Protein AF-A0A971QVI3-F1 (afdb_monomer)

Structure (mmCIF, N/CA/C/O backbone):
data_AF-A0A971QVI3-F1
#
_entry.id   AF-A0A971QVI3-F1
#
loop_
_atom_site.group_PDB
_atom_site.id
_atom_site.type_symbol
_atom_site.label_atom_id
_atom_site.label_alt_id
_atom_site.label_comp_id
_atom_site.label_asym_id
_atom_site.label_entity_id
_atom_site.label_seq_id
_atom_site.pdbx_PDB_ins_code
_atom_site.Cartn_x
_atom_site.Cartn_y
_atom_site.Cartn_z
_atom_site.occupancy
_atom_site.B_iso_or_equiv
_atom_site.auth_seq_id
_atom_site.auth_comp_id
_atom_site.auth_asym_id
_atom_site.auth_atom_id
_atom_site.pdbx_PDB_model_num
ATOM 1 N N . MET A 1 1 ? -66.553 -55.155 73.677 1.00 36.69 1 MET A N 1
ATOM 2 C CA . MET A 1 1 ? -67.082 -54.921 72.310 1.00 36.69 1 MET A CA 1
ATOM 3 C C . MET A 1 1 ? -68.009 -53.715 72.390 1.00 36.69 1 MET A C 1
ATOM 5 O O . MET A 1 1 ? -68.942 -53.765 73.167 1.00 36.69 1 MET A O 1
ATOM 9 N N . ARG A 1 2 ? -67.576 -52.542 71.916 1.00 40.94 2 ARG A N 1
ATOM 10 C CA . ARG A 1 2 ? -67.712 -51.997 70.541 1.00 40.94 2 ARG A CA 1
ATOM 11 C C . ARG A 1 2 ? -68.980 -51.136 70.411 1.00 40.94 2 ARG A C 1
ATOM 13 O O . ARG A 1 2 ? -70.040 -51.662 70.107 1.00 40.94 2 ARG A O 1
ATOM 20 N N . ASN A 1 3 ? -68.818 -49.819 70.546 1.00 40.91 3 ASN A N 1
ATOM 21 C CA . ASN A 1 3 ? -69.728 -48.848 69.939 1.00 40.91 3 ASN A CA 1
ATOM 22 C C . ASN A 1 3 ? -69.183 -48.504 68.551 1.00 40.91 3 ASN A C 1
ATOM 24 O O . ASN A 1 3 ? -68.090 -47.957 68.428 1.00 40.91 3 ASN A O 1
ATOM 28 N N . LYS A 1 4 ? -69.925 -48.890 67.511 1.00 46.50 4 LYS A N 1
ATOM 29 C CA . LYS A 1 4 ? -69.696 -48.469 66.128 1.00 46.50 4 LYS A CA 1
ATOM 30 C C . LYS A 1 4 ? -70.362 -47.104 65.940 1.00 46.50 4 LYS A C 1
ATOM 32 O O . LYS A 1 4 ? -71.581 -47.018 66.046 1.00 46.50 4 LYS A O 1
ATOM 37 N N . THR A 1 5 ? -69.593 -46.065 65.642 1.00 51.94 5 THR A N 1
ATOM 38 C CA . THR A 1 5 ? -70.116 -44.815 65.076 1.00 51.94 5 THR A CA 1
ATOM 39 C C . THR A 1 5 ? -70.133 -44.949 63.553 1.00 51.94 5 THR A C 1
ATOM 41 O O . THR A 1 5 ? -69.125 -45.294 62.938 1.00 51.94 5 THR A O 1
ATOM 44 N N . GLY A 1 6 ? -71.307 -44.769 62.948 1.00 53.34 6 GLY A N 1
ATOM 45 C CA . GLY A 1 6 ? -71.474 -44.740 61.494 1.00 53.34 6 GLY A CA 1
ATOM 46 C C . GLY A 1 6 ? -70.897 -43.465 60.871 1.00 53.34 6 GLY A C 1
ATOM 47 O O . GLY A 1 6 ? -70.749 -42.448 61.548 1.00 53.34 6 GLY A O 1
ATOM 48 N N . PHE A 1 7 ? -70.578 -43.543 59.576 1.00 56.16 7 PHE A N 1
ATOM 49 C CA . PHE A 1 7 ? -70.120 -42.429 58.739 1.00 56.16 7 PHE A CA 1
ATOM 50 C C . PHE A 1 7 ? -71.136 -41.280 58.722 1.00 56.16 7 PHE A C 1
ATOM 52 O O . PHE A 1 7 ? -72.338 -41.513 58.595 1.00 56.16 7 PHE A O 1
ATOM 59 N N . THR A 1 8 ? -70.661 -40.034 58.789 1.00 63.78 8 THR A N 1
ATOM 60 C CA . THR A 1 8 ? -71.537 -38.869 58.612 1.00 63.78 8 THR A CA 1
ATOM 61 C C . THR A 1 8 ? -71.765 -38.612 57.119 1.00 63.78 8 THR A C 1
ATOM 63 O O . THR A 1 8 ? -70.823 -38.609 56.328 1.00 63.78 8 THR A O 1
ATOM 66 N N . LEU A 1 9 ? -73.023 -38.388 56.717 1.00 57.62 9 LEU A N 1
ATOM 67 C CA . LEU A 1 9 ? -73.417 -38.081 55.329 1.00 57.62 9 LEU A CA 1
ATOM 68 C C . LEU A 1 9 ? -72.603 -36.905 54.746 1.00 57.62 9 LEU A C 1
ATOM 70 O O . LEU A 1 9 ? -72.247 -36.907 53.570 1.00 57.62 9 LEU A O 1
ATOM 74 N N . ILE A 1 10 ? -72.255 -35.940 55.602 1.00 61.56 10 ILE A N 1
ATOM 75 C CA . ILE A 1 10 ? -71.427 -34.774 55.279 1.00 61.56 10 ILE A CA 1
ATOM 76 C C . ILE A 1 10 ? -70.024 -35.167 54.802 1.00 61.56 10 ILE A C 1
ATOM 78 O O . ILE A 1 10 ? -69.516 -34.566 53.862 1.00 61.56 10 ILE A O 1
ATOM 82 N N . GLU A 1 11 ? -69.406 -36.191 55.387 1.00 56.59 11 GLU A N 1
ATOM 83 C CA . GLU A 1 11 ? -68.045 -36.614 55.037 1.00 56.59 11 GLU A CA 1
ATOM 84 C C . GLU A 1 11 ? -68.012 -37.305 53.665 1.00 56.59 11 GLU A C 1
ATOM 86 O O . GLU A 1 11 ? -67.094 -37.086 52.872 1.00 56.59 11 GLU A O 1
ATOM 91 N N . ILE A 1 12 ? -69.067 -38.060 53.337 1.00 64.31 12 ILE A N 1
ATOM 92 C CA . ILE A 1 12 ? -69.269 -38.661 52.012 1.00 64.31 12 ILE A CA 1
ATOM 93 C C . ILE A 1 12 ? -69.550 -37.573 50.967 1.00 64.31 12 ILE A C 1
ATOM 95 O O . ILE A 1 12 ? -68.954 -37.594 49.891 1.00 64.31 12 ILE A O 1
ATOM 99 N N . MET A 1 13 ? -70.401 -36.593 51.288 1.00 63.59 13 MET A N 1
ATOM 100 C CA . MET A 1 13 ? -70.704 -35.468 50.397 1.00 63.59 13 MET A CA 1
ATOM 101 C C . MET A 1 13 ? -69.471 -34.606 50.115 1.00 63.59 13 MET A C 1
ATOM 103 O O . MET A 1 13 ? -69.173 -34.334 48.955 1.00 63.59 13 MET A O 1
ATOM 107 N N . VAL A 1 14 ? -68.713 -34.227 51.148 1.00 61.47 14 VAL A N 1
ATOM 108 C CA . VAL A 1 14 ? -67.482 -33.437 50.991 1.00 61.47 14 VAL A CA 1
ATOM 109 C C . VAL A 1 14 ? -66.446 -34.214 50.184 1.00 61.47 14 VAL A C 1
ATOM 111 O O . VAL A 1 14 ? -65.839 -33.640 49.287 1.00 61.47 14 VAL A O 1
ATOM 114 N N . SER A 1 15 ? -66.289 -35.518 50.429 1.00 66.56 15 SER A N 1
ATOM 115 C CA . SER A 1 15 ? -65.357 -36.357 49.664 1.00 66.56 15 SER A CA 1
ATOM 116 C C . SER A 1 15 ? -65.747 -36.461 48.187 1.00 66.56 15 SER A C 1
ATOM 118 O O . SER A 1 15 ? -64.886 -36.329 47.322 1.00 66.56 15 SER A O 1
ATOM 120 N N . LEU A 1 16 ? -67.036 -36.632 47.874 1.00 67.69 16 LEU A N 1
ATOM 121 C CA . LEU A 1 16 ? -67.532 -36.665 46.492 1.00 67.69 16 LEU A CA 1
ATOM 122 C C . LEU A 1 16 ? -67.347 -35.325 45.776 1.00 67.69 16 LEU A C 1
ATOM 124 O O . LEU A 1 16 ? -66.929 -35.305 44.620 1.00 67.69 16 LEU A O 1
ATOM 128 N N . VAL A 1 17 ? -67.601 -34.210 46.463 1.00 69.81 17 VAL A N 1
ATOM 129 C CA . VAL A 1 17 ? -67.379 -32.865 45.913 1.00 69.81 17 VAL A CA 1
ATOM 130 C C . VAL A 1 17 ? -65.891 -32.624 45.659 1.00 69.81 17 VAL A C 1
ATOM 132 O O . VAL A 1 17 ? -65.528 -32.139 44.590 1.00 69.81 17 VAL A O 1
ATOM 135 N N . LEU A 1 18 ? -65.013 -33.019 46.585 1.00 61.62 18 LEU A N 1
ATOM 136 C CA . LEU A 1 18 ? -63.565 -32.873 46.421 1.00 61.62 18 LEU A CA 1
ATOM 137 C C . LEU A 1 18 ? -63.041 -33.720 45.254 1.00 61.62 18 LEU A C 1
ATOM 139 O O . LEU A 1 18 ? -62.243 -33.236 44.456 1.00 61.62 18 LEU A O 1
ATOM 143 N N . VAL A 1 19 ? -63.528 -34.957 45.115 1.00 68.25 19 VAL A N 1
ATOM 144 C CA . VAL A 1 19 ? -63.203 -35.832 43.979 1.00 68.25 19 VAL A CA 1
ATOM 145 C C . VAL A 1 19 ? -63.721 -35.241 42.668 1.00 68.25 19 VAL A C 1
ATOM 147 O O . VAL A 1 19 ? -62.985 -35.249 41.687 1.00 68.25 19 VAL A O 1
ATOM 150 N N . GLY A 1 20 ? -64.928 -34.669 42.643 1.00 68.44 20 GLY A N 1
ATOM 151 C CA . GLY A 1 20 ? -65.481 -33.993 41.464 1.00 68.44 20 GLY A CA 1
ATOM 152 C C . GLY A 1 20 ? -64.671 -32.764 41.041 1.00 68.44 20 GLY A C 1
ATOM 153 O O . GLY A 1 20 ? -64.349 -32.609 39.864 1.00 68.44 20 GLY A O 1
ATOM 154 N N . ILE A 1 21 ? -64.263 -31.926 42.000 1.00 69.25 21 ILE A N 1
ATOM 155 C CA . ILE A 1 21 ? -63.413 -30.753 41.746 1.00 69.25 21 ILE A CA 1
ATOM 156 C C . ILE A 1 21 ? -62.037 -31.197 41.235 1.00 69.25 21 ILE A C 1
ATOM 158 O O . ILE A 1 21 ? -61.588 -30.700 40.203 1.00 69.25 21 ILE A O 1
ATOM 162 N N . ILE A 1 22 ? -61.396 -32.174 41.884 1.00 67.44 22 ILE A N 1
ATOM 163 C CA . ILE A 1 22 ? -60.091 -32.700 41.454 1.00 67.44 22 ILE A CA 1
ATOM 164 C C . ILE A 1 22 ? -60.188 -33.344 40.069 1.00 67.44 22 ILE A C 1
ATOM 166 O O . ILE A 1 22 ? -59.326 -33.091 39.236 1.00 67.44 22 ILE A O 1
ATOM 170 N N . ALA A 1 23 ? -61.232 -34.128 39.791 1.00 66.50 23 ALA A N 1
ATOM 171 C CA . ALA A 1 23 ? -61.447 -34.738 38.482 1.00 66.50 23 ALA A CA 1
ATOM 172 C C . ALA A 1 23 ? -61.663 -33.679 37.390 1.00 66.50 23 ALA A C 1
ATOM 174 O O . ALA A 1 23 ? -61.135 -33.827 36.290 1.00 66.50 23 ALA A O 1
ATOM 175 N N . SER A 1 24 ? -62.369 -32.584 37.697 1.00 66.38 24 SER A N 1
ATOM 176 C CA . SER A 1 24 ? -62.553 -31.472 36.758 1.00 66.38 24 SER A CA 1
ATOM 177 C C . SER A 1 24 ? -61.244 -30.727 36.475 1.00 66.38 24 SER A C 1
ATOM 179 O O . SER A 1 24 ? -60.925 -30.493 35.312 1.00 66.38 24 SER A O 1
ATOM 181 N N . ILE A 1 25 ? -60.445 -30.435 37.510 1.00 64.81 25 ILE A N 1
ATOM 182 C CA . ILE A 1 25 ? -59.143 -29.766 37.380 1.00 64.81 25 ILE A CA 1
ATOM 183 C C . ILE A 1 25 ? -58.146 -30.677 36.657 1.00 64.81 25 ILE A C 1
ATOM 185 O O . ILE A 1 25 ? -57.422 -30.224 35.776 1.00 64.81 25 ILE A O 1
ATOM 189 N N . ALA A 1 26 ? -58.127 -31.972 36.973 1.00 61.59 26 ALA A N 1
ATOM 190 C CA . ALA A 1 26 ? -57.290 -32.948 36.285 1.00 61.59 26 ALA A CA 1
ATOM 191 C C . ALA A 1 26 ? -57.697 -33.094 34.810 1.00 61.59 26 ALA A C 1
ATOM 193 O O . ALA A 1 26 ? -56.833 -33.072 33.937 1.00 61.59 26 ALA A O 1
ATOM 194 N N . GLY A 1 27 ? -59.000 -33.164 34.513 1.00 66.25 27 GLY A N 1
ATOM 195 C CA . GLY A 1 27 ? -59.517 -33.253 33.146 1.00 66.25 27 GLY A CA 1
ATOM 196 C C . GLY A 1 27 ? -59.169 -32.030 32.293 1.00 66.25 27 GLY A C 1
ATOM 197 O O . GLY A 1 27 ? -58.694 -32.181 31.166 1.00 66.25 27 GLY A O 1
ATOM 198 N N . THR A 1 28 ? -59.327 -30.816 32.830 1.00 65.12 28 THR A N 1
ATOM 199 C CA . THR A 1 28 ? -58.954 -29.578 32.123 1.00 65.12 28 THR A CA 1
ATOM 200 C C . THR A 1 28 ? -57.441 -29.423 31.979 1.00 65.12 28 THR A C 1
ATOM 202 O O . THR A 1 28 ? -56.980 -29.023 30.912 1.00 65.12 28 THR A O 1
ATOM 205 N N . SER A 1 29 ? -56.658 -29.814 32.990 1.00 55.06 29 SER A N 1
ATOM 206 C CA . SER A 1 29 ? -55.187 -29.791 32.937 1.00 55.06 29 SER A CA 1
ATOM 207 C C . SER A 1 29 ? -54.635 -30.740 31.875 1.00 55.06 29 SER A C 1
ATOM 209 O O . SER A 1 29 ? -53.703 -30.386 31.156 1.00 55.06 29 SER A O 1
ATOM 211 N N . VAL A 1 30 ? -55.232 -31.927 31.728 1.00 67.06 30 VAL A N 1
ATOM 212 C CA . VAL A 1 30 ? -54.868 -32.885 30.675 1.00 67.06 30 VAL A CA 1
ATOM 213 C C . VAL A 1 30 ? -55.227 -32.332 29.299 1.00 67.06 30 VAL A C 1
ATOM 215 O O . VAL A 1 30 ? -54.391 -32.374 28.404 1.00 67.06 30 VAL A O 1
ATOM 218 N N . LEU A 1 31 ? -56.417 -31.749 29.121 1.00 63.38 31 LEU A N 1
ATOM 219 C CA . LEU A 1 31 ? -56.811 -31.141 27.844 1.00 63.38 31 LEU A CA 1
ATOM 220 C C . LEU A 1 31 ? -55.919 -29.951 27.459 1.00 63.38 31 LEU A C 1
ATOM 222 O O . LEU A 1 31 ? -55.517 -29.848 26.301 1.00 63.38 31 LEU A O 1
ATOM 226 N N . MET A 1 32 ? -55.571 -29.077 28.409 1.00 59.44 32 MET A N 1
ATOM 227 C CA . MET A 1 32 ? -54.625 -27.976 28.183 1.00 59.44 32 MET A CA 1
ATOM 228 C C . MET A 1 32 ? -53.210 -28.491 27.904 1.00 59.44 32 MET A C 1
ATOM 230 O O . MET A 1 32 ? -52.558 -27.992 26.991 1.00 59.44 32 MET A O 1
ATOM 234 N N . GLY A 1 33 ? -52.751 -29.521 28.620 1.00 59.19 33 GLY A N 1
ATOM 235 C CA . GLY A 1 33 ? -51.460 -30.166 28.378 1.00 59.19 33 GLY A CA 1
ATOM 236 C C . GLY A 1 33 ? -51.386 -30.855 27.013 1.00 59.19 33 GLY A C 1
ATOM 237 O O . GLY A 1 33 ? -50.385 -30.722 26.317 1.00 59.19 33 GLY A O 1
ATOM 238 N N . MET A 1 34 ? -52.459 -31.529 26.588 1.00 66.06 34 MET A N 1
ATOM 239 C CA . MET A 1 34 ? -52.567 -32.164 25.271 1.00 66.06 34 MET A CA 1
ATOM 240 C C . MET A 1 34 ? -52.619 -31.131 24.148 1.00 66.06 34 MET A C 1
ATOM 242 O O . MET A 1 34 ? -51.892 -31.278 23.171 1.00 66.06 34 MET A O 1
ATOM 246 N N . LYS A 1 35 ? -53.426 -30.070 24.290 1.00 61.38 35 LYS A N 1
ATOM 247 C CA . LYS A 1 35 ? -53.443 -28.960 23.327 1.00 61.38 35 LYS A CA 1
ATOM 248 C C . LYS A 1 35 ? -52.074 -28.294 23.247 1.00 61.38 35 LYS A C 1
ATOM 250 O O . LYS A 1 35 ? -51.533 -28.181 22.160 1.00 61.38 35 LYS A O 1
ATOM 255 N N . GLY A 1 36 ? -51.468 -27.960 24.386 1.00 57.78 36 GLY A N 1
ATOM 256 C CA . GLY A 1 36 ? -50.126 -27.384 24.443 1.00 57.78 36 GLY A CA 1
ATOM 257 C C . GLY A 1 36 ? -49.053 -28.288 23.828 1.00 57.78 36 GLY A C 1
ATOM 258 O O . GLY A 1 36 ? -48.163 -27.796 23.140 1.00 57.78 36 GLY A O 1
ATOM 259 N N . TYR A 1 37 ? -49.153 -29.608 24.011 1.00 65.00 37 TYR A N 1
ATOM 260 C CA . TYR A 1 37 ? -48.252 -30.573 23.381 1.00 65.00 37 TYR A CA 1
ATOM 261 C C . TYR A 1 37 ? -48.443 -30.645 21.866 1.00 65.00 37 TYR A C 1
ATOM 263 O O . TYR A 1 37 ? -47.456 -30.612 21.140 1.00 65.00 37 TYR A O 1
ATOM 271 N N . VAL A 1 38 ? -49.684 -30.734 21.378 1.00 68.75 38 VAL A N 1
ATOM 272 C CA . VAL A 1 38 ? -49.971 -30.777 19.935 1.00 68.75 38 VAL A CA 1
ATOM 273 C C . VAL A 1 38 ? -49.505 -29.483 19.271 1.00 68.75 38 VAL A C 1
ATOM 275 O O . VAL A 1 38 ? -48.740 -29.549 18.316 1.00 68.75 38 VAL A O 1
ATOM 278 N N . THR A 1 39 ? -49.831 -28.327 19.852 1.00 63.16 39 THR A N 1
ATOM 279 C CA . THR A 1 39 ? -49.355 -27.008 19.415 1.00 63.16 39 THR A CA 1
ATOM 280 C C . THR A 1 39 ? -47.828 -26.928 19.415 1.00 63.16 39 THR A C 1
ATOM 282 O O . THR A 1 39 ? -47.233 -26.521 18.422 1.00 63.16 39 THR A O 1
ATOM 285 N N . SER A 1 40 ? -47.159 -27.365 20.488 1.00 60.75 40 SER A N 1
ATOM 286 C CA . SER A 1 40 ? -45.693 -27.362 20.557 1.00 60.75 40 SER A CA 1
ATOM 287 C C . SER A 1 40 ? -45.073 -28.327 19.545 1.00 60.75 40 SER A C 1
ATOM 289 O O . SER A 1 40 ? -44.064 -28.010 18.922 1.00 60.75 40 SER A O 1
ATOM 291 N N . ARG A 1 41 ? -45.672 -29.499 19.322 1.00 67.31 41 ARG A N 1
ATOM 292 C CA . ARG A 1 41 ? -45.214 -30.468 18.322 1.00 67.31 41 ARG A CA 1
ATOM 293 C C . ARG A 1 41 ? -45.360 -29.913 16.908 1.00 67.31 41 ARG A C 1
ATOM 295 O O . ARG A 1 41 ? -44.418 -30.014 16.129 1.00 67.31 41 ARG A O 1
ATOM 302 N N . GLU A 1 42 ? -46.501 -29.316 16.583 1.00 69.25 42 GLU A N 1
ATOM 303 C CA . GLU A 1 42 ? -46.753 -28.686 15.284 1.00 69.25 42 GLU A CA 1
ATOM 304 C C . GLU A 1 42 ? -45.825 -27.489 15.054 1.00 69.25 42 GLU A C 1
ATOM 306 O O . GLU A 1 42 ? -45.201 -27.404 13.997 1.00 69.25 42 GLU A O 1
ATOM 311 N N . ASN A 1 43 ? -45.625 -26.636 16.063 1.00 67.25 43 ASN A N 1
ATOM 312 C CA . ASN A 1 43 ? -44.673 -25.523 16.009 1.00 67.25 43 ASN A CA 1
ATOM 313 C C . ASN A 1 43 ? -43.233 -26.011 15.823 1.00 67.25 43 ASN A C 1
ATOM 315 O O . ASN A 1 43 ? -42.490 -25.422 15.039 1.00 67.25 43 ASN A O 1
ATOM 319 N N . ASN A 1 44 ? -42.841 -27.104 16.482 1.00 64.31 44 ASN A N 1
ATOM 320 C CA . ASN A 1 44 ? -41.527 -27.716 16.295 1.00 64.31 44 ASN A CA 1
ATOM 321 C C . ASN A 1 44 ? -41.350 -28.246 14.869 1.00 64.31 44 ASN A C 1
ATOM 323 O O . ASN A 1 44 ? -40.317 -27.993 14.259 1.00 64.31 44 ASN A O 1
ATOM 327 N N . VAL A 1 45 ? -42.353 -28.929 14.308 1.00 74.88 45 VAL A N 1
ATOM 328 C CA . VAL A 1 45 ? -42.299 -29.429 12.923 1.00 74.88 45 VAL A CA 1
ATOM 329 C C . VAL A 1 45 ? -42.247 -28.273 11.921 1.00 74.88 45 VAL A C 1
ATOM 331 O O . VAL A 1 45 ? -41.421 -28.298 11.011 1.00 74.88 45 VAL A O 1
ATOM 334 N N . LEU A 1 46 ? -43.074 -27.237 12.095 1.00 75.62 46 LEU A N 1
ATOM 335 C CA . LEU A 1 46 ? -43.071 -26.043 11.241 1.00 75.62 46 LEU A CA 1
ATOM 336 C C . LEU A 1 46 ? -41.739 -25.290 11.326 1.00 75.62 46 LEU A C 1
ATOM 338 O O . LEU A 1 46 ? -41.174 -24.930 10.295 1.00 75.62 46 LEU A O 1
ATOM 342 N N . THR A 1 47 ? -41.205 -25.112 12.536 1.00 70.81 47 THR A N 1
ATOM 343 C CA . THR A 1 47 ? -39.907 -24.463 12.770 1.00 70.81 47 THR A CA 1
ATOM 344 C C . THR A 1 47 ? -38.772 -25.272 12.155 1.00 70.81 47 THR A C 1
ATOM 346 O O . THR A 1 47 ? -37.928 -24.701 11.474 1.00 70.81 47 THR A O 1
ATOM 349 N N . GLN A 1 48 ? -38.766 -26.599 12.316 1.00 73.12 48 GLN A N 1
ATOM 350 C CA . GLN A 1 48 ? -37.766 -27.475 11.698 1.00 73.12 48 GLN A CA 1
ATOM 351 C C . GLN A 1 48 ? -37.825 -27.412 10.170 1.00 73.12 48 GLN A C 1
ATOM 353 O O . GLN A 1 48 ? -36.784 -27.264 9.531 1.00 73.12 48 GLN A O 1
ATOM 358 N N . LYS A 1 49 ? -39.026 -27.462 9.577 1.00 82.19 49 LYS A N 1
ATOM 359 C CA . LYS A 1 49 ? -39.219 -27.317 8.126 1.00 82.19 49 LYS A CA 1
ATOM 360 C C . LYS A 1 49 ? -38.711 -25.963 7.624 1.00 82.19 49 LYS A C 1
ATOM 362 O O . LYS A 1 49 ? -37.934 -25.919 6.671 1.00 82.19 49 LYS A O 1
ATOM 367 N N . ALA A 1 50 ? -39.095 -24.871 8.287 1.00 79.75 50 ALA A N 1
ATOM 368 C CA . ALA A 1 50 ? -38.679 -23.522 7.914 1.00 79.75 50 ALA A CA 1
ATOM 369 C C . ALA A 1 50 ? -37.165 -23.316 8.070 1.00 79.75 50 ALA A C 1
ATOM 371 O O . ALA A 1 50 ? -36.524 -22.779 7.172 1.00 79.75 50 ALA A O 1
ATOM 372 N N . GLN A 1 51 ? -36.572 -23.781 9.173 1.00 76.62 51 GLN A N 1
ATOM 373 C CA . GLN A 1 51 ? -35.132 -23.681 9.417 1.00 76.62 51 GLN A CA 1
ATOM 374 C C . GLN A 1 51 ? -34.324 -24.520 8.431 1.00 76.62 51 GLN A C 1
ATOM 376 O O . GLN A 1 51 ? -33.309 -24.047 7.930 1.00 76.62 51 GLN A O 1
ATOM 381 N N . LEU A 1 52 ? -34.765 -25.739 8.106 1.00 81.06 52 LEU A N 1
ATOM 382 C CA . LEU A 1 52 ? -34.104 -26.566 7.098 1.00 81.06 52 LEU A CA 1
ATOM 383 C C . LEU A 1 52 ? -34.129 -25.882 5.723 1.00 81.06 52 LEU A C 1
ATOM 385 O O . LEU A 1 52 ? -33.095 -25.805 5.058 1.00 81.06 52 LEU A O 1
ATOM 389 N N . ALA A 1 53 ? -35.281 -25.329 5.333 1.00 84.44 53 ALA A N 1
ATOM 390 C CA . ALA A 1 53 ? -35.437 -24.596 4.082 1.00 84.44 53 ALA A CA 1
ATOM 391 C C . ALA A 1 53 ? -34.574 -23.327 4.040 1.00 84.44 53 ALA A C 1
ATOM 393 O O . ALA A 1 53 ? -33.845 -23.115 3.072 1.00 84.44 53 ALA A O 1
ATOM 394 N N . LEU A 1 54 ? -34.593 -22.510 5.099 1.00 82.25 54 LEU A N 1
ATOM 395 C CA . LEU A 1 54 ? -33.784 -21.293 5.195 1.00 82.25 54 LEU A CA 1
ATOM 396 C C . LEU A 1 54 ? -32.288 -21.590 5.245 1.00 82.25 54 LEU A C 1
ATOM 398 O O . LEU A 1 54 ? -31.528 -20.881 4.599 1.00 82.25 54 LEU A O 1
ATOM 402 N N . ASN A 1 55 ? -31.855 -22.640 5.945 1.00 76.69 55 ASN A N 1
ATOM 403 C CA . ASN A 1 55 ? -30.455 -23.068 5.939 1.00 76.69 55 ASN A CA 1
ATOM 404 C C . ASN A 1 55 ? -30.027 -23.520 4.542 1.00 76.69 55 ASN A C 1
ATOM 406 O O . ASN A 1 55 ? -28.927 -23.188 4.096 1.00 76.69 55 ASN A O 1
ATOM 410 N N . ARG A 1 56 ? -30.904 -24.230 3.817 1.00 84.62 56 ARG A N 1
ATOM 411 C CA . ARG A 1 56 ? -30.624 -24.602 2.430 1.00 84.62 56 ARG A CA 1
ATOM 412 C C . ARG A 1 56 ? -30.542 -23.375 1.523 1.00 84.62 56 ARG A C 1
ATOM 414 O O . ARG A 1 56 ? -29.583 -23.275 0.770 1.00 84.62 56 ARG A O 1
ATOM 421 N N . ILE A 1 57 ? -31.480 -22.432 1.622 1.00 87.19 57 ILE A N 1
ATOM 422 C CA . ILE A 1 57 ? -31.466 -21.184 0.838 1.00 87.19 57 ILE A CA 1
ATOM 423 C C . ILE A 1 57 ? -30.237 -20.339 1.174 1.00 87.19 57 ILE A C 1
ATOM 425 O O . ILE A 1 57 ? -29.550 -19.875 0.271 1.00 87.19 57 ILE A O 1
ATOM 429 N N . HIS A 1 58 ? -29.917 -20.185 2.459 1.00 81.25 58 HIS A N 1
ATOM 430 C CA . HIS A 1 58 ? -28.720 -19.486 2.913 1.00 81.25 58 HIS A CA 1
ATOM 431 C C . HIS A 1 58 ? -27.467 -20.094 2.280 1.00 81.25 58 HIS A C 1
ATOM 433 O O . HIS A 1 58 ? -26.621 -19.366 1.765 1.00 81.25 58 HIS A O 1
ATOM 439 N N . ARG A 1 59 ? -27.377 -21.430 2.244 1.00 76.19 59 ARG A N 1
ATOM 440 C CA . ARG A 1 59 ? -26.262 -22.126 1.601 1.00 76.19 59 ARG A CA 1
ATOM 441 C C . ARG A 1 59 ? -26.206 -21.911 0.090 1.00 76.19 59 ARG A C 1
ATOM 443 O O . ARG A 1 59 ? -25.121 -21.753 -0.451 1.00 76.19 59 ARG A O 1
ATOM 450 N N . GLU A 1 60 ? -27.341 -21.922 -0.591 1.00 83.25 60 GLU A N 1
ATOM 451 C CA . GLU A 1 60 ? -27.388 -21.682 -2.035 1.00 83.25 60 GLU A CA 1
ATOM 452 C C . GLU A 1 60 ? -26.997 -20.238 -2.389 1.00 83.25 60 GLU A C 1
ATOM 454 O O . GLU A 1 60 ? -26.296 -20.002 -3.370 1.00 83.25 60 GLU A O 1
ATOM 459 N N . PHE A 1 61 ? -27.431 -19.268 -1.582 1.00 86.25 61 PHE A N 1
ATOM 460 C CA . PHE A 1 61 ? -27.246 -17.847 -1.870 1.00 86.25 61 PHE A CA 1
ATOM 461 C C . PHE A 1 61 ? -25.874 -17.332 -1.415 1.00 86.25 61 PHE A C 1
ATOM 463 O O . PHE A 1 61 ? -25.322 -16.437 -2.045 1.00 86.25 61 PHE A O 1
ATOM 470 N N . ILE A 1 62 ? -25.257 -17.901 -0.374 1.00 75.50 62 ILE A N 1
ATOM 471 C CA . ILE A 1 62 ? -23.923 -17.447 0.062 1.00 75.50 62 ILE A CA 1
ATOM 472 C C . ILE A 1 62 ? -22.858 -17.704 -1.016 1.00 75.50 62 ILE A C 1
ATOM 474 O O . ILE A 1 62 ? -21.926 -16.917 -1.176 1.00 75.50 62 ILE A O 1
ATOM 478 N N . GLU A 1 63 ? -23.034 -18.776 -1.792 1.00 73.62 63 GLU A N 1
ATOM 479 C CA . GLU A 1 63 ? -22.155 -19.166 -2.898 1.00 73.62 63 GLU A CA 1
ATOM 480 C C . GLU A 1 63 ? -22.566 -18.552 -4.241 1.00 73.62 63 GLU A C 1
ATOM 482 O O . GLU A 1 63 ? -21.899 -18.803 -5.252 1.00 73.62 63 GLU A O 1
ATOM 487 N N . LEU A 1 64 ? -23.647 -17.761 -4.279 1.00 80.44 64 LEU A N 1
ATOM 488 C CA . LEU A 1 64 ? -24.116 -17.156 -5.517 1.00 80.44 64 LEU A CA 1
ATOM 489 C C . LEU A 1 64 ? -23.038 -16.228 -6.073 1.00 80.44 64 LEU A C 1
ATOM 491 O O . LEU A 1 64 ? -22.423 -15.431 -5.361 1.00 80.44 64 LEU A O 1
ATOM 495 N N . SER A 1 65 ? -22.807 -16.362 -7.370 1.00 70.62 65 SER A N 1
ATOM 496 C CA . SER A 1 65 ? -21.809 -15.582 -8.094 1.00 70.62 65 SER A CA 1
ATOM 497 C C . SER A 1 65 ? -22.460 -14.561 -9.027 1.00 70.62 65 SER A C 1
ATOM 499 O O . SER A 1 65 ? -21.885 -13.506 -9.290 1.00 70.62 65 SER A O 1
ATOM 501 N N . GLU A 1 66 ? -23.654 -14.856 -9.537 1.00 78.25 66 GLU A N 1
ATOM 502 C CA . GLU A 1 66 ? -24.401 -14.012 -10.470 1.00 78.25 66 GLU A CA 1
ATOM 503 C C . GLU A 1 66 ? -25.901 -14.201 -10.274 1.00 78.25 66 GLU A C 1
ATOM 505 O O . GLU A 1 66 ? -26.336 -15.261 -9.822 1.00 78.25 66 GLU A O 1
ATOM 510 N N . VAL A 1 67 ? -26.682 -13.182 -10.623 1.00 86.12 67 VAL A N 1
ATOM 511 C CA . VAL A 1 67 ? -28.144 -13.224 -10.640 1.00 86.12 67 VAL A CA 1
ATOM 512 C C . VAL A 1 67 ? -28.600 -12.903 -12.058 1.00 86.12 67 VAL A C 1
ATOM 514 O O . VAL A 1 67 ? -28.313 -11.823 -12.563 1.00 86.12 67 VAL A O 1
ATOM 517 N N . GLN A 1 68 ? -29.288 -13.853 -12.689 1.00 85.50 68 GLN A N 1
ATOM 518 C CA . GLN A 1 68 ? -29.797 -13.735 -14.057 1.00 85.50 68 GLN A CA 1
ATOM 519 C C . GLN A 1 68 ? -31.141 -12.997 -14.095 1.00 85.50 68 GLN A C 1
ATOM 521 O O . GLN A 1 68 ? -31.348 -12.124 -14.931 1.00 85.50 68 GLN A O 1
ATOM 526 N N . ASP A 1 69 ? -32.051 -13.354 -13.189 1.00 86.00 69 ASP A N 1
ATOM 527 C CA . ASP A 1 69 ? -33.356 -12.711 -13.016 1.00 86.00 69 ASP A CA 1
ATOM 528 C C . ASP A 1 69 ? -33.696 -12.721 -11.522 1.00 86.00 69 ASP A C 1
ATOM 530 O O . ASP A 1 69 ? -33.612 -13.764 -10.869 1.00 86.00 69 ASP A O 1
ATOM 534 N N . GLY A 1 70 ? -34.028 -11.557 -10.969 1.00 85.50 70 GLY A N 1
ATOM 535 C CA . GLY A 1 70 ? -34.255 -11.354 -9.541 1.00 85.50 70 GLY A CA 1
ATOM 536 C C . GLY A 1 70 ? -35.577 -10.640 -9.309 1.00 85.50 70 GLY A C 1
ATOM 537 O O . GLY A 1 70 ? -35.706 -9.451 -9.592 1.00 85.50 70 GLY A O 1
ATOM 538 N N . LYS A 1 71 ? -36.562 -11.364 -8.775 1.00 86.56 71 LYS A N 1
ATOM 539 C CA . LYS A 1 71 ? -37.892 -10.855 -8.410 1.00 86.56 71 LYS A CA 1
ATOM 540 C C . LYS A 1 71 ? -38.157 -11.095 -6.922 1.00 86.56 71 LYS A C 1
ATOM 542 O O . LYS A 1 71 ? -37.412 -11.804 -6.249 1.00 86.56 71 LYS A O 1
ATOM 547 N N . GLU A 1 72 ? -39.253 -10.544 -6.404 1.00 85.38 72 GLU A N 1
ATOM 548 C CA . GLU A 1 72 ? -39.621 -10.701 -4.988 1.00 85.38 72 GLU A CA 1
ATOM 549 C C . GLU A 1 72 ? -39.903 -12.168 -4.606 1.00 85.38 72 GLU A C 1
ATOM 551 O O . GLU A 1 72 ? -39.567 -12.609 -3.514 1.00 85.38 72 GLU A O 1
ATOM 556 N N . ARG A 1 73 ? -40.501 -12.955 -5.509 1.00 89.88 73 ARG A N 1
ATOM 557 C CA . ARG A 1 73 ? -40.937 -14.345 -5.244 1.00 89.88 73 ARG A CA 1
ATOM 558 C C . ARG A 1 73 ? -40.107 -15.399 -5.980 1.00 89.88 73 ARG A C 1
ATOM 560 O O . ARG A 1 73 ? -40.452 -16.584 -5.964 1.00 89.88 73 ARG A O 1
ATOM 567 N N . CYS A 1 74 ? -39.068 -14.970 -6.690 1.00 91.62 74 CYS A N 1
ATOM 568 C CA . CYS A 1 74 ? -38.254 -15.846 -7.515 1.00 91.62 74 CYS A CA 1
ATOM 569 C C . CYS A 1 74 ? -36.857 -15.272 -7.748 1.00 91.62 74 CYS A C 1
ATOM 571 O O . CYS A 1 74 ? -36.705 -14.070 -7.945 1.00 91.62 74 CYS A O 1
ATOM 573 N N . LEU A 1 75 ? -35.859 -16.149 -7.769 1.00 92.31 75 LEU A N 1
ATOM 574 C CA . LEU A 1 75 ? -34.476 -15.816 -8.069 1.00 92.31 75 LEU A CA 1
ATOM 575 C C . LEU A 1 75 ? -33.873 -16.881 -8.985 1.00 92.31 75 LEU A C 1
ATOM 577 O O . LEU A 1 75 ? -33.874 -18.057 -8.624 1.00 92.31 75 LEU A O 1
ATOM 581 N N . ILE A 1 76 ? -33.311 -16.471 -10.121 1.00 91.00 76 ILE A N 1
ATOM 582 C CA . ILE A 1 76 ? -32.436 -17.291 -10.965 1.00 91.00 76 ILE A CA 1
ATOM 583 C C . ILE A 1 76 ? -31.006 -16.808 -10.757 1.00 91.00 76 ILE A C 1
ATOM 585 O O . ILE A 1 76 ? -30.694 -15.644 -11.008 1.00 91.00 76 ILE A O 1
ATOM 589 N N . TYR A 1 77 ? -30.132 -17.695 -10.296 1.00 88.81 77 TYR A N 1
ATOM 590 C CA . TYR A 1 77 ? -28.766 -17.365 -9.905 1.00 88.81 77 TYR A CA 1
ATOM 591 C C . TYR A 1 77 ? -27.765 -18.396 -10.428 1.00 88.81 77 TYR A C 1
ATOM 593 O O . TYR A 1 77 ? -28.087 -19.563 -10.656 1.00 88.81 77 TYR A O 1
ATOM 601 N N . GLN A 1 78 ? -26.522 -17.959 -10.606 1.00 82.50 78 GLN A N 1
ATOM 602 C CA . GLN A 1 78 ? -25.404 -18.822 -10.959 1.00 82.50 78 GLN A CA 1
ATOM 603 C C . GLN A 1 78 ? -24.629 -19.190 -9.696 1.00 82.50 78 GLN A C 1
ATOM 605 O O . GLN A 1 78 ? -24.018 -18.328 -9.053 1.00 82.50 78 GLN A O 1
ATOM 610 N N . GLY A 1 79 ? -24.621 -20.477 -9.365 1.00 71.06 79 GLY A N 1
ATOM 611 C CA . GLY A 1 79 ? -23.833 -21.034 -8.272 1.00 71.06 79 GLY A CA 1
ATOM 612 C C . GLY A 1 79 ? -22.635 -21.860 -8.762 1.00 71.06 79 GLY A C 1
ATOM 613 O O . GLY A 1 79 ? -22.414 -22.014 -9.968 1.00 71.06 79 GLY A O 1
ATOM 614 N N . PRO A 1 80 ? -21.877 -22.457 -7.831 1.00 56.44 80 PRO A N 1
ATOM 615 C CA . PRO A 1 80 ? -20.756 -23.354 -8.137 1.00 56.44 80 PRO A CA 1
ATOM 616 C C . PRO A 1 80 ? -21.149 -24.649 -8.871 1.00 56.44 80 PRO A C 1
ATOM 618 O O . PRO A 1 80 ? -20.286 -25.364 -9.387 1.00 56.44 80 PRO A O 1
ATOM 621 N N . TYR A 1 81 ? -22.443 -24.959 -8.921 1.00 66.06 81 TYR A N 1
ATOM 622 C CA . TYR A 1 81 ? -23.001 -26.166 -9.533 1.00 66.06 81 TYR A CA 1
ATOM 623 C C . TYR A 1 81 ? -23.815 -25.871 -10.804 1.00 66.06 81 TYR A C 1
ATOM 625 O O . TYR A 1 81 ? -24.622 -26.702 -11.202 1.00 66.06 81 TYR A O 1
ATOM 633 N N . GLY A 1 82 ? -23.641 -24.693 -11.412 1.00 70.12 82 GLY A N 1
ATOM 634 C CA . GLY A 1 82 ? -24.401 -24.270 -12.590 1.00 70.12 82 GLY A CA 1
ATOM 635 C C . GLY A 1 82 ? -25.525 -23.284 -12.265 1.00 70.12 82 GLY A C 1
ATOM 636 O O . GLY A 1 82 ? -25.568 -22.698 -11.175 1.00 70.12 82 GLY A O 1
ATOM 637 N N . ARG A 1 83 ? -26.414 -23.068 -13.240 1.00 83.31 83 ARG A N 1
ATOM 638 C CA . ARG A 1 83 ? -27.555 -22.159 -13.101 1.00 83.31 83 ARG A CA 1
ATOM 639 C C . ARG A 1 83 ? -28.658 -22.835 -12.299 1.00 83.31 83 ARG A C 1
ATOM 641 O O . ARG A 1 83 ? -29.098 -23.934 -12.631 1.00 83.31 83 ARG A O 1
ATOM 648 N N . ARG A 1 84 ? -29.121 -22.160 -11.255 1.00 89.06 84 ARG A N 1
ATOM 649 C CA . ARG A 1 84 ? -30.163 -22.634 -10.346 1.00 89.06 84 ARG A CA 1
ATOM 650 C C . ARG A 1 84 ? -31.252 -21.595 -10.200 1.00 89.06 84 ARG A C 1
ATOM 652 O O . ARG A 1 84 ? -31.055 -20.420 -10.503 1.00 89.06 84 ARG A O 1
ATOM 659 N N . ALA A 1 85 ? -32.407 -22.034 -9.724 1.00 90.88 85 ALA A N 1
ATOM 660 C CA . ALA A 1 85 ? -33.497 -21.124 -9.431 1.00 90.88 85 ALA A CA 1
ATOM 661 C C . ALA A 1 85 ? -34.235 -21.501 -8.151 1.00 90.88 85 ALA A C 1
ATOM 663 O O . ALA A 1 85 ? -34.332 -22.671 -7.792 1.00 90.88 85 ALA A O 1
ATOM 664 N N . LEU A 1 86 ? -34.789 -20.496 -7.486 1.00 93.00 86 LEU A N 1
ATOM 665 C CA . LEU A 1 86 ? -35.727 -20.636 -6.383 1.00 93.00 86 LEU A CA 1
ATOM 666 C C . LEU A 1 86 ? -37.011 -19.906 -6.775 1.00 93.00 86 LEU A C 1
ATOM 668 O O . LEU A 1 86 ? -36.945 -18.739 -7.151 1.00 93.00 86 LEU A O 1
ATOM 672 N N . LYS A 1 87 ? -38.172 -20.557 -6.677 1.00 93.19 87 LYS A N 1
ATOM 673 C CA . LYS A 1 87 ? -39.471 -19.927 -6.965 1.00 93.19 87 LYS A CA 1
ATOM 674 C C . LYS A 1 87 ? -40.544 -20.417 -6.003 1.00 93.19 87 LYS A C 1
ATOM 676 O O . LYS A 1 87 ? -40.618 -21.610 -5.702 1.00 93.19 87 LYS A O 1
ATOM 681 N N . TRP A 1 88 ? -41.393 -19.500 -5.547 1.00 93.19 88 TRP A N 1
ATOM 682 C CA . TRP A 1 88 ? -42.618 -19.844 -4.830 1.00 93.19 88 TRP A CA 1
ATOM 683 C C . TRP A 1 88 ? -43.787 -20.030 -5.801 1.00 93.19 88 TRP A C 1
ATOM 685 O O . TRP A 1 88 ? -44.026 -19.199 -6.678 1.00 93.19 88 TRP A O 1
ATOM 695 N N . PHE A 1 89 ? -44.508 -21.136 -5.634 1.00 89.62 89 PHE A N 1
ATOM 696 C CA . PHE A 1 89 ? -45.705 -21.474 -6.393 1.00 89.62 89 PHE A CA 1
ATOM 697 C C . PHE A 1 89 ? -46.931 -21.206 -5.524 1.00 89.62 89 PHE A C 1
ATOM 699 O O . PHE A 1 89 ? -47.195 -21.946 -4.579 1.00 89.62 89 PHE A O 1
ATOM 706 N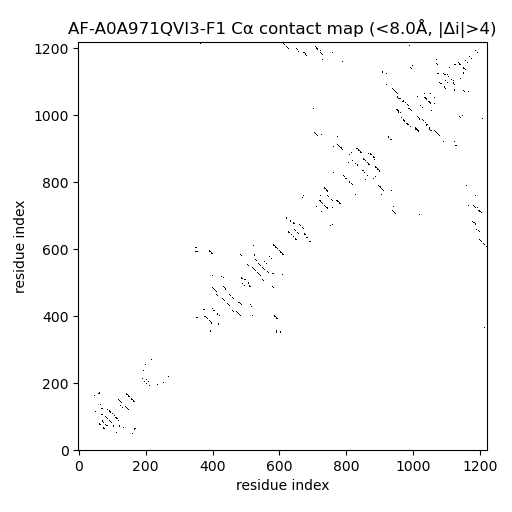 N . GLU A 1 90 ? -47.671 -20.147 -5.852 1.00 85.88 90 GLU A N 1
ATOM 707 C CA . GLU A 1 90 ? -48.812 -19.664 -5.063 1.00 85.88 90 GLU A CA 1
ATOM 708 C C . GLU A 1 90 ? -49.951 -20.693 -4.978 1.00 85.88 90 GLU A C 1
ATOM 710 O O . GLU A 1 90 ? -50.449 -20.964 -3.887 1.00 85.88 90 GLU A O 1
ATOM 715 N N . ASN A 1 91 ? -50.289 -21.349 -6.095 1.00 85.38 91 ASN A N 1
ATOM 716 C CA . ASN A 1 91 ? -51.349 -22.367 -6.146 1.00 85.38 91 ASN A CA 1
ATOM 717 C C . ASN A 1 91 ? -51.024 -23.600 -5.290 1.00 85.38 91 ASN A C 1
ATOM 719 O O . ASN A 1 91 ? -51.881 -24.103 -4.568 1.00 85.38 91 ASN A O 1
ATOM 723 N N . ASP A 1 92 ? -49.770 -24.051 -5.343 1.00 84.06 92 ASP A N 1
ATOM 724 C CA . ASP A 1 92 ? -49.319 -25.258 -4.644 1.00 84.06 92 ASP A CA 1
ATOM 725 C C . ASP A 1 92 ? -48.831 -24.958 -3.221 1.00 84.06 92 ASP A C 1
ATOM 727 O O . ASP A 1 92 ? -48.563 -25.874 -2.447 1.00 84.06 92 ASP A O 1
ATOM 731 N N . LYS A 1 93 ? -48.684 -23.674 -2.867 1.00 89.75 93 LYS A N 1
ATOM 732 C CA . LYS A 1 93 ? -48.147 -23.199 -1.584 1.00 89.75 93 LYS A CA 1
ATOM 733 C C . LYS A 1 93 ? -46.803 -23.845 -1.227 1.00 89.75 93 LYS A C 1
ATOM 735 O O . LYS A 1 93 ? -46.531 -24.168 -0.068 1.00 89.75 93 LYS A O 1
ATOM 740 N N . THR A 1 94 ? -45.956 -24.033 -2.239 1.00 91.88 94 THR A N 1
ATOM 741 C CA . THR A 1 94 ? -44.632 -24.659 -2.107 1.00 91.88 94 THR A CA 1
ATOM 742 C C . THR A 1 94 ? -43.531 -23.735 -2.608 1.00 91.88 94 THR A C 1
ATOM 744 O O . THR A 1 94 ? -43.707 -23.007 -3.586 1.00 91.88 94 THR A O 1
ATOM 747 N N . ILE A 1 95 ? -42.372 -23.771 -1.951 1.00 92.94 95 ILE A N 1
ATOM 748 C CA . ILE A 1 95 ? -41.130 -23.218 -2.500 1.00 92.94 95 ILE A CA 1
ATOM 749 C C . ILE A 1 95 ? -40.394 -24.364 -3.183 1.00 92.94 95 ILE A C 1
ATOM 751 O O . ILE A 1 95 ? -40.190 -25.417 -2.574 1.00 92.94 95 ILE A O 1
ATOM 755 N N . ARG A 1 96 ? -39.988 -24.160 -4.437 1.00 92.25 96 ARG A N 1
ATOM 756 C CA . ARG A 1 96 ? -39.252 -25.155 -5.222 1.00 92.25 96 ARG A CA 1
ATOM 757 C C . ARG A 1 96 ? -37.853 -24.663 -5.572 1.00 92.25 96 ARG A C 1
ATOM 759 O O . ARG A 1 96 ? -37.673 -23.483 -5.885 1.00 92.25 96 ARG A O 1
ATOM 766 N N . LEU A 1 97 ? -36.889 -25.578 -5.517 1.00 90.50 97 LEU A N 1
ATOM 767 C CA . LEU A 1 97 ? -35.502 -25.382 -5.928 1.00 90.50 97 LEU A CA 1
ATOM 768 C C . LEU A 1 97 ? -35.268 -26.099 -7.262 1.00 90.50 97 LEU A C 1
ATOM 770 O O . LEU A 1 97 ? -35.660 -27.247 -7.446 1.00 90.50 97 LEU A O 1
ATOM 774 N N . PHE A 1 98 ? -34.605 -25.420 -8.188 1.00 90.00 98 PHE A N 1
ATOM 775 C CA . PHE A 1 98 ? -34.258 -25.928 -9.508 1.00 90.00 98 PHE A CA 1
ATOM 776 C C . PHE A 1 98 ? -32.747 -26.105 -9.544 1.00 90.00 98 PHE A C 1
ATOM 778 O O . PHE A 1 98 ? -32.002 -25.132 -9.431 1.00 90.00 98 PHE A O 1
ATOM 785 N N . THR A 1 99 ? -32.296 -27.350 -9.661 1.00 80.81 99 THR A N 1
ATOM 786 C CA . THR A 1 99 ? -30.872 -27.704 -9.620 1.00 80.81 99 THR A CA 1
ATOM 787 C C . THR A 1 99 ? -30.153 -27.457 -10.945 1.00 80.81 99 THR A C 1
ATOM 789 O O . THR A 1 99 ? -28.952 -27.206 -10.897 1.00 80.81 99 THR A O 1
ATOM 792 N N . ASN A 1 100 ? -30.890 -27.445 -12.065 1.00 77.69 100 ASN A N 1
ATOM 793 C CA . ASN A 1 100 ? -30.452 -27.062 -13.412 1.00 77.69 100 ASN A CA 1
ATOM 794 C C . ASN A 1 100 ? -31.564 -26.245 -14.090 1.00 77.69 100 ASN A C 1
ATOM 796 O O . ASN A 1 100 ? -32.517 -26.805 -14.628 1.00 77.69 100 ASN A O 1
ATOM 800 N N . ALA A 1 101 ? -31.499 -24.919 -13.996 1.00 77.56 101 ALA A N 1
ATOM 801 C CA . ALA A 1 101 ? -32.501 -24.043 -14.597 1.00 77.56 101 ALA A CA 1
ATOM 802 C C . ALA A 1 101 ? -32.060 -23.606 -16.003 1.00 77.56 101 ALA A C 1
ATOM 804 O O . ALA A 1 101 ? -31.219 -22.722 -16.125 1.00 77.56 101 ALA A O 1
ATOM 805 N N . ASP A 1 102 ? -32.650 -24.172 -17.059 1.00 73.44 102 ASP A N 1
ATOM 806 C CA . ASP A 1 102 ? -32.395 -23.719 -18.442 1.00 73.44 102 ASP A CA 1
ATOM 807 C C . ASP A 1 102 ? -33.045 -22.355 -18.727 1.00 73.44 102 ASP A C 1
ATOM 809 O O . ASP A 1 102 ? -32.570 -21.566 -19.546 1.00 73.44 102 ASP A O 1
ATOM 813 N N . ALA A 1 103 ? -34.127 -22.050 -18.005 1.00 75.50 103 ALA A N 1
ATOM 814 C CA . ALA A 1 103 ? -34.849 -20.793 -18.117 1.00 75.50 103 ALA A CA 1
ATOM 815 C C . ALA A 1 103 ? -33.985 -19.595 -17.688 1.00 75.50 103 ALA A C 1
ATOM 817 O O . ALA A 1 103 ? -33.291 -19.624 -16.672 1.00 75.50 103 ALA A O 1
ATOM 818 N N . ILE A 1 104 ? -34.089 -18.509 -18.453 1.00 76.38 104 ILE A N 1
ATOM 819 C CA . ILE A 1 104 ? -33.421 -17.227 -18.180 1.00 76.38 104 ILE A CA 1
ATOM 820 C C . ILE A 1 104 ? -34.327 -16.213 -17.471 1.00 76.38 104 ILE A C 1
ATOM 822 O O . ILE A 1 104 ? -33.839 -15.173 -17.046 1.00 76.38 104 ILE A O 1
ATOM 826 N N . SER A 1 105 ? -35.626 -16.508 -17.331 1.00 84.81 105 SER A N 1
ATOM 827 C CA . SER A 1 105 ? -36.579 -15.668 -16.602 1.00 84.81 105 SER A CA 1
ATOM 828 C C . SER A 1 105 ? -37.452 -16.479 -15.651 1.00 84.81 105 SER A C 1
ATOM 830 O O . SER A 1 105 ? -37.892 -17.589 -15.961 1.00 84.81 105 SER A O 1
ATOM 832 N N . CYS A 1 106 ? -37.737 -15.881 -14.497 1.00 86.88 106 CYS A N 1
ATOM 833 C CA . CYS A 1 106 ? -38.574 -16.419 -13.435 1.00 86.88 106 CYS A CA 1
ATOM 834 C C . CYS A 1 106 ? -39.981 -16.829 -13.893 1.00 86.88 106 CYS A C 1
ATOM 836 O O . CYS A 1 106 ? -40.586 -17.741 -13.315 1.00 86.88 106 CYS A O 1
ATOM 838 N N . ASP A 1 107 ? -40.508 -16.192 -14.939 1.00 86.38 107 ASP A N 1
ATOM 839 C CA . ASP A 1 107 ? -41.856 -16.465 -15.445 1.00 86.38 107 ASP A CA 1
ATOM 840 C C . ASP A 1 107 ? -41.927 -17.806 -16.191 1.00 86.38 107 ASP A C 1
ATOM 842 O O . ASP A 1 107 ? -42.945 -18.491 -16.124 1.00 86.38 107 ASP A O 1
ATOM 846 N N . ALA A 1 108 ? -40.819 -18.243 -16.799 1.00 84.19 108 ALA A N 1
ATOM 847 C CA . ALA A 1 108 ? -40.733 -19.484 -17.572 1.00 84.19 108 ALA A CA 1
ATOM 848 C C . ALA A 1 108 ? -40.522 -20.753 -16.715 1.00 84.19 108 ALA A C 1
ATOM 850 O O . ALA A 1 108 ? -40.533 -21.865 -17.238 1.00 84.19 108 ALA A O 1
ATOM 851 N N . LEU A 1 109 ? -40.335 -20.617 -15.397 1.00 85.38 109 LEU A N 1
ATOM 852 C CA . LEU A 1 109 ? -40.124 -21.749 -14.486 1.00 85.38 109 LEU A CA 1
ATOM 853 C C . LEU A 1 109 ? -41.443 -22.458 -14.137 1.00 85.38 109 LEU A C 1
ATOM 855 O O . LEU A 1 109 ? -42.312 -21.854 -13.495 1.00 85.38 109 LEU A O 1
ATOM 859 N N . SER A 1 110 ? -41.551 -23.747 -14.487 1.00 78.94 110 SER A N 1
ATOM 860 C CA . SER A 1 110 ? -42.761 -24.571 -14.302 1.00 78.94 110 SER A CA 1
ATOM 861 C C . SER A 1 110 ? -42.578 -25.838 -13.444 1.00 78.94 110 SER A C 1
ATOM 863 O O . SER A 1 110 ? -43.512 -26.207 -12.735 1.00 78.94 110 SER A O 1
ATOM 865 N N . SER A 1 111 ? -41.400 -26.483 -13.434 1.00 75.06 111 SER A N 1
ATOM 866 C CA . SER A 1 111 ? -41.164 -27.756 -12.716 1.00 75.06 111 SER A CA 1
ATOM 867 C C . SER A 1 111 ? -39.815 -27.797 -11.984 1.00 75.06 111 SER A C 1
ATOM 869 O O . SER A 1 111 ? -38.780 -27.663 -12.626 1.00 75.06 111 SER A O 1
ATOM 871 N N . GLY A 1 112 ? -39.823 -28.024 -10.663 1.00 82.38 112 GLY A N 1
ATOM 872 C CA . GLY A 1 112 ? -38.628 -28.122 -9.808 1.00 82.38 112 GLY A CA 1
ATOM 873 C C . GLY A 1 112 ? -38.903 -28.906 -8.517 1.00 82.38 112 GLY A C 1
ATOM 874 O O . GLY A 1 112 ? -40.055 -29.243 -8.235 1.00 82.38 112 GLY A O 1
ATOM 875 N N . ASP A 1 113 ? -37.870 -29.172 -7.720 1.00 88.19 113 ASP A N 1
ATOM 876 C CA . ASP A 1 113 ? -37.973 -30.002 -6.514 1.00 88.19 113 ASP A CA 1
ATOM 877 C C . ASP A 1 113 ? -38.568 -29.213 -5.344 1.00 88.19 113 ASP A C 1
ATOM 879 O O . ASP A 1 113 ? -38.152 -28.087 -5.062 1.00 88.19 113 ASP A O 1
ATOM 883 N N . THR A 1 114 ? -39.539 -29.786 -4.629 1.00 90.50 114 THR A N 1
ATOM 884 C CA . THR A 1 114 ? -40.132 -29.144 -3.445 1.00 90.50 114 THR A CA 1
ATOM 885 C C . THR A 1 114 ? -39.099 -29.023 -2.324 1.00 90.50 114 THR A C 1
ATOM 887 O O . THR A 1 114 ? -38.668 -30.023 -1.758 1.00 90.50 114 THR A O 1
ATOM 890 N N . LEU A 1 115 ? -38.736 -27.787 -1.972 1.00 89.00 115 LEU A N 1
ATOM 891 C CA . LEU A 1 115 ? -37.854 -27.492 -0.844 1.00 89.00 115 LEU A CA 1
ATOM 892 C C . LEU A 1 115 ? -38.633 -27.449 0.474 1.00 89.00 115 LEU A C 1
ATOM 894 O O . LEU A 1 115 ? -38.181 -27.984 1.483 1.00 89.00 115 LEU A O 1
ATOM 898 N N . VAL A 1 116 ? -39.792 -26.787 0.468 1.00 91.00 116 VAL A N 1
ATOM 899 C CA . VAL A 1 116 ? -40.685 -26.700 1.629 1.00 91.00 116 VAL A CA 1
ATOM 900 C C . VAL A 1 116 ? -42.132 -26.486 1.191 1.00 91.00 116 VAL A C 1
ATOM 902 O O . VAL A 1 116 ? -42.410 -25.775 0.220 1.00 91.00 116 VAL A O 1
ATOM 905 N N . ASP A 1 117 ? -43.043 -27.136 1.910 1.00 89.75 117 ASP A N 1
ATOM 906 C CA . ASP A 1 117 ? -44.490 -27.082 1.735 1.00 89.75 117 ASP A CA 1
ATOM 907 C C . ASP A 1 117 ? -45.158 -26.209 2.809 1.00 89.75 117 ASP A C 1
ATOM 909 O O . ASP A 1 117 ? -44.546 -25.818 3.804 1.00 89.75 117 ASP A O 1
ATOM 913 N N . GLY A 1 118 ? -46.433 -25.879 2.604 1.00 88.56 118 GLY A N 1
ATOM 914 C CA . GLY A 1 118 ? -47.199 -25.125 3.595 1.00 88.56 118 GLY A CA 1
ATOM 915 C C . GLY A 1 118 ? -46.796 -23.650 3.701 1.00 88.56 118 GLY A C 1
ATOM 916 O O . GLY A 1 118 ? -46.929 -23.059 4.769 1.00 88.56 118 GLY A O 1
ATOM 917 N N . VAL A 1 119 ? -46.299 -23.048 2.619 1.00 90.75 119 VAL A N 1
ATOM 918 C CA . VAL A 1 119 ? -45.813 -21.661 2.595 1.00 90.75 119 VAL A CA 1
ATOM 919 C C . VAL A 1 119 ? -46.926 -20.708 2.165 1.00 90.75 119 VAL A C 1
ATOM 921 O O . VAL A 1 119 ? -47.484 -20.842 1.078 1.00 90.75 119 VAL A O 1
ATOM 924 N N . GLN A 1 120 ? -47.217 -19.719 3.008 1.00 88.88 120 GLN A N 1
ATOM 925 C CA . GLN A 1 120 ? -48.184 -18.652 2.747 1.00 88.88 120 GLN A CA 1
ATOM 926 C C . GLN A 1 120 ? -47.613 -17.565 1.831 1.00 88.88 120 GLN A C 1
ATOM 928 O O . GLN A 1 120 ? -48.334 -17.055 0.982 1.00 88.88 120 GLN A O 1
ATOM 933 N N . SER A 1 121 ? -46.337 -17.204 2.002 1.00 88.25 121 SER A N 1
ATOM 934 C CA . SER A 1 121 ? -45.650 -16.228 1.149 1.00 88.25 121 SER A CA 1
ATOM 935 C C . SER A 1 121 ? -44.128 -16.377 1.210 1.00 88.25 121 SER A C 1
ATOM 937 O O . SER A 1 121 ? -43.577 -16.710 2.264 1.00 88.25 121 SER A O 1
ATOM 939 N N . LEU A 1 122 ? -43.457 -16.045 0.105 1.00 90.56 122 LEU A N 1
ATOM 940 C CA . LEU A 1 122 ? -42.006 -15.856 -0.002 1.00 90.56 122 LEU A CA 1
ATOM 941 C C . LEU A 1 122 ? -41.724 -14.406 -0.417 1.00 90.56 122 LEU A C 1
ATOM 943 O O . LEU A 1 122 ? -42.347 -13.927 -1.363 1.00 90.56 122 LEU A O 1
ATOM 947 N N . SER A 1 123 ? -40.779 -13.740 0.246 1.00 89.81 123 SER A N 1
ATOM 948 C CA . SER A 1 123 ? -40.251 -12.437 -0.179 1.00 89.81 123 SER A CA 1
ATOM 949 C C . SER A 1 123 ? -38.723 -12.453 -0.151 1.00 89.81 123 SER A C 1
ATOM 951 O O . SER A 1 123 ? -38.118 -12.876 0.835 1.00 89.81 123 SER A O 1
ATOM 953 N N . ILE A 1 124 ? -38.103 -12.033 -1.252 1.00 89.81 124 ILE A N 1
ATOM 954 C CA . ILE A 1 124 ? -36.659 -11.890 -1.435 1.00 89.81 124 ILE A CA 1
ATOM 955 C C . ILE A 1 124 ? -36.379 -10.416 -1.711 1.00 89.81 124 ILE A C 1
ATOM 957 O O . ILE A 1 124 ? -36.839 -9.861 -2.709 1.00 89.81 124 ILE A O 1
ATOM 961 N N . GLN A 1 125 ? -35.616 -9.787 -0.824 1.00 86.94 125 GLN A N 1
ATOM 962 C CA . GLN A 1 125 ? -35.215 -8.386 -0.927 1.00 86.94 125 GLN A CA 1
ATOM 963 C C . GLN A 1 125 ? -33.724 -8.292 -1.237 1.00 86.94 125 GLN A C 1
ATOM 965 O O . GLN A 1 125 ? -32.926 -8.982 -0.602 1.00 86.94 125 GLN A O 1
ATOM 970 N N . TYR A 1 126 ? -33.354 -7.425 -2.179 1.00 86.25 126 TYR A N 1
ATOM 971 C CA . TYR A 1 126 ? -31.982 -7.255 -2.660 1.00 86.25 126 TYR A CA 1
ATOM 972 C C . TYR A 1 126 ? -31.435 -5.896 -2.228 1.00 86.25 126 TYR A C 1
ATOM 974 O O . TYR A 1 126 ? -32.059 -4.865 -2.478 1.00 86.25 126 TYR A O 1
ATOM 982 N N . PHE A 1 127 ? -30.256 -5.880 -1.615 1.00 79.31 127 PHE A N 1
ATOM 983 C CA . PHE A 1 127 ? -29.632 -4.666 -1.091 1.00 79.31 127 PHE A CA 1
ATOM 984 C C . PHE A 1 127 ? -28.385 -4.315 -1.896 1.00 79.31 127 PHE A C 1
ATOM 986 O O . PHE A 1 127 ? -27.564 -5.191 -2.174 1.00 79.31 127 PHE A O 1
ATOM 993 N N . SER A 1 128 ? -28.245 -3.039 -2.263 1.00 74.94 128 SER A N 1
ATOM 994 C CA . SER A 1 128 ? -27.037 -2.528 -2.912 1.00 74.94 128 SER A CA 1
ATOM 995 C C . SER A 1 128 ? -26.184 -1.711 -1.940 1.00 74.94 128 SER A C 1
ATOM 997 O O . SER A 1 128 ? -26.664 -1.251 -0.905 1.00 74.94 128 SER A O 1
ATOM 999 N N . ASN A 1 129 ? -24.910 -1.517 -2.273 1.00 59.56 129 ASN A N 1
ATOM 1000 C CA . ASN A 1 129 ? -24.041 -0.539 -1.610 1.00 59.56 129 ASN A CA 1
ATOM 1001 C C . ASN A 1 129 ? -24.360 0.925 -1.996 1.00 59.56 129 ASN A C 1
ATOM 1003 O O . ASN A 1 129 ? -23.776 1.843 -1.423 1.00 59.56 129 ASN A O 1
ATOM 1007 N N . ALA A 1 130 ? -25.276 1.145 -2.945 1.00 57.53 130 ALA A N 1
ATOM 1008 C CA . ALA A 1 130 ? -25.800 2.450 -3.329 1.00 57.53 130 ALA A CA 1
ATOM 1009 C C . ALA A 1 130 ? -27.129 2.746 -2.605 1.00 57.53 130 ALA A C 1
ATOM 1011 O O . ALA A 1 130 ? -27.740 1.877 -1.984 1.00 57.53 130 ALA A O 1
ATOM 1012 N N . SER A 1 131 ? -27.610 3.989 -2.680 1.00 53.81 131 SER A N 1
ATOM 1013 C CA . SER A 1 131 ? -28.914 4.365 -2.127 1.00 53.81 131 SER A CA 1
ATOM 1014 C C . SER A 1 131 ? -30.055 3.705 -2.923 1.00 53.81 131 SER A C 1
ATOM 1016 O O . SER A 1 131 ? -30.501 4.252 -3.931 1.00 53.81 131 SER A O 1
ATOM 1018 N N . GLY A 1 132 ? -30.519 2.527 -2.491 1.00 65.56 132 GLY A N 1
ATOM 1019 C CA . GLY A 1 132 ? -31.666 1.823 -3.082 1.00 65.56 132 GLY A CA 1
ATOM 1020 C C . GLY A 1 132 ? -31.522 0.292 -3.151 1.00 65.56 132 GLY A C 1
ATOM 1021 O O . GLY A 1 132 ? -30.437 -0.246 -2.895 1.00 65.56 132 GLY A O 1
ATOM 1022 N N . PRO A 1 133 ? -32.612 -0.431 -3.484 1.00 76.75 133 PRO A N 1
ATOM 1023 C CA . PRO A 1 133 ? -32.569 -1.874 -3.689 1.00 76.75 133 PRO A CA 1
ATOM 1024 C C . PRO A 1 133 ? -31.735 -2.218 -4.926 1.00 76.75 133 PRO A C 1
ATOM 1026 O O . PRO A 1 133 ? -31.766 -1.502 -5.927 1.00 76.75 133 PRO A O 1
ATOM 1029 N N . TRP A 1 134 ? -30.998 -3.323 -4.856 1.00 84.31 134 TRP A N 1
ATOM 1030 C CA . TRP A 1 134 ? -30.214 -3.803 -5.992 1.00 84.31 134 TRP A CA 1
ATOM 1031 C C . TRP A 1 134 ? -31.133 -4.357 -7.090 1.00 84.31 134 TRP A C 1
ATOM 1033 O O . TRP A 1 134 ? -32.116 -5.038 -6.794 1.00 84.31 134 TRP A O 1
ATOM 1043 N N . THR A 1 135 ? -30.801 -4.098 -8.355 1.00 82.19 135 THR A N 1
ATOM 1044 C CA . THR A 1 135 ? -31.522 -4.630 -9.525 1.00 82.19 135 THR A CA 1
ATOM 1045 C C . THR A 1 135 ? -30.570 -5.348 -10.476 1.00 82.19 135 THR A C 1
ATOM 1047 O O . THR A 1 135 ? -29.384 -5.034 -10.524 1.00 82.19 135 THR A O 1
ATOM 1050 N N . THR A 1 136 ? -31.090 -6.266 -11.296 1.00 79.50 136 THR A N 1
ATOM 1051 C CA . THR A 1 136 ? -30.293 -7.016 -12.288 1.00 79.50 136 THR A CA 1
ATOM 1052 C C . THR A 1 136 ? -29.660 -6.147 -13.378 1.00 79.50 136 THR A C 1
ATOM 1054 O O . THR A 1 136 ? -28.784 -6.622 -14.093 1.00 79.50 136 THR A O 1
ATOM 1057 N N . ALA A 1 137 ? -30.059 -4.876 -13.497 1.00 72.88 137 ALA A N 1
ATOM 1058 C CA . ALA A 1 137 ? -29.422 -3.900 -14.381 1.00 72.88 137 ALA A CA 1
ATOM 1059 C C . ALA A 1 137 ? -28.103 -3.330 -13.816 1.00 72.88 137 ALA A C 1
ATOM 1061 O O . ALA A 1 137 ? -27.351 -2.684 -14.543 1.00 72.88 137 ALA A O 1
ATOM 1062 N N . GLN A 1 138 ? -27.827 -3.528 -12.524 1.00 68.50 138 GLN A N 1
ATOM 1063 C CA . GLN A 1 138 ? -26.623 -3.046 -11.846 1.00 68.50 138 GLN A CA 1
ATOM 1064 C C . GLN A 1 138 ? -25.552 -4.143 -11.776 1.00 68.50 138 GLN A C 1
ATOM 1066 O O . GLN A 1 138 ? -25.860 -5.334 -11.782 1.00 68.50 138 GLN A O 1
ATOM 1071 N N . ASP A 1 139 ? -24.278 -3.752 -11.659 1.00 68.94 139 ASP A N 1
ATOM 1072 C CA . ASP A 1 139 ? -23.178 -4.709 -11.485 1.00 68.94 139 ASP A CA 1
ATOM 1073 C C . ASP A 1 139 ? -23.429 -5.583 -10.244 1.00 68.94 139 ASP A C 1
ATOM 1075 O O . ASP A 1 139 ? -23.742 -5.083 -9.159 1.00 68.94 139 ASP A O 1
ATOM 1079 N N . ILE A 1 140 ? -23.273 -6.898 -10.383 1.00 73.88 140 ILE A N 1
ATOM 1080 C CA . ILE A 1 140 ? -23.448 -7.866 -9.297 1.00 73.88 140 ILE A CA 1
ATOM 1081 C C . ILE A 1 140 ? -22.519 -7.600 -8.100 1.00 73.88 140 ILE A C 1
ATOM 1083 O O . ILE A 1 140 ? -22.856 -7.949 -6.969 1.00 73.88 140 ILE A O 1
ATOM 1087 N N . ARG A 1 141 ? -21.384 -6.925 -8.313 1.00 67.31 141 ARG A N 1
ATOM 1088 C CA . ARG A 1 141 ? -20.462 -6.496 -7.249 1.00 67.31 141 ARG A CA 1
ATOM 1089 C C . ARG A 1 141 ? -21.078 -5.464 -6.304 1.00 67.31 141 ARG A C 1
ATOM 1091 O O . ARG A 1 141 ? -20.606 -5.325 -5.181 1.00 67.31 141 ARG A O 1
ATOM 1098 N N . SER A 1 142 ? -22.123 -4.754 -6.736 1.00 71.69 142 SER A N 1
ATOM 1099 C CA . SER A 1 142 ? -22.857 -3.799 -5.895 1.00 71.69 142 SER A CA 1
ATOM 1100 C C . SER A 1 142 ? -23.890 -4.465 -4.978 1.00 71.69 142 SER A C 1
ATOM 1102 O O . SER A 1 142 ? -24.326 -3.832 -4.020 1.00 71.69 142 SER A O 1
ATOM 1104 N N . LEU A 1 143 ? -24.250 -5.736 -5.213 1.00 76.50 143 LEU A N 1
ATOM 1105 C CA . LEU A 1 143 ? -25.134 -6.518 -4.341 1.00 76.50 143 LEU A CA 1
ATOM 1106 C C . LEU A 1 143 ? -24.410 -6.832 -3.019 1.00 76.50 143 LEU A C 1
ATOM 1108 O O . LEU A 1 143 ? -23.393 -7.530 -3.002 1.00 76.50 143 LEU A O 1
ATOM 1112 N N . CYS A 1 144 ? -24.917 -6.321 -1.897 1.00 71.06 144 CYS A N 1
ATOM 1113 C CA . CYS A 1 144 ? -24.291 -6.498 -0.581 1.00 71.06 144 CYS A CA 1
ATOM 1114 C C . CYS A 1 144 ? -24.979 -7.575 0.272 1.00 71.06 144 CYS A C 1
ATOM 1116 O O . CYS A 1 144 ? -24.309 -8.315 0.999 1.00 71.06 144 CYS A O 1
ATOM 1118 N N . ALA A 1 145 ? -26.302 -7.706 0.157 1.00 77.62 145 ALA A N 1
ATOM 1119 C CA . ALA A 1 145 ? -27.082 -8.690 0.896 1.00 77.62 145 ALA A CA 1
ATOM 1120 C C . ALA A 1 145 ? -28.394 -9.046 0.184 1.00 77.62 145 ALA A C 1
ATOM 1122 O O . ALA A 1 145 ? -28.939 -8.262 -0.594 1.00 77.62 145 ALA A O 1
ATOM 1123 N N . LEU A 1 146 ? -28.919 -10.227 0.508 1.00 84.00 146 LEU A N 1
ATOM 1124 C CA . LEU A 1 146 ? -30.270 -10.666 0.189 1.00 84.00 146 LEU A CA 1
ATOM 1125 C C . LEU A 1 146 ? -30.972 -11.064 1.483 1.00 84.00 146 LEU A C 1
ATOM 1127 O O . LEU A 1 146 ? -30.433 -11.858 2.253 1.00 84.00 146 LEU A O 1
ATOM 1131 N N . THR A 1 147 ? -32.181 -10.570 1.710 1.00 83.69 147 THR A N 1
ATOM 1132 C CA . THR A 1 147 ? -33.020 -11.019 2.828 1.00 83.69 147 THR A CA 1
ATOM 1133 C C . THR A 1 147 ? -34.146 -11.879 2.288 1.00 83.69 147 THR A C 1
ATOM 1135 O O . THR A 1 147 ? -34.910 -11.435 1.436 1.00 83.69 147 THR A O 1
ATOM 1138 N N . VAL A 1 148 ? -34.241 -13.111 2.784 1.00 86.56 148 VAL A N 1
ATOM 1139 C CA . VAL A 1 148 ? -35.272 -14.081 2.412 1.00 86.56 148 VAL A CA 1
ATOM 1140 C C . VAL A 1 148 ? -36.222 -14.267 3.578 1.00 86.56 148 VAL A C 1
ATOM 1142 O O . VAL A 1 148 ? -35.806 -14.669 4.663 1.00 86.56 148 VAL A O 1
ATOM 1145 N N . GLN A 1 149 ? -37.500 -14.014 3.330 1.00 89.31 149 GLN A N 1
ATOM 1146 C CA . GLN A 1 149 ? -38.589 -14.139 4.285 1.00 89.31 149 GLN A CA 1
ATOM 1147 C C . GLN A 1 149 ? -39.574 -15.212 3.821 1.00 89.31 149 GLN A C 1
ATOM 1149 O O . GLN A 1 149 ? -40.107 -15.140 2.715 1.00 89.31 149 GLN A O 1
ATOM 1154 N N . ILE A 1 150 ? -39.829 -16.200 4.678 1.00 89.12 150 ILE A N 1
ATOM 1155 C CA . ILE A 1 150 ? -40.792 -17.281 4.458 1.00 89.12 150 ILE A CA 1
ATOM 1156 C C . ILE A 1 150 ? -41.857 -17.191 5.543 1.00 89.12 150 ILE A C 1
ATOM 1158 O O . ILE A 1 150 ? -41.545 -17.252 6.731 1.00 89.12 150 ILE A O 1
ATOM 1162 N N . ARG A 1 151 ? -43.123 -17.086 5.144 1.00 88.44 151 ARG A N 1
ATOM 1163 C CA . ARG A 1 151 ? -44.262 -17.167 6.063 1.00 88.44 151 ARG A CA 1
ATOM 1164 C C . ARG A 1 151 ? -44.875 -18.559 5.967 1.00 88.44 151 ARG A C 1
ATOM 1166 O O . ARG A 1 151 ? -45.383 -18.932 4.912 1.00 88.44 151 ARG A O 1
ATOM 1173 N N . MET A 1 152 ? -44.797 -19.336 7.041 1.00 87.81 152 MET A N 1
ATOM 1174 C CA . MET A 1 152 ? -45.376 -20.678 7.124 1.00 87.81 152 MET A CA 1
ATOM 1175 C C . MET A 1 152 ? -46.846 -20.587 7.524 1.00 87.81 152 MET A C 1
ATOM 1177 O O . MET A 1 152 ? -47.190 -19.868 8.462 1.00 87.81 152 MET A O 1
ATOM 1181 N N . MET A 1 153 ? -47.708 -21.333 6.838 1.00 84.94 153 MET A N 1
ATOM 1182 C CA . MET A 1 153 ? -49.122 -21.419 7.182 1.00 84.94 153 MET A CA 1
ATOM 1183 C C . MET A 1 153 ? -49.318 -22.113 8.524 1.00 84.94 153 MET A C 1
ATOM 1185 O O . MET A 1 153 ? -48.710 -23.150 8.799 1.00 84.94 153 MET A O 1
ATOM 1189 N N . ARG A 1 154 ? -50.247 -21.576 9.313 1.00 80.12 154 ARG A N 1
ATOM 1190 C CA . ARG A 1 154 ? -50.691 -22.172 10.565 1.00 80.12 154 ARG A CA 1
ATOM 1191 C C . ARG A 1 154 ? -52.226 -22.192 10.601 1.00 80.12 154 ARG A C 1
ATOM 1193 O O . ARG A 1 154 ? -52.819 -21.140 10.382 1.00 80.12 154 ARG A O 1
ATOM 1200 N N . PRO A 1 155 ? -52.892 -23.338 10.835 1.00 69.50 155 PRO A N 1
ATOM 1201 C CA . PRO A 1 155 ? -54.358 -23.422 10.759 1.00 69.50 155 PRO A CA 1
ATOM 1202 C C . PRO A 1 155 ? -55.109 -22.543 11.774 1.00 69.50 155 PRO A C 1
ATOM 1204 O O . PRO A 1 155 ? -56.248 -22.161 11.530 1.00 69.50 155 PRO A O 1
ATOM 1207 N N . ASP A 1 156 ? -54.480 -22.233 12.907 1.00 69.06 156 ASP A N 1
ATOM 1208 C CA . ASP A 1 156 ? -55.008 -21.441 14.025 1.00 69.06 156 ASP A CA 1
ATOM 1209 C C . ASP A 1 156 ? -54.642 -19.947 13.954 1.00 69.06 156 ASP A C 1
ATOM 1211 O O . ASP A 1 156 ? -55.128 -19.163 14.767 1.00 69.06 156 ASP A O 1
ATOM 1215 N N . MET A 1 157 ? -53.808 -19.532 12.992 1.00 69.12 157 MET A N 1
ATOM 1216 C CA . MET A 1 157 ? -53.297 -18.163 12.893 1.00 69.12 157 MET A CA 1
ATOM 1217 C C . MET A 1 157 ? -53.406 -17.648 11.453 1.00 69.12 157 MET A C 1
ATOM 1219 O O . MET A 1 157 ? -52.694 -18.116 10.567 1.00 69.12 157 MET A O 1
ATOM 1223 N N . ALA A 1 158 ? -54.274 -16.657 11.222 1.00 67.31 158 ALA A N 1
ATOM 1224 C CA . ALA A 1 158 ? -54.528 -16.103 9.884 1.00 67.31 158 ALA A CA 1
ATOM 1225 C C . ALA A 1 158 ? -53.252 -15.568 9.199 1.00 67.31 158 ALA A C 1
ATOM 1227 O O . ALA A 1 158 ? -53.076 -15.722 7.988 1.00 67.31 158 ALA A O 1
ATOM 1228 N N . ASP A 1 159 ? -52.335 -15.011 9.993 1.00 63.28 159 ASP A N 1
ATOM 1229 C CA . ASP A 1 159 ? -51.078 -14.436 9.518 1.00 63.28 159 ASP A CA 1
ATOM 1230 C C . ASP A 1 159 ? -49.914 -15.443 9.471 1.00 63.28 159 ASP A C 1
ATOM 1232 O O . ASP A 1 159 ? -48.826 -15.081 9.037 1.00 63.28 159 ASP A O 1
ATOM 1236 N N . GLY A 1 160 ? -50.080 -16.697 9.902 1.00 77.19 160 GLY A N 1
ATOM 1237 C CA . GLY A 1 160 ? -48.982 -17.672 9.916 1.00 77.19 160 GLY A CA 1
ATOM 1238 C C . GLY A 1 160 ? -47.757 -17.244 10.751 1.00 77.19 160 GLY A C 1
ATOM 1239 O O . GLY A 1 160 ? -47.815 -16.319 11.560 1.00 77.19 160 GLY A O 1
ATOM 1240 N N . ILE A 1 161 ? -46.625 -17.933 10.569 1.00 77.00 161 ILE A N 1
ATOM 1241 C CA . ILE A 1 161 ? -45.364 -17.654 11.286 1.00 77.00 161 ILE A CA 1
ATOM 1242 C C . ILE A 1 161 ? -44.293 -17.195 10.294 1.00 77.00 161 ILE A C 1
ATOM 1244 O O . ILE A 1 161 ? -43.996 -17.903 9.331 1.00 77.00 161 ILE A O 1
ATOM 1248 N N . LEU A 1 162 ? -43.695 -16.025 10.535 1.00 78.19 162 LEU A N 1
ATOM 1249 C CA . LEU A 1 162 ? -42.626 -15.465 9.707 1.00 78.19 162 LEU A CA 1
ATOM 1250 C C . LEU A 1 162 ? -41.250 -15.966 10.158 1.00 78.19 162 LEU A C 1
ATOM 1252 O O . LEU A 1 162 ? -40.864 -15.801 11.313 1.00 78.19 162 LEU A O 1
ATOM 1256 N N . PHE A 1 163 ? -40.479 -16.488 9.212 1.00 78.50 163 PHE A N 1
ATOM 1257 C CA . PHE A 1 163 ? -39.070 -16.813 9.370 1.00 78.50 163 PHE A CA 1
ATOM 1258 C C . PHE A 1 163 ? -38.255 -16.010 8.358 1.00 78.50 163 PHE A C 1
ATOM 1260 O O . PHE A 1 163 ? -38.677 -15.836 7.217 1.00 78.50 163 PHE A O 1
ATOM 1267 N N . SER A 1 164 ? -37.085 -15.520 8.761 1.00 79.19 164 SER A N 1
ATOM 1268 C CA . SER A 1 164 ? -36.230 -14.697 7.904 1.00 79.19 164 SER A CA 1
ATOM 1269 C C . SER A 1 164 ? -34.775 -15.120 8.028 1.00 79.19 164 SER A C 1
ATOM 1271 O O . SER A 1 164 ? -34.325 -15.493 9.110 1.00 79.19 164 SER A O 1
ATOM 1273 N N . THR A 1 165 ? -34.026 -15.013 6.935 1.00 75.94 165 THR A N 1
ATOM 1274 C CA . THR A 1 165 ? -32.563 -15.102 6.931 1.00 75.94 165 THR A CA 1
ATOM 1275 C C . THR A 1 165 ? -31.985 -14.031 6.017 1.00 75.94 165 THR A C 1
ATOM 1277 O O . THR A 1 165 ? -32.588 -13.694 4.999 1.00 75.94 165 THR A O 1
ATOM 1280 N N . THR A 1 166 ? -30.821 -13.496 6.372 1.00 74.75 166 THR A N 1
ATOM 1281 C CA . THR A 1 166 ? -30.075 -12.563 5.525 1.00 74.75 166 THR A CA 1
ATOM 1282 C C . THR A 1 166 ? -28.787 -13.237 5.084 1.00 74.75 166 THR A C 1
ATOM 1284 O O . THR A 1 166 ? -28.080 -13.854 5.881 1.00 74.75 166 THR A O 1
ATOM 1287 N N . VAL A 1 167 ? -28.501 -13.148 3.791 1.00 74.56 167 VAL A N 1
ATOM 1288 C CA . VAL A 1 167 ? -27.367 -13.793 3.139 1.00 74.56 167 VAL A CA 1
ATOM 1289 C C . VAL A 1 167 ? -26.534 -12.723 2.459 1.00 74.56 167 VAL A C 1
ATOM 1291 O O . VAL A 1 167 ? -27.055 -11.958 1.655 1.00 74.56 167 VAL A O 1
ATOM 1294 N N . SER A 1 168 ? -25.241 -12.673 2.763 1.00 74.06 168 SER A N 1
ATOM 1295 C CA . SER A 1 168 ? -24.291 -11.845 2.021 1.00 74.06 168 SER A CA 1
ATOM 1296 C C . SER A 1 168 ? -23.528 -12.744 1.041 1.00 74.06 168 SER A C 1
ATOM 1298 O O . SER A 1 168 ? -22.833 -13.661 1.496 1.00 74.06 168 SER A O 1
ATOM 1300 N N . PRO A 1 169 ? -23.696 -12.561 -0.282 1.00 74.38 169 PRO A N 1
ATOM 1301 C CA . PRO A 1 169 ? -22.968 -13.319 -1.293 1.00 74.38 169 PRO A CA 1
ATOM 1302 C C . PRO A 1 169 ? -21.462 -13.143 -1.148 1.00 74.38 169 PRO A C 1
ATOM 1304 O O . PRO A 1 169 ? -20.980 -12.027 -0.980 1.00 74.38 169 PRO A O 1
ATOM 1307 N N . ARG A 1 170 ? -20.707 -14.236 -1.257 1.00 66.88 170 ARG A N 1
ATOM 1308 C CA . ARG A 1 170 ? -19.236 -14.190 -1.187 1.00 66.88 170 ARG A CA 1
ATOM 1309 C C . ARG A 1 170 ? -18.563 -14.238 -2.550 1.00 66.88 170 ARG A C 1
ATOM 1311 O O . ARG A 1 170 ? -17.460 -13.731 -2.715 1.00 66.88 170 ARG A O 1
ATOM 1318 N N . ASN A 1 171 ? -19.231 -14.842 -3.529 1.00 64.88 171 ASN A N 1
ATOM 1319 C CA . ASN A 1 171 ? -18.660 -15.118 -4.845 1.00 64.88 171 ASN A CA 1
ATOM 1320 C C . ASN A 1 171 ? -19.059 -14.085 -5.912 1.00 64.88 171 ASN A C 1
ATOM 1322 O O . ASN A 1 171 ? -18.766 -14.282 -7.091 1.00 64.88 171 ASN A O 1
ATOM 1326 N N . ASN A 1 172 ? -19.721 -12.989 -5.530 1.00 66.75 172 ASN A N 1
ATOM 1327 C CA . ASN A 1 172 ? -20.118 -11.924 -6.454 1.00 66.75 172 ASN A CA 1
ATOM 1328 C C . ASN A 1 172 ? -19.029 -10.862 -6.692 1.00 66.75 172 ASN A C 1
ATOM 1330 O O . ASN A 1 172 ? -19.264 -9.896 -7.414 1.00 66.75 172 ASN A O 1
ATOM 1334 N N . GLY A 1 173 ? -17.840 -11.028 -6.103 1.00 54.47 173 GLY A N 1
ATOM 1335 C CA . GLY A 1 173 ? -16.718 -10.105 -6.280 1.00 54.47 173 GLY A CA 1
ATOM 1336 C C . GLY A 1 173 ? -16.864 -8.781 -5.526 1.00 54.47 173 GLY A C 1
ATOM 1337 O O . GLY A 1 173 ? -16.106 -7.851 -5.796 1.00 54.47 173 GLY A O 1
ATOM 1338 N N . ASN A 1 174 ? -17.808 -8.682 -4.585 1.00 60.81 174 ASN A N 1
ATOM 1339 C CA . ASN A 1 174 ? -17.887 -7.557 -3.663 1.00 60.81 174 ASN A CA 1
ATOM 1340 C C . ASN A 1 174 ? -16.739 -7.654 -2.635 1.00 60.81 174 ASN A C 1
ATOM 1342 O O . ASN A 1 174 ? -16.835 -8.352 -1.628 1.00 60.81 174 ASN A O 1
ATOM 1346 N N . ALA A 1 175 ? -15.616 -6.984 -2.917 1.00 40.38 175 ALA A N 1
ATOM 1347 C CA . ALA A 1 175 ? -14.390 -7.027 -2.109 1.00 40.38 175 ALA A CA 1
ATOM 1348 C C . ALA A 1 175 ? -14.436 -6.168 -0.825 1.00 40.38 175 ALA A C 1
ATOM 1350 O O . ALA A 1 175 ? -13.427 -6.016 -0.129 1.00 40.38 175 ALA A O 1
ATOM 1351 N N . GLY A 1 176 ? -15.592 -5.589 -0.505 1.00 41.78 176 GLY A N 1
ATOM 1352 C CA . GLY A 1 176 ? -15.793 -4.740 0.658 1.00 41.78 176 GLY A CA 1
ATOM 1353 C C . GLY A 1 176 ? -17.179 -4.968 1.222 1.00 41.78 176 GLY A C 1
ATOM 1354 O O . GLY A 1 176 ? -18.074 -4.176 0.954 1.00 41.78 176 GLY A O 1
ATOM 1355 N N . GLY A 1 177 ? -17.346 -6.036 2.009 1.00 37.50 177 GLY A N 1
ATOM 1356 C CA . GLY A 1 177 ? -18.553 -6.250 2.803 1.00 37.50 177 GLY A CA 1
ATOM 1357 C C . GLY A 1 177 ? -18.836 -5.021 3.667 1.00 37.50 177 GLY A C 1
ATOM 1358 O O . GLY A 1 177 ? -18.296 -4.885 4.762 1.00 37.50 177 GLY A O 1
ATOM 1359 N N . ALA A 1 178 ? -19.638 -4.098 3.145 1.00 37.31 178 ALA A N 1
ATOM 1360 C CA . ALA A 1 178 ? -20.099 -2.926 3.855 1.00 37.31 178 ALA A CA 1
ATOM 1361 C C . ALA A 1 178 ? -21.330 -3.309 4.679 1.00 37.31 178 ALA A C 1
ATOM 1363 O O . ALA A 1 178 ? -22.241 -3.961 4.174 1.00 37.31 178 ALA A O 1
ATOM 1364 N N . ALA A 1 179 ? -21.263 -2.905 5.949 1.00 34.25 179 ALA A N 1
ATOM 1365 C CA . ALA A 1 179 ? -22.246 -2.943 7.028 1.00 34.25 179 ALA A CA 1
ATOM 1366 C C . ALA A 1 179 ? -23.330 -4.036 6.962 1.00 34.25 179 ALA A C 1
ATOM 1368 O O . ALA A 1 179 ? -24.332 -3.929 6.257 1.00 34.25 179 ALA A O 1
ATOM 1369 N N . ILE A 1 180 ? -23.208 -5.012 7.870 1.00 40.31 180 ILE A N 1
ATOM 1370 C CA . ILE A 1 180 ? -24.394 -5.632 8.478 1.00 40.31 180 ILE A CA 1
ATOM 1371 C C . ILE A 1 180 ? -25.286 -4.471 8.958 1.00 40.31 180 ILE A C 1
ATOM 1373 O O . ILE A 1 180 ? -24.732 -3.541 9.550 1.00 40.31 180 ILE A O 1
ATOM 1377 N N . PRO A 1 181 ? -26.607 -4.479 8.698 1.00 36.53 181 PRO A N 1
ATOM 1378 C CA . PRO A 1 181 ? -27.500 -3.392 9.087 1.00 36.53 181 PRO A CA 1
ATOM 1379 C C . PRO A 1 181 ? -27.210 -2.917 10.516 1.00 36.53 181 PRO A C 1
ATOM 1381 O O . PRO A 1 181 ? -27.301 -3.684 11.476 1.00 36.53 181 PRO A O 1
ATOM 1384 N N . THR A 1 182 ? -26.792 -1.657 10.632 1.00 38.47 182 THR A N 1
ATOM 1385 C CA . THR A 1 182 ? -26.524 -0.979 11.901 1.00 38.47 182 THR A CA 1
ATOM 1386 C C . THR A 1 182 ? -27.839 -0.467 12.502 1.00 38.47 182 THR A C 1
ATOM 1388 O O . THR A 1 182 ? -28.855 -0.406 11.804 1.00 38.47 182 THR A O 1
ATOM 1391 N N . PRO A 1 183 ? -27.860 -0.082 13.793 1.00 38.03 183 PRO A N 1
ATOM 1392 C CA . PRO A 1 183 ? -29.056 0.434 14.467 1.00 38.03 183 PRO A CA 1
ATOM 1393 C C . PRO A 1 183 ? -29.779 1.590 13.751 1.00 38.03 183 PRO A C 1
ATOM 1395 O O . PRO A 1 183 ? -30.969 1.777 14.004 1.00 38.03 183 PRO A O 1
ATOM 1398 N N . ASP A 1 184 ? -29.089 2.306 12.856 1.00 37.22 184 ASP A N 1
ATOM 1399 C CA . ASP A 1 184 ? -29.613 3.445 12.093 1.00 37.22 184 ASP A CA 1
ATOM 1400 C C . ASP A 1 184 ? -30.335 3.050 10.788 1.00 37.22 184 ASP A C 1
ATOM 1402 O O . ASP A 1 184 ? -31.120 3.836 10.270 1.00 37.22 184 ASP A O 1
ATOM 1406 N N . ASN A 1 185 ? -30.149 1.820 10.285 1.00 41.31 185 ASN A N 1
ATOM 1407 C CA . ASN A 1 185 ? -30.884 1.258 9.140 1.00 41.31 185 ASN A CA 1
ATOM 1408 C C . ASN A 1 185 ? -31.544 -0.070 9.537 1.00 41.31 185 ASN A C 1
ATOM 1410 O O . ASN A 1 185 ? -31.190 -1.155 9.064 1.00 41.31 185 ASN A O 1
ATOM 1414 N N . LYS A 1 186 ? -32.517 0.013 10.449 1.00 35.88 186 LYS A N 1
ATOM 1415 C CA . LYS A 1 186 ? -33.315 -1.145 10.860 1.00 35.88 186 LYS A CA 1
ATOM 1416 C C . LYS A 1 186 ? -34.236 -1.612 9.718 1.00 35.88 186 LYS A C 1
ATOM 1418 O O . LYS A 1 186 ? -34.942 -0.783 9.143 1.00 35.88 186 LYS A O 1
ATOM 1423 N N . PRO A 1 187 ? -34.332 -2.929 9.437 1.00 33.09 187 PRO A N 1
ATOM 1424 C CA . PRO A 1 187 ? -35.520 -3.471 8.780 1.00 33.09 187 PRO A CA 1
ATOM 1425 C C . PRO A 1 187 ? -36.772 -3.117 9.605 1.00 33.09 187 PRO A C 1
ATOM 1427 O O . PRO A 1 187 ? -36.640 -2.880 10.812 1.00 33.09 187 PRO A O 1
ATOM 1430 N N . PRO A 1 188 ? -37.972 -3.074 8.990 1.00 29.62 188 PRO A N 1
ATOM 1431 C CA . PRO A 1 188 ? -39.193 -2.672 9.674 1.00 29.62 188 PRO A CA 1
ATOM 1432 C C . PRO A 1 188 ? -39.329 -3.404 11.008 1.00 29.62 188 PRO A C 1
ATOM 1434 O O . PRO A 1 188 ? -39.224 -4.627 11.110 1.00 29.62 188 PRO A O 1
ATOM 1437 N N . GLU A 1 189 ? -39.479 -2.579 12.034 1.00 30.94 189 GLU A N 1
ATOM 1438 C CA . GLU A 1 189 ? -39.501 -2.914 13.441 1.00 30.94 189 GLU A CA 1
ATOM 1439 C C . GLU A 1 189 ? -40.589 -3.955 13.739 1.00 30.94 189 GLU A C 1
ATOM 1441 O O . GLU A 1 189 ? -41.766 -3.630 13.865 1.00 30.94 189 GLU A O 1
ATOM 1446 N N . TYR A 1 190 ? -40.200 -5.221 13.906 1.00 32.09 190 TYR A N 1
ATOM 1447 C CA . TYR A 1 190 ? -41.028 -6.191 14.619 1.00 32.09 190 TYR A CA 1
ATOM 1448 C C . TYR A 1 190 ? -40.728 -6.083 16.112 1.00 32.09 190 TYR A C 1
ATOM 1450 O O . TYR A 1 190 ? -39.947 -6.837 16.695 1.00 32.09 190 TYR A O 1
ATOM 1458 N N . ALA A 1 191 ? -41.371 -5.114 16.751 1.00 41.62 191 ALA A N 1
ATOM 1459 C CA . ALA A 1 191 ? -41.537 -5.123 18.190 1.00 41.62 191 ALA A CA 1
ATOM 1460 C C . ALA A 1 191 ? -42.358 -6.364 18.599 1.00 41.62 191 ALA A C 1
ATOM 1462 O O . ALA A 1 191 ? -43.577 -6.376 18.455 1.00 41.62 191 ALA A O 1
ATOM 1463 N N . SER A 1 192 ? -41.728 -7.411 19.154 1.00 35.78 192 SER A N 1
ATOM 1464 C CA . SER A 1 192 ? -42.479 -8.439 19.896 1.00 35.78 192 SER A CA 1
ATOM 1465 C C . SER A 1 192 ? -41.675 -9.160 20.995 1.00 35.78 192 SER A C 1
ATOM 1467 O O . SER A 1 192 ? -41.087 -10.212 20.788 1.00 35.78 192 SER A O 1
ATOM 1469 N N . LYS A 1 193 ? -41.725 -8.622 22.220 1.00 47.34 193 LYS A N 1
ATOM 1470 C CA . LYS A 1 193 ? -42.166 -9.341 23.438 1.00 47.34 193 LYS A CA 1
ATOM 1471 C C . LYS A 1 193 ? -41.649 -10.785 23.726 1.00 47.34 193 LYS A C 1
ATOM 1473 O O . LYS A 1 193 ? -42.470 -11.664 23.987 1.00 47.34 193 LYS A O 1
ATOM 1478 N N . TYR A 1 194 ? -40.339 -11.042 23.838 1.00 57.31 194 TYR A N 1
ATOM 1479 C CA . TYR A 1 194 ? -39.807 -12.356 24.290 1.00 57.31 194 TYR A CA 1
ATOM 1480 C C . TYR A 1 194 ? -39.520 -12.439 25.807 1.00 57.31 194 TYR A C 1
ATOM 1482 O O . TYR A 1 194 ? -39.147 -11.439 26.419 1.00 57.31 194 TYR A O 1
ATOM 1490 N N . CYS A 1 195 ? -39.672 -13.626 26.415 1.00 65.75 195 CYS A N 1
ATOM 1491 C CA . CYS A 1 195 ? -39.316 -13.928 27.814 1.00 65.75 195 CYS A CA 1
ATOM 1492 C C . CYS A 1 195 ? -38.003 -14.736 27.890 1.00 65.75 195 CYS A C 1
ATOM 1494 O O . CYS A 1 195 ? -38.034 -15.962 27.917 1.00 65.75 195 CYS A O 1
ATOM 1496 N N . PHE A 1 196 ? -36.855 -14.054 27.967 1.00 69.81 196 PHE A N 1
ATOM 1497 C CA . PHE A 1 196 ? -35.502 -14.629 27.842 1.00 69.81 196 PHE A CA 1
ATOM 1498 C C . PHE A 1 196 ? -35.230 -15.885 28.684 1.00 69.81 196 PHE A C 1
ATOM 1500 O O . PHE A 1 196 ? -34.880 -16.927 28.142 1.00 69.81 196 PHE A O 1
ATOM 1507 N N . VAL A 1 197 ? -35.408 -15.810 30.008 1.00 77.62 197 VAL A N 1
ATOM 1508 C CA . VAL A 1 197 ? -35.058 -16.914 30.928 1.00 77.62 197 VAL A CA 1
ATOM 1509 C C . VAL A 1 197 ? -35.980 -18.121 30.736 1.00 77.62 197 VAL A C 1
ATOM 1511 O O . VAL A 1 197 ? -35.536 -19.262 30.812 1.00 77.62 197 VAL A O 1
ATOM 1514 N N . ALA A 1 198 ? -37.262 -17.874 30.453 1.00 73.88 198 ALA A N 1
ATOM 1515 C CA . ALA A 1 198 ? -38.238 -18.937 30.238 1.00 73.88 198 ALA A CA 1
ATOM 1516 C C . ALA A 1 198 ? -37.995 -19.632 28.888 1.00 73.88 198 ALA A C 1
ATOM 1518 O O . ALA A 1 198 ? -38.021 -20.858 28.826 1.00 73.88 198 ALA A O 1
ATOM 1519 N N . THR A 1 199 ? -37.669 -18.862 27.844 1.00 71.56 199 THR A N 1
ATOM 1520 C CA . THR A 1 199 ? -37.256 -19.384 26.536 1.00 71.56 199 THR A CA 1
ATOM 1521 C C . THR A 1 199 ? -35.970 -20.203 26.639 1.00 71.56 199 THR A C 1
ATOM 1523 O O . THR A 1 199 ? -35.930 -21.314 26.127 1.00 71.56 199 THR A O 1
ATOM 1526 N N . ALA A 1 200 ? -34.950 -19.721 27.357 1.00 70.44 200 ALA A N 1
ATOM 1527 C CA . ALA A 1 200 ? -33.701 -20.462 27.555 1.00 70.44 200 ALA A CA 1
ATOM 1528 C C . ALA A 1 200 ? -33.912 -21.760 28.354 1.00 70.44 200 ALA A C 1
ATOM 1530 O O . ALA A 1 200 ? -33.344 -22.796 28.021 1.00 70.44 200 ALA A O 1
ATOM 1531 N N . ALA A 1 201 ? -34.771 -21.735 29.379 1.00 73.69 201 ALA A N 1
ATOM 1532 C CA . ALA A 1 201 ? -35.068 -22.920 30.174 1.00 73.69 201 ALA A CA 1
ATOM 1533 C C . ALA A 1 201 ? -35.885 -23.959 29.393 1.00 73.69 201 ALA A C 1
ATOM 1535 O O . ALA A 1 201 ? -35.604 -25.149 29.511 1.00 73.69 201 ALA A O 1
ATOM 1536 N N . TRP A 1 202 ? -36.898 -23.551 28.622 1.00 67.62 202 TRP A N 1
ATOM 1537 C CA . TRP A 1 202 ? -37.808 -24.458 27.902 1.00 67.62 202 TRP A CA 1
ATOM 1538 C C . TRP A 1 202 ? -37.380 -24.778 26.463 1.00 67.62 202 TRP A C 1
ATOM 1540 O O . TRP A 1 202 ? -37.898 -25.729 25.888 1.00 67.62 202 TRP A O 1
ATOM 1550 N N . GLY A 1 203 ? -36.405 -24.054 25.913 1.00 56.75 203 GLY A N 1
ATOM 1551 C CA . GLY A 1 203 ? -35.840 -24.274 24.577 1.00 56.75 203 GLY A CA 1
ATOM 1552 C C . GLY A 1 203 ? -36.676 -23.715 23.419 1.00 56.75 203 GLY A C 1
ATOM 1553 O O . GLY A 1 203 ? -36.225 -23.760 22.280 1.00 56.75 203 GLY A O 1
ATOM 1554 N N . ASP A 1 204 ? -37.869 -23.178 23.693 1.00 56.50 204 ASP A N 1
ATOM 1555 C CA . ASP A 1 204 ? -38.778 -22.597 22.699 1.00 56.50 204 ASP A CA 1
ATOM 1556 C C . ASP A 1 204 ? -39.522 -21.384 23.289 1.00 56.50 204 ASP A C 1
ATOM 1558 O O . ASP A 1 204 ? -40.047 -21.430 24.405 1.00 56.50 204 ASP A O 1
ATOM 1562 N N . GLY A 1 205 ? -39.566 -20.281 22.536 1.00 58.31 205 GLY A N 1
ATOM 1563 C CA . GLY A 1 205 ? -40.251 -19.039 22.911 1.00 58.31 205 GLY A CA 1
ATOM 1564 C C . GLY A 1 205 ? -41.777 -19.083 22.773 1.00 58.31 205 GLY A C 1
ATOM 1565 O O . GLY A 1 205 ? -42.447 -18.179 23.280 1.00 58.31 205 GLY A O 1
ATOM 1566 N N . HIS A 1 206 ? -42.302 -20.125 22.123 1.00 57.19 206 HIS A N 1
ATOM 1567 C CA . HIS A 1 206 ? -43.730 -20.434 21.971 1.00 57.19 206 HIS A CA 1
ATOM 1568 C C . HIS A 1 206 ? -44.130 -21.681 22.771 1.00 57.19 206 HIS A C 1
ATOM 1570 O O . HIS A 1 206 ? -45.168 -22.296 22.535 1.00 57.19 206 HIS A O 1
ATOM 1576 N N . HIS A 1 207 ? -43.299 -22.089 23.734 1.00 62.47 207 HIS A N 1
ATOM 1577 C CA . HIS A 1 207 ? -43.671 -23.157 24.647 1.00 62.47 207 HIS A CA 1
ATOM 1578 C C . HIS A 1 207 ? -44.911 -22.730 25.467 1.00 62.47 207 HIS A C 1
ATOM 1580 O O . HIS A 1 207 ? -44.927 -21.597 25.955 1.00 62.47 207 HIS A O 1
ATOM 1586 N N . PRO A 1 208 ? -45.904 -23.607 25.727 1.00 63.00 208 PRO A N 1
ATOM 1587 C CA . PRO A 1 208 ? -47.149 -23.232 26.415 1.00 63.00 208 PRO A CA 1
ATOM 1588 C C . PRO A 1 208 ? -46.932 -22.548 27.772 1.00 63.00 208 PRO A C 1
ATOM 1590 O O . PRO A 1 208 ? -47.647 -21.623 28.140 1.00 63.00 208 PRO A O 1
ATOM 1593 N N . MET A 1 209 ? -45.896 -22.961 28.514 1.00 67.38 209 MET A N 1
ATOM 1594 C CA . MET A 1 209 ? -45.521 -22.307 29.779 1.00 67.38 209 MET A CA 1
ATOM 1595 C C . MET A 1 209 ? -44.946 -20.899 29.578 1.00 67.38 209 MET A C 1
ATOM 1597 O O . MET A 1 209 ? -45.114 -20.042 30.439 1.00 67.38 209 MET A O 1
ATOM 1601 N N . VAL A 1 210 ? -44.257 -20.648 28.464 1.00 74.38 210 VAL A N 1
ATOM 1602 C CA . VAL A 1 210 ? -43.717 -19.327 28.117 1.00 74.38 210 VAL A CA 1
ATOM 1603 C C . VAL A 1 210 ? -44.847 -18.410 27.653 1.00 74.38 210 VAL A C 1
ATOM 1605 O O . VAL A 1 210 ? -44.888 -17.256 28.069 1.00 74.38 210 VAL A O 1
ATOM 1608 N N . GLU A 1 211 ? -45.790 -18.921 26.859 1.00 70.94 211 GLU A N 1
ATOM 1609 C CA . GLU A 1 211 ? -46.991 -18.189 26.436 1.00 70.94 211 GLU A CA 1
ATOM 1610 C C . GLU A 1 211 ? -47.869 -17.807 27.631 1.00 70.94 211 GLU A C 1
ATOM 1612 O O . GLU A 1 211 ? -48.167 -16.629 27.804 1.00 70.94 211 GLU A O 1
ATOM 1617 N N . LEU A 1 212 ? -48.144 -18.747 28.539 1.00 73.81 212 LEU A N 1
ATOM 1618 C CA . LEU A 1 212 ? -48.881 -18.489 29.779 1.00 73.81 212 LEU A CA 1
ATOM 1619 C C . LEU A 1 212 ? -48.248 -17.365 30.622 1.00 73.81 212 LEU A C 1
ATOM 1621 O O . LEU A 1 212 ? -48.936 -16.495 31.154 1.00 73.81 212 LEU A O 1
ATOM 1625 N N . LEU A 1 213 ? -46.918 -17.361 30.753 1.00 80.75 213 LEU A N 1
ATOM 1626 C CA . LEU A 1 213 ? -46.199 -16.313 31.484 1.00 80.75 213 LEU A CA 1
ATOM 1627 C C . LEU A 1 213 ? -46.196 -14.972 30.735 1.00 80.75 213 LEU A C 1
ATOM 1629 O O . LEU A 1 213 ? -46.184 -13.919 31.375 1.00 80.75 213 LEU A O 1
ATOM 1633 N N . ARG A 1 214 ? -46.214 -14.992 29.396 1.00 79.00 214 ARG A N 1
ATOM 1634 C CA . ARG A 1 214 ? -46.344 -13.790 28.556 1.00 79.00 214 ARG A CA 1
ATOM 1635 C C . ARG A 1 214 ? -47.737 -13.182 28.669 1.00 79.00 214 ARG A C 1
ATOM 1637 O O . ARG A 1 214 ? -47.829 -11.969 28.814 1.00 79.00 214 ARG A O 1
ATOM 1644 N N . GLU A 1 215 ? -48.783 -13.999 28.656 1.00 78.19 215 GLU A N 1
ATOM 1645 C CA . GLU A 1 215 ? -50.160 -13.561 28.902 1.00 78.19 215 GLU A CA 1
ATOM 1646 C C . GLU A 1 215 ? -50.292 -12.979 30.309 1.00 78.19 215 GLU A C 1
ATOM 1648 O O . GLU A 1 215 ? -50.791 -11.875 30.476 1.00 78.19 215 GLU A O 1
ATOM 1653 N N . PHE A 1 216 ? -49.731 -13.631 31.331 1.00 82.56 216 PHE A N 1
ATOM 1654 C CA . PHE A 1 216 ? -49.737 -13.093 32.695 1.00 82.56 216 PHE A CA 1
ATOM 1655 C C . PHE A 1 216 ? -48.989 -11.757 32.802 1.00 82.56 216 PHE A C 1
ATOM 1657 O O . PHE A 1 216 ? -49.433 -10.833 33.488 1.00 82.56 216 PHE A O 1
ATOM 1664 N N . ARG A 1 217 ? -47.864 -11.618 32.092 1.00 82.75 217 ARG A N 1
ATOM 1665 C CA . ARG A 1 217 ? -47.150 -10.344 31.980 1.00 82.75 217 ARG A CA 1
ATOM 1666 C C . ARG A 1 217 ? -48.041 -9.272 31.353 1.00 82.75 217 ARG A C 1
ATOM 1668 O O . ARG A 1 217 ? -48.139 -8.182 31.909 1.00 82.75 217 ARG A O 1
ATOM 1675 N N . ASP A 1 218 ? -48.651 -9.578 30.215 1.00 78.31 218 ASP A N 1
ATOM 1676 C CA . ASP A 1 218 ? -49.378 -8.608 29.398 1.00 78.31 218 ASP A CA 1
ATOM 1677 C C . ASP A 1 218 ? -50.723 -8.215 30.022 1.00 78.31 218 ASP A C 1
ATOM 1679 O O . ASP A 1 218 ? -51.044 -7.029 30.092 1.00 78.31 218 ASP A O 1
ATOM 1683 N N . ASP A 1 219 ? -51.467 -9.183 30.553 1.00 79.88 219 ASP A N 1
ATOM 1684 C CA . ASP A 1 219 ? -52.830 -8.987 31.038 1.00 79.88 219 ASP A CA 1
ATOM 1685 C C . ASP A 1 219 ? -52.955 -8.750 32.539 1.00 79.88 219 ASP A C 1
ATOM 1687 O O . ASP A 1 219 ? -54.005 -8.268 32.971 1.00 79.88 219 ASP A O 1
ATOM 1691 N N . VAL A 1 220 ? -51.917 -9.043 33.330 1.00 82.62 220 VAL A N 1
ATOM 1692 C CA . VAL A 1 220 ? -51.937 -8.851 34.790 1.00 82.62 220 VAL A CA 1
ATOM 1693 C C . VAL A 1 220 ? -50.823 -7.910 35.250 1.00 82.62 220 VAL A C 1
ATOM 1695 O O . VAL A 1 220 ? -51.113 -6.881 35.859 1.00 82.62 220 VAL A O 1
ATOM 1698 N N . LEU A 1 221 ? -49.552 -8.206 34.950 1.00 80.00 221 LEU A N 1
ATOM 1699 C CA . LEU A 1 221 ? -48.426 -7.425 35.489 1.00 80.00 221 LEU A CA 1
ATOM 1700 C C . LEU A 1 221 ? -48.316 -6.022 34.880 1.00 80.00 221 LEU A C 1
ATOM 1702 O O . LEU A 1 221 ? -48.057 -5.066 35.606 1.00 80.00 221 LEU A O 1
ATOM 1706 N N . LEU A 1 222 ? -48.524 -5.868 33.571 1.00 77.94 222 LEU A N 1
ATOM 1707 C CA . LEU A 1 222 ? -48.423 -4.563 32.905 1.00 77.94 222 LEU A CA 1
ATOM 1708 C C . LEU A 1 222 ? -49.599 -3.622 33.210 1.00 77.94 222 LEU A C 1
ATOM 1710 O O . LEU A 1 222 ? -49.516 -2.440 32.888 1.00 77.94 222 LEU A O 1
ATOM 1714 N N . LYS A 1 223 ? -50.656 -4.105 33.877 1.00 81.62 223 LYS A N 1
ATOM 1715 C CA . LYS A 1 223 ? -51.799 -3.285 34.316 1.00 81.62 223 LYS A CA 1
ATOM 1716 C C . LYS A 1 223 ? -51.597 -2.630 35.689 1.00 81.62 223 LYS A C 1
ATOM 1718 O O . LYS A 1 223 ? -52.420 -1.812 36.086 1.00 81.62 223 LYS A O 1
ATOM 1723 N N . ALA A 1 224 ? -50.524 -2.963 36.411 1.00 78.69 224 ALA A N 1
ATOM 1724 C CA . ALA A 1 224 ? -50.234 -2.430 37.742 1.00 78.69 224 ALA A CA 1
ATOM 1725 C C . ALA A 1 224 ? -48.813 -1.844 37.818 1.00 78.69 224 ALA A C 1
ATOM 1727 O O . ALA A 1 224 ? -47.851 -2.470 37.372 1.00 78.69 224 ALA A O 1
ATOM 1728 N N . GLU A 1 225 ? -48.644 -0.672 38.441 1.00 74.31 225 GLU A N 1
ATOM 1729 C CA . GLU A 1 225 ? -47.336 0.004 38.559 1.00 74.31 225 GLU A CA 1
ATOM 1730 C C . GLU A 1 225 ? -46.206 -0.861 39.165 1.00 74.31 225 GLU A C 1
ATOM 1732 O O . GLU A 1 225 ? -45.087 -0.840 38.629 1.00 74.31 225 GLU A O 1
ATOM 1737 N N . PRO A 1 226 ? -46.447 -1.683 40.212 1.00 76.88 226 PRO A N 1
ATOM 1738 C CA . PRO A 1 226 ? -45.423 -2.595 40.724 1.00 76.88 226 PRO A CA 1
ATOM 1739 C C . PRO A 1 226 ? -45.016 -3.657 39.693 1.00 76.88 226 PRO A C 1
ATOM 1741 O O . PRO A 1 226 ? -43.844 -4.024 39.598 1.00 76.88 226 PRO A O 1
ATOM 1744 N N . GLY A 1 227 ? -45.971 -4.128 38.886 1.00 75.88 227 GLY A N 1
ATOM 1745 C CA . GLY A 1 227 ? -45.731 -5.122 37.845 1.00 75.88 227 GLY A CA 1
ATOM 1746 C C . GLY A 1 227 ? -44.926 -4.557 36.674 1.00 75.88 227 GLY A C 1
ATOM 1747 O O . GLY A 1 227 ? -43.993 -5.212 36.215 1.00 75.88 227 GLY A O 1
ATOM 1748 N N . ILE A 1 228 ? -45.169 -3.307 36.266 1.00 73.38 228 ILE A N 1
ATOM 1749 C CA . ILE A 1 228 ? -44.356 -2.610 35.249 1.00 73.38 228 ILE A CA 1
ATOM 1750 C C . ILE A 1 228 ? -42.889 -2.504 35.697 1.00 73.38 228 ILE A C 1
ATOM 1752 O O . ILE A 1 228 ? -41.974 -2.762 34.910 1.00 73.38 228 ILE A O 1
ATOM 1756 N N . SER A 1 229 ? -42.648 -2.166 36.966 1.00 74.50 229 SER A N 1
ATOM 1757 C CA . SER A 1 229 ? -41.292 -2.067 37.525 1.00 74.50 229 SER A CA 1
ATOM 1758 C C . SER A 1 229 ? -40.577 -3.422 37.569 1.00 74.50 229 SER A C 1
ATOM 1760 O O . SER A 1 229 ? -39.403 -3.514 37.200 1.00 74.50 229 SER A O 1
ATOM 1762 N N . LEU A 1 230 ? -41.292 -4.490 37.938 1.00 78.44 230 LEU A N 1
ATOM 1763 C CA . LEU A 1 230 ? -40.776 -5.861 37.912 1.00 78.44 230 LEU A CA 1
ATOM 1764 C C . LEU A 1 230 ? -40.409 -6.305 36.488 1.00 78.44 230 LEU A C 1
ATOM 1766 O O . LEU A 1 230 ? -39.348 -6.891 36.272 1.00 78.44 230 LEU A O 1
ATOM 1770 N N . VAL A 1 231 ? -41.253 -5.980 35.506 1.00 78.31 231 VAL A N 1
ATOM 1771 C CA . VAL A 1 231 ? -40.993 -6.279 34.093 1.00 78.31 231 VAL A CA 1
ATOM 1772 C C . VAL A 1 231 ? -39.748 -5.534 33.604 1.00 78.31 231 VAL A C 1
ATOM 1774 O O . VAL A 1 231 ? -38.886 -6.153 32.984 1.00 78.31 231 VAL A O 1
ATOM 1777 N N . ARG A 1 232 ? -39.562 -4.249 33.942 1.00 74.00 232 ARG A N 1
ATOM 1778 C CA . ARG A 1 232 ? -38.329 -3.512 33.587 1.00 74.00 232 ARG A CA 1
ATOM 1779 C C . ARG A 1 232 ? -37.071 -4.158 34.169 1.00 74.00 232 ARG A C 1
ATOM 1781 O O . ARG A 1 232 ? -36.072 -4.280 33.463 1.00 74.00 232 ARG A O 1
ATOM 1788 N N . LEU A 1 233 ? -37.115 -4.595 35.429 1.00 74.75 233 LEU A N 1
ATOM 1789 C CA . LEU A 1 233 ? -35.995 -5.300 36.058 1.00 74.75 233 LEU A CA 1
ATOM 1790 C C . LEU A 1 233 ? -35.690 -6.619 35.334 1.00 74.75 233 LEU A C 1
ATOM 1792 O O . LEU A 1 233 ? -34.529 -6.917 35.051 1.00 74.75 233 LEU A O 1
ATOM 1796 N N . TYR A 1 234 ? -36.730 -7.373 34.975 1.00 78.00 234 TYR A N 1
ATOM 1797 C CA . TYR A 1 234 ? -36.594 -8.606 34.205 1.00 78.00 234 TYR A CA 1
ATOM 1798 C C . TYR A 1 234 ? -35.966 -8.369 32.828 1.00 78.00 234 TYR A C 1
ATOM 1800 O O . TYR A 1 234 ? -35.070 -9.109 32.444 1.00 78.00 234 TYR A O 1
ATOM 1808 N N . TYR A 1 235 ? -36.358 -7.326 32.095 1.00 70.81 235 TYR A N 1
ATOM 1809 C CA . TYR A 1 235 ? -35.744 -7.014 30.797 1.00 70.81 235 TYR A CA 1
ATOM 1810 C C . TYR A 1 235 ? -34.305 -6.487 30.920 1.00 70.81 235 TYR A C 1
ATOM 1812 O O . TYR A 1 235 ? -33.523 -6.649 29.987 1.00 70.81 235 TYR A O 1
ATOM 1820 N N . ARG A 1 236 ? -33.922 -5.920 32.073 1.00 64.62 236 ARG A N 1
ATOM 1821 C CA . ARG A 1 236 ? -32.547 -5.470 32.346 1.00 64.62 236 ARG A CA 1
ATOM 1822 C C . ARG A 1 236 ? -31.593 -6.616 32.701 1.00 64.62 236 ARG A C 1
ATOM 1824 O O . ARG A 1 236 ? -30.428 -6.562 32.328 1.00 64.62 236 ARG A O 1
ATOM 1831 N N . VAL A 1 237 ? -32.066 -7.625 33.437 1.00 74.56 237 VAL A N 1
ATOM 1832 C CA . VAL A 1 237 ? -31.224 -8.709 33.998 1.00 74.56 237 VAL A CA 1
ATOM 1833 C C . VAL A 1 237 ? -31.463 -10.065 33.313 1.00 74.56 237 VAL A C 1
ATOM 1835 O O . VAL A 1 237 ? -30.607 -10.941 33.312 1.00 74.56 237 VAL A O 1
ATOM 1838 N N . GLY A 1 238 ? -32.621 -10.258 32.688 1.00 74.81 238 GLY A N 1
ATOM 1839 C CA . GLY A 1 238 ? -33.034 -11.511 32.056 1.00 74.81 238 GLY A CA 1
ATOM 1840 C C . GLY A 1 238 ? -32.079 -12.055 30.985 1.00 74.81 238 GLY A C 1
ATOM 1841 O O . GLY A 1 238 ? -31.851 -13.264 30.997 1.00 74.81 238 GLY A O 1
ATOM 1842 N N . PRO A 1 239 ? -31.486 -11.230 30.098 1.00 74.69 239 PRO A N 1
ATOM 1843 C CA . PRO A 1 239 ? -30.554 -11.719 29.079 1.00 74.69 239 PRO A CA 1
ATOM 1844 C C . PRO A 1 239 ? -29.290 -12.371 29.659 1.00 74.69 239 PRO A C 1
ATOM 1846 O O . PRO A 1 239 ? -28.873 -13.427 29.190 1.00 74.69 239 PRO A O 1
ATOM 1849 N N . THR A 1 240 ? -28.706 -11.795 30.715 1.00 71.62 240 THR A N 1
ATOM 1850 C CA . THR A 1 240 ? -27.491 -12.345 31.342 1.00 71.62 240 THR A CA 1
ATOM 1851 C C . THR A 1 240 ? -27.781 -13.638 32.103 1.00 71.62 240 THR A C 1
ATOM 1853 O O . THR A 1 240 ? -26.985 -14.574 32.057 1.00 71.62 240 THR A O 1
ATOM 1856 N N . LEU A 1 241 ? -28.949 -13.733 32.747 1.00 75.25 241 LEU A N 1
ATOM 1857 C CA . LEU A 1 241 ? -29.408 -14.966 33.394 1.00 75.25 241 LEU A CA 1
ATOM 1858 C C . LEU A 1 241 ? -29.724 -16.076 32.382 1.00 75.25 241 LEU A C 1
ATOM 1860 O O . LEU A 1 241 ? -29.424 -17.235 32.653 1.00 75.25 241 LEU A O 1
ATOM 1864 N N . ALA A 1 242 ? -30.297 -15.732 31.225 1.00 72.88 242 ALA A N 1
ATOM 1865 C CA . ALA A 1 242 ? -30.584 -16.680 30.150 1.00 72.88 242 ALA A CA 1
ATOM 1866 C C . ALA A 1 242 ? -29.292 -17.290 29.581 1.00 72.88 242 ALA A C 1
ATOM 1868 O O . ALA A 1 242 ? -29.163 -18.511 29.558 1.00 72.88 242 ALA A O 1
ATOM 1869 N N . ALA A 1 243 ? -28.296 -16.460 29.255 1.00 65.50 243 ALA A N 1
ATOM 1870 C CA . ALA A 1 243 ? -26.995 -16.927 28.766 1.00 65.50 243 ALA A CA 1
ATOM 1871 C C . ALA A 1 243 ? -26.250 -17.815 29.786 1.00 65.50 243 ALA A C 1
ATOM 1873 O O . ALA A 1 243 ? -25.512 -18.724 29.412 1.00 65.50 243 ALA A O 1
ATOM 1874 N N . ALA A 1 244 ? -26.448 -17.593 31.092 1.00 73.56 244 ALA A N 1
ATOM 1875 C CA . ALA A 1 244 ? -25.798 -18.383 32.139 1.00 73.56 244 ALA A CA 1
ATOM 1876 C C . ALA A 1 244 ? -26.318 -19.832 32.240 1.00 73.56 244 ALA A C 1
ATOM 1878 O O . ALA A 1 244 ? -25.571 -20.716 32.690 1.00 73.56 244 ALA A O 1
ATOM 1879 N N . ILE A 1 245 ? -27.578 -20.065 31.849 1.00 77.50 245 ILE A N 1
ATOM 1880 C CA . ILE A 1 245 ? -28.257 -21.371 31.907 1.00 77.50 245 ILE A CA 1
ATOM 1881 C C . ILE A 1 245 ? -28.354 -22.068 30.546 1.00 77.50 245 ILE A C 1
ATOM 1883 O O . ILE A 1 245 ? -28.530 -23.287 30.504 1.00 77.50 245 ILE A O 1
ATOM 1887 N N . GLU A 1 246 ? -28.235 -21.313 29.454 1.00 59.84 246 GLU A N 1
ATOM 1888 C CA . GLU A 1 246 ? -28.266 -21.816 28.083 1.00 59.84 246 GLU A CA 1
ATOM 1889 C C . GLU A 1 246 ? -27.202 -22.914 27.895 1.00 59.84 246 GLU A C 1
ATOM 1891 O O . GLU A 1 246 ? -26.070 -22.803 28.367 1.00 59.84 246 GLU A O 1
ATOM 1896 N N . ASN A 1 247 ? -27.592 -24.033 27.277 1.00 64.56 247 ASN A N 1
ATOM 1897 C CA . ASN A 1 247 ? -26.777 -25.248 27.095 1.00 64.56 247 ASN A CA 1
ATOM 1898 C C . ASN A 1 247 ? -26.393 -26.034 28.370 1.00 64.56 247 ASN A C 1
ATOM 1900 O O . ASN A 1 247 ? -25.615 -26.984 28.283 1.00 64.56 247 ASN A O 1
ATOM 1904 N N . LYS A 1 248 ? -26.956 -25.718 29.549 1.00 76.50 248 LYS A N 1
ATOM 1905 C CA . LYS A 1 248 ? -26.733 -26.480 30.798 1.00 76.50 248 LYS A CA 1
ATOM 1906 C C . LYS A 1 248 ? -28.005 -27.226 31.233 1.00 76.50 248 LYS A C 1
ATOM 1908 O O . LYS A 1 248 ? -28.878 -26.618 31.860 1.00 76.50 248 LYS A O 1
ATOM 1913 N N . PRO A 1 249 ? -28.114 -28.551 30.995 1.00 68.81 249 PRO A N 1
ATOM 1914 C CA . PRO A 1 249 ? -29.345 -29.314 31.236 1.00 68.81 249 PRO A CA 1
ATOM 1915 C C . PRO A 1 249 ? -29.828 -29.265 32.691 1.00 68.81 249 PRO A C 1
ATOM 1917 O O . PRO A 1 249 ? -31.015 -29.078 32.946 1.00 68.81 249 PRO A O 1
ATOM 1920 N N . LEU A 1 250 ? -28.902 -29.376 33.651 1.00 69.19 250 LEU A N 1
ATOM 1921 C CA . LEU A 1 250 ? -29.218 -29.349 35.084 1.00 69.19 250 LEU A CA 1
ATOM 1922 C C . LEU A 1 250 ? -29.677 -27.962 35.558 1.00 69.19 250 LEU A C 1
ATOM 1924 O O . LEU A 1 250 ? -30.586 -27.866 36.381 1.00 69.19 250 LEU A O 1
ATOM 1928 N N . ALA A 1 251 ? -29.097 -26.891 35.011 1.00 73.88 251 ALA A N 1
ATOM 1929 C CA . ALA A 1 251 ? -29.504 -25.525 35.333 1.00 73.88 251 ALA A CA 1
ATOM 1930 C C . ALA A 1 251 ? -30.885 -25.207 34.738 1.00 73.88 251 ALA A C 1
ATOM 1932 O O . ALA A 1 251 ? -31.748 -24.676 35.434 1.00 73.88 251 ALA A O 1
ATOM 1933 N N . CYS A 1 252 ? -31.133 -25.613 33.488 1.00 74.75 252 CYS A N 1
ATOM 1934 C CA . CYS A 1 252 ? -32.446 -25.492 32.857 1.00 74.75 252 CYS A CA 1
ATOM 1935 C C . CYS A 1 252 ? -33.517 -26.278 33.625 1.00 74.75 252 CYS A C 1
ATOM 1937 O O . CYS A 1 252 ? -34.605 -25.758 33.860 1.00 74.75 252 CYS A O 1
ATOM 1939 N N . LEU A 1 253 ? -33.209 -27.500 34.076 1.00 75.12 253 LEU A N 1
ATOM 1940 C CA . LEU A 1 253 ? -34.115 -28.304 34.899 1.00 75.12 253 LEU A CA 1
ATOM 1941 C C . LEU A 1 253 ? -34.447 -27.606 36.228 1.00 75.12 253 LEU A C 1
ATOM 1943 O O . LEU A 1 253 ? -35.619 -27.517 36.590 1.00 75.12 253 LEU A O 1
ATOM 1947 N N . ALA A 1 254 ? -33.444 -27.067 36.925 1.00 76.25 254 ALA A N 1
ATOM 1948 C CA . ALA A 1 254 ? -33.652 -26.328 38.169 1.00 76.25 254 ALA A CA 1
ATOM 1949 C C . ALA A 1 254 ? -34.565 -25.106 37.964 1.00 76.25 254 ALA A C 1
ATOM 1951 O O . ALA A 1 254 ? -35.496 -24.891 38.742 1.00 76.25 254 ALA A O 1
ATOM 1952 N N . VAL A 1 255 ? -34.358 -24.353 36.878 1.00 81.69 255 VAL A N 1
ATOM 1953 C CA . VAL A 1 255 ? -35.205 -23.205 36.520 1.00 81.69 255 VAL A CA 1
ATOM 1954 C C . VAL A 1 255 ? -36.629 -23.649 36.183 1.00 81.69 255 VAL A C 1
ATOM 1956 O O . VAL A 1 255 ? -37.576 -23.047 36.684 1.00 81.69 255 VAL A O 1
ATOM 1959 N N . ARG A 1 256 ? -36.817 -24.733 35.416 1.00 81.12 256 ARG A N 1
ATOM 1960 C CA . ARG A 1 256 ? -38.155 -25.288 35.131 1.00 81.12 256 ARG A CA 1
ATOM 1961 C C . ARG A 1 256 ? -38.894 -25.627 36.424 1.00 81.12 256 ARG A C 1
ATOM 1963 O O . ARG A 1 256 ? -40.025 -25.186 36.595 1.00 81.12 256 ARG A O 1
ATOM 1970 N N . VAL A 1 257 ? -38.247 -26.337 37.352 1.00 77.12 257 VAL A N 1
ATOM 1971 C CA . VAL A 1 257 ? -38.844 -26.715 38.646 1.00 77.12 257 VAL A CA 1
ATOM 1972 C C . VAL A 1 257 ? -39.202 -25.483 39.478 1.00 77.12 257 VAL A C 1
ATOM 1974 O O . VAL A 1 257 ? -40.289 -25.421 40.049 1.00 77.12 257 VAL A O 1
ATOM 1977 N N . MET A 1 258 ? -38.332 -24.473 39.499 1.00 77.69 258 MET A N 1
ATOM 1978 C CA . MET A 1 258 ? -38.573 -23.221 40.217 1.00 77.69 258 MET A CA 1
ATOM 1979 C C . MET A 1 258 ? -39.729 -22.401 39.615 1.00 77.69 258 MET A C 1
ATOM 1981 O O . MET A 1 258 ? -40.441 -21.717 40.348 1.00 77.69 258 MET A O 1
ATOM 1985 N N . MET A 1 259 ? -39.947 -22.477 38.298 1.00 80.88 259 MET A N 1
ATOM 1986 C CA . MET A 1 259 ? -40.992 -21.716 37.602 1.00 80.88 259 MET A CA 1
ATOM 1987 C C . MET A 1 259 ? -42.380 -22.371 37.630 1.00 80.88 259 MET A C 1
ATOM 1989 O O . MET A 1 259 ? -43.366 -21.666 37.432 1.00 80.88 259 MET A O 1
ATOM 1993 N N . ILE A 1 260 ? -42.498 -23.674 37.909 1.00 77.25 260 ILE A N 1
ATOM 1994 C CA . ILE A 1 260 ? -43.793 -24.379 38.011 1.00 77.25 260 ILE A CA 1
ATOM 1995 C C . ILE A 1 260 ? -44.780 -23.705 38.987 1.00 77.25 260 ILE A C 1
ATOM 1997 O O . ILE A 1 260 ? -45.912 -23.440 38.576 1.00 77.25 260 ILE A O 1
ATOM 2001 N N . PRO A 1 261 ? -44.416 -23.380 40.246 1.00 75.12 261 PRO A N 1
ATOM 2002 C CA . PRO A 1 261 ? -45.349 -22.713 41.157 1.00 75.12 261 PRO A CA 1
ATOM 2003 C C . PRO A 1 261 ? -45.753 -21.317 40.663 1.00 75.12 261 PRO A C 1
ATOM 2005 O O . PRO A 1 261 ? -46.907 -20.923 40.819 1.00 75.12 261 PRO A O 1
ATOM 2008 N N . LEU A 1 262 ? -44.840 -20.593 40.008 1.00 76.12 262 LEU A N 1
ATOM 2009 C CA . LEU A 1 262 ? -45.124 -19.281 39.423 1.00 76.12 262 LEU A CA 1
ATOM 2010 C C . LEU A 1 262 ? -46.101 -19.385 38.240 1.00 76.12 262 LEU A C 1
ATOM 2012 O O . LEU A 1 262 ? -47.031 -18.589 38.141 1.00 76.12 262 LEU A O 1
ATOM 2016 N N . ALA A 1 263 ? -45.930 -20.395 37.383 1.00 74.88 263 ALA A N 1
ATOM 2017 C CA . ALA A 1 263 ? -46.845 -20.694 36.285 1.00 74.88 263 ALA A CA 1
ATOM 2018 C C . ALA A 1 263 ? -48.239 -21.101 36.797 1.00 74.88 263 ALA A C 1
ATOM 2020 O O . ALA A 1 263 ? -49.246 -20.680 36.236 1.00 74.88 263 ALA A O 1
ATOM 2021 N N . GLY A 1 264 ? -48.316 -21.849 37.904 1.00 71.75 264 GLY A N 1
ATOM 2022 C CA . GLY A 1 264 ? -49.587 -22.181 38.556 1.00 71.75 264 GLY A CA 1
ATOM 2023 C C . GLY A 1 264 ? -50.344 -20.945 39.058 1.00 71.75 264 GLY A C 1
ATOM 2024 O O . GLY A 1 264 ? -51.550 -20.831 38.847 1.00 71.75 264 GLY A O 1
ATOM 2025 N N . VAL A 1 265 ? -49.637 -19.983 39.663 1.00 74.00 265 VAL A N 1
ATOM 2026 C CA . VAL A 1 265 ? -50.221 -18.693 40.074 1.00 74.00 265 VAL A CA 1
ATOM 2027 C C . VAL A 1 265 ? -50.665 -17.874 38.861 1.00 74.00 265 VAL A C 1
ATOM 2029 O O . VAL A 1 265 ? -51.766 -17.327 38.874 1.00 74.00 265 VAL A O 1
ATOM 2032 N N . ALA A 1 266 ? -49.851 -17.827 37.803 1.00 76.81 266 ALA A N 1
ATOM 2033 C CA . ALA A 1 266 ? -50.191 -17.152 36.552 1.00 76.81 266 ALA A CA 1
ATOM 2034 C C . ALA A 1 266 ? -51.476 -17.721 35.922 1.00 76.81 266 ALA A C 1
ATOM 2036 O O . ALA A 1 266 ? -52.368 -16.964 35.545 1.00 76.81 266 ALA A O 1
ATOM 2037 N N . LEU A 1 267 ? -51.614 -19.050 35.890 1.00 75.44 267 LEU A N 1
ATOM 2038 C CA . LEU A 1 267 ? -52.798 -19.733 35.368 1.00 75.44 267 LEU A CA 1
ATOM 2039 C C . LEU A 1 267 ? -54.060 -19.412 36.176 1.00 75.44 267 LEU A C 1
ATOM 2041 O O . LEU A 1 267 ? -55.089 -19.070 35.593 1.00 75.44 267 LEU A O 1
ATOM 2045 N N . LEU A 1 268 ? -53.970 -19.470 37.510 1.00 70.56 268 LEU A N 1
ATOM 2046 C CA . LEU A 1 268 ? -55.075 -19.109 38.400 1.00 70.56 268 LEU A CA 1
ATOM 2047 C C . LEU A 1 268 ? -55.471 -17.637 38.242 1.00 70.56 268 LEU A C 1
ATOM 2049 O O . LEU A 1 268 ? -56.659 -17.330 38.211 1.00 70.56 268 LEU A O 1
ATOM 2053 N N . ALA A 1 269 ? -54.498 -16.736 38.101 1.00 74.62 269 ALA A N 1
ATOM 2054 C CA . ALA A 1 269 ? -54.749 -15.307 37.935 1.00 74.62 269 ALA A CA 1
ATOM 2055 C C . ALA A 1 269 ? -55.430 -14.977 36.598 1.00 74.62 269 ALA A C 1
ATOM 2057 O O . ALA A 1 269 ? -56.310 -14.120 36.570 1.00 74.62 269 ALA A O 1
ATOM 2058 N N . LEU A 1 270 ? -55.055 -15.666 35.517 1.00 75.12 270 LEU A N 1
ATOM 2059 C CA . LEU A 1 270 ? -55.608 -15.445 34.178 1.00 75.12 270 LEU A CA 1
ATOM 2060 C C . LEU A 1 270 ? -57.003 -16.057 33.997 1.00 75.12 270 LEU A C 1
ATOM 2062 O O . LEU A 1 270 ? -57.885 -15.415 33.437 1.00 75.12 270 LEU A O 1
ATOM 2066 N N . HIS A 1 271 ? -57.218 -17.287 34.471 1.00 75.81 271 HIS A N 1
ATOM 2067 C CA . HIS A 1 271 ? -58.420 -18.057 34.125 1.00 75.81 271 HIS A CA 1
ATOM 2068 C C . HIS A 1 271 ? -59.459 -18.128 35.249 1.00 75.81 271 HIS A C 1
ATOM 2070 O O . HIS A 1 271 ? -60.634 -18.384 34.988 1.00 75.81 271 HIS A O 1
ATOM 2076 N N . SER A 1 272 ? -59.066 -17.969 36.517 1.00 74.25 272 SER A N 1
ATOM 2077 C CA . SER A 1 272 ? -59.975 -18.134 37.664 1.00 74.25 272 SER A CA 1
ATOM 2078 C C . SER A 1 272 ? -59.518 -17.329 38.894 1.00 74.25 272 SER A C 1
ATOM 2080 O O . SER A 1 272 ? -59.223 -17.913 39.943 1.00 74.25 272 SER A O 1
ATOM 2082 N N . PRO A 1 273 ? -59.491 -15.981 38.815 1.00 70.81 273 PRO A N 1
ATOM 2083 C CA . PRO A 1 273 ? -58.915 -15.123 39.857 1.00 70.81 273 PRO A CA 1
ATOM 2084 C C . PRO A 1 273 ? -59.606 -15.258 41.225 1.00 70.81 273 PRO A C 1
ATOM 2086 O O . PRO A 1 273 ? -58.981 -15.030 42.259 1.00 70.81 273 PRO A O 1
ATOM 2089 N N . LEU A 1 274 ? -60.871 -15.698 41.257 1.00 71.19 274 LEU A N 1
ATOM 2090 C CA . LEU A 1 274 ? -61.648 -15.936 42.482 1.00 71.19 274 LEU A CA 1
ATOM 2091 C C . LEU A 1 274 ? -61.156 -17.140 43.311 1.00 71.19 274 LEU A C 1
ATOM 2093 O O . LEU A 1 274 ? -61.451 -17.219 44.503 1.00 71.19 274 LEU A O 1
ATOM 2097 N N . LEU A 1 275 ? -60.381 -18.061 42.725 1.00 67.69 275 LEU A N 1
ATOM 2098 C CA . LEU A 1 275 ? -59.821 -19.214 43.444 1.00 67.69 275 LEU A CA 1
ATOM 2099 C C . LEU A 1 275 ? -58.587 -18.855 44.281 1.00 67.69 275 LEU A C 1
ATOM 2101 O O . LEU A 1 275 ? -58.290 -19.546 45.255 1.00 67.69 275 LEU A O 1
ATOM 2105 N N . ILE A 1 276 ? -57.893 -17.763 43.951 1.00 69.44 276 ILE A N 1
ATOM 2106 C CA . ILE A 1 276 ? -56.716 -17.283 44.689 1.00 69.44 276 ILE A CA 1
ATOM 2107 C C . ILE A 1 276 ? -57.068 -16.898 46.139 1.00 69.44 276 ILE A C 1
ATOM 2109 O O . ILE A 1 276 ? -56.445 -17.444 47.054 1.00 69.44 276 ILE A O 1
ATOM 2113 N N . PRO A 1 277 ? -58.066 -16.028 46.412 1.00 64.94 277 PRO A N 1
ATOM 2114 C CA . PRO A 1 277 ? -58.440 -15.708 47.788 1.00 64.94 277 PRO A CA 1
ATOM 2115 C C . PRO A 1 277 ? -58.994 -16.930 48.530 1.00 64.94 277 PRO A C 1
ATOM 2117 O O . PRO A 1 277 ? -58.734 -17.084 49.718 1.00 64.94 277 PRO A O 1
ATOM 2120 N N . LEU A 1 278 ? -59.686 -17.842 47.842 1.00 69.25 278 LEU A N 1
ATOM 2121 C CA . LEU A 1 278 ? -60.243 -19.052 48.449 1.00 69.25 278 LEU A CA 1
ATOM 2122 C C . LEU A 1 278 ? -59.142 -20.033 48.892 1.00 69.25 278 LEU A C 1
ATOM 2124 O O . LEU A 1 278 ? -59.216 -20.581 49.991 1.00 69.25 278 LEU A O 1
ATOM 2128 N N . ALA A 1 279 ? -58.081 -20.183 48.093 1.00 68.12 279 ALA A N 1
ATOM 2129 C CA . ALA A 1 279 ? -56.896 -20.966 48.439 1.00 68.12 279 ALA A CA 1
ATOM 2130 C C . ALA A 1 279 ? -56.103 -20.348 49.602 1.00 68.12 279 ALA A C 1
ATOM 2132 O O . ALA A 1 279 ? -55.660 -21.075 50.490 1.00 68.12 279 ALA A O 1
ATOM 2133 N N . LEU A 1 280 ? -55.970 -19.017 49.638 1.00 75.12 280 LEU A N 1
ATOM 2134 C CA . LEU A 1 280 ? -55.315 -18.303 50.740 1.00 75.12 280 LEU A CA 1
ATOM 2135 C C . LEU A 1 280 ? -56.120 -18.389 52.043 1.00 75.12 280 LEU A C 1
ATOM 2137 O O . LEU A 1 280 ? -55.539 -18.570 53.111 1.00 75.12 280 LEU A O 1
ATOM 2141 N N . ILE A 1 281 ? -57.453 -18.321 51.970 1.00 74.00 281 ILE A N 1
ATOM 2142 C CA . ILE A 1 281 ? -58.335 -18.512 53.129 1.00 74.00 281 ILE A CA 1
ATOM 2143 C C . ILE A 1 281 ? -58.225 -19.951 53.637 1.00 74.00 281 ILE A C 1
ATOM 2145 O O . ILE A 1 281 ? -58.076 -20.149 54.840 1.00 74.00 281 ILE A O 1
ATOM 2149 N N . LEU A 1 282 ? -58.213 -20.950 52.747 1.00 69.75 282 LEU A N 1
ATOM 2150 C CA . LEU A 1 282 ? -58.007 -22.351 53.125 1.00 69.75 282 LEU A CA 1
ATOM 2151 C C . LEU A 1 282 ? -56.623 -22.588 53.741 1.00 69.75 282 LEU A C 1
ATOM 2153 O O . LEU A 1 282 ? -56.532 -23.244 54.776 1.00 69.75 282 LEU A O 1
ATOM 2157 N N . SER A 1 283 ? -55.550 -22.039 53.162 1.00 69.69 283 SER A N 1
ATOM 2158 C CA . SER A 1 283 ? -54.195 -22.203 53.705 1.00 69.69 283 SER A CA 1
ATOM 2159 C C . SER A 1 283 ? -54.044 -21.510 55.056 1.00 69.69 283 SER A C 1
ATOM 2161 O O . SER A 1 283 ? -53.383 -22.034 55.949 1.00 69.69 283 SER A O 1
ATOM 2163 N N . TRP A 1 284 ? -54.683 -20.354 55.230 1.00 75.75 284 TRP A N 1
ATOM 2164 C CA . TRP A 1 284 ? -54.728 -19.631 56.495 1.00 75.75 284 TRP A CA 1
ATOM 2165 C C . TRP A 1 284 ? -55.531 -20.386 57.561 1.00 75.75 284 TRP A C 1
ATOM 2167 O O . TRP A 1 284 ? -55.103 -20.468 58.712 1.00 75.75 284 TRP A O 1
ATOM 2177 N N . TRP A 1 285 ? -56.650 -21.009 57.178 1.00 62.97 285 TRP A N 1
ATOM 2178 C CA . TRP A 1 285 ? -57.464 -21.841 58.065 1.00 62.97 285 TRP A CA 1
ATOM 2179 C C . TRP A 1 285 ? -56.716 -23.116 58.488 1.00 62.97 285 TRP A C 1
ATOM 2181 O O . TRP A 1 285 ? -56.678 -23.449 59.672 1.00 62.97 285 TRP A O 1
ATOM 2191 N N . ILE A 1 286 ? -56.012 -23.762 57.549 1.00 67.06 286 ILE A N 1
ATOM 2192 C CA . ILE A 1 286 ? -55.147 -24.922 57.814 1.00 67.06 286 ILE A CA 1
ATOM 2193 C C . ILE A 1 286 ? -53.986 -24.531 58.740 1.00 67.06 286 ILE A C 1
ATOM 2195 O O . ILE A 1 286 ? -53.759 -25.209 59.742 1.00 67.06 286 ILE A O 1
ATOM 2199 N N . ALA A 1 287 ? -53.311 -23.405 58.486 1.00 65.38 287 ALA A N 1
ATOM 2200 C CA . ALA A 1 287 ? -52.215 -22.910 59.323 1.00 65.38 287 ALA A CA 1
ATOM 2201 C C . ALA A 1 287 ? -52.656 -22.564 60.758 1.00 65.38 287 ALA A C 1
ATOM 2203 O O . ALA A 1 287 ? -51.868 -22.708 61.692 1.00 65.38 287 ALA A O 1
ATOM 2204 N N . ARG A 1 288 ? -53.918 -22.158 60.958 1.00 56.72 288 ARG A N 1
ATOM 2205 C CA . ARG A 1 288 ? -54.504 -21.909 62.288 1.00 56.72 288 ARG A CA 1
ATOM 2206 C C . ARG A 1 288 ? -55.025 -23.159 62.997 1.00 56.72 288 ARG A C 1
ATOM 2208 O O . ARG A 1 288 ? -55.163 -23.137 64.216 1.00 56.72 288 ARG A O 1
ATOM 2215 N N . SER A 1 289 ? -55.296 -24.235 62.262 1.00 57.00 289 SER A N 1
ATOM 2216 C CA . SER A 1 289 ? -55.806 -25.499 62.812 1.00 57.00 289 SER A CA 1
ATOM 2217 C C . SER A 1 289 ? -54.721 -26.441 63.360 1.00 57.00 289 SER A C 1
ATOM 2219 O O . SER A 1 289 ? -55.049 -27.493 63.906 1.00 57.00 289 SER A O 1
ATOM 2221 N N . ILE A 1 290 ? -53.438 -26.061 63.281 1.00 57.50 290 ILE A N 1
ATOM 2222 C CA . ILE A 1 290 ? -52.325 -26.785 63.913 1.00 57.50 290 ILE A CA 1
ATOM 2223 C C . ILE A 1 290 ? -52.138 -26.237 65.342 1.00 57.50 290 ILE A C 1
ATOM 2225 O O . ILE A 1 290 ? -51.688 -25.099 65.496 1.00 57.50 290 ILE A O 1
ATOM 2229 N N . PRO A 1 291 ? -52.452 -26.995 66.414 1.00 48.62 291 PRO A N 1
ATOM 2230 C CA . PRO A 1 291 ? -52.235 -26.523 67.773 1.00 48.62 291 PRO A CA 1
ATOM 2231 C C . PRO A 1 291 ? -50.734 -26.405 68.037 1.00 48.62 291 PRO A C 1
ATOM 2233 O O . PRO A 1 291 ? -49.977 -27.359 67.856 1.00 48.62 291 PRO A O 1
ATOM 2236 N N . ALA A 1 292 ? -50.305 -25.239 68.514 1.00 56.69 292 ALA A N 1
ATOM 2237 C CA . ALA A 1 292 ? -48.955 -25.015 69.005 1.00 56.69 292 ALA A CA 1
ATOM 2238 C C . ALA A 1 292 ? -48.697 -25.876 70.259 1.00 56.69 292 ALA A C 1
ATOM 2240 O O . ALA A 1 292 ? -48.927 -25.436 71.384 1.00 56.69 292 ALA A O 1
ATOM 2241 N N . GLN A 1 293 ? -48.207 -27.108 70.089 1.00 45.69 293 GLN A N 1
ATOM 2242 C CA . GLN A 1 293 ? -47.670 -27.905 71.191 1.00 45.69 293 GLN A CA 1
ATOM 2243 C C . GLN A 1 293 ? -46.222 -28.351 70.951 1.00 45.69 293 GLN A C 1
ATOM 2245 O O . GLN A 1 293 ? -45.928 -29.286 70.221 1.00 45.69 293 GLN A O 1
ATOM 2250 N N . ARG A 1 294 ? -45.366 -27.668 71.724 1.00 41.94 294 ARG A N 1
ATOM 2251 C CA . ARG A 1 294 ? -44.170 -28.138 72.440 1.00 41.94 294 ARG A CA 1
ATOM 2252 C C . ARG A 1 294 ? -42.897 -28.457 71.645 1.00 41.94 294 ARG A C 1
ATOM 2254 O O . ARG A 1 294 ? -42.710 -29.515 71.060 1.00 41.94 294 ARG A O 1
ATOM 2261 N N . LYS A 1 295 ? -41.940 -27.538 71.845 1.00 47.47 295 LYS A N 1
ATOM 2262 C CA . LYS A 1 295 ? -40.489 -27.766 71.922 1.00 47.47 295 LYS A CA 1
ATOM 2263 C C . LYS A 1 295 ? -40.173 -29.143 72.523 1.00 47.47 295 LYS A C 1
ATOM 2265 O O . LYS A 1 295 ? -40.527 -29.408 73.669 1.00 47.47 295 LYS A O 1
ATOM 2270 N N . GLY A 1 296 ? -39.434 -29.967 71.790 1.00 40.91 296 GLY A N 1
ATOM 2271 C CA . GLY A 1 296 ? -38.933 -31.237 72.303 1.00 40.91 296 GLY A CA 1
ATOM 2272 C C . GLY A 1 296 ? -38.076 -31.962 71.277 1.00 40.91 296 GLY A C 1
ATOM 2273 O O . GLY A 1 296 ? -38.599 -32.594 70.374 1.00 40.91 296 GLY A O 1
ATOM 2274 N N . ARG A 1 297 ? -36.759 -31.799 71.429 1.00 36.06 297 ARG A N 1
ATOM 2275 C CA . ARG A 1 297 ? -35.635 -32.529 70.822 1.00 36.06 297 ARG A CA 1
ATOM 2276 C C . ARG A 1 297 ? -35.967 -33.722 69.909 1.00 36.06 297 ARG A C 1
ATOM 2278 O O . ARG A 1 297 ? -36.518 -34.730 70.336 1.00 36.06 297 ARG A O 1
ATOM 2285 N N . PHE A 1 298 ? -35.405 -33.637 68.704 1.00 41.19 298 PHE A N 1
ATOM 2286 C CA . PHE A 1 298 ? -34.954 -34.758 67.882 1.00 41.19 298 PHE A CA 1
ATOM 2287 C C . PHE A 1 298 ? -34.442 -35.937 68.729 1.00 41.19 298 PHE A C 1
ATOM 2289 O O . PHE A 1 298 ? -33.441 -35.794 69.436 1.00 41.19 298 PHE A O 1
ATOM 2296 N N . ARG A 1 299 ? -35.052 -37.118 68.571 1.00 35.59 299 ARG A N 1
ATOM 2297 C CA . ARG A 1 299 ? -34.317 -38.369 68.332 1.00 35.59 299 ARG A CA 1
ATOM 2298 C C . ARG A 1 299 ? -35.226 -39.492 67.833 1.00 35.59 299 ARG A C 1
ATOM 2300 O O . ARG A 1 299 ? -36.377 -39.640 68.219 1.00 35.59 299 ARG A O 1
ATOM 2307 N N . SER A 1 300 ? -34.622 -40.256 66.938 1.00 48.88 300 SER A N 1
ATOM 2308 C CA . SER A 1 300 ? -35.085 -41.431 66.213 1.00 48.88 300 SER A CA 1
ATOM 2309 C C . SER A 1 300 ? -35.729 -42.523 67.073 1.00 48.88 300 SER A C 1
ATOM 2311 O O . SER A 1 300 ? -35.108 -42.989 68.025 1.00 48.88 300 SER A O 1
ATOM 2313 N N . ARG A 1 301 ? -36.856 -43.074 66.623 1.00 35.53 301 ARG A N 1
ATOM 2314 C CA . ARG A 1 301 ? -36.933 -44.396 65.969 1.00 35.53 301 ARG A CA 1
ATOM 2315 C C . ARG A 1 301 ? -38.398 -44.770 65.761 1.00 35.53 301 ARG A C 1
ATOM 2317 O O . ARG A 1 301 ? -39.209 -44.746 66.677 1.00 35.53 301 ARG A O 1
ATOM 2324 N N . LEU A 1 302 ? -38.680 -45.147 64.520 1.00 43.00 302 LEU A N 1
ATOM 2325 C CA . LEU A 1 302 ? -39.839 -45.912 64.086 1.00 43.00 302 LEU A CA 1
ATOM 2326 C C . LEU A 1 302 ? -40.101 -47.095 65.037 1.00 43.00 302 LEU A C 1
ATOM 2328 O O . LEU A 1 302 ? -39.229 -47.946 65.190 1.00 43.00 302 LEU A O 1
ATOM 2332 N N . SER A 1 303 ? -41.313 -47.210 65.581 1.00 40.19 303 SER A N 1
ATOM 2333 C CA . SER A 1 303 ? -42.099 -48.446 65.453 1.00 40.19 303 SER A CA 1
ATOM 2334 C C . SER A 1 303 ? -43.553 -48.260 65.907 1.00 40.19 303 SER A C 1
ATOM 2336 O O . SER A 1 303 ? -43.833 -47.813 67.011 1.00 40.19 303 SER A O 1
ATOM 2338 N N . ARG A 1 304 ? -44.446 -48.637 64.984 1.00 44.75 304 ARG A N 1
ATOM 2339 C CA . ARG A 1 304 ? -45.785 -49.224 65.152 1.00 44.75 304 ARG A CA 1
ATOM 2340 C C . ARG A 1 304 ? -46.723 -48.635 66.211 1.00 44.75 304 ARG A C 1
ATOM 2342 O O . ARG A 1 304 ? -46.725 -49.067 67.354 1.00 44.75 304 ARG A O 1
ATOM 2349 N N . LEU A 1 305 ? -47.710 -47.891 65.712 1.00 38.31 305 LEU A N 1
ATOM 2350 C CA . LEU A 1 305 ? -49.112 -48.122 66.060 1.00 38.31 305 LEU A CA 1
ATOM 2351 C C . LEU A 1 305 ? -49.935 -48.192 64.767 1.00 38.31 305 LEU A C 1
ATOM 2353 O O . LEU A 1 305 ? -50.123 -47.211 64.056 1.00 38.31 305 LEU A O 1
ATOM 2357 N N . THR A 1 306 ? -50.355 -49.411 64.449 1.00 46.72 306 THR A N 1
ATOM 2358 C CA . THR A 1 306 ? -51.414 -49.755 63.501 1.00 46.72 306 THR A CA 1
ATOM 2359 C C . THR A 1 306 ? -52.770 -49.549 64.164 1.00 46.72 306 THR A C 1
ATOM 2361 O O . THR A 1 306 ? -52.979 -50.056 65.264 1.00 46.72 306 THR A O 1
ATOM 2364 N N . GLY A 1 307 ? -53.705 -48.904 63.467 1.00 45.34 307 GLY A N 1
ATOM 2365 C CA . GLY A 1 307 ? -55.119 -48.938 63.832 1.00 45.34 307 GLY A CA 1
ATOM 2366 C C . GLY A 1 307 ? -55.930 -47.778 63.267 1.00 45.34 307 GLY A C 1
ATOM 2367 O O . GLY A 1 307 ? -55.992 -46.731 63.889 1.00 45.34 307 GLY A O 1
ATOM 2368 N N . GLU A 1 308 ? -56.593 -48.044 62.137 1.00 50.31 308 GLU A N 1
ATOM 2369 C CA . GLU A 1 308 ? -57.704 -47.292 61.522 1.00 50.31 308 GLU A CA 1
ATOM 2370 C C . GLU A 1 308 ? -57.374 -46.091 60.612 1.00 50.31 308 GLU A C 1
ATOM 2372 O O . GLU A 1 308 ? -56.990 -45.022 61.072 1.00 50.31 308 GLU A O 1
ATOM 2377 N N . ARG A 1 309 ? -57.606 -46.293 59.295 1.00 46.69 309 ARG A N 1
ATOM 2378 C CA . ARG A 1 309 ? -58.157 -45.360 58.271 1.00 46.69 309 ARG A CA 1
ATOM 2379 C C . ARG A 1 309 ? -57.822 -45.870 56.857 1.00 46.69 309 ARG A C 1
ATOM 2381 O O . ARG A 1 309 ? -56.947 -45.354 56.171 1.00 46.69 309 ARG A O 1
ATOM 2388 N N . GLY A 1 310 ? -58.524 -46.923 56.430 1.00 50.69 310 GLY A N 1
ATOM 2389 C CA . GLY A 1 310 ? -58.276 -47.601 55.148 1.00 50.69 310 GLY A CA 1
ATOM 2390 C C . GLY A 1 310 ? -58.790 -46.873 53.898 1.00 50.69 310 GLY A C 1
ATOM 2391 O O . GLY A 1 310 ? -58.280 -47.135 52.821 1.00 50.69 310 GLY A O 1
ATOM 2392 N N . ALA A 1 311 ? -59.746 -45.941 54.001 1.00 58.59 311 ALA A N 1
ATOM 2393 C CA . ALA A 1 311 ? -60.353 -45.316 52.814 1.00 58.59 311 ALA A CA 1
ATOM 2394 C C . ALA A 1 311 ? -59.641 -44.031 52.352 1.00 58.59 311 ALA A C 1
ATOM 2396 O O . ALA A 1 311 ? -59.348 -43.896 51.169 1.00 58.59 311 ALA A O 1
ATOM 2397 N N . ILE A 1 312 ? -59.290 -43.123 53.274 1.00 60.03 312 ILE A N 1
ATOM 2398 C CA . ILE A 1 312 ? -58.597 -41.864 52.931 1.00 60.03 312 ILE A CA 1
ATOM 2399 C C . ILE A 1 312 ? -57.214 -42.156 52.343 1.00 60.03 312 ILE A C 1
ATOM 2401 O O . ILE A 1 312 ? -56.802 -41.526 51.372 1.00 60.03 312 ILE A O 1
ATOM 2405 N N . LEU A 1 313 ? -56.512 -43.151 52.894 1.00 57.94 313 LEU A N 1
ATOM 2406 C CA . LEU A 1 313 ? -55.213 -43.563 52.377 1.00 57.94 313 LEU A CA 1
ATOM 2407 C C . LEU A 1 313 ? -55.340 -44.140 50.961 1.00 57.94 313 LEU A C 1
ATOM 2409 O O . LEU A 1 313 ? -54.519 -43.823 50.114 1.00 57.94 313 LEU A O 1
ATOM 2413 N N . LEU A 1 314 ? -56.386 -44.923 50.675 1.00 55.94 314 LEU A N 1
ATOM 2414 C CA . LEU A 1 314 ? -56.611 -45.485 49.341 1.00 55.94 314 LEU A CA 1
ATOM 2415 C C . LEU A 1 314 ? -56.963 -44.412 48.310 1.00 55.94 314 LEU A C 1
ATOM 2417 O O . LEU A 1 314 ? -56.407 -44.443 47.218 1.00 55.94 314 LEU A O 1
ATOM 2421 N N . THR A 1 315 ? -57.811 -43.433 48.641 1.00 60.66 315 THR A N 1
ATOM 2422 C CA . THR A 1 315 ? -58.100 -42.314 47.726 1.00 60.66 315 THR A CA 1
ATOM 2423 C C . THR A 1 315 ? -56.868 -41.446 47.493 1.00 60.66 315 THR A C 1
ATOM 2425 O O . THR A 1 315 ? -56.618 -41.023 46.372 1.00 60.66 315 THR A O 1
ATOM 2428 N N . LEU A 1 316 ? -56.057 -41.217 48.527 1.00 61.47 316 LEU A N 1
ATOM 2429 C CA . LEU A 1 316 ? -54.863 -40.378 48.441 1.00 61.47 316 LEU A CA 1
ATOM 2430 C C . LEU A 1 316 ? -53.727 -41.095 47.695 1.00 61.47 316 LEU A C 1
ATOM 2432 O O . LEU A 1 316 ? -53.065 -40.475 46.871 1.00 61.47 316 LEU A O 1
ATOM 2436 N N . ILE A 1 317 ? -53.570 -42.408 47.891 1.00 66.06 317 ILE A N 1
ATOM 2437 C CA . ILE A 1 317 ? -52.664 -43.253 47.101 1.00 66.06 317 ILE A CA 1
ATOM 2438 C C . ILE A 1 317 ? -53.146 -43.336 45.653 1.00 66.06 317 ILE A C 1
ATOM 2440 O O . ILE A 1 317 ? -52.333 -43.158 44.758 1.00 66.06 317 ILE A O 1
ATOM 2444 N N . ALA A 1 318 ? -54.438 -43.547 45.391 1.00 58.12 318 ALA A N 1
ATOM 2445 C CA . ALA A 1 318 ? -54.965 -43.585 44.026 1.00 58.12 318 ALA A CA 1
ATOM 2446 C C . ALA A 1 318 ? -54.732 -42.252 43.298 1.00 58.12 318 ALA A C 1
ATOM 2448 O O . ALA A 1 318 ? -54.252 -42.249 42.169 1.00 58.12 318 ALA A O 1
ATOM 2449 N N . VAL A 1 319 ? -54.971 -41.118 43.966 1.00 64.44 319 VAL A N 1
ATOM 2450 C CA . VAL A 1 319 ? -54.663 -39.782 43.434 1.00 64.44 319 VAL A CA 1
ATOM 2451 C C . VAL A 1 319 ? -53.155 -39.615 43.224 1.00 64.44 319 VAL A C 1
ATOM 2453 O O . VAL A 1 319 ? -52.744 -39.206 42.145 1.00 64.44 319 VAL A O 1
ATOM 2456 N N . MET A 1 320 ? -52.309 -39.991 44.186 1.00 65.50 320 MET A N 1
ATOM 2457 C CA . MET A 1 320 ? -50.848 -39.927 44.035 1.00 65.50 320 MET A CA 1
ATOM 2458 C C . MET A 1 320 ? -50.327 -40.811 42.900 1.00 65.50 320 MET A C 1
ATOM 2460 O O . MET A 1 320 ? -49.398 -40.406 42.210 1.00 65.50 320 MET A O 1
ATOM 2464 N N . VAL A 1 321 ? -50.910 -41.991 42.687 1.00 67.38 321 VAL A N 1
ATOM 2465 C CA . VAL A 1 321 ? -50.548 -42.918 41.605 1.00 67.38 321 VAL A CA 1
ATOM 2466 C C . VAL A 1 321 ? -50.998 -42.374 40.250 1.00 67.38 321 VAL A C 1
ATOM 2468 O O . VAL A 1 321 ? -50.239 -42.431 39.289 1.00 67.38 321 VAL A O 1
ATOM 2471 N N . VAL A 1 322 ? -52.190 -41.780 40.167 1.00 64.94 322 VAL A N 1
ATOM 2472 C CA . VAL A 1 322 ? -52.669 -41.127 38.939 1.00 64.94 322 VAL A CA 1
ATOM 2473 C C . VAL A 1 322 ? -51.805 -39.908 38.604 1.00 64.94 322 VAL A C 1
ATOM 2475 O O . VAL A 1 322 ? -51.349 -39.780 37.470 1.00 64.94 322 VAL A O 1
ATOM 2478 N N . PHE A 1 323 ? -51.494 -39.053 39.583 1.00 60.59 323 PHE A N 1
ATOM 2479 C CA . PHE A 1 323 ? -50.616 -37.898 39.382 1.00 60.59 323 PHE A CA 1
ATOM 2480 C C . PHE A 1 323 ? -49.165 -38.298 39.090 1.00 60.59 323 PHE A C 1
ATOM 2482 O O . PHE A 1 323 ? -48.532 -37.652 38.258 1.00 60.59 323 PHE A O 1
ATOM 2489 N N . SER A 1 324 ? -48.625 -39.356 39.702 1.00 64.12 324 SER A N 1
ATOM 2490 C CA . SER A 1 324 ? -47.261 -39.824 39.415 1.00 64.12 324 SER A CA 1
ATOM 2491 C C . SER A 1 324 ? -47.150 -40.468 38.032 1.00 64.12 324 SER A C 1
ATOM 2493 O O . SER A 1 324 ? -46.187 -40.192 37.316 1.00 64.12 324 SER A O 1
ATOM 2495 N N . ALA A 1 325 ? -48.160 -41.230 37.604 1.00 57.56 325 ALA A N 1
ATOM 2496 C CA . ALA A 1 325 ? -48.242 -41.765 36.248 1.00 57.56 325 ALA A CA 1
ATOM 2497 C C . ALA A 1 325 ? -48.377 -40.644 35.201 1.00 57.56 325 ALA A C 1
ATOM 2499 O O . ALA A 1 325 ? -47.655 -40.645 34.206 1.00 57.56 325 ALA A O 1
ATOM 2500 N N . LEU A 1 326 ? -49.220 -39.635 35.456 1.00 57.84 326 LEU A N 1
ATOM 2501 C CA . LEU A 1 326 ? -49.341 -38.441 34.608 1.00 57.84 326 LEU A CA 1
ATOM 2502 C C . LEU A 1 326 ? -48.027 -37.646 34.543 1.00 57.84 326 LEU A C 1
ATOM 2504 O O . LEU A 1 326 ? -47.633 -37.204 33.466 1.00 57.84 326 LEU A O 1
ATOM 2508 N N . SER A 1 327 ? -47.308 -37.524 35.664 1.00 53.19 327 SER A N 1
ATOM 2509 C CA . SER A 1 327 ? -46.001 -36.852 35.724 1.00 53.19 327 SER A CA 1
ATOM 2510 C C . SER A 1 327 ? -44.949 -37.577 34.883 1.00 53.19 327 SER A C 1
ATOM 2512 O O . SER A 1 327 ? -44.205 -36.938 34.141 1.00 53.19 327 SER A O 1
ATOM 2514 N N . ALA A 1 328 ? -44.899 -38.910 34.966 1.00 53.41 328 ALA A N 1
ATOM 2515 C CA . ALA A 1 328 ? -43.968 -39.727 34.193 1.00 53.41 328 ALA A CA 1
ATOM 2516 C C . ALA A 1 328 ? -44.232 -39.619 32.682 1.00 53.41 328 ALA A C 1
ATOM 2518 O O . ALA A 1 328 ? -43.295 -39.406 31.913 1.00 53.41 328 ALA A O 1
ATOM 2519 N N . VAL A 1 329 ? -45.504 -39.671 32.265 1.00 50.53 329 VAL A N 1
ATOM 2520 C CA . VAL A 1 329 ? -45.900 -39.514 30.855 1.00 50.53 329 VAL A CA 1
ATOM 2521 C C . VAL A 1 329 ? -45.550 -38.115 30.337 1.00 50.53 329 VAL A C 1
ATOM 2523 O O . VAL A 1 329 ? -44.927 -38.000 29.280 1.00 50.53 329 VAL A O 1
ATOM 2526 N N . MET A 1 330 ? -45.832 -37.054 31.106 1.00 53.78 330 MET A N 1
ATOM 2527 C CA . MET A 1 330 ? -45.469 -35.683 30.722 1.00 53.78 330 MET A CA 1
ATOM 2528 C C . MET A 1 330 ? -43.949 -35.508 30.578 1.00 53.78 330 MET A C 1
ATOM 2530 O O . MET A 1 330 ? -43.500 -34.984 29.562 1.00 53.78 330 MET A O 1
ATOM 2534 N N . ILE A 1 331 ? -43.138 -36.006 31.520 1.00 53.31 331 ILE A N 1
ATOM 2535 C CA . ILE A 1 331 ? -41.666 -35.909 31.451 1.00 53.31 331 ILE A CA 1
ATOM 2536 C C . ILE A 1 331 ? -41.111 -36.628 30.211 1.00 53.31 331 ILE A C 1
ATOM 2538 O O . ILE A 1 331 ? -40.244 -36.082 29.527 1.00 53.31 331 ILE A O 1
ATOM 2542 N N . THR A 1 332 ? -41.630 -37.815 29.876 1.00 44.09 332 THR A N 1
ATOM 2543 C CA . THR A 1 332 ? -41.187 -38.557 28.680 1.00 44.09 332 THR A CA 1
ATOM 2544 C C . THR A 1 332 ? -41.598 -37.893 27.361 1.00 44.09 332 THR A C 1
ATOM 2546 O O . THR A 1 332 ? -40.864 -37.987 26.379 1.00 44.09 332 THR A O 1
ATOM 2549 N N . MET A 1 333 ? -42.711 -37.150 27.330 1.00 49.38 333 MET A N 1
ATOM 2550 C CA . MET A 1 333 ? -43.164 -36.430 26.132 1.00 49.38 333 MET A CA 1
ATOM 2551 C C . MET A 1 333 ? -42.368 -35.142 25.850 1.00 49.38 333 MET A C 1
ATOM 2553 O O . MET A 1 333 ? -42.233 -34.776 24.684 1.00 49.38 333 MET A O 1
ATOM 2557 N N . PHE A 1 334 ? -41.774 -34.497 26.864 1.00 52.81 334 PHE A N 1
ATOM 2558 C CA . PHE A 1 334 ? -40.922 -33.302 26.691 1.00 52.81 334 PHE A CA 1
ATOM 2559 C C . PHE A 1 334 ? -39.446 -33.609 26.367 1.00 52.81 334 PHE A C 1
ATOM 2561 O O . PHE A 1 334 ? -38.682 -32.692 26.073 1.00 52.81 334 PHE A O 1
ATOM 2568 N N . GLY A 1 335 ? -39.019 -34.877 26.433 1.00 45.84 335 GLY A N 1
ATOM 2569 C CA . GLY A 1 335 ? -37.617 -35.273 26.238 1.00 45.84 335 GLY A CA 1
ATOM 2570 C C . GLY A 1 335 ? -37.181 -35.499 24.784 1.00 45.84 335 GLY A C 1
ATOM 2571 O O . GLY A 1 335 ? -35.985 -35.527 24.513 1.00 45.84 335 GLY A O 1
ATOM 2572 N N . SER A 1 336 ? -38.115 -35.663 23.841 1.00 46.34 336 SER A N 1
ATOM 2573 C CA . SER A 1 336 ? -37.811 -36.111 22.467 1.00 46.34 336 SER A CA 1
ATOM 2574 C C . SER A 1 336 ? -37.502 -34.989 21.458 1.00 46.34 336 SER A C 1
ATOM 2576 O O . SER A 1 336 ? -37.089 -35.274 20.337 1.00 46.34 336 SER A O 1
ATOM 2578 N N . THR A 1 337 ? -37.632 -33.714 21.836 1.00 44.31 337 THR A N 1
ATOM 2579 C CA . THR A 1 337 ? -37.478 -32.552 20.935 1.00 44.31 337 THR A CA 1
ATOM 2580 C C . THR A 1 337 ? -36.048 -32.003 20.802 1.00 44.31 337 THR A C 1
ATOM 2582 O O . THR A 1 337 ? -35.794 -31.205 19.904 1.00 44.31 337 THR A O 1
ATOM 2585 N N . SER A 1 338 ? -35.084 -32.442 21.621 1.00 46.41 338 SER A N 1
ATOM 2586 C CA . SER A 1 338 ? -33.714 -31.886 21.657 1.00 46.41 338 SER A CA 1
ATOM 2587 C C . SER A 1 338 ? -32.711 -32.517 20.676 1.00 46.41 338 SER A C 1
ATOM 2589 O O . SER A 1 338 ? -31.662 -31.933 20.415 1.00 46.41 338 SER A O 1
ATOM 2591 N N . LEU A 1 339 ? -33.006 -33.688 20.101 1.00 40.53 339 LEU A N 1
ATOM 2592 C CA . LEU A 1 339 ? -32.045 -34.444 19.278 1.00 40.53 339 LEU A CA 1
ATOM 2593 C C . LEU A 1 339 ? -31.971 -33.989 17.806 1.00 40.53 339 LEU A C 1
ATOM 2595 O O . LEU A 1 339 ? -30.927 -34.138 17.177 1.00 40.53 339 LEU A O 1
ATOM 2599 N N . GLY A 1 340 ? -33.029 -33.376 17.260 1.00 39.38 340 GLY A N 1
ATOM 2600 C CA . GLY A 1 340 ? -33.067 -32.927 15.857 1.00 39.38 340 GLY A CA 1
ATOM 2601 C C . GLY A 1 340 ? -32.239 -31.666 15.558 1.00 39.38 340 GLY A C 1
ATOM 2602 O O . GLY A 1 340 ? -31.758 -31.497 14.441 1.00 39.38 340 GLY A O 1
ATOM 2603 N N . GLN A 1 341 ? -32.020 -30.796 16.552 1.00 46.09 341 GLN A N 1
ATOM 2604 C CA . GLN A 1 341 ? -31.256 -29.547 16.384 1.00 46.09 341 GLN A CA 1
ATOM 2605 C C . GLN A 1 341 ? -29.730 -29.763 16.387 1.00 46.09 341 GLN A C 1
ATOM 2607 O O . GLN A 1 341 ? -28.992 -28.996 15.767 1.00 46.09 341 GLN A O 1
ATOM 2612 N N . ALA A 1 342 ? -29.246 -30.840 17.016 1.00 43.84 342 ALA A N 1
ATOM 2613 C CA . ALA A 1 342 ? -27.817 -31.144 17.110 1.00 43.84 342 ALA A CA 1
ATOM 2614 C C . ALA A 1 342 ? -27.191 -31.508 15.748 1.00 43.84 342 ALA A C 1
ATOM 2616 O O . ALA A 1 342 ? -26.053 -31.131 15.467 1.00 43.84 342 ALA A O 1
ATOM 2617 N N . MET A 1 343 ? -27.940 -32.184 14.867 1.00 41.62 343 MET A N 1
ATOM 2618 C CA . MET A 1 343 ? -27.425 -32.595 13.554 1.00 41.62 343 MET A CA 1
ATOM 2619 C C . MET A 1 343 ? -27.240 -31.413 12.586 1.00 41.62 343 MET A C 1
ATOM 2621 O O . MET A 1 343 ? -26.260 -31.386 11.846 1.00 41.62 343 MET A O 1
ATOM 2625 N N . GLY A 1 344 ? -28.110 -30.395 12.633 1.00 44.59 344 GLY A N 1
ATOM 2626 C CA . GLY A 1 344 ? -27.972 -29.184 11.809 1.00 44.59 344 GLY A CA 1
ATOM 2627 C C . GLY A 1 344 ? -26.789 -28.292 12.215 1.00 44.59 344 GLY A C 1
ATOM 2628 O O . GLY A 1 344 ? -26.099 -27.747 11.354 1.00 44.59 344 GLY A O 1
ATOM 2629 N N . SER A 1 345 ? -26.502 -28.191 13.519 1.00 55.22 345 SER A N 1
ATOM 2630 C CA . SER A 1 345 ? -25.363 -27.418 14.045 1.00 55.22 345 SER A CA 1
ATOM 2631 C C . SER A 1 345 ? -24.008 -28.023 13.648 1.00 55.22 345 SER A C 1
ATOM 2633 O O . SER A 1 345 ? -23.083 -27.300 13.270 1.00 55.22 345 SER A O 1
ATOM 2635 N N . ASN A 1 346 ? -23.899 -29.355 13.646 1.00 63.91 346 ASN A N 1
ATOM 2636 C CA . ASN A 1 346 ? -22.647 -30.047 13.327 1.00 63.91 346 ASN A CA 1
ATOM 2637 C C . ASN A 1 346 ? -22.206 -29.861 11.864 1.00 63.91 346 ASN A C 1
ATOM 2639 O O . ASN A 1 346 ? -21.007 -29.785 11.602 1.00 63.91 346 ASN A O 1
ATOM 2643 N N . VAL A 1 347 ? -23.146 -29.698 10.922 1.00 61.16 347 VAL A N 1
ATOM 2644 C CA . VAL A 1 347 ? -22.834 -29.389 9.511 1.00 61.16 347 VAL A CA 1
ATOM 2645 C C . VAL A 1 347 ? -22.207 -27.999 9.368 1.00 61.16 347 VAL A C 1
ATOM 2647 O O . VAL A 1 347 ? -21.224 -27.838 8.643 1.00 61.16 347 VAL A O 1
ATOM 2650 N N . MET A 1 348 ? -22.723 -27.000 10.092 1.00 62.62 348 MET A N 1
ATOM 2651 C CA . MET A 1 348 ? -22.149 -25.649 10.096 1.00 62.62 348 MET A CA 1
ATOM 2652 C C . MET A 1 348 ? -20.767 -25.621 10.754 1.00 62.62 348 MET A C 1
ATOM 2654 O O . MET A 1 348 ? -19.859 -24.967 10.246 1.00 62.62 348 MET A O 1
ATOM 2658 N N . ARG A 1 349 ? -20.568 -26.380 11.839 1.00 70.38 349 ARG A N 1
ATOM 2659 C CA . ARG A 1 349 ? -19.244 -26.531 12.463 1.00 70.38 349 ARG A CA 1
ATOM 2660 C C . ARG A 1 349 ? -18.237 -27.177 11.511 1.00 70.38 349 ARG A C 1
ATOM 2662 O O . ARG A 1 349 ? -17.140 -26.648 11.378 1.00 70.38 349 ARG A O 1
ATOM 2669 N N . ALA A 1 350 ? -18.613 -28.246 10.801 1.00 73.69 350 ALA A N 1
ATOM 2670 C CA . ALA A 1 350 ? -17.759 -28.869 9.785 1.00 73.69 350 ALA A CA 1
ATOM 2671 C C . ALA A 1 350 ? -17.400 -27.892 8.648 1.00 73.69 350 ALA A C 1
ATOM 2673 O O . ALA A 1 350 ? -16.265 -27.883 8.177 1.00 73.69 350 ALA A O 1
ATOM 2674 N N . TYR A 1 351 ? -18.327 -27.016 8.245 1.00 71.94 351 TYR A N 1
ATOM 2675 C CA . TYR A 1 351 ? -18.052 -25.961 7.268 1.00 71.94 351 TYR A CA 1
ATOM 2676 C C . TYR A 1 351 ? -17.020 -24.934 7.770 1.00 71.94 351 TYR A C 1
ATOM 2678 O O . TYR A 1 351 ? -16.046 -24.664 7.069 1.00 71.94 351 TYR A O 1
ATOM 2686 N N . TYR A 1 352 ? -17.171 -24.398 8.986 1.00 75.94 352 TYR A N 1
ATOM 2687 C CA . TYR A 1 352 ? -16.180 -23.464 9.544 1.00 75.94 352 TYR A CA 1
ATOM 2688 C C . TYR A 1 352 ? -14.808 -24.115 9.740 1.00 75.94 352 TYR A C 1
ATOM 2690 O O . TYR A 1 352 ? -13.780 -23.476 9.533 1.00 75.94 352 TYR A O 1
ATOM 2698 N N . LEU A 1 353 ? -14.780 -25.404 10.078 1.00 81.06 353 LEU A N 1
ATOM 2699 C CA . LEU A 1 353 ? -13.542 -26.168 10.177 1.00 81.06 353 LEU A CA 1
ATOM 2700 C C . LEU A 1 353 ? -12.833 -26.300 8.822 1.00 81.06 353 LEU A C 1
ATOM 2702 O O . LEU A 1 353 ? -11.612 -26.170 8.748 1.00 81.06 353 LEU A O 1
ATOM 2706 N N . ALA A 1 354 ? -13.594 -26.492 7.741 1.00 79.44 354 ALA A N 1
ATOM 2707 C CA . ALA A 1 354 ? -13.060 -26.469 6.384 1.00 79.44 354 ALA A CA 1
ATOM 2708 C C . ALA A 1 354 ? -12.478 -25.086 6.021 1.00 79.44 354 ALA A C 1
ATOM 2710 O O . ALA A 1 354 ? -11.395 -25.013 5.441 1.00 79.44 354 ALA A O 1
ATOM 2711 N N . GLU A 1 355 ? -13.124 -23.981 6.409 1.00 74.75 355 GLU A N 1
ATOM 2712 C CA . GLU A 1 355 ? -12.571 -22.634 6.184 1.00 74.75 355 GLU A CA 1
ATOM 2713 C C . GLU A 1 355 ? -11.246 -22.409 6.924 1.00 74.75 355 GLU A C 1
ATOM 2715 O O . GLU A 1 355 ? -10.318 -21.808 6.372 1.00 74.75 355 GLU A O 1
ATOM 2720 N N . SER A 1 356 ? -11.133 -22.912 8.155 1.00 78.19 356 SER A N 1
ATOM 2721 C CA . SER A 1 356 ? -9.893 -22.849 8.934 1.00 78.19 356 SER A CA 1
ATOM 2722 C C . SER A 1 356 ? -8.728 -23.536 8.216 1.00 78.19 356 SER A C 1
ATOM 2724 O O . SER A 1 356 ? -7.620 -23.000 8.223 1.00 78.19 356 SER A O 1
ATOM 2726 N N . GLY A 1 357 ? -8.977 -24.652 7.520 1.00 81.44 357 GLY A N 1
ATOM 2727 C CA . GLY A 1 357 ? -7.947 -25.343 6.738 1.00 81.44 357 GLY A CA 1
ATOM 2728 C C . GLY A 1 357 ? -7.377 -24.509 5.586 1.00 81.44 357 GLY A C 1
ATOM 2729 O O . GLY A 1 357 ? -6.162 -24.476 5.395 1.00 81.44 357 GLY A O 1
ATOM 2730 N N . PHE A 1 358 ? -8.213 -23.747 4.870 1.00 79.94 358 PHE A N 1
ATOM 2731 C CA . PHE A 1 358 ? -7.719 -22.805 3.856 1.00 79.94 358 PHE A CA 1
ATOM 2732 C C . PHE A 1 358 ? -6.901 -21.672 4.478 1.00 79.94 358 PHE A C 1
ATOM 2734 O O . PHE A 1 358 ? -5.824 -21.352 3.980 1.00 79.94 358 PHE A O 1
ATOM 2741 N N . ARG A 1 359 ? -7.378 -21.079 5.581 1.00 73.44 359 ARG A N 1
ATOM 2742 C CA . ARG A 1 359 ? -6.654 -19.994 6.269 1.00 73.44 359 ARG A CA 1
ATOM 2743 C C . ARG A 1 359 ? -5.273 -20.451 6.739 1.00 73.44 359 ARG A C 1
ATOM 2745 O O . ARG A 1 359 ? -4.307 -19.705 6.598 1.00 73.44 359 ARG A O 1
ATOM 2752 N N . TYR A 1 360 ? -5.183 -21.679 7.244 1.00 80.62 360 TYR A N 1
ATOM 2753 C CA . TYR A 1 360 ? -3.924 -22.309 7.622 1.00 80.62 360 TYR A CA 1
ATOM 2754 C C . TYR A 1 360 ? -2.984 -22.484 6.418 1.00 80.62 360 TYR A C 1
ATOM 2756 O O . TYR A 1 360 ? -1.843 -22.020 6.463 1.00 80.62 360 TYR A O 1
ATOM 2764 N N . ALA A 1 361 ? -3.468 -23.074 5.317 1.00 79.62 361 ALA A N 1
ATOM 2765 C CA . ALA A 1 361 ? -2.674 -23.266 4.099 1.00 79.62 361 ALA A CA 1
ATOM 2766 C C . ALA A 1 361 ? -2.191 -21.935 3.496 1.00 79.62 361 ALA A C 1
ATOM 2768 O O . ALA A 1 361 ? -1.037 -21.806 3.092 1.00 79.62 361 ALA A O 1
ATOM 2769 N N . ALA A 1 362 ? -3.056 -20.920 3.467 1.00 67.56 362 ALA A N 1
ATOM 2770 C CA . ALA A 1 362 ? -2.717 -19.609 2.931 1.00 67.56 362 ALA A CA 1
ATOM 2771 C C . ALA A 1 362 ? -1.664 -18.892 3.788 1.00 67.56 362 ALA A C 1
ATOM 2773 O O . ALA A 1 362 ? -0.680 -18.381 3.257 1.00 67.56 362 ALA A O 1
ATOM 2774 N N . SER A 1 363 ? -1.837 -18.884 5.114 1.00 61.19 363 SER A N 1
ATOM 2775 C CA . SER A 1 363 ? -0.891 -18.241 6.033 1.00 61.19 363 SER A CA 1
ATOM 2776 C C . SER A 1 363 ? 0.492 -18.891 5.981 1.00 61.19 363 SER A C 1
ATOM 2778 O O . SER A 1 363 ? 1.498 -18.189 5.891 1.00 61.19 363 SER A O 1
ATOM 2780 N N . THR A 1 364 ? 0.552 -20.222 5.985 1.00 70.75 364 THR A N 1
ATOM 2781 C CA . THR A 1 364 ? 1.821 -20.961 5.912 1.00 70.75 364 THR A CA 1
ATOM 2782 C C . THR A 1 364 ? 2.533 -20.759 4.573 1.00 70.75 364 THR A C 1
ATOM 2784 O O . THR A 1 364 ? 3.746 -20.564 4.558 1.00 70.75 364 THR A O 1
ATOM 2787 N N . TYR A 1 365 ? 1.794 -20.713 3.461 1.00 71.38 365 TYR A N 1
ATOM 2788 C CA . TYR A 1 365 ? 2.351 -20.429 2.136 1.00 71.38 365 TYR A CA 1
ATOM 2789 C C . TYR A 1 365 ? 2.895 -18.995 2.007 1.00 71.38 365 TYR A C 1
ATOM 2791 O O . TYR A 1 365 ? 3.977 -18.799 1.454 1.00 71.38 365 TYR A O 1
ATOM 2799 N N . ILE A 1 366 ? 2.177 -17.989 2.529 1.00 61.31 366 ILE A N 1
ATOM 2800 C CA . ILE A 1 366 ? 2.609 -16.576 2.498 1.00 61.31 366 ILE A CA 1
ATOM 2801 C C . ILE A 1 366 ? 3.893 -16.370 3.311 1.00 61.31 366 ILE A C 1
ATOM 2803 O O . ILE A 1 366 ? 4.772 -15.625 2.886 1.00 61.31 366 ILE A O 1
ATOM 2807 N N . ASN A 1 367 ? 4.010 -17.041 4.459 1.00 56.69 367 ASN A N 1
ATOM 2808 C CA . ASN A 1 367 ? 5.141 -16.887 5.377 1.00 56.69 367 ASN A CA 1
ATOM 2809 C C . ASN A 1 367 ? 6.398 -17.678 4.964 1.00 56.69 367 ASN A C 1
ATOM 2811 O O . ASN A 1 367 ? 7.428 -17.575 5.629 1.00 56.69 367 ASN A O 1
ATOM 2815 N N . ALA A 1 368 ? 6.343 -18.472 3.893 1.00 58.12 368 ALA A N 1
ATOM 2816 C CA . ALA A 1 368 ? 7.493 -19.229 3.411 1.00 58.12 368 ALA A CA 1
ATOM 2817 C C . ALA A 1 368 ? 8.516 -18.324 2.689 1.00 58.12 368 ALA A C 1
ATOM 2819 O O . ALA A 1 368 ? 8.162 -17.533 1.805 1.00 58.12 368 ALA A O 1
ATOM 2820 N N . ALA A 1 369 ? 9.792 -18.485 3.061 1.00 46.81 369 ALA A N 1
ATOM 2821 C CA . ALA A 1 369 ? 10.902 -17.609 2.676 1.00 46.81 369 ALA A CA 1
ATOM 2822 C C . ALA A 1 369 ? 11.210 -17.614 1.168 1.00 46.81 369 ALA A C 1
ATOM 2824 O O . ALA A 1 369 ? 11.447 -16.560 0.580 1.00 46.81 369 ALA A O 1
ATOM 2825 N N . ASP A 1 370 ? 11.161 -18.783 0.530 1.00 57.09 370 ASP A N 1
ATOM 2826 C CA . ASP A 1 370 ? 11.486 -18.964 -0.884 1.00 57.09 370 ASP A CA 1
ATOM 2827 C C . ASP A 1 370 ? 10.510 -19.922 -1.591 1.00 57.09 370 ASP A C 1
ATOM 2829 O O . ASP A 1 370 ? 9.683 -20.597 -0.971 1.00 57.09 370 ASP A O 1
ATOM 2833 N N . GLU A 1 371 ? 10.585 -19.950 -2.922 1.00 65.56 371 GLU A N 1
ATOM 2834 C CA . GLU A 1 371 ? 9.676 -20.728 -3.770 1.00 65.56 371 GLU A CA 1
ATOM 2835 C C . GLU A 1 371 ? 9.822 -22.244 -3.572 1.00 65.56 371 GLU A C 1
ATOM 2837 O O . GLU A 1 371 ? 8.831 -22.973 -3.604 1.00 65.56 371 GLU A O 1
ATOM 2842 N N . THR A 1 372 ? 11.036 -22.724 -3.307 1.00 68.31 372 THR A N 1
ATOM 2843 C 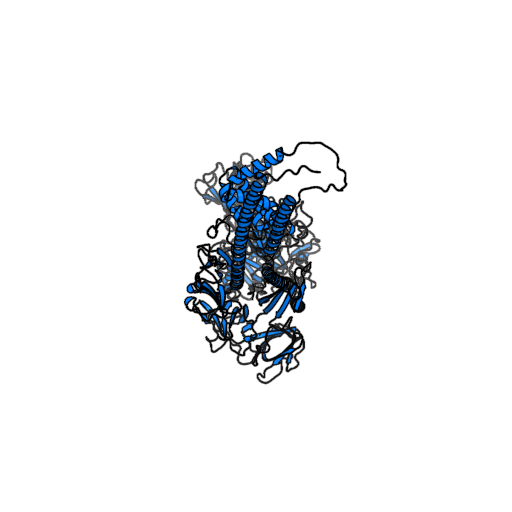CA . THR A 1 372 ? 11.305 -24.145 -3.052 1.00 68.31 372 THR A CA 1
ATOM 2844 C C . THR A 1 372 ? 10.646 -24.587 -1.745 1.00 68.31 372 THR A C 1
ATOM 2846 O O . THR A 1 372 ? 10.007 -25.636 -1.678 1.00 68.31 372 THR A O 1
ATOM 2849 N N . THR A 1 373 ? 10.727 -23.751 -0.711 1.00 70.44 373 THR A N 1
ATOM 2850 C CA . THR A 1 373 ? 10.079 -23.959 0.586 1.00 70.44 373 THR A CA 1
ATOM 2851 C C . THR A 1 373 ? 8.556 -23.959 0.449 1.00 70.44 373 THR A C 1
ATOM 2853 O O . THR A 1 373 ? 7.893 -24.816 1.034 1.00 70.44 373 THR A O 1
ATOM 2856 N N . ARG A 1 374 ? 7.987 -23.065 -0.372 1.00 75.88 374 ARG A N 1
ATOM 2857 C CA . ARG A 1 374 ? 6.543 -23.049 -0.684 1.00 75.88 374 ARG A CA 1
ATOM 2858 C C . ARG A 1 374 ? 6.076 -24.342 -1.340 1.00 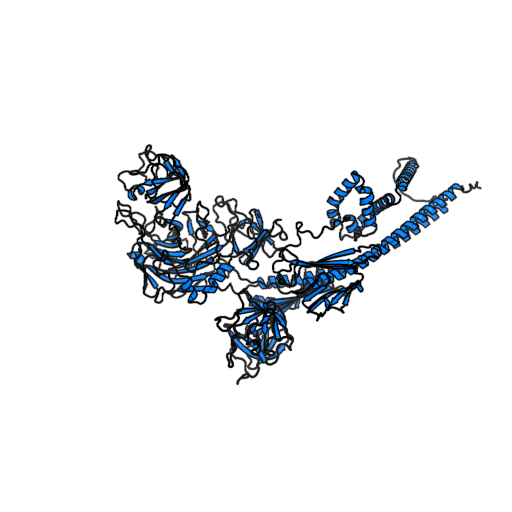75.88 374 ARG A C 1
ATOM 2860 O O . ARG A 1 374 ? 5.038 -24.883 -0.967 1.00 75.88 374 ARG A O 1
ATOM 2867 N N . GLU A 1 375 ? 6.828 -24.842 -2.313 1.00 77.19 375 GLU A N 1
ATOM 2868 C CA . GLU A 1 375 ? 6.506 -26.080 -3.026 1.00 77.19 375 GLU A CA 1
ATOM 2869 C C . GLU A 1 375 ? 6.622 -27.317 -2.131 1.00 77.19 375 GLU A C 1
ATOM 2871 O O . GLU A 1 375 ? 5.717 -28.154 -2.126 1.00 77.19 375 GLU A O 1
ATOM 2876 N N . ASN A 1 376 ? 7.664 -27.393 -1.302 1.00 82.81 376 ASN A N 1
ATOM 2877 C CA . ASN A 1 376 ? 7.806 -28.454 -0.305 1.00 82.81 376 ASN A CA 1
ATOM 2878 C C . ASN A 1 376 ? 6.665 -28.429 0.720 1.00 82.81 376 ASN A C 1
ATOM 2880 O O . ASN A 1 376 ? 6.150 -29.482 1.090 1.00 82.81 376 ASN A O 1
ATOM 2884 N N . LEU A 1 377 ? 6.231 -27.238 1.139 1.00 84.12 377 LEU A N 1
ATOM 2885 C CA . LEU A 1 377 ? 5.094 -27.062 2.036 1.00 84.12 377 LEU A CA 1
ATOM 2886 C C . LEU A 1 377 ? 3.783 -27.525 1.385 1.00 84.12 377 LEU A C 1
ATOM 2888 O O . LEU A 1 377 ? 3.017 -28.254 2.009 1.00 84.12 377 LEU A O 1
ATOM 2892 N N . MET A 1 378 ? 3.534 -27.171 0.121 1.00 85.88 378 MET A N 1
ATOM 2893 C CA . MET A 1 378 ? 2.359 -27.652 -0.620 1.00 85.88 378 MET A CA 1
ATOM 2894 C C . MET A 1 378 ? 2.333 -29.176 -0.744 1.00 85.88 378 MET A C 1
ATOM 2896 O O . MET A 1 378 ? 1.286 -29.786 -0.523 1.00 85.88 378 MET A O 1
ATOM 2900 N N . LEU A 1 379 ? 3.481 -29.794 -1.033 1.00 87.00 379 LEU A N 1
ATOM 2901 C CA . LEU A 1 379 ? 3.603 -31.248 -1.069 1.00 87.00 379 LEU A CA 1
ATOM 2902 C C . LEU A 1 379 ? 3.357 -31.863 0.315 1.00 87.00 379 LEU A C 1
ATOM 2904 O O . LEU A 1 379 ? 2.635 -32.850 0.419 1.00 87.00 379 LEU A O 1
ATOM 2908 N N . ALA A 1 380 ? 3.917 -31.267 1.370 1.00 88.06 380 ALA A N 1
ATOM 2909 C CA . ALA A 1 380 ? 3.749 -31.736 2.739 1.00 88.06 380 ALA A CA 1
ATOM 2910 C C . ALA A 1 380 ? 2.300 -31.626 3.222 1.00 88.06 380 ALA A C 1
ATOM 2912 O O . ALA A 1 380 ? 1.859 -32.507 3.941 1.00 88.06 380 ALA A O 1
ATOM 2913 N N . MET A 1 381 ? 1.555 -30.588 2.824 1.00 89.44 381 MET A N 1
ATOM 2914 C CA . MET A 1 381 ? 0.144 -30.400 3.190 1.00 89.44 381 MET A CA 1
ATOM 2915 C C . MET A 1 381 ? -0.816 -31.301 2.406 1.00 89.44 381 MET A C 1
ATOM 2917 O O . MET A 1 381 ? -1.958 -31.492 2.829 1.00 89.44 381 MET A O 1
ATOM 2921 N N . HIS A 1 382 ? -0.401 -31.822 1.248 1.00 90.75 382 HIS A N 1
ATOM 2922 C CA . HIS A 1 382 ? -1.272 -32.637 0.412 1.00 90.75 382 HIS A CA 1
ATOM 2923 C C . HIS A 1 382 ? -1.650 -33.945 1.123 1.00 90.75 382 HIS A C 1
ATOM 2925 O O . HIS A 1 382 ? -0.790 -34.731 1.515 1.00 90.75 382 HIS A O 1
ATOM 2931 N N . ASN A 1 383 ? -2.958 -34.180 1.252 1.00 89.62 383 ASN A N 1
ATOM 2932 C CA . ASN A 1 383 ? -3.554 -35.341 1.913 1.00 89.62 383 ASN A CA 1
ATOM 2933 C C . ASN A 1 383 ? -3.206 -35.458 3.410 1.00 89.62 383 ASN A C 1
ATOM 2935 O O . ASN A 1 383 ? -3.170 -36.560 3.955 1.00 89.62 383 ASN A O 1
ATOM 2939 N N . GLN A 1 384 ? -2.975 -34.327 4.084 1.00 90.88 384 GLN A N 1
ATOM 2940 C CA . GLN A 1 384 ? -2.763 -34.288 5.534 1.00 90.88 384 GLN A CA 1
ATOM 2941 C C . GLN A 1 384 ? -4.029 -33.909 6.298 1.00 90.88 384 GLN A C 1
ATOM 2943 O O . GLN A 1 384 ? -4.795 -33.041 5.868 1.00 90.88 384 GLN A O 1
ATOM 2948 N N . GLU A 1 385 ? -4.213 -34.537 7.463 1.00 91.44 385 GLU A N 1
ATOM 2949 C CA . GLU A 1 385 ? -5.255 -34.202 8.435 1.00 91.44 385 GLU A CA 1
ATOM 2950 C C . GLU A 1 385 ? -4.658 -33.445 9.626 1.00 91.44 385 GLU A C 1
ATOM 2952 O O . GLU A 1 385 ? -3.701 -33.891 10.256 1.00 91.44 385 GLU A O 1
ATOM 2957 N N . TYR A 1 386 ? -5.269 -32.317 9.970 1.00 89.12 386 TYR A N 1
ATOM 2958 C CA . TYR A 1 386 ? -4.905 -31.485 11.108 1.00 89.12 386 TYR A CA 1
ATOM 2959 C C . TYR A 1 386 ? -6.027 -31.541 12.137 1.00 89.12 386 TYR A C 1
ATOM 2961 O O . TYR A 1 386 ? -7.174 -31.207 11.836 1.00 89.12 386 TYR A O 1
ATOM 2969 N N . THR A 1 387 ? -5.700 -31.969 13.354 1.00 88.38 387 THR A N 1
ATOM 2970 C CA . THR A 1 387 ? -6.664 -32.083 14.457 1.00 88.38 387 THR A CA 1
ATOM 2971 C C . THR A 1 387 ? -6.513 -30.883 15.381 1.00 88.38 387 THR A C 1
ATOM 2973 O O . THR A 1 387 ? -5.393 -30.522 15.746 1.00 88.38 387 THR A O 1
ATOM 2976 N N . LEU A 1 388 ? -7.627 -30.242 15.736 1.00 83.06 388 LEU A N 1
ATOM 2977 C CA . LEU A 1 388 ? -7.623 -29.148 16.703 1.00 83.06 388 LEU A CA 1
ATOM 2978 C C . LEU A 1 388 ? -7.347 -29.687 18.117 1.00 83.06 388 LEU A C 1
ATOM 2980 O O . LEU A 1 388 ? -7.557 -30.869 18.399 1.00 83.06 388 LEU A O 1
ATOM 2984 N N . ALA A 1 389 ? -6.885 -28.809 19.011 1.00 76.69 389 ALA A N 1
ATOM 2985 C CA . ALA A 1 389 ? -6.710 -29.144 20.423 1.00 76.69 389 ALA A CA 1
ATOM 2986 C C . ALA A 1 389 ? -8.006 -29.727 21.019 1.00 76.69 389 ALA A C 1
ATOM 2988 O O . ALA A 1 389 ? -9.106 -29.432 20.552 1.00 76.69 389 ALA A O 1
ATOM 2989 N N . ASP A 1 390 ? -7.857 -30.613 22.005 1.00 75.19 390 ASP A N 1
ATOM 2990 C CA . ASP A 1 390 ? -8.966 -31.273 22.711 1.00 75.19 390 ASP A CA 1
ATOM 2991 C C . ASP A 1 390 ? -9.927 -32.085 21.818 1.00 75.19 390 ASP A C 1
ATOM 2993 O O . ASP A 1 390 ? -11.024 -32.455 22.238 1.00 75.19 390 ASP A O 1
ATOM 2997 N N . ASN A 1 391 ? -9.496 -32.431 20.597 1.00 70.12 391 ASN A N 1
ATOM 2998 C CA . ASN A 1 391 ? -10.256 -33.227 19.631 1.00 70.12 391 ASN A CA 1
ATOM 2999 C C . ASN A 1 391 ? -11.606 -32.584 19.240 1.00 70.12 391 ASN A C 1
ATOM 3001 O O . ASN A 1 391 ? -12.580 -33.278 18.940 1.00 70.12 391 ASN A O 1
ATOM 3005 N N . GLU A 1 392 ? -11.668 -31.247 19.214 1.00 73.94 392 GLU A N 1
ATOM 3006 C CA . GLU A 1 392 ? -12.876 -30.475 18.868 1.00 73.94 392 GLU A CA 1
ATOM 3007 C C . GLU A 1 392 ? -13.260 -30.530 17.373 1.00 73.94 392 GLU A C 1
ATOM 3009 O O . GLU A 1 392 ? -14.272 -29.956 16.953 1.00 73.94 392 GLU A O 1
ATOM 3014 N N . GLY A 1 393 ? -12.470 -31.245 16.571 1.00 81.06 393 GLY A N 1
ATOM 3015 C CA . GLY A 1 393 ? -12.673 -31.509 15.151 1.00 81.06 393 GLY A CA 1
ATOM 3016 C C . GLY A 1 393 ? -11.341 -31.586 14.400 1.00 81.06 393 GLY A C 1
ATOM 3017 O O . GLY A 1 393 ? -10.283 -31.263 14.944 1.00 81.06 393 GLY A O 1
ATOM 3018 N N . LYS A 1 394 ? -11.385 -31.996 13.131 1.00 89.94 394 LYS A N 1
ATOM 3019 C CA . LYS A 1 394 ? -10.211 -32.039 12.251 1.00 89.94 394 LYS A CA 1
ATOM 3020 C C . LYS A 1 394 ? -10.512 -31.476 10.866 1.00 89.94 394 LYS A C 1
ATOM 3022 O O . LYS A 1 394 ? -11.649 -31.537 10.408 1.00 89.94 394 LYS A O 1
ATOM 3027 N N . PHE A 1 395 ? -9.511 -30.947 10.176 1.00 92.19 395 PHE A N 1
ATOM 3028 C CA . PHE A 1 395 ? -9.632 -30.584 8.765 1.00 92.19 395 PHE A CA 1
ATOM 3029 C C . PHE A 1 395 ? -8.553 -31.268 7.930 1.00 92.19 395 PHE A C 1
ATOM 3031 O O . PHE A 1 395 ? -7.417 -31.429 8.369 1.00 92.19 395 PHE A O 1
ATOM 3038 N N . ARG A 1 396 ? -8.914 -31.675 6.715 1.00 92.44 396 ARG A N 1
ATOM 3039 C CA . ARG A 1 396 ? -8.023 -32.307 5.742 1.00 92.44 396 ARG A CA 1
ATOM 3040 C C . ARG A 1 396 ? -7.780 -31.378 4.567 1.00 92.44 396 ARG A C 1
ATOM 3042 O O . ARG A 1 396 ? -8.744 -30.837 4.026 1.00 92.44 396 ARG A O 1
ATOM 3049 N N . ILE A 1 397 ? -6.526 -31.245 4.149 1.00 91.94 397 ILE A N 1
ATOM 3050 C CA . ILE A 1 397 ? -6.126 -30.394 3.025 1.00 91.94 397 ILE A CA 1
ATOM 3051 C C . ILE A 1 397 ? -5.681 -31.266 1.846 1.00 91.94 397 ILE A C 1
ATOM 3053 O O . ILE A 1 397 ? -4.907 -32.208 2.001 1.00 91.94 397 ILE A O 1
ATOM 3057 N N . LEU A 1 398 ? -6.161 -30.943 0.647 1.00 90.44 398 LEU A N 1
ATOM 3058 C CA . LEU A 1 398 ? -5.690 -31.501 -0.619 1.00 90.44 398 LEU A CA 1
ATOM 3059 C C . LEU A 1 398 ? -5.273 -30.350 -1.535 1.00 90.44 398 LEU A C 1
ATOM 3061 O O . LEU A 1 398 ? -6.054 -29.442 -1.811 1.00 90.44 398 LEU A O 1
ATOM 3065 N N . VAL A 1 399 ? -4.027 -30.388 -1.995 1.00 89.88 399 VAL A N 1
ATOM 3066 C CA . VAL A 1 399 ? -3.445 -29.369 -2.881 1.00 89.88 399 VAL A CA 1
ATOM 3067 C C . VAL A 1 399 ? -3.317 -29.932 -4.293 1.00 89.88 399 VAL A C 1
ATOM 3069 O O . VAL A 1 399 ? -2.725 -31.000 -4.447 1.00 89.88 399 VAL A O 1
ATOM 3072 N N . TYR A 1 400 ? -3.814 -29.220 -5.307 1.00 89.12 400 TYR A N 1
ATOM 3073 C CA . TYR A 1 400 ? -3.711 -29.610 -6.715 1.00 89.12 400 TYR A CA 1
ATOM 3074 C C . TYR A 1 400 ? -3.136 -28.475 -7.596 1.00 89.12 400 TYR A C 1
ATOM 3076 O O . TYR A 1 400 ? -3.883 -27.608 -8.062 1.00 89.12 400 TYR A O 1
ATOM 3084 N N . PRO A 1 401 ? -1.810 -28.433 -7.813 1.00 89.50 401 PRO A N 1
ATOM 3085 C CA . PRO A 1 401 ? -1.144 -27.437 -8.660 1.00 89.50 401 PRO A CA 1
ATOM 3086 C C . PRO A 1 401 ? -1.277 -27.705 -10.164 1.00 89.50 401 PRO A C 1
ATOM 3088 O O . PRO A 1 401 ? -1.066 -28.824 -10.620 1.00 89.50 401 PRO A O 1
ATOM 3091 N N . TYR A 1 402 ? -1.530 -26.662 -10.960 1.00 88.12 402 TYR A N 1
ATOM 3092 C CA . TYR A 1 402 ? -1.619 -26.728 -12.433 1.00 88.12 402 TYR A CA 1
ATOM 3093 C C . TYR A 1 402 ? -0.257 -26.538 -13.129 1.00 88.12 402 TYR A C 1
ATOM 3095 O O . TYR A 1 402 ? -0.167 -26.010 -14.237 1.00 88.12 402 TYR A O 1
ATOM 3103 N N . TYR A 1 403 ? 0.826 -26.923 -12.459 1.00 87.56 403 TYR A N 1
ATOM 3104 C CA . TYR A 1 403 ? 2.190 -26.861 -12.976 1.00 87.56 403 TYR A CA 1
ATOM 3105 C C . TYR A 1 403 ? 3.034 -27.987 -12.376 1.00 87.56 403 TYR A C 1
ATOM 3107 O O . TYR A 1 403 ? 2.735 -28.487 -11.290 1.00 87.56 403 TYR A O 1
ATOM 3115 N N . ALA A 1 404 ? 4.095 -28.378 -13.079 1.00 88.31 404 ALA A N 1
ATOM 3116 C CA . ALA A 1 404 ? 4.994 -29.459 -12.673 1.00 88.31 404 ALA A CA 1
ATOM 3117 C C . ALA A 1 404 ? 6.463 -29.053 -12.847 1.00 88.31 404 ALA A C 1
ATOM 3119 O O . ALA A 1 404 ? 6.771 -28.174 -13.654 1.00 88.31 404 ALA A O 1
ATOM 3120 N N . ARG A 1 405 ? 7.378 -29.698 -12.115 1.00 87.81 405 ARG A N 1
ATOM 3121 C CA . ARG A 1 405 ? 8.828 -29.499 -12.257 1.00 87.81 405 ARG A CA 1
ATOM 3122 C C . ARG A 1 405 ? 9.537 -30.754 -12.707 1.00 87.81 405 ARG A C 1
ATOM 3124 O O . ARG A 1 405 ? 9.296 -31.824 -12.165 1.00 87.81 405 ARG A O 1
ATOM 3131 N N . LEU A 1 406 ? 10.457 -30.604 -13.646 1.00 87.75 406 LEU A N 1
ATOM 3132 C CA . LEU A 1 406 ? 11.256 -31.703 -14.161 1.00 87.75 406 LEU A CA 1
ATOM 3133 C C . LEU A 1 406 ? 12.138 -32.317 -13.059 1.00 87.75 406 LEU A C 1
ATOM 3135 O O . LEU A 1 406 ? 12.840 -31.588 -12.356 1.00 87.75 406 LEU A O 1
ATOM 3139 N N . THR A 1 407 ? 12.110 -33.642 -12.914 1.00 83.81 407 THR A N 1
ATOM 3140 C CA . THR A 1 407 ? 12.924 -34.381 -11.928 1.00 83.81 407 THR A CA 1
ATOM 3141 C C . THR A 1 407 ? 14.109 -35.106 -12.546 1.00 83.81 407 THR A C 1
ATOM 3143 O O . THR A 1 407 ? 15.090 -35.360 -11.854 1.00 83.81 407 THR A O 1
ATOM 3146 N N . GLU A 1 408 ? 14.030 -35.425 -13.834 1.00 82.62 408 GLU A N 1
ATOM 3147 C CA . GLU A 1 408 ? 15.044 -36.174 -14.578 1.00 82.62 408 GLU A CA 1
ATOM 3148 C C . GLU A 1 408 ? 15.455 -35.391 -15.825 1.00 82.62 408 GLU A C 1
ATOM 3150 O O . GLU A 1 408 ? 14.693 -34.565 -16.320 1.00 82.62 408 GLU A O 1
ATOM 3155 N N . LEU A 1 409 ? 16.656 -35.639 -16.344 1.00 79.50 409 LEU A N 1
ATOM 3156 C CA . LEU A 1 409 ? 17.065 -35.072 -17.629 1.00 79.50 409 LEU A CA 1
ATOM 3157 C C . LEU A 1 409 ? 16.206 -35.649 -18.766 1.00 79.50 409 LEU A C 1
ATOM 3159 O O . LEU A 1 409 ? 15.641 -36.735 -18.648 1.00 79.50 409 LEU A O 1
ATOM 3163 N N . SER A 1 410 ? 16.116 -34.917 -19.877 1.00 74.31 410 SER A N 1
ATOM 3164 C CA . SER A 1 410 ? 15.404 -35.378 -21.072 1.00 74.31 410 SER A CA 1
ATOM 3165 C C . SER A 1 410 ? 15.986 -36.697 -21.593 1.00 74.31 410 SER A C 1
ATOM 3167 O O . SER A 1 410 ? 17.154 -36.751 -21.976 1.00 74.31 410 SER A O 1
ATOM 3169 N N . ASN A 1 411 ? 15.157 -37.743 -21.670 1.00 66.56 411 ASN A N 1
ATOM 3170 C CA . ASN A 1 411 ? 15.530 -39.048 -22.236 1.00 66.56 411 ASN A CA 1
ATOM 3171 C C . ASN A 1 411 ? 15.289 -39.121 -23.755 1.00 66.56 411 ASN A C 1
ATOM 3173 O O . ASN A 1 411 ? 15.172 -40.204 -24.325 1.00 66.56 411 ASN A O 1
ATOM 3177 N N . GLY A 1 412 ? 15.181 -37.972 -24.425 1.00 67.50 412 GLY A N 1
ATOM 3178 C CA . GLY A 1 412 ? 14.870 -37.903 -25.847 1.00 67.50 412 GLY A CA 1
ATOM 3179 C C . GLY A 1 412 ? 13.366 -37.922 -26.093 1.00 67.50 412 GLY A C 1
ATOM 3180 O O . GLY A 1 412 ? 12.822 -36.893 -26.454 1.00 67.50 412 GLY A O 1
ATOM 3181 N N . ASP A 1 413 ? 12.662 -39.025 -25.856 1.00 72.62 413 ASP A N 1
ATOM 3182 C CA . ASP A 1 413 ? 11.236 -39.138 -26.230 1.00 72.62 413 ASP A CA 1
ATOM 3183 C C . ASP A 1 413 ? 10.252 -38.691 -25.126 1.00 72.62 413 ASP A C 1
ATOM 3185 O O . ASP A 1 413 ? 9.069 -38.432 -25.380 1.00 72.62 413 ASP A O 1
ATOM 3189 N N . GLU A 1 414 ? 10.734 -38.535 -23.890 1.00 79.31 414 GLU A N 1
ATOM 3190 C CA . GLU A 1 414 ? 9.899 -38.302 -22.708 1.00 79.31 414 GLU A CA 1
ATOM 3191 C C . GLU A 1 414 ? 10.522 -37.303 -21.719 1.00 79.31 414 GLU A C 1
ATOM 3193 O O . GLU A 1 414 ? 11.742 -37.265 -21.534 1.00 79.31 414 GLU A O 1
ATOM 3198 N N . LEU A 1 415 ? 9.661 -36.538 -21.037 1.00 85.31 415 LEU A N 1
ATOM 3199 C CA . LEU A 1 415 ? 10.016 -35.716 -19.877 1.00 85.31 415 LEU A CA 1
ATOM 3200 C C . LEU A 1 415 ? 9.286 -36.196 -18.620 1.00 85.31 415 LEU A C 1
ATOM 3202 O O . LEU A 1 415 ? 8.053 -36.233 -18.591 1.00 85.31 415 LEU A O 1
ATOM 3206 N N . THR A 1 416 ? 10.051 -36.492 -17.569 1.00 86.31 416 THR A N 1
ATOM 3207 C CA . THR A 1 416 ? 9.537 -36.862 -16.243 1.00 86.31 416 THR A CA 1
ATOM 3208 C C . THR A 1 416 ? 9.496 -35.634 -15.332 1.00 86.31 416 THR A C 1
ATOM 3210 O O . THR A 1 416 ? 10.536 -35.054 -15.008 1.00 86.31 416 THR A O 1
ATOM 3213 N N . ALA A 1 417 ? 8.304 -35.232 -14.890 1.00 87.31 417 ALA A N 1
ATOM 3214 C CA . ALA A 1 417 ? 8.103 -34.087 -14.005 1.00 87.31 417 ALA A CA 1
ATOM 3215 C C . ALA A 1 417 ? 7.247 -34.440 -12.786 1.00 87.31 417 ALA A C 1
ATOM 3217 O O . ALA A 1 417 ? 6.318 -35.227 -12.877 1.00 87.31 417 ALA A O 1
ATOM 3218 N N . LYS A 1 418 ? 7.520 -33.824 -11.640 1.00 86.88 418 LYS A N 1
ATOM 3219 C CA . LYS A 1 418 ? 6.784 -34.007 -10.390 1.00 86.88 418 LYS A CA 1
ATOM 3220 C C . LYS A 1 418 ? 5.897 -32.805 -10.089 1.00 86.88 418 LYS A C 1
ATOM 3222 O O . LYS A 1 418 ? 6.286 -31.657 -10.309 1.00 86.88 418 LYS A O 1
ATOM 3227 N N . VAL A 1 419 ? 4.711 -33.076 -9.558 1.00 87.25 419 VAL A N 1
ATOM 3228 C CA . VAL A 1 419 ? 3.763 -32.068 -9.076 1.00 87.25 419 VAL A CA 1
ATOM 3229 C C . VAL A 1 419 ? 3.907 -31.920 -7.560 1.00 87.25 419 VAL A C 1
ATOM 3231 O O . VAL A 1 419 ? 3.981 -32.906 -6.826 1.00 87.25 419 VAL A O 1
ATOM 3234 N N . SER A 1 420 ? 3.930 -30.679 -7.072 1.00 83.75 420 SER A N 1
ATOM 3235 C CA . SER A 1 420 ? 4.029 -30.343 -5.641 1.00 83.75 420 SER A CA 1
ATOM 3236 C C . SER A 1 420 ? 2.669 -30.464 -4.935 1.00 83.75 420 SER A C 1
ATOM 3238 O O . SER A 1 420 ? 2.138 -29.499 -4.390 1.00 83.75 420 SER A O 1
ATOM 3240 N N . GLY A 1 421 ? 2.065 -31.647 -5.029 1.00 84.94 421 GLY A N 1
ATOM 3241 C CA . GLY A 1 421 ? 0.695 -31.958 -4.627 1.00 84.94 421 GLY A CA 1
ATOM 3242 C C . GLY A 1 421 ? 0.118 -33.048 -5.529 1.00 84.94 421 GLY A C 1
ATOM 3243 O O . GLY A 1 421 ? 0.868 -33.768 -6.180 1.00 84.94 421 GLY A O 1
ATOM 3244 N N . GLY A 1 422 ? -1.206 -33.152 -5.599 1.00 83.44 422 GLY A N 1
ATOM 3245 C CA . GLY A 1 422 ? -1.885 -34.055 -6.528 1.00 83.44 422 GLY A CA 1
ATOM 3246 C C . GLY A 1 422 ? -2.035 -33.429 -7.914 1.00 83.44 422 GLY A C 1
ATOM 3247 O O . GLY A 1 422 ? -2.077 -32.207 -8.052 1.00 83.44 422 GLY A O 1
ATOM 3248 N N . PHE A 1 423 ? -2.170 -34.255 -8.949 1.00 78.50 423 PHE A N 1
ATOM 3249 C CA . PHE A 1 423 ? -2.441 -33.766 -10.300 1.00 78.50 423 PHE A CA 1
ATOM 3250 C C . PHE A 1 423 ? -3.907 -33.284 -10.422 1.00 78.50 423 PHE A C 1
ATOM 3252 O O . PHE A 1 423 ? -4.816 -34.065 -10.135 1.00 78.50 423 PHE A O 1
ATOM 3259 N N . PRO A 1 424 ? -4.179 -32.008 -10.786 1.00 72.31 424 PRO A N 1
ATOM 3260 C CA . PRO A 1 424 ? -5.540 -31.448 -10.784 1.00 72.31 424 PRO A CA 1
ATOM 3261 C C . PRO A 1 424 ? -6.421 -31.909 -11.942 1.00 72.31 424 PRO A C 1
ATOM 3263 O O . PRO A 1 424 ? -7.644 -31.754 -11.861 1.00 72.31 424 PRO A O 1
ATOM 3266 N N . VAL A 1 425 ? -5.794 -32.379 -13.020 1.00 66.19 425 VAL A N 1
ATOM 3267 C CA . VAL A 1 425 ? -6.403 -32.524 -14.339 1.00 66.19 425 VAL A CA 1
ATOM 3268 C C . VAL A 1 425 ? -6.748 -34.001 -14.579 1.00 66.19 425 VAL A C 1
ATOM 3270 O O . VAL A 1 425 ? -5.873 -34.851 -14.426 1.00 66.19 425 VAL A O 1
ATOM 3273 N N . PRO A 1 426 ? -7.999 -34.346 -14.931 1.00 63.53 426 PRO A N 1
ATOM 3274 C CA . PRO A 1 426 ? -8.340 -35.692 -15.387 1.00 63.53 426 PRO A CA 1
ATOM 3275 C C . PRO A 1 426 ? -7.488 -36.095 -16.603 1.00 63.53 426 PRO A C 1
ATOM 3277 O O . PRO A 1 426 ? -7.195 -35.253 -17.449 1.00 63.53 426 PRO A O 1
ATOM 3280 N N . GLU A 1 427 ? -7.138 -37.378 -16.736 1.00 54.44 427 GLU A N 1
ATOM 3281 C CA . GLU A 1 427 ? -6.250 -37.899 -17.800 1.00 54.44 427 GLU A CA 1
ATOM 3282 C C . GLU A 1 427 ? -6.664 -37.490 -19.234 1.00 54.44 427 GLU A C 1
ATOM 3284 O O . GLU A 1 427 ? -5.821 -37.428 -20.123 1.00 54.44 427 GLU A O 1
ATOM 3289 N N . GLY A 1 428 ? -7.941 -37.154 -19.463 1.00 54.03 428 GLY A N 1
ATOM 3290 C CA . GLY A 1 428 ? -8.485 -36.763 -20.770 1.00 54.03 428 GLY A CA 1
ATOM 3291 C C . GLY A 1 428 ? -8.415 -35.274 -21.144 1.00 54.03 428 GLY A C 1
ATOM 3292 O O . GLY A 1 428 ? -8.816 -34.934 -22.254 1.00 54.03 428 GLY A O 1
ATOM 3293 N N . ASP A 1 429 ? -7.943 -34.384 -20.267 1.00 68.69 429 ASP A N 1
ATOM 3294 C CA . ASP A 1 429 ? -7.936 -32.927 -20.521 1.00 68.69 429 ASP A CA 1
ATOM 3295 C C . ASP A 1 429 ? -6.604 -32.420 -21.127 1.00 68.69 429 ASP A C 1
ATOM 3297 O O . ASP A 1 429 ? -6.563 -31.340 -21.723 1.00 68.69 429 ASP A O 1
ATOM 3301 N N . PHE A 1 430 ? -5.530 -33.222 -21.060 1.00 72.88 430 PHE A N 1
ATOM 3302 C CA . PHE A 1 430 ? -4.333 -33.078 -21.901 1.00 72.88 430 PHE A CA 1
ATOM 3303 C C . PHE A 1 430 ? -4.436 -34.017 -23.109 1.00 72.88 430 PHE A C 1
ATOM 3305 O O . PHE A 1 430 ? -3.874 -35.110 -23.131 1.00 72.88 430 PHE A O 1
ATOM 3312 N N . VAL A 1 431 ? -5.187 -33.588 -24.118 1.00 73.06 431 VAL A N 1
ATOM 3313 C CA . VAL A 1 431 ? -5.386 -34.351 -25.358 1.00 73.06 431 VAL A CA 1
ATOM 3314 C C . VAL A 1 431 ? -4.163 -34.284 -26.276 1.00 73.06 431 VAL A C 1
ATOM 3316 O O . VAL A 1 431 ? -3.338 -33.372 -26.152 1.00 73.06 431 VAL A O 1
ATOM 3319 N N . SER A 1 432 ? -4.073 -35.214 -27.232 1.00 75.69 432 SER A N 1
ATOM 3320 C CA . SER A 1 432 ? -3.102 -35.137 -28.327 1.00 75.69 432 SER A CA 1
ATOM 3321 C C . SER A 1 432 ? -3.160 -33.758 -28.985 1.00 75.69 432 SER A C 1
ATOM 3323 O O . SER A 1 432 ? -4.254 -33.259 -29.242 1.00 75.69 432 SER A O 1
ATOM 3325 N N . ASP A 1 433 ? -1.998 -33.165 -29.255 1.00 78.06 433 ASP A N 1
ATOM 3326 C CA . ASP A 1 433 ? -1.825 -31.815 -29.815 1.00 78.06 433 ASP A CA 1
ATOM 3327 C C . ASP A 1 433 ? -1.967 -30.646 -28.827 1.00 78.06 433 ASP A C 1
ATOM 3329 O O . ASP A 1 433 ? -1.874 -29.477 -29.222 1.00 78.06 433 ASP A O 1
ATOM 3333 N N . SER A 1 434 ? -2.099 -30.940 -27.530 1.00 87.06 434 SER A N 1
ATOM 3334 C CA . SER A 1 434 ? -2.027 -29.913 -26.487 1.00 87.06 434 SER A CA 1
ATOM 3335 C C . SER A 1 434 ? -0.651 -29.252 -26.458 1.00 87.06 434 SER A C 1
ATOM 3337 O O . SER A 1 434 ? 0.372 -29.890 -26.713 1.00 87.06 434 SER A O 1
ATOM 3339 N N . TRP A 1 435 ? -0.612 -27.969 -26.104 1.00 88.44 435 TRP A N 1
ATOM 3340 C CA . TRP A 1 435 ? 0.634 -27.227 -25.966 1.00 88.44 435 TRP A CA 1
ATOM 3341 C C . TRP A 1 435 ? 1.018 -27.054 -24.500 1.00 88.44 435 TRP A C 1
ATOM 3343 O O . TRP A 1 435 ? 0.190 -26.757 -23.637 1.00 88.44 435 TRP A O 1
ATOM 3353 N N . VAL A 1 436 ? 2.311 -27.193 -24.224 1.00 88.94 436 VAL A N 1
ATOM 3354 C CA . VAL A 1 436 ? 2.907 -26.904 -22.921 1.00 88.94 436 VAL A CA 1
ATOM 3355 C C . VAL A 1 436 ? 4.081 -25.953 -23.081 1.00 88.94 436 VAL A C 1
ATOM 3357 O O . VAL A 1 436 ? 4.840 -26.002 -24.054 1.00 88.94 436 VAL A O 1
ATOM 3360 N N . LYS A 1 437 ? 4.238 -25.081 -22.095 1.00 89.00 437 LYS A N 1
ATOM 3361 C CA . LYS A 1 437 ? 5.402 -24.225 -21.925 1.00 89.00 437 LYS A CA 1
ATOM 3362 C C . LYS A 1 437 ? 6.387 -24.934 -21.012 1.00 89.00 437 LYS A C 1
ATOM 3364 O O . LYS A 1 437 ? 6.011 -25.359 -19.925 1.00 89.00 437 LYS A O 1
ATOM 3369 N N . VAL A 1 438 ? 7.640 -25.019 -21.445 1.00 88.19 438 VAL A N 1
ATOM 3370 C CA . VAL A 1 438 ? 8.765 -25.490 -20.635 1.00 88.19 438 VAL A CA 1
ATOM 3371 C C . VAL A 1 438 ? 9.710 -24.315 -20.421 1.00 88.19 438 VAL A C 1
ATOM 3373 O O . VAL A 1 438 ? 10.262 -23.769 -21.380 1.00 88.19 438 VAL A O 1
ATOM 3376 N N . GLN A 1 439 ? 9.866 -23.916 -19.163 1.00 85.12 439 GLN A N 1
ATOM 3377 C CA . GLN A 1 439 ? 10.751 -22.844 -18.727 1.00 85.12 439 GLN A CA 1
ATOM 3378 C C . GLN A 1 439 ? 11.915 -23.428 -17.929 1.00 85.12 439 GLN A C 1
ATOM 3380 O O . GLN A 1 439 ? 11.713 -24.039 -16.881 1.00 85.12 439 GLN A O 1
ATOM 3385 N N . ARG A 1 440 ? 13.135 -23.219 -18.413 1.00 81.44 440 ARG A N 1
ATOM 3386 C CA . ARG A 1 440 ? 14.361 -23.658 -17.742 1.00 81.44 440 ARG A CA 1
ATOM 3387 C C . ARG A 1 440 ? 14.707 -22.765 -16.541 1.00 81.44 440 ARG A C 1
ATOM 3389 O O . ARG A 1 440 ? 14.239 -21.623 -16.482 1.00 81.44 440 ARG A O 1
ATOM 3396 N N . PRO A 1 441 ? 15.536 -23.247 -15.594 1.00 73.19 441 PRO A N 1
ATOM 3397 C CA . PRO A 1 441 ? 16.016 -22.439 -14.469 1.00 73.19 441 PRO A CA 1
ATOM 3398 C C . PRO A 1 441 ? 16.769 -21.160 -14.879 1.00 73.19 441 PRO A C 1
ATOM 3400 O O . PRO A 1 441 ? 16.698 -20.165 -14.164 1.00 73.19 441 PRO A O 1
ATOM 3403 N N . ASP A 1 442 ? 17.428 -21.159 -16.042 1.00 68.44 442 ASP A N 1
ATOM 3404 C CA . ASP A 1 442 ? 18.116 -19.999 -16.639 1.00 68.44 442 ASP A CA 1
ATOM 3405 C C . ASP A 1 442 ? 17.161 -18.938 -17.237 1.00 68.44 442 ASP A C 1
ATOM 3407 O O . ASP A 1 442 ? 17.596 -17.872 -17.670 1.00 68.44 442 ASP A O 1
ATOM 3411 N N . GLY A 1 443 ? 15.851 -19.213 -17.250 1.00 67.75 443 GLY A N 1
ATOM 3412 C CA . GLY A 1 443 ? 14.810 -18.325 -17.766 1.00 67.75 443 GLY A CA 1
ATOM 3413 C C . GLY A 1 443 ? 14.441 -18.544 -19.236 1.00 67.75 443 GLY A C 1
ATOM 3414 O O . GLY A 1 443 ? 13.508 -17.896 -19.716 1.00 67.75 443 GLY A O 1
ATOM 3415 N N . VAL A 1 444 ? 15.098 -19.460 -19.955 1.00 75.44 444 VAL A N 1
ATOM 3416 C CA . VAL A 1 444 ? 14.767 -19.757 -21.357 1.00 75.44 444 VAL A CA 1
ATOM 3417 C C . VAL A 1 444 ? 13.418 -20.472 -21.443 1.00 75.44 444 VAL A C 1
ATOM 3419 O O . VAL A 1 444 ? 13.176 -21.481 -20.777 1.00 75.44 444 VAL A O 1
ATOM 3422 N N . VAL A 1 445 ? 12.529 -19.954 -22.296 1.00 81.81 445 VAL A N 1
ATOM 3423 C CA . VAL A 1 445 ? 11.174 -20.480 -22.498 1.00 81.81 445 VAL A CA 1
ATOM 3424 C C . VAL A 1 445 ? 11.045 -21.123 -23.870 1.00 81.81 445 VAL A C 1
ATOM 3426 O O . VAL A 1 445 ? 11.391 -20.529 -24.890 1.00 81.81 445 VAL A O 1
ATOM 3429 N N . THR A 1 446 ? 10.483 -22.327 -23.895 1.00 85.38 446 THR A N 1
ATOM 3430 C CA . THR A 1 446 ? 10.164 -23.070 -25.118 1.00 85.38 446 THR A CA 1
ATOM 3431 C C . THR A 1 446 ? 8.730 -23.582 -25.067 1.00 85.38 446 THR A C 1
ATOM 3433 O O . THR A 1 446 ? 8.200 -23.863 -23.992 1.00 85.38 446 THR A O 1
ATOM 3436 N N . TYR A 1 447 ? 8.100 -23.703 -26.233 1.00 86.69 447 TYR A N 1
ATOM 3437 C CA . TYR A 1 447 ? 6.732 -24.196 -26.374 1.00 86.69 447 TYR A CA 1
ATOM 3438 C C . TYR A 1 447 ? 6.748 -25.488 -27.169 1.00 86.69 447 TYR A C 1
ATOM 3440 O O . TYR A 1 447 ? 7.304 -25.534 -28.268 1.00 86.69 447 TYR A O 1
ATOM 3448 N N . ASN A 1 448 ? 6.138 -26.524 -26.606 1.00 85.25 448 ASN A N 1
ATOM 3449 C CA . ASN A 1 448 ? 6.165 -27.866 -27.159 1.00 85.25 448 ASN A CA 1
ATOM 3450 C C . ASN A 1 448 ? 4.757 -28.439 -27.227 1.00 85.25 448 ASN A C 1
ATOM 3452 O O . ASN A 1 448 ? 3.947 -28.248 -26.322 1.00 85.25 448 ASN A O 1
ATOM 3456 N N . GLN A 1 449 ? 4.496 -29.171 -28.300 1.00 85.69 449 GLN A N 1
ATOM 3457 C CA . GLN A 1 449 ? 3.249 -29.884 -28.506 1.00 85.69 449 GLN A CA 1
ATOM 3458 C C . GLN A 1 449 ? 3.404 -31.324 -28.015 1.00 85.69 449 GLN A C 1
ATOM 3460 O O . GLN A 1 449 ? 4.357 -32.018 -28.391 1.00 85.69 449 GLN A O 1
ATOM 3465 N N . ILE A 1 450 ? 2.467 -31.781 -27.192 1.00 85.12 450 ILE A N 1
ATOM 3466 C CA . ILE A 1 450 ? 2.504 -33.099 -26.558 1.00 85.12 450 ILE A CA 1
ATOM 3467 C C . ILE A 1 450 ? 1.541 -34.079 -27.232 1.00 85.12 450 ILE A C 1
ATOM 3469 O O . ILE A 1 450 ? 0.509 -33.692 -27.777 1.00 85.12 450 ILE A O 1
ATOM 3473 N N . SER A 1 451 ? 1.898 -35.361 -27.204 1.00 79.25 451 SER A N 1
ATOM 3474 C CA . SER A 1 451 ? 1.060 -36.458 -27.702 1.00 79.25 451 SER A CA 1
ATOM 3475 C C . SER A 1 451 ? 0.186 -37.053 -26.599 1.00 79.25 451 SER A C 1
ATOM 3477 O O . SER A 1 451 ? -0.980 -37.344 -26.843 1.00 79.25 451 SER A O 1
ATOM 3479 N N . GLN A 1 452 ? 0.735 -37.202 -25.391 1.00 75.94 452 GLN A N 1
ATOM 3480 C CA . GLN A 1 452 ? 0.038 -37.732 -24.218 1.00 75.94 452 GLN A CA 1
ATOM 3481 C C . GLN A 1 452 ? 0.723 -37.302 -22.912 1.00 75.94 452 GLN A C 1
ATOM 3483 O O . GLN A 1 452 ? 1.928 -37.016 -22.894 1.00 75.94 452 GLN A O 1
ATOM 3488 N N . VAL A 1 453 ? -0.043 -37.312 -21.817 1.00 78.56 453 VAL A N 1
ATOM 3489 C CA . VAL A 1 453 ? 0.455 -37.206 -20.438 1.00 78.56 453 VAL A CA 1
ATOM 3490 C C . VAL A 1 453 ? 0.037 -38.461 -19.684 1.00 78.56 453 VAL A C 1
ATOM 3492 O O . VAL A 1 453 ? -1.152 -38.747 -19.593 1.00 78.56 453 VAL A O 1
ATOM 3495 N N . SER A 1 454 ? 1.001 -39.196 -19.130 1.00 76.81 454 SER A N 1
ATOM 3496 C CA . SER A 1 454 ? 0.725 -40.363 -18.284 1.00 76.81 454 SER A CA 1
ATOM 3497 C C . SER A 1 454 ? 1.078 -40.041 -16.832 1.00 76.81 454 SER A C 1
ATOM 3499 O O . SER A 1 454 ? 2.242 -39.719 -16.563 1.00 76.81 454 SER A O 1
ATOM 3501 N N . PRO A 1 455 ? 0.136 -40.142 -15.879 1.00 73.06 455 PRO A N 1
ATOM 3502 C CA . PRO A 1 455 ? 0.475 -40.093 -14.465 1.00 73.06 455 PRO A CA 1
ATOM 3503 C C . PRO A 1 455 ? 1.260 -41.349 -14.055 1.00 73.06 455 PRO A C 1
ATOM 3505 O O . PRO A 1 455 ? 1.036 -42.444 -14.569 1.00 73.06 455 PRO A O 1
ATOM 3508 N N . GLN A 1 456 ? 2.205 -41.175 -13.137 1.00 72.75 456 GLN A N 1
ATOM 3509 C CA . GLN A 1 456 ? 2.947 -42.227 -12.450 1.00 72.75 456 GLN A CA 1
ATOM 3510 C C . GLN A 1 456 ? 2.818 -42.029 -10.937 1.00 72.75 456 GLN A C 1
ATOM 3512 O O . GLN A 1 456 ? 2.796 -40.900 -10.435 1.00 72.75 456 GLN A O 1
ATOM 3517 N N . GLU A 1 457 ? 2.730 -43.132 -10.196 1.00 68.25 457 GLU A N 1
ATOM 3518 C CA . GLU A 1 457 ? 2.503 -43.067 -8.755 1.00 68.25 457 GLU A CA 1
ATOM 3519 C C . GLU A 1 457 ? 3.802 -42.875 -7.949 1.00 68.25 457 GLU A C 1
ATOM 3521 O O . GLU A 1 457 ? 4.772 -43.597 -8.195 1.00 68.25 457 GLU A O 1
ATOM 3526 N N . PRO A 1 458 ? 3.827 -41.986 -6.929 1.00 65.00 458 PRO A N 1
ATOM 3527 C CA . PRO A 1 458 ? 2.887 -40.899 -6.626 1.00 65.00 458 PRO A CA 1
ATOM 3528 C C . PRO A 1 458 ? 3.380 -39.519 -7.123 1.00 65.00 458 PRO A C 1
ATOM 3530 O O . PRO A 1 458 ? 4.515 -39.117 -6.863 1.00 65.00 458 PRO A O 1
ATOM 3533 N N . ASN A 1 459 ? 2.476 -38.747 -7.743 1.00 76.38 459 ASN A N 1
ATOM 3534 C CA . ASN A 1 459 ? 2.632 -37.333 -8.151 1.00 76.38 459 ASN A CA 1
ATOM 3535 C C . ASN A 1 459 ? 3.684 -37.042 -9.238 1.00 76.38 459 ASN A C 1
ATOM 3537 O O . ASN A 1 459 ? 4.127 -35.898 -9.378 1.00 76.38 459 ASN A O 1
ATOM 3541 N N . THR A 1 460 ? 4.059 -38.048 -10.024 1.00 82.31 460 THR A N 1
ATOM 3542 C CA . THR A 1 460 ? 4.961 -37.904 -11.171 1.00 82.31 460 THR A CA 1
ATOM 3543 C C . THR A 1 460 ? 4.149 -37.950 -12.466 1.00 82.31 460 THR A C 1
ATOM 3545 O O . THR A 1 460 ? 3.167 -38.673 -12.573 1.00 82.31 460 THR A O 1
ATOM 3548 N N . LEU A 1 461 ? 4.530 -37.158 -13.458 1.00 83.69 461 LEU A N 1
ATOM 3549 C CA . LEU A 1 461 ? 3.908 -37.052 -14.770 1.00 83.69 461 LEU A CA 1
ATOM 3550 C C . LEU A 1 461 ? 4.959 -37.307 -15.836 1.00 83.69 461 LEU A C 1
ATOM 3552 O O . LEU A 1 461 ? 6.060 -36.756 -15.782 1.00 83.69 461 LEU A O 1
ATOM 3556 N N . ARG A 1 462 ? 4.588 -38.097 -16.836 1.00 84.44 462 ARG A N 1
ATOM 3557 C CA . ARG A 1 462 ? 5.388 -38.331 -18.030 1.00 84.44 462 ARG A CA 1
ATOM 3558 C C . ARG A 1 462 ? 4.753 -37.616 -19.214 1.00 84.44 462 ARG A C 1
ATOM 3560 O O . ARG A 1 462 ? 3.635 -37.947 -19.603 1.00 84.44 462 ARG A O 1
ATOM 3567 N N . PHE A 1 463 ? 5.473 -36.656 -19.784 1.00 85.44 463 PHE A N 1
ATOM 3568 C CA . PHE A 1 463 ? 5.068 -35.924 -20.982 1.00 85.44 463 PHE A CA 1
ATOM 3569 C C . PHE A 1 463 ? 5.750 -36.526 -22.210 1.00 85.44 463 PHE A C 1
ATOM 3571 O O . PHE A 1 463 ? 6.978 -36.540 -22.298 1.00 85.44 463 PHE A O 1
ATOM 3578 N N . CYS A 1 464 ? 4.955 -36.987 -23.174 1.00 82.81 464 CYS A N 1
ATOM 3579 C CA . CYS A 1 464 ? 5.453 -37.467 -24.463 1.00 82.81 464 CYS A CA 1
ATOM 3580 C C . CYS A 1 464 ? 5.287 -36.368 -25.516 1.00 82.81 464 CYS A C 1
ATOM 3582 O O . CYS A 1 464 ? 4.242 -35.712 -25.576 1.00 82.81 464 CYS A O 1
ATOM 3584 N N . ARG A 1 465 ? 6.298 -36.154 -26.362 1.00 77.50 465 ARG A N 1
ATOM 3585 C CA . ARG A 1 465 ? 6.226 -35.151 -27.434 1.00 77.50 465 ARG A CA 1
ATOM 3586 C C . ARG A 1 465 ? 5.384 -35.673 -28.605 1.00 77.50 465 ARG A C 1
ATOM 3588 O O . ARG A 1 465 ? 5.282 -36.878 -28.826 1.00 77.50 465 ARG A O 1
ATOM 3595 N N . SER A 1 466 ? 4.759 -34.770 -29.356 1.00 73.50 466 SER A N 1
ATOM 3596 C CA . SER A 1 466 ? 4.169 -35.075 -30.670 1.00 73.50 466 SER A CA 1
ATOM 3597 C C . SER A 1 466 ? 5.180 -34.795 -31.795 1.00 73.50 466 SER A C 1
ATOM 3599 O O . SER A 1 466 ? 6.019 -33.899 -31.674 1.00 73.50 466 SER A O 1
ATOM 3601 N N . ASN A 1 467 ? 5.127 -35.561 -32.891 1.00 58.69 467 ASN A N 1
ATOM 3602 C CA . ASN A 1 467 ? 6.042 -35.404 -34.028 1.00 58.69 467 ASN A CA 1
ATOM 3603 C C . ASN A 1 467 ? 5.836 -34.048 -34.725 1.00 58.69 467 ASN A C 1
ATOM 3605 O O . ASN A 1 467 ? 4.957 -33.913 -35.573 1.00 58.69 467 ASN A O 1
ATOM 3609 N N . ALA A 1 468 ? 6.681 -33.061 -34.426 1.00 49.00 468 ALA A N 1
ATOM 3610 C CA . ALA A 1 468 ? 6.700 -31.777 -35.121 1.00 49.00 468 ALA A CA 1
ATOM 3611 C C . ALA A 1 468 ? 8.031 -31.589 -35.871 1.00 49.00 468 ALA A C 1
ATOM 3613 O O . ALA A 1 468 ? 9.078 -31.394 -35.260 1.00 49.00 468 ALA A O 1
ATOM 3614 N N . ALA A 1 469 ? 7.968 -31.634 -37.206 1.00 46.09 469 ALA A N 1
ATOM 3615 C CA . ALA A 1 469 ? 8.997 -31.159 -38.140 1.00 46.09 469 ALA A CA 1
ATOM 3616 C C . ALA A 1 469 ? 10.443 -31.676 -37.926 1.00 46.09 469 ALA A C 1
ATOM 3618 O O . ALA A 1 469 ? 11.388 -30.893 -37.877 1.00 46.09 469 ALA A O 1
ATOM 3619 N N . GLY A 1 470 ? 10.633 -33.001 -37.883 1.00 50.91 470 GLY A N 1
ATOM 3620 C CA . GLY A 1 470 ? 11.934 -33.620 -38.193 1.00 50.91 470 GLY A CA 1
ATOM 3621 C C . GLY A 1 470 ? 12.806 -34.086 -37.021 1.00 50.91 470 GLY A C 1
ATOM 3622 O O . GLY A 1 470 ? 13.862 -34.655 -37.274 1.00 50.91 470 GLY A O 1
ATOM 3623 N N . SER A 1 471 ? 12.375 -33.935 -35.765 1.00 52.16 471 SER A N 1
ATOM 3624 C CA . SER A 1 471 ? 12.948 -34.690 -34.639 1.00 52.16 471 SER A CA 1
ATOM 3625 C C . SER A 1 471 ? 11.867 -35.001 -33.593 1.00 52.16 471 SER A C 1
ATOM 3627 O O . SER A 1 471 ? 11.222 -34.063 -33.118 1.00 52.16 471 SER A O 1
ATOM 3629 N N . PRO A 1 472 ? 11.649 -36.280 -33.227 1.00 57.09 472 PRO A N 1
ATOM 3630 C CA . PRO A 1 472 ? 10.693 -36.671 -32.184 1.00 57.09 472 PRO A CA 1
ATOM 3631 C C . PRO A 1 472 ? 11.172 -36.299 -30.769 1.00 57.09 472 PRO A C 1
ATOM 3633 O O . PRO A 1 472 ? 10.400 -36.383 -29.818 1.00 57.09 472 PRO A O 1
ATOM 3636 N N . LEU A 1 473 ? 12.423 -35.841 -30.633 1.00 68.88 473 LEU A N 1
ATOM 3637 C CA . LEU A 1 473 ? 13.107 -35.732 -29.350 1.00 68.88 473 LEU A CA 1
ATOM 3638 C C . LEU A 1 473 ? 12.895 -34.368 -28.679 1.00 68.88 473 LEU A C 1
ATOM 3640 O O . LEU A 1 473 ? 12.996 -33.327 -29.327 1.00 68.88 473 LEU A O 1
ATOM 3644 N N . TRP A 1 474 ? 12.633 -34.346 -27.377 1.00 77.00 474 TRP A N 1
ATOM 3645 C CA . TRP A 1 474 ? 12.718 -33.172 -26.511 1.00 77.00 474 TRP A CA 1
ATOM 3646 C C . TRP A 1 474 ? 14.139 -32.586 -26.497 1.00 77.00 474 TRP A C 1
ATOM 3648 O O . TRP A 1 474 ? 15.125 -33.300 -26.671 1.00 77.00 474 TRP A O 1
ATOM 3658 N N . ASP A 1 475 ? 14.250 -31.278 -26.261 1.00 75.38 475 ASP A N 1
ATOM 3659 C CA . ASP A 1 475 ? 15.538 -30.580 -26.194 1.00 75.38 475 ASP A CA 1
ATOM 3660 C C . ASP A 1 475 ? 16.438 -31.167 -25.087 1.00 75.38 475 ASP A C 1
ATOM 3662 O O . ASP A 1 475 ? 16.028 -31.297 -23.930 1.00 75.38 475 ASP A O 1
ATOM 3666 N N . THR A 1 476 ? 17.678 -31.517 -25.436 1.00 73.69 476 THR A N 1
ATOM 3667 C CA . THR A 1 476 ? 18.674 -32.058 -24.497 1.00 73.69 476 THR A CA 1
ATOM 3668 C C . THR A 1 476 ? 19.147 -31.029 -23.469 1.00 73.69 476 THR A C 1
ATOM 3670 O O . THR A 1 476 ? 19.758 -31.404 -22.476 1.00 73.69 476 THR A O 1
ATOM 3673 N N . GLY A 1 477 ? 18.874 -29.739 -23.685 1.00 74.50 477 GLY A N 1
ATOM 3674 C CA . GLY A 1 477 ? 19.169 -28.655 -22.750 1.00 74.50 477 GLY A CA 1
ATOM 3675 C C . GLY A 1 477 ? 18.137 -28.468 -21.632 1.00 74.50 477 GLY A C 1
ATOM 3676 O O . GLY A 1 477 ? 18.233 -27.491 -20.895 1.00 74.50 477 GLY A O 1
ATOM 3677 N N . TYR A 1 478 ? 17.115 -29.325 -21.508 1.00 83.75 478 TYR A N 1
ATOM 3678 C CA . TYR A 1 478 ? 16.207 -29.285 -20.356 1.00 83.75 478 TYR A CA 1
ATOM 3679 C C . TYR A 1 478 ? 16.856 -29.897 -19.112 1.00 83.75 478 TYR A C 1
ATOM 3681 O O . TYR A 1 478 ? 17.112 -31.098 -19.049 1.00 83.75 478 TYR A O 1
ATOM 3689 N N . GLU A 1 479 ? 17.079 -29.052 -18.107 1.00 80.81 479 GLU A N 1
ATOM 3690 C CA . GLU A 1 479 ? 17.691 -29.423 -16.831 1.00 80.81 479 GLU A CA 1
ATOM 3691 C C . GLU A 1 479 ? 16.639 -29.715 -15.751 1.00 80.81 479 GLU A C 1
ATOM 3693 O O . GLU A 1 479 ? 15.476 -29.289 -15.843 1.00 80.81 479 GLU A O 1
ATOM 3698 N N . THR A 1 480 ? 17.052 -30.417 -14.693 1.00 80.38 480 THR A N 1
ATOM 3699 C CA . THR A 1 480 ? 16.210 -30.658 -13.515 1.00 80.38 480 THR A CA 1
ATOM 3700 C C . THR A 1 480 ? 15.758 -29.332 -12.892 1.00 80.38 480 THR A C 1
ATOM 3702 O O . THR A 1 480 ? 16.482 -28.340 -12.867 1.00 80.38 480 THR A O 1
ATOM 3705 N N . GLY A 1 481 ? 14.507 -29.276 -12.433 1.00 77.00 481 GLY A N 1
ATOM 3706 C CA . GLY A 1 481 ? 13.885 -28.050 -11.922 1.00 77.00 481 GLY A CA 1
ATOM 3707 C C . GLY A 1 481 ? 13.193 -27.172 -12.974 1.00 77.00 481 GLY A C 1
ATOM 3708 O O . GLY A 1 481 ? 12.499 -26.227 -12.579 1.00 77.00 481 GLY A O 1
ATOM 3709 N N . SER A 1 482 ? 13.299 -27.496 -14.272 1.00 83.38 482 SER A N 1
ATOM 3710 C CA . SER A 1 482 ? 12.533 -26.835 -15.344 1.00 83.38 482 SER A CA 1
ATOM 3711 C C . SER A 1 482 ? 11.022 -26.903 -15.077 1.00 83.38 482 SER A C 1
ATOM 3713 O O . SER A 1 482 ? 10.494 -27.958 -14.727 1.00 83.38 482 SER A O 1
ATOM 3715 N N . LEU A 1 483 ? 10.323 -25.780 -15.235 1.00 85.94 483 LEU A N 1
ATOM 3716 C CA . LEU A 1 483 ? 8.896 -25.621 -14.955 1.00 85.94 483 LEU A CA 1
ATOM 3717 C C . LEU A 1 483 ? 8.057 -25.904 -16.205 1.00 85.94 483 LEU A C 1
ATOM 3719 O O . LEU A 1 483 ? 8.301 -25.321 -17.260 1.00 85.94 483 LEU A O 1
ATOM 3723 N N . ILE A 1 484 ? 7.031 -26.740 -16.058 1.00 88.38 484 ILE A N 1
ATOM 3724 C CA . ILE A 1 484 ? 6.056 -27.060 -17.102 1.00 88.38 484 ILE A CA 1
ATOM 3725 C C . ILE A 1 484 ? 4.704 -26.445 -16.733 1.00 88.38 484 ILE A C 1
ATOM 37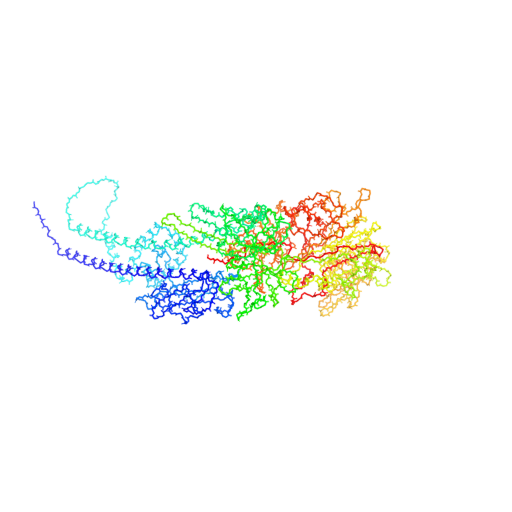27 O O . ILE A 1 484 ? 4.164 -26.735 -15.661 1.00 88.38 484 ILE A O 1
ATOM 3731 N N . THR A 1 485 ? 4.146 -25.620 -17.622 1.00 87.81 485 THR A N 1
ATOM 3732 C CA . THR A 1 485 ? 2.800 -25.036 -17.481 1.00 87.81 485 THR A CA 1
ATOM 3733 C C . THR A 1 485 ? 1.959 -25.259 -18.742 1.00 87.81 485 THR A C 1
ATOM 3735 O O . THR A 1 485 ? 2.501 -25.255 -19.852 1.00 87.81 485 THR A O 1
ATOM 3738 N N . PRO A 1 486 ? 0.633 -25.450 -18.616 1.00 89.62 486 PRO A N 1
ATOM 3739 C CA . PRO A 1 486 ? -0.241 -25.564 -19.775 1.00 89.62 486 PRO A CA 1
ATOM 3740 C C . PRO A 1 486 ? -0.350 -24.220 -20.500 1.00 89.62 486 PRO A C 1
ATOM 3742 O O . PRO A 1 486 ? -0.381 -23.154 -19.876 1.00 89.62 486 PRO A O 1
ATOM 3745 N N . VAL A 1 487 ? -0.448 -24.271 -21.827 1.00 91.00 487 VAL A N 1
ATOM 3746 C CA . VAL A 1 487 ? -0.733 -23.104 -22.671 1.00 91.00 487 VAL A CA 1
ATOM 3747 C C . VAL A 1 487 ? -1.782 -23.467 -23.715 1.00 91.00 487 VAL A C 1
ATOM 3749 O O . VAL A 1 487 ? -2.050 -24.642 -23.946 1.00 91.00 487 VAL A O 1
ATOM 3752 N N . CYS A 1 488 ? -2.396 -22.472 -24.347 1.00 91.12 488 CYS A N 1
ATOM 3753 C CA . CYS A 1 488 ? -3.321 -22.722 -25.449 1.00 91.12 488 CYS A CA 1
ATOM 3754 C C . CYS A 1 488 ? -3.267 -21.635 -26.523 1.00 91.12 488 CYS A C 1
ATOM 3756 O O . CYS A 1 488 ? -2.620 -20.595 -26.361 1.00 91.12 488 CYS A O 1
ATOM 3758 N N . LEU A 1 489 ? -3.935 -21.901 -27.646 1.00 89.50 489 LEU A N 1
ATOM 3759 C CA . LEU A 1 489 ? -4.031 -20.973 -28.767 1.00 89.50 489 LEU A CA 1
ATOM 3760 C C . LEU A 1 489 ? -5.352 -20.191 -28.721 1.00 89.50 489 LEU A C 1
ATOM 3762 O O . LEU A 1 489 ? -6.405 -20.808 -28.524 1.00 89.50 489 LEU A O 1
ATOM 3766 N N . PRO A 1 490 ? -5.339 -18.869 -28.980 1.00 89.75 490 PRO A N 1
ATOM 3767 C CA . PRO A 1 490 ? -6.567 -18.149 -29.293 1.00 89.75 490 PRO A CA 1
ATOM 3768 C C . PRO A 1 490 ? -7.153 -18.682 -30.607 1.00 89.75 490 PRO A C 1
ATOM 3770 O O . PRO A 1 490 ? -6.413 -19.053 -31.526 1.00 89.75 490 PRO A O 1
ATOM 3773 N N . ASP A 1 491 ? -8.479 -18.720 -30.721 1.00 89.25 491 ASP A N 1
ATOM 3774 C CA . ASP A 1 491 ? -9.114 -19.173 -31.960 1.00 89.25 491 ASP A CA 1
ATOM 3775 C C . ASP A 1 491 ? -8.961 -18.113 -33.064 1.00 89.25 491 ASP A C 1
ATOM 3777 O O . ASP A 1 491 ? -9.470 -16.995 -32.970 1.00 89.25 491 ASP A O 1
ATOM 3781 N N . ARG A 1 492 ? -8.249 -18.471 -34.140 1.00 85.81 492 ARG A N 1
ATOM 3782 C CA . ARG A 1 492 ? -8.023 -17.595 -35.300 1.00 85.81 492 ARG A CA 1
ATOM 3783 C C . ARG A 1 492 ? -9.311 -17.300 -36.067 1.00 85.81 492 ARG A C 1
ATOM 3785 O O . ARG A 1 492 ? -9.428 -16.235 -36.665 1.00 85.81 492 ARG A O 1
ATOM 3792 N N . ASN A 1 493 ? -10.259 -18.232 -36.053 1.00 87.19 493 ASN A N 1
ATOM 3793 C CA . ASN A 1 493 ? -11.483 -18.154 -36.846 1.00 87.19 493 ASN A CA 1
ATOM 3794 C C . ASN A 1 493 ? -12.595 -17.375 -36.132 1.00 87.19 493 ASN A C 1
ATOM 3796 O O . ASN A 1 493 ? -13.603 -17.042 -36.751 1.00 87.19 493 ASN A O 1
ATOM 3800 N N . VAL A 1 494 ? -12.415 -17.061 -34.846 1.00 85.31 494 VAL A N 1
ATOM 3801 C CA . VAL A 1 494 ? -13.397 -16.334 -34.039 1.00 85.31 494 VAL A CA 1
ATOM 3802 C C . VAL A 1 494 ? -12.870 -14.938 -33.729 1.00 85.31 494 VAL A C 1
ATOM 3804 O O . VAL A 1 494 ? -11.830 -14.772 -33.096 1.00 85.31 494 VAL A O 1
ATOM 3807 N N . ASN A 1 495 ? -13.596 -13.918 -34.197 1.00 87.19 495 ASN A N 1
ATOM 3808 C CA . ASN A 1 495 ? -13.306 -12.499 -33.956 1.00 87.19 495 ASN A CA 1
ATOM 3809 C C . ASN A 1 495 ? -11.845 -12.082 -34.250 1.00 87.19 495 ASN A C 1
ATOM 3811 O O . ASN A 1 495 ? -11.325 -11.148 -33.646 1.00 87.19 495 ASN A O 1
ATOM 3815 N N . ASN A 1 496 ? -11.159 -12.791 -35.156 1.00 88.19 496 ASN A N 1
ATOM 3816 C CA . ASN A 1 496 ? -9.758 -12.557 -35.518 1.00 88.19 496 ASN A CA 1
ATOM 3817 C C . ASN A 1 496 ? -8.812 -12.450 -34.295 1.00 88.19 496 ASN A C 1
ATOM 3819 O O . ASN A 1 496 ? -7.983 -11.542 -34.231 1.00 88.19 496 ASN A O 1
ATOM 3823 N N . ARG A 1 497 ? -8.963 -13.345 -33.301 1.00 89.31 497 ARG A N 1
ATOM 3824 C CA . ARG A 1 497 ? -8.191 -13.353 -32.034 1.00 89.31 497 ARG A CA 1
ATOM 3825 C C . ARG A 1 497 ? -8.348 -12.092 -31.170 1.00 89.31 497 ARG A C 1
ATOM 3827 O O . ARG A 1 497 ? -7.473 -11.792 -30.357 1.00 89.31 497 ARG A O 1
ATOM 3834 N N . LYS A 1 498 ? -9.417 -11.318 -31.357 1.00 88.75 498 LYS A N 1
ATOM 3835 C CA . LYS A 1 498 ? -9.748 -10.162 -30.514 1.00 88.75 498 LYS A CA 1
ATOM 3836 C C . LYS A 1 498 ? -10.674 -10.570 -29.378 1.00 88.75 498 LYS A C 1
ATOM 3838 O O . LYS A 1 498 ? -11.457 -11.514 -29.511 1.00 88.75 498 LYS A O 1
ATOM 3843 N N . LEU A 1 499 ? -10.641 -9.791 -28.300 1.00 89.38 499 LEU A N 1
ATOM 3844 C CA . LEU A 1 499 ? -11.645 -9.883 -27.245 1.00 89.38 499 LEU A CA 1
ATOM 3845 C C . LEU A 1 499 ? -13.040 -9.604 -27.823 1.00 89.38 499 LEU A C 1
ATOM 3847 O O . LEU A 1 499 ? -13.225 -8.701 -28.641 1.00 89.38 499 LEU A O 1
ATOM 3851 N N . ILE A 1 500 ? -14.007 -10.421 -27.427 1.00 87.88 500 ILE A N 1
ATOM 3852 C CA . ILE A 1 500 ? -15.406 -10.334 -27.843 1.00 87.88 500 ILE A CA 1
ATOM 3853 C C . ILE A 1 500 ? -16.133 -9.484 -26.809 1.00 87.88 500 ILE A C 1
ATOM 3855 O O . ILE A 1 500 ? -16.083 -9.809 -25.630 1.00 87.88 500 ILE A O 1
ATOM 3859 N N . ILE A 1 501 ? -16.805 -8.417 -27.237 1.00 83.50 501 ILE A N 1
ATOM 3860 C CA . ILE A 1 501 ? -17.618 -7.582 -26.346 1.00 83.50 501 ILE A CA 1
ATOM 3861 C C . ILE A 1 501 ? -19.055 -8.097 -26.396 1.00 83.50 501 ILE A C 1
ATOM 3863 O O . ILE A 1 501 ? -19.684 -8.082 -27.456 1.00 83.50 501 ILE A O 1
ATOM 3867 N N . ASN A 1 502 ? -19.565 -8.562 -25.259 1.00 76.19 502 ASN A N 1
ATOM 3868 C CA . ASN A 1 502 ? -20.944 -9.016 -25.126 1.00 76.19 502 ASN A CA 1
ATOM 3869 C C . ASN A 1 502 ? -21.906 -7.826 -24.956 1.00 76.19 502 ASN A C 1
ATOM 3871 O O . ASN A 1 502 ? -21.493 -6.704 -24.656 1.00 76.19 502 ASN A O 1
ATOM 3875 N N . GLN A 1 503 ? -23.208 -8.063 -25.140 1.00 65.38 503 GLN A N 1
ATOM 3876 C CA . GLN A 1 503 ? -24.250 -7.021 -25.055 1.00 65.38 503 GLN A CA 1
ATOM 3877 C C . GLN A 1 503 ? -24.322 -6.358 -23.667 1.00 65.38 503 GLN A C 1
ATOM 3879 O O . GLN A 1 503 ? -24.707 -5.203 -23.532 1.00 65.38 503 GLN A O 1
ATOM 3884 N N . ASP A 1 504 ? -23.894 -7.096 -22.654 1.00 52.84 504 ASP A N 1
ATOM 3885 C CA . ASP A 1 504 ? -23.747 -6.758 -21.242 1.00 52.84 504 ASP A CA 1
ATOM 3886 C C . ASP A 1 504 ? -22.414 -6.045 -20.917 1.00 52.84 504 ASP A C 1
ATOM 3888 O O . ASP A 1 504 ? -22.095 -5.807 -19.753 1.00 52.84 504 ASP A O 1
ATOM 3892 N N . GLY A 1 505 ? -21.623 -5.681 -21.935 1.00 60.75 505 GLY A N 1
ATOM 3893 C CA . GLY A 1 505 ? -20.389 -4.895 -21.801 1.00 60.75 505 GLY A CA 1
ATOM 3894 C C . GLY A 1 505 ? -19.178 -5.676 -21.277 1.00 60.75 505 GLY A C 1
ATOM 3895 O O . GLY A 1 505 ? -18.114 -5.094 -21.063 1.00 60.75 505 GLY A O 1
ATOM 3896 N N . ARG A 1 506 ? -19.320 -6.990 -21.070 1.00 69.62 506 ARG A N 1
ATOM 3897 C CA . ARG A 1 506 ? -18.236 -7.886 -20.646 1.00 69.62 506 ARG A CA 1
ATOM 3898 C C . ARG A 1 506 ? -17.406 -8.364 -21.831 1.00 69.62 506 ARG A C 1
ATOM 3900 O O . ARG A 1 506 ? -17.903 -8.447 -22.951 1.00 69.62 506 ARG A O 1
ATOM 3907 N N . TYR A 1 507 ? -16.150 -8.698 -21.557 1.00 81.06 507 TYR A N 1
ATOM 3908 C CA . TYR A 1 507 ? -15.208 -9.191 -22.555 1.00 81.06 507 TYR A CA 1
ATOM 3909 C C . TYR A 1 507 ? -15.056 -10.707 -22.439 1.00 81.06 507 TYR A C 1
ATOM 3911 O O . TYR A 1 507 ? -14.861 -11.208 -21.339 1.00 81.06 507 TYR A O 1
ATOM 3919 N N . ASP A 1 508 ? -15.060 -11.419 -23.559 1.00 89.50 508 ASP A N 1
ATOM 3920 C CA . ASP A 1 508 ? -14.766 -12.852 -23.643 1.00 89.50 508 ASP A CA 1
ATOM 3921 C C . ASP A 1 508 ? -13.590 -13.111 -24.594 1.00 89.50 508 ASP A C 1
ATOM 3923 O O . ASP A 1 508 ? -13.261 -12.289 -25.452 1.00 89.50 508 ASP A O 1
ATOM 3927 N N . LEU A 1 509 ? -12.972 -14.286 -24.483 1.00 91.12 509 LEU A N 1
ATOM 3928 C CA . LEU A 1 509 ? -11.898 -14.732 -25.370 1.00 91.12 509 LEU A CA 1
ATOM 3929 C C . LEU A 1 509 ? -12.151 -16.155 -25.871 1.00 91.12 509 LEU A C 1
ATOM 3931 O O . LEU A 1 509 ? -12.276 -17.084 -25.079 1.00 91.12 509 LEU A O 1
ATOM 3935 N N . ALA A 1 510 ? -12.177 -16.342 -27.190 1.00 92.31 510 ALA A N 1
ATOM 3936 C CA . ALA A 1 510 ? -12.291 -17.664 -27.799 1.00 92.31 510 ALA A CA 1
ATOM 3937 C C . ALA A 1 510 ? -10.935 -18.384 -27.843 1.00 92.31 510 ALA A C 1
ATOM 3939 O O . ALA A 1 510 ? -9.923 -17.797 -28.239 1.00 92.31 510 ALA A O 1
ATOM 3940 N N . TYR A 1 511 ? -10.922 -19.667 -27.484 1.00 91.44 511 TYR A N 1
ATOM 3941 C CA . TYR A 1 511 ? -9.739 -20.525 -27.555 1.00 91.44 511 TYR A CA 1
ATOM 3942 C C . TYR A 1 511 ? -9.948 -21.672 -28.547 1.00 91.44 511 TYR A C 1
ATOM 3944 O O . TYR A 1 511 ? -11.064 -22.150 -28.752 1.00 91.44 511 TYR A O 1
ATOM 3952 N N . LYS A 1 512 ? -8.859 -22.146 -29.158 1.00 88.75 512 LYS A N 1
ATOM 3953 C CA . LYS A 1 512 ? -8.900 -23.268 -30.099 1.00 88.75 512 LYS A CA 1
ATOM 3954 C C . LYS A 1 512 ? -8.944 -24.598 -29.342 1.00 88.75 512 LYS A C 1
ATOM 3956 O O . LYS A 1 512 ? -8.066 -24.892 -28.526 1.00 88.75 512 LYS A O 1
ATOM 3961 N N . GLU A 1 513 ? -9.945 -25.422 -29.636 1.00 85.19 513 GLU A N 1
ATOM 3962 C CA . GLU A 1 513 ? -10.070 -26.767 -29.062 1.00 85.19 513 GLU A CA 1
ATOM 3963 C C . GLU A 1 513 ? -8.848 -27.644 -29.394 1.00 85.19 513 GLU A C 1
ATOM 3965 O O . GLU A 1 513 ? -8.211 -27.477 -30.435 1.00 85.19 513 GLU A O 1
ATOM 3970 N N . GLY A 1 514 ? -8.492 -28.549 -28.481 1.00 82.06 514 GLY A N 1
ATOM 3971 C CA . GLY A 1 514 ? -7.358 -29.465 -28.639 1.00 82.06 514 GLY A CA 1
ATOM 3972 C C . GLY A 1 514 ? -5.982 -28.854 -28.366 1.00 82.06 514 GLY A C 1
ATOM 3973 O O . GLY A 1 514 ? -5.000 -29.575 -28.323 1.00 82.06 514 GLY A O 1
ATOM 3974 N N . THR A 1 515 ? -5.887 -27.539 -28.133 1.00 85.50 515 THR A N 1
ATOM 3975 C CA . THR A 1 515 ? -4.587 -26.848 -28.002 1.00 85.50 515 THR A CA 1
ATOM 3976 C C . THR A 1 515 ? -4.076 -26.705 -26.570 1.00 85.50 515 THR A C 1
ATOM 3978 O O . THR A 1 515 ? -3.037 -26.086 -26.375 1.00 85.50 515 THR A O 1
ATOM 3981 N N . GLY A 1 516 ? -4.772 -27.277 -25.579 1.00 86.06 516 GLY A N 1
ATOM 3982 C CA . GLY A 1 516 ? -4.383 -27.250 -24.158 1.00 86.06 516 GLY A CA 1
ATOM 3983 C C . GLY A 1 516 ? -5.275 -26.403 -23.239 1.00 86.06 516 GLY A C 1
ATOM 3984 O O . GLY A 1 516 ? -5.075 -26.398 -22.028 1.00 86.06 516 GLY A O 1
ATOM 3985 N N . ALA A 1 517 ? -6.312 -25.732 -23.759 1.00 87.44 517 ALA A N 1
ATOM 3986 C CA . ALA A 1 517 ? -7.223 -24.914 -22.940 1.00 87.44 517 ALA A CA 1
ATOM 3987 C C . ALA A 1 517 ? -7.994 -25.731 -21.881 1.00 87.44 517 ALA A C 1
ATOM 3989 O O . ALA A 1 517 ? -8.380 -25.205 -20.836 1.00 87.44 517 ALA A O 1
ATOM 3990 N N . LEU A 1 518 ? -8.194 -27.033 -22.122 1.00 86.94 518 LEU A N 1
ATOM 3991 C CA . LEU A 1 518 ? -8.832 -27.938 -21.162 1.00 86.94 518 LEU A CA 1
ATOM 3992 C C . LEU A 1 518 ? -7.954 -28.239 -19.932 1.00 86.94 518 LEU A C 1
ATOM 3994 O O . LEU A 1 518 ? -8.484 -28.578 -18.878 1.00 86.94 518 LEU A O 1
ATOM 3998 N N . ALA A 1 519 ? -6.647 -27.983 -20.008 1.00 86.38 519 ALA A N 1
ATOM 3999 C CA . ALA A 1 519 ? -5.744 -28.075 -18.865 1.00 86.38 519 ALA A CA 1
ATOM 4000 C C . ALA A 1 519 ? -5.740 -26.815 -17.976 1.00 86.38 519 ALA A C 1
ATOM 4002 O O . ALA A 1 519 ? -5.073 -26.792 -16.946 1.00 86.38 519 ALA A O 1
ATOM 4003 N N . PHE A 1 520 ? -6.455 -25.750 -18.355 1.00 89.25 520 PHE A N 1
ATOM 4004 C CA . PHE A 1 520 ? -6.606 -24.551 -17.523 1.00 89.25 520 PHE A CA 1
ATOM 4005 C C . PHE A 1 520 ? -7.645 -24.781 -16.408 1.00 89.25 520 PHE A C 1
ATOM 4007 O O . PHE A 1 520 ? -8.527 -25.624 -16.573 1.00 89.25 520 PHE A O 1
ATOM 4014 N N . PRO A 1 521 ? -7.617 -24.038 -15.287 1.00 86.50 521 PRO A N 1
ATOM 4015 C CA . PRO A 1 521 ? -8.650 -24.157 -14.263 1.00 86.50 521 PRO A CA 1
ATOM 4016 C C . PRO A 1 521 ? -10.028 -23.769 -14.816 1.00 86.50 521 PRO A C 1
ATOM 4018 O O . PRO A 1 521 ? -10.165 -22.874 -15.650 1.00 86.50 521 PRO A O 1
ATOM 4021 N N . GLU A 1 522 ? -11.088 -24.415 -14.336 1.00 83.12 522 GLU A N 1
ATOM 4022 C CA . GLU A 1 522 ? -12.458 -24.145 -14.798 1.00 83.12 522 GLU A CA 1
ATOM 4023 C C . GLU A 1 522 ? -12.896 -22.695 -14.501 1.00 83.12 522 GLU A C 1
ATOM 4025 O O . GLU A 1 522 ? -13.763 -22.137 -15.180 1.00 83.12 522 GLU A O 1
ATOM 4030 N N . ARG A 1 523 ? -12.316 -22.068 -13.468 1.00 77.62 523 ARG A N 1
ATOM 4031 C CA . ARG A 1 523 ? -12.689 -20.737 -12.969 1.00 77.62 523 ARG A CA 1
ATOM 4032 C C . ARG A 1 523 ? -11.477 -19.949 -12.492 1.00 77.62 523 ARG A C 1
ATOM 4034 O O . ARG A 1 523 ? -10.497 -20.536 -12.047 1.00 77.62 523 ARG A O 1
ATOM 4041 N N . ASN A 1 524 ? -11.590 -18.622 -12.543 1.00 74.44 524 ASN A N 1
ATOM 4042 C CA . ASN A 1 524 ? -10.603 -17.660 -12.035 1.00 74.44 524 ASN A CA 1
ATOM 4043 C C . ASN A 1 524 ? -9.175 -17.822 -12.569 1.00 74.44 524 ASN A C 1
ATOM 4045 O O . ASN A 1 524 ? -8.233 -17.348 -11.933 1.00 74.44 524 ASN A O 1
ATOM 4049 N N . GLY A 1 525 ? -8.985 -18.483 -13.710 1.00 79.69 525 GLY A N 1
ATOM 4050 C CA . GLY A 1 525 ? -7.644 -18.630 -14.248 1.00 79.69 525 GLY A CA 1
ATOM 4051 C C . GLY A 1 525 ? -7.077 -17.275 -14.647 1.00 79.69 525 GLY A C 1
ATOM 4052 O O . GLY A 1 525 ? -7.767 -16.413 -15.197 1.00 79.69 525 GLY A O 1
ATOM 4053 N N . VAL A 1 526 ? -5.798 -17.102 -14.344 1.00 80.12 526 VAL A N 1
ATOM 4054 C CA . VAL A 1 526 ? -5.016 -15.934 -14.732 1.00 80.12 526 VAL A CA 1
ATOM 4055 C C . VAL A 1 526 ? -4.031 -16.383 -15.783 1.00 80.12 526 VAL A C 1
ATOM 4057 O O . VAL A 1 526 ? -3.371 -17.406 -15.612 1.00 80.12 526 VAL A O 1
ATOM 4060 N N . PHE A 1 527 ? -3.933 -15.628 -16.862 1.00 85.62 527 PHE A N 1
ATOM 4061 C CA . PHE A 1 527 ? -3.075 -15.960 -17.979 1.00 85.62 527 PHE A CA 1
ATOM 4062 C C . PHE A 1 527 ? -2.366 -14.724 -18.525 1.00 85.62 527 PHE A C 1
ATOM 4064 O O . PHE A 1 527 ? -2.876 -13.605 -18.429 1.00 85.62 527 PHE A O 1
ATOM 4071 N N . SER A 1 528 ? -1.189 -14.927 -19.111 1.00 85.06 528 SER A N 1
ATOM 4072 C CA . SER A 1 528 ? -0.493 -13.901 -19.876 1.00 85.06 528 SER A CA 1
ATOM 4073 C C . SER A 1 528 ? -0.792 -14.045 -21.366 1.00 85.06 528 SER A C 1
ATOM 4075 O O . SER A 1 528 ? -0.930 -15.152 -21.891 1.00 85.06 528 SER A O 1
ATOM 4077 N N . VAL A 1 529 ? -0.923 -12.912 -22.055 1.00 86.69 529 VAL A N 1
ATOM 4078 C CA . VAL A 1 529 ? -1.116 -12.868 -23.509 1.00 86.69 529 VAL A CA 1
ATOM 4079 C C . VAL A 1 529 ? -0.594 -11.555 -24.086 1.00 86.69 529 VAL A C 1
ATOM 4081 O O . VAL A 1 529 ? -0.683 -10.512 -23.442 1.00 86.69 529 VAL A O 1
ATOM 4084 N N . ARG A 1 530 ? -0.041 -11.579 -25.303 1.00 84.44 530 ARG A N 1
ATOM 4085 C CA . ARG A 1 530 ? 0.486 -10.381 -25.978 1.00 84.44 530 ARG A CA 1
ATOM 4086 C C . ARG A 1 530 ? -0.430 -9.925 -27.111 1.00 84.44 530 ARG A C 1
ATOM 4088 O O . ARG A 1 530 ? -0.794 -10.728 -27.971 1.00 84.44 530 ARG A O 1
ATOM 4095 N N . PHE A 1 531 ? -0.743 -8.633 -27.140 1.00 86.62 531 PHE A N 1
ATOM 4096 C CA . PHE A 1 531 ? -1.511 -7.995 -28.210 1.00 86.62 531 PHE A CA 1
ATOM 4097 C C . PHE A 1 531 ? -0.598 -7.374 -29.271 1.00 86.62 531 PHE A C 1
ATOM 4099 O O . PHE A 1 531 ? 0.539 -6.993 -28.987 1.00 86.62 531 PHE A O 1
ATOM 4106 N N . GLU A 1 532 ? -1.074 -7.308 -30.514 1.00 84.56 532 GLU A N 1
ATOM 4107 C CA . GLU A 1 532 ? -0.362 -6.631 -31.598 1.00 84.56 532 GLU A CA 1
ATOM 4108 C C . GLU A 1 532 ? -0.194 -5.138 -31.270 1.00 84.56 532 GLU A C 1
ATOM 4110 O O . GLU A 1 532 ? -1.142 -4.474 -30.854 1.00 84.56 532 GLU A O 1
ATOM 4115 N N . GLY A 1 533 ? 1.025 -4.618 -31.438 1.00 77.00 533 GLY A N 1
ATOM 4116 C CA . GLY A 1 533 ? 1.382 -3.238 -31.088 1.00 77.00 533 GLY A CA 1
ATOM 4117 C C . GLY A 1 533 ? 1.870 -3.037 -29.648 1.00 77.00 533 GLY A C 1
ATOM 4118 O O . GLY A 1 533 ? 2.386 -1.965 -29.346 1.00 77.00 533 GLY A O 1
ATOM 4119 N N . GLU A 1 534 ? 1.785 -4.048 -28.776 1.00 75.56 534 GLU A N 1
ATOM 4120 C CA . GLU A 1 534 ? 2.278 -3.949 -27.397 1.00 75.56 534 GLU A CA 1
ATOM 4121 C C . GLU A 1 534 ? 3.663 -4.599 -27.221 1.00 75.56 534 GLU A C 1
ATOM 4123 O O . GLU A 1 534 ? 3.892 -5.718 -27.697 1.00 75.56 534 GLU A O 1
ATOM 4128 N N . PRO A 1 535 ? 4.605 -3.938 -26.514 1.00 65.44 535 PRO A N 1
ATOM 4129 C CA . PRO A 1 535 ? 5.960 -4.459 -26.335 1.00 65.44 535 PRO A CA 1
ATOM 4130 C C . PRO A 1 535 ? 6.020 -5.650 -25.366 1.00 65.44 535 PRO A C 1
ATOM 4132 O O . PRO A 1 535 ? 6.905 -6.499 -25.488 1.00 65.44 535 PRO A O 1
ATOM 4135 N N . THR A 1 536 ? 5.077 -5.749 -24.423 1.00 68.38 536 THR A N 1
ATOM 4136 C CA . THR A 1 536 ? 5.061 -6.755 -23.350 1.00 68.38 536 THR A CA 1
ATOM 4137 C C . THR A 1 536 ? 3.706 -7.471 -23.259 1.00 68.38 536 THR A C 1
ATOM 4139 O O . THR A 1 536 ? 2.682 -6.904 -23.637 1.00 68.38 536 THR A O 1
ATOM 4142 N N . PRO A 1 537 ? 3.666 -8.738 -22.798 1.00 72.75 537 PRO A N 1
ATOM 4143 C CA . PRO A 1 537 ? 2.410 -9.445 -22.566 1.00 72.75 537 PRO A CA 1
ATOM 4144 C C . PRO A 1 537 ? 1.638 -8.848 -21.379 1.00 72.75 537 PRO A C 1
ATOM 4146 O O . PRO A 1 537 ? 2.226 -8.465 -20.367 1.00 72.75 537 PRO A O 1
ATOM 4149 N N . ARG A 1 538 ? 0.308 -8.822 -21.484 1.00 72.50 538 ARG A N 1
ATOM 4150 C CA . ARG A 1 538 ? -0.618 -8.436 -20.412 1.00 72.50 538 ARG A CA 1
ATOM 4151 C C . ARG A 1 538 ? -1.020 -9.639 -19.571 1.00 72.50 538 ARG A C 1
ATOM 4153 O O . ARG A 1 538 ? -1.127 -10.743 -20.095 1.00 72.50 538 ARG A O 1
ATOM 4160 N N . MET A 1 539 ? -1.301 -9.399 -18.290 1.00 72.00 539 MET A N 1
ATOM 4161 C CA . MET A 1 539 ? -1.863 -10.386 -17.363 1.00 72.00 539 MET A CA 1
ATOM 4162 C C . MET A 1 539 ? -3.372 -10.184 -17.237 1.00 72.00 539 MET A C 1
ATOM 4164 O O . MET A 1 539 ? -3.840 -9.210 -16.637 1.00 72.00 539 MET A O 1
ATOM 4168 N N . LEU A 1 540 ? -4.134 -11.120 -17.789 1.00 77.50 540 LEU A N 1
ATOM 4169 C CA . LEU A 1 540 ? -5.591 -11.107 -17.788 1.00 77.50 540 LEU A CA 1
ATOM 4170 C C . LEU A 1 540 ? -6.131 -12.230 -16.903 1.00 77.50 540 LEU A C 1
ATOM 4172 O O . LEU A 1 540 ? -5.478 -13.249 -16.693 1.00 77.50 540 LEU A O 1
ATOM 4176 N N . SER A 1 541 ? -7.342 -12.057 -16.392 1.00 80.25 541 SER A N 1
ATOM 4177 C CA . SER A 1 541 ? -8.076 -13.096 -15.673 1.00 80.25 541 SER A CA 1
ATOM 4178 C C . SER A 1 541 ? -9.388 -13.390 -16.375 1.00 80.25 541 SER A C 1
ATOM 4180 O O . SER A 1 541 ? -10.037 -12.460 -16.847 1.00 80.25 541 SER A O 1
ATOM 4182 N N . TYR A 1 542 ? -9.811 -14.650 -16.386 1.00 82.31 542 TYR A N 1
ATOM 4183 C CA . TYR A 1 542 ? -11.164 -15.035 -16.777 1.00 82.31 542 TYR A CA 1
ATOM 4184 C C . TYR A 1 542 ? -11.952 -15.526 -15.573 1.00 82.31 542 TYR A C 1
ATOM 4186 O O . TYR A 1 542 ? -11.405 -16.105 -14.634 1.00 82.31 542 TYR A O 1
ATOM 4194 N N . ARG A 1 543 ? -13.267 -15.340 -15.616 1.00 74.50 543 ARG A N 1
ATOM 4195 C CA . ARG A 1 543 ? -14.167 -15.797 -14.559 1.00 74.50 543 ARG A CA 1
ATOM 4196 C C . ARG A 1 543 ? -14.480 -17.282 -14.696 1.00 74.50 543 ARG A C 1
ATOM 4198 O O . ARG A 1 543 ? -14.442 -18.015 -13.708 1.00 74.50 543 ARG A O 1
ATOM 4205 N N . HIS A 1 544 ? -14.778 -17.728 -15.913 1.00 81.44 544 HIS A N 1
ATOM 4206 C CA . HIS A 1 544 ? -15.131 -19.113 -16.202 1.00 81.44 544 HIS A CA 1
ATOM 4207 C C . HIS A 1 544 ? -14.583 -19.556 -17.558 1.00 81.44 544 HIS A C 1
ATOM 4209 O O . HIS A 1 544 ? -14.601 -18.796 -18.520 1.00 81.44 544 HIS A O 1
ATOM 4215 N N . ARG A 1 545 ? -14.099 -20.794 -17.638 1.00 87.75 545 ARG A N 1
ATOM 4216 C CA . ARG A 1 545 ? -13.772 -21.458 -18.896 1.00 87.75 545 ARG A CA 1
ATOM 4217 C C . ARG A 1 545 ? -14.938 -22.356 -19.291 1.00 87.75 545 ARG A C 1
ATOM 4219 O O . ARG A 1 545 ? -15.089 -23.452 -18.751 1.00 87.75 545 ARG A O 1
ATOM 4226 N N . ASN A 1 546 ? -15.701 -21.913 -20.279 1.00 84.75 546 ASN A N 1
ATOM 4227 C CA . ASN A 1 546 ? -16.834 -22.648 -20.811 1.00 84.75 546 ASN A CA 1
ATOM 4228 C C . ASN A 1 546 ? -16.375 -23.603 -21.927 1.00 84.75 546 ASN A C 1
ATOM 4230 O O . ASN A 1 546 ? -15.717 -23.191 -22.890 1.00 84.75 546 ASN A O 1
ATOM 4234 N N . ARG A 1 547 ? -16.684 -24.896 -21.771 1.00 83.44 547 ARG A N 1
ATOM 4235 C CA . ARG A 1 547 ? -16.326 -25.954 -22.730 1.00 83.44 547 ARG A CA 1
ATOM 4236 C C . ARG A 1 547 ? -17.235 -25.946 -23.959 1.00 83.44 547 ARG A C 1
ATOM 4238 O O . ARG A 1 547 ? -16.738 -26.142 -25.064 1.00 83.44 547 ARG A O 1
ATOM 4245 N N . ASP A 1 548 ? -18.524 -25.676 -23.778 1.00 83.69 548 ASP A N 1
ATOM 4246 C CA . ASP A 1 548 ? -19.530 -25.769 -24.840 1.00 83.69 548 ASP A CA 1
ATOM 4247 C C . ASP A 1 548 ? -19.408 -24.604 -25.827 1.00 83.69 548 ASP A C 1
ATOM 4249 O O . ASP A 1 548 ? -19.486 -24.786 -27.041 1.00 83.69 548 ASP A O 1
ATOM 4253 N N . THR A 1 549 ? -19.148 -23.398 -25.312 1.00 83.31 549 THR A N 1
ATOM 4254 C CA . THR A 1 549 ? -18.962 -22.193 -26.138 1.00 83.31 549 THR A CA 1
ATOM 4255 C C . THR A 1 549 ? -17.522 -22.004 -26.616 1.00 83.31 549 THR A C 1
ATOM 4257 O O . THR A 1 549 ? -17.278 -21.140 -27.461 1.00 83.31 549 THR A O 1
ATOM 4260 N N . ARG A 1 550 ? -16.571 -22.802 -26.101 1.00 89.25 550 ARG A N 1
ATOM 4261 C CA . ARG A 1 550 ? -15.117 -22.686 -26.336 1.00 89.25 550 ARG A CA 1
ATOM 4262 C C . ARG A 1 550 ? -14.565 -21.288 -26.015 1.00 89.25 550 ARG A C 1
ATOM 4264 O O . ARG A 1 550 ? -13.754 -20.728 -26.759 1.00 89.25 550 ARG A O 1
ATOM 4271 N N . ARG A 1 551 ? -15.032 -20.699 -24.908 1.00 90.12 551 ARG A N 1
ATOM 4272 C CA . ARG A 1 551 ? -14.667 -19.340 -24.476 1.00 90.12 551 ARG A CA 1
ATOM 4273 C C . ARG A 1 551 ? -14.167 -19.291 -23.039 1.00 90.12 551 ARG A C 1
ATOM 4275 O O . ARG A 1 551 ? -14.655 -19.993 -22.156 1.00 90.12 551 ARG A O 1
ATOM 4282 N N . PHE A 1 552 ? -13.200 -18.413 -22.815 1.00 89.31 552 PHE A N 1
ATOM 4283 C CA . PHE A 1 552 ? -12.933 -17.820 -21.517 1.00 89.31 552 PHE A CA 1
ATOM 4284 C C . PHE A 1 552 ? -13.876 -16.628 -21.347 1.00 89.31 552 PHE A C 1
ATOM 4286 O O . PHE A 1 552 ? -13.773 -15.642 -22.076 1.00 89.31 552 PHE A O 1
ATOM 4293 N N . GLU A 1 553 ? -14.811 -16.745 -20.415 1.00 84.06 553 GLU A N 1
ATOM 4294 C CA . GLU A 1 553 ? -15.878 -15.777 -20.184 1.00 84.06 553 GLU A CA 1
ATOM 4295 C C . GLU A 1 553 ? -15.510 -14.812 -19.052 1.00 84.06 553 GLU A C 1
ATOM 4297 O O . GLU A 1 553 ? -14.933 -15.211 -18.029 1.00 84.06 553 GLU A O 1
ATOM 4302 N N . GLY A 1 554 ? -15.867 -13.536 -19.218 1.00 75.25 554 GLY A N 1
ATOM 4303 C CA . GLY A 1 554 ? -15.646 -12.502 -18.204 1.00 75.25 554 GLY A CA 1
ATOM 4304 C C . GLY A 1 554 ? -14.168 -12.162 -18.004 1.00 75.25 554 GLY A C 1
ATOM 4305 O O . GLY A 1 554 ? -13.664 -12.205 -16.881 1.00 75.25 554 GLY A O 1
ATOM 4306 N N . ILE A 1 555 ? -13.484 -11.850 -19.101 1.00 80.69 555 ILE A N 1
ATOM 4307 C CA . ILE A 1 555 ? -12.121 -11.333 -19.137 1.00 80.69 555 ILE A CA 1
ATOM 4308 C C . ILE A 1 555 ? -12.044 -9.974 -18.444 1.00 80.69 555 ILE A C 1
ATOM 4310 O O . ILE A 1 555 ? -12.822 -9.059 -18.720 1.00 80.69 555 ILE A O 1
ATOM 4314 N N . SER A 1 556 ? -11.045 -9.827 -17.583 1.00 69.88 556 SER A N 1
ATOM 4315 C CA . SER A 1 556 ? -10.674 -8.558 -16.969 1.00 69.88 556 SER A CA 1
ATOM 4316 C C . SER A 1 556 ? -9.161 -8.421 -16.862 1.00 69.88 556 SER A C 1
ATOM 4318 O O . SER A 1 556 ? -8.444 -9.412 -16.718 1.00 69.88 556 SER A O 1
ATOM 4320 N N . ASP A 1 557 ? -8.671 -7.185 -16.904 1.00 68.12 557 ASP A N 1
ATOM 4321 C CA . ASP A 1 557 ? -7.263 -6.886 -16.654 1.00 68.12 557 ASP A CA 1
ATOM 4322 C C . ASP A 1 557 ? -6.980 -6.945 -15.148 1.00 68.12 557 ASP A C 1
ATOM 4324 O O . ASP A 1 557 ? -7.649 -6.292 -14.343 1.00 68.12 557 ASP A O 1
ATOM 4328 N N . THR A 1 558 ? -5.988 -7.744 -14.755 1.00 53.72 558 THR A N 1
ATOM 4329 C CA . THR A 1 558 ? -5.649 -7.942 -13.334 1.00 53.72 558 THR A CA 1
ATOM 4330 C C . THR A 1 558 ? -5.047 -6.695 -12.677 1.00 53.72 558 THR A C 1
ATOM 4332 O O . THR A 1 558 ? -5.086 -6.563 -11.453 1.00 53.72 558 THR A O 1
ATOM 4335 N N . GLY A 1 559 ? -4.519 -5.765 -13.476 1.00 46.56 559 GLY A N 1
ATOM 4336 C CA . GLY A 1 559 ? -4.003 -4.467 -13.049 1.00 46.56 559 GLY A CA 1
ATOM 4337 C C . GLY A 1 559 ? -5.019 -3.328 -13.156 1.00 46.56 559 GLY A C 1
ATOM 4338 O O . GLY A 1 559 ? -4.665 -2.194 -12.842 1.00 46.56 559 GLY A O 1
ATOM 4339 N N . GLY A 1 560 ? -6.257 -3.601 -13.590 1.00 47.38 560 GLY A N 1
ATOM 4340 C CA . GLY A 1 560 ? -7.311 -2.594 -13.750 1.00 47.38 560 GLY A CA 1
ATOM 4341 C C . GLY A 1 560 ? -7.131 -1.672 -14.960 1.00 47.38 560 GLY A C 1
ATOM 4342 O O . GLY A 1 560 ? -7.778 -0.630 -15.028 1.00 47.38 560 GLY A O 1
ATOM 4343 N N . ARG A 1 561 ? -6.257 -2.028 -15.911 1.00 52.81 561 ARG A N 1
ATOM 4344 C CA . ARG A 1 561 ? -6.081 -1.272 -17.159 1.00 52.81 561 ARG A CA 1
ATOM 4345 C C . ARG A 1 561 ? -7.258 -1.512 -18.107 1.00 52.81 561 ARG A C 1
ATOM 4347 O O . ARG A 1 561 ? -7.864 -2.582 -18.104 1.00 52.81 561 ARG A O 1
ATOM 4354 N N . SER A 1 562 ? -7.541 -0.545 -18.977 1.00 64.56 562 SER A N 1
ATOM 4355 C CA . SER A 1 562 ? -8.483 -0.747 -20.083 1.00 64.56 562 SER A CA 1
ATOM 4356 C C . SER A 1 562 ? -7.996 -1.869 -21.005 1.00 64.56 562 SER A C 1
ATOM 4358 O O . SER A 1 562 ? -6.808 -1.935 -21.347 1.00 64.56 562 SER A O 1
ATOM 4360 N N . LEU A 1 563 ? -8.913 -2.756 -21.398 1.00 75.56 563 LEU A N 1
ATOM 4361 C CA . LEU A 1 563 ? -8.609 -3.897 -22.260 1.00 75.56 563 LEU A CA 1
ATOM 4362 C C . LEU A 1 563 ? -8.365 -3.444 -23.717 1.00 75.56 563 LEU A C 1
ATOM 4364 O O . LEU A 1 563 ? -9.085 -2.570 -24.201 1.00 75.56 563 LEU A O 1
ATOM 4368 N N . PRO A 1 564 ? -7.369 -4.009 -24.430 1.00 73.69 564 PRO A N 1
ATOM 4369 C CA . PRO A 1 564 ? -7.087 -3.647 -25.821 1.00 73.69 564 PRO A CA 1
ATOM 4370 C C . PRO A 1 564 ? -8.180 -4.098 -26.793 1.00 73.69 564 PRO A C 1
ATOM 4372 O O . PRO A 1 564 ? -8.723 -5.194 -26.671 1.00 73.69 564 PRO A O 1
ATOM 4375 N N . ASN A 1 565 ? -8.401 -3.303 -27.844 1.00 78.19 565 ASN A N 1
ATOM 4376 C CA . ASN A 1 565 ? -9.272 -3.662 -28.976 1.00 78.19 565 ASN A CA 1
ATOM 4377 C C . ASN A 1 565 ? -8.515 -4.337 -30.145 1.00 78.19 565 ASN A C 1
ATOM 4379 O O . ASN A 1 565 ? -9.122 -4.741 -31.145 1.00 78.19 565 ASN A O 1
ATOM 4383 N N . GLY A 1 566 ? -7.183 -4.419 -30.056 1.00 82.56 566 GLY A N 1
ATOM 4384 C CA . GLY A 1 566 ? -6.318 -5.050 -31.055 1.00 82.56 566 GLY A CA 1
ATOM 4385 C C . GLY A 1 566 ? -6.359 -6.585 -31.003 1.00 82.56 566 GLY A C 1
ATOM 4386 O O . GLY A 1 566 ? -6.775 -7.157 -29.995 1.00 82.56 566 GLY A O 1
ATOM 4387 N N . PRO A 1 567 ? -5.963 -7.280 -32.085 1.00 88.00 567 PRO A N 1
ATOM 4388 C CA . PRO A 1 567 ? -5.830 -8.737 -32.084 1.00 88.00 567 PRO A CA 1
ATOM 4389 C C . PRO A 1 567 ? -4.601 -9.195 -31.284 1.00 88.00 567 PRO A C 1
ATOM 4391 O O . PRO A 1 567 ? -3.656 -8.437 -31.058 1.00 88.00 567 PRO A O 1
ATOM 4394 N N . MET A 1 568 ? -4.604 -10.458 -30.862 1.00 88.88 568 MET A N 1
ATOM 4395 C CA . MET A 1 568 ? -3.448 -11.092 -30.220 1.00 88.88 568 MET A CA 1
ATOM 4396 C C . MET A 1 568 ? -2.371 -11.478 -31.239 1.00 88.88 568 MET A C 1
ATOM 4398 O O . MET A 1 568 ? -2.694 -11.899 -32.356 1.00 88.88 568 MET A O 1
ATOM 4402 N N . VAL A 1 569 ? -1.099 -11.386 -30.831 1.00 87.12 569 VAL A N 1
ATOM 4403 C CA . VAL A 1 569 ? 0.050 -11.752 -31.677 1.00 87.12 569 VAL A CA 1
ATOM 4404 C C . VAL A 1 569 ? 0.055 -13.257 -31.927 1.00 87.12 569 VAL A C 1
ATOM 4406 O O . VAL A 1 569 ? -0.045 -14.044 -30.990 1.00 87.12 569 VAL A O 1
ATOM 4409 N N . GLU A 1 570 ? 0.218 -13.674 -33.183 1.00 82.88 570 GLU A N 1
ATOM 4410 C CA . GLU A 1 570 ? 0.270 -15.099 -33.515 1.00 82.88 570 GLU A CA 1
ATOM 4411 C C . GLU A 1 570 ? 1.564 -15.786 -33.023 1.00 82.88 570 GLU A C 1
ATOM 4413 O O . GLU A 1 570 ? 2.634 -15.163 -32.976 1.00 82.88 570 GLU A O 1
ATOM 4418 N N . PRO A 1 571 ? 1.498 -17.097 -32.719 1.00 80.31 571 PRO A N 1
ATOM 4419 C CA . PRO A 1 571 ? 2.671 -17.875 -32.322 1.00 80.31 571 PRO A CA 1
ATOM 4420 C C . PRO A 1 571 ? 3.716 -18.195 -33.381 1.00 80.31 571 PRO A C 1
ATOM 4422 O O . PRO A 1 571 ? 4.791 -18.684 -33.028 1.00 80.31 571 PRO A O 1
ATOM 4425 N N . GLY A 1 572 ? 3.431 -17.895 -34.650 1.00 77.38 572 GLY A N 1
ATOM 4426 C CA . GLY A 1 572 ? 4.275 -18.252 -35.790 1.00 77.38 572 GLY A CA 1
ATOM 4427 C C . GLY A 1 572 ? 4.039 -19.682 -36.294 1.00 77.38 572 GLY A C 1
ATOM 4428 O O . GLY A 1 572 ? 3.433 -20.507 -35.614 1.00 77.38 572 GLY A O 1
ATOM 4429 N N . SER A 1 573 ? 4.496 -19.967 -37.517 1.00 73.94 573 SER A N 1
ATOM 4430 C CA . SER A 1 573 ? 4.324 -21.258 -38.209 1.00 73.94 573 SER A CA 1
ATOM 4431 C C . SER A 1 573 ? 5.547 -22.182 -38.140 1.00 73.94 573 SER A C 1
ATOM 4433 O O . SER A 1 573 ? 5.476 -23.318 -38.602 1.00 73.94 573 SER A O 1
ATOM 4435 N N . SER A 1 574 ? 6.663 -21.717 -37.574 1.00 69.88 574 SER A N 1
ATOM 4436 C CA . SER A 1 574 ? 7.912 -22.470 -37.431 1.00 69.88 574 SER A CA 1
ATOM 4437 C C . SER A 1 574 ? 8.550 -22.208 -36.069 1.00 69.88 574 SER A C 1
ATOM 4439 O O . SER A 1 574 ? 8.461 -21.096 -35.546 1.00 69.88 574 SER A O 1
ATOM 4441 N N . ALA A 1 575 ? 9.231 -23.210 -35.512 1.00 65.56 575 ALA A N 1
ATOM 4442 C CA . ALA A 1 575 ? 9.963 -23.059 -34.258 1.00 65.56 575 ALA A CA 1
ATOM 4443 C C . ALA A 1 575 ? 11.083 -21.993 -34.376 1.00 65.56 575 ALA A C 1
ATOM 4445 O O . ALA A 1 575 ? 11.727 -21.916 -35.425 1.00 65.56 575 ALA A O 1
ATOM 4446 N N . PRO A 1 576 ? 11.355 -21.195 -33.322 1.00 68.69 576 PRO A N 1
ATOM 4447 C CA . PRO A 1 576 ? 10.710 -21.219 -32.008 1.00 68.69 576 PRO A CA 1
ATOM 4448 C C . PRO A 1 576 ? 9.354 -20.494 -32.005 1.00 68.69 576 PRO A C 1
ATOM 4450 O O . PRO A 1 576 ? 9.269 -19.311 -32.340 1.00 68.69 576 PRO A O 1
ATOM 4453 N N . TYR A 1 577 ? 8.308 -21.197 -31.564 1.00 81.00 577 TYR A N 1
ATOM 4454 C CA . TYR A 1 577 ? 6.973 -20.625 -31.380 1.00 81.00 577 TYR A CA 1
ATOM 4455 C C . TYR A 1 577 ? 6.971 -19.602 -30.233 1.00 81.00 577 TYR A C 1
ATOM 4457 O O . TYR A 1 577 ? 7.775 -19.710 -29.305 1.00 81.00 577 TYR A O 1
ATOM 4465 N N . LYS A 1 578 ? 6.092 -18.594 -30.278 1.00 79.81 578 LYS A N 1
ATOM 4466 C CA . LYS A 1 578 ? 6.007 -17.515 -29.263 1.00 79.81 578 LYS A CA 1
ATOM 4467 C C . LYS A 1 578 ? 4.542 -17.186 -28.921 1.00 79.81 578 LYS A C 1
ATOM 4469 O O . LYS A 1 578 ? 3.653 -17.732 -29.534 1.00 79.81 578 LYS A O 1
ATOM 4474 N N . ASN A 1 579 ? 4.259 -16.283 -27.980 1.00 80.44 579 ASN A N 1
ATOM 4475 C CA . ASN A 1 579 ? 2.943 -15.609 -27.844 1.00 80.44 579 ASN A CA 1
ATOM 4476 C C . ASN A 1 579 ? 1.701 -16.512 -27.687 1.00 80.44 579 ASN A C 1
ATOM 4478 O O . ASN A 1 579 ? 0.696 -16.317 -28.370 1.00 80.44 579 ASN A O 1
ATOM 4482 N N . PHE A 1 580 ? 1.754 -17.488 -26.786 1.00 88.31 580 PHE A N 1
ATOM 4483 C CA . PHE A 1 580 ? 0.580 -18.292 -26.446 1.00 88.31 580 PHE A CA 1
ATOM 4484 C C . PHE A 1 580 ? -0.298 -17.577 -25.409 1.00 88.31 580 PHE A C 1
ATOM 4486 O O . PHE A 1 580 ? 0.104 -16.575 -24.819 1.00 88.31 580 PHE A O 1
ATOM 4493 N N . ILE A 1 581 ? -1.501 -18.104 -25.173 1.00 89.81 581 ILE A N 1
ATOM 4494 C CA . ILE A 1 581 ? -2.236 -17.834 -23.935 1.00 89.81 581 ILE A CA 1
ATOM 4495 C C . ILE A 1 581 ? -1.582 -18.716 -22.873 1.00 89.81 581 ILE A C 1
ATOM 4497 O O . ILE A 1 581 ? -1.712 -19.942 -22.929 1.00 89.81 581 ILE A O 1
ATOM 4501 N N . GLU A 1 582 ? -0.844 -18.118 -21.942 1.00 88.56 582 GLU A N 1
ATOM 4502 C CA . GLU A 1 582 ? -0.048 -18.862 -20.961 1.00 88.56 582 GLU A CA 1
ATOM 4503 C C . GLU A 1 582 ? -0.693 -18.798 -19.580 1.00 88.56 582 GLU A C 1
ATOM 4505 O O . GLU A 1 582 ? -0.859 -17.712 -19.034 1.00 88.56 582 GLU A O 1
ATOM 4510 N N . LEU A 1 583 ? -1.016 -19.942 -18.974 1.00 87.88 583 LEU A N 1
ATOM 4511 C CA . LEU A 1 583 ? -1.544 -19.959 -17.612 1.00 87.88 583 LEU A CA 1
ATOM 4512 C C . LEU A 1 583 ? -0.458 -19.522 -16.610 1.00 87.88 583 LEU A C 1
ATOM 4514 O O . LEU A 1 583 ? 0.651 -20.064 -16.603 1.00 87.88 583 LEU A O 1
ATOM 4518 N N . ALA A 1 584 ? -0.780 -18.563 -15.741 1.00 83.00 584 ALA A N 1
ATOM 4519 C CA . ALA A 1 584 ? 0.048 -18.224 -14.586 1.00 83.00 584 ALA A CA 1
ATOM 4520 C C . ALA A 1 584 ? 0.031 -19.368 -13.556 1.00 83.00 584 ALA A C 1
ATOM 4522 O O . ALA A 1 584 ? -0.843 -20.232 -13.586 1.00 83.00 584 ALA A O 1
ATOM 4523 N N . LYS A 1 585 ? 0.975 -19.394 -12.606 1.00 81.12 585 LYS A N 1
ATOM 4524 C CA . LYS A 1 585 ? 0.960 -20.426 -11.554 1.00 81.12 585 LYS A CA 1
ATOM 4525 C C . LYS A 1 585 ? -0.400 -20.437 -10.852 1.00 81.12 585 LYS A C 1
ATOM 4527 O O . LYS A 1 585 ? -0.910 -19.397 -10.446 1.00 81.12 585 LYS A O 1
ATOM 4532 N N . PHE A 1 586 ? -0.987 -21.618 -10.715 1.00 84.12 586 PHE A N 1
ATOM 4533 C CA . PHE A 1 586 ? -2.345 -21.780 -10.210 1.00 84.12 586 PHE A CA 1
ATOM 4534 C C . PHE A 1 586 ? -2.458 -23.055 -9.377 1.00 84.12 586 PHE A C 1
ATOM 4536 O O . PHE A 1 586 ? -1.822 -24.063 -9.695 1.00 84.12 586 PHE A O 1
ATOM 4543 N N . VAL A 1 587 ? -3.270 -23.016 -8.324 1.00 85.62 587 VAL A N 1
ATOM 4544 C CA . VAL A 1 587 ? -3.558 -24.143 -7.433 1.00 85.62 587 VAL A CA 1
ATOM 4545 C C . VAL A 1 587 ? -5.057 -24.224 -7.164 1.00 85.62 587 VAL A C 1
ATOM 4547 O O . VAL A 1 587 ? -5.689 -23.233 -6.804 1.00 85.62 587 VAL A O 1
ATOM 4550 N N . ARG A 1 588 ? -5.607 -25.438 -7.251 1.00 87.12 588 ARG A N 1
ATOM 4551 C CA . ARG A 1 588 ? -6.886 -25.788 -6.629 1.00 87.12 588 ARG A CA 1
ATOM 4552 C C . ARG A 1 588 ? -6.613 -26.361 -5.240 1.00 87.12 588 ARG A C 1
ATOM 4554 O O . ARG A 1 588 ? -5.908 -27.360 -5.113 1.00 87.12 588 ARG A O 1
ATOM 4561 N N . LEU A 1 589 ? -7.156 -25.740 -4.199 1.00 86.50 589 LEU A N 1
ATOM 4562 C CA . LEU A 1 589 ? -7.057 -26.219 -2.820 1.00 86.50 589 LEU A CA 1
ATOM 4563 C C . LEU A 1 589 ? -8.412 -26.755 -2.363 1.00 86.50 589 LEU A C 1
ATOM 4565 O O . LEU A 1 589 ? -9.403 -26.035 -2.401 1.00 86.50 589 LEU A O 1
ATOM 4569 N N . GLU A 1 590 ? -8.465 -27.987 -1.873 1.00 89.56 590 GLU A N 1
ATOM 4570 C CA . GLU A 1 590 ? -9.663 -28.548 -1.252 1.00 89.56 590 GLU A CA 1
ATOM 4571 C C . GLU A 1 590 ? -9.434 -28.691 0.252 1.00 89.56 590 GLU A C 1
ATOM 4573 O O . GLU A 1 590 ? -8.478 -29.329 0.688 1.00 89.56 590 GLU A O 1
ATOM 4578 N N . SER A 1 591 ? -10.322 -28.106 1.052 1.00 88.94 591 SER A N 1
ATOM 4579 C CA . SER A 1 591 ? -10.311 -28.231 2.507 1.00 88.94 591 SER A CA 1
ATOM 4580 C C . SER A 1 591 ? -11.575 -28.946 2.966 1.00 88.94 591 SER A C 1
ATOM 4582 O O . SER A 1 591 ? -12.685 -28.540 2.623 1.00 88.94 591 SER A O 1
ATOM 4584 N N . THR A 1 592 ? -11.423 -30.035 3.715 1.00 88.69 592 THR A N 1
ATOM 4585 C CA . THR A 1 592 ? -12.539 -30.829 4.242 1.00 88.69 592 THR A CA 1
ATOM 4586 C C . THR A 1 592 ? -12.547 -30.768 5.757 1.00 88.69 592 THR A C 1
ATOM 4588 O O . THR A 1 592 ? -11.666 -31.337 6.388 1.00 88.69 592 THR A O 1
ATOM 4591 N N . GLY A 1 593 ? -13.538 -30.113 6.351 1.00 86.44 593 GLY A N 1
ATOM 4592 C CA . GLY A 1 593 ? -13.759 -30.134 7.792 1.00 86.44 593 GLY A CA 1
ATOM 4593 C C . GLY A 1 593 ? -14.538 -31.381 8.188 1.00 86.44 593 GLY A C 1
ATOM 4594 O O . GLY A 1 593 ? -15.512 -31.729 7.523 1.00 86.44 593 GLY A O 1
ATOM 4595 N N . ILE A 1 594 ? -14.099 -32.064 9.239 1.00 86.00 594 ILE A N 1
ATOM 4596 C CA . ILE A 1 594 ? -14.624 -33.346 9.709 1.00 86.00 594 ILE A CA 1
ATOM 4597 C C . ILE A 1 594 ? -14.874 -33.235 11.215 1.00 86.00 594 ILE A C 1
ATOM 4599 O O . ILE A 1 594 ? -14.003 -32.809 11.979 1.00 86.00 594 ILE A O 1
ATOM 4603 N N . LEU A 1 595 ? -16.073 -33.619 11.645 1.00 81.44 595 LEU A N 1
ATOM 4604 C CA . LEU A 1 595 ? -16.509 -33.556 13.035 1.00 81.44 595 LEU A CA 1
ATOM 4605 C C . LEU A 1 595 ? -17.165 -34.881 13.444 1.00 81.44 595 LEU A C 1
ATOM 4607 O O . LEU A 1 595 ? -18.075 -35.352 12.768 1.00 81.44 595 LEU A O 1
ATOM 4611 N N . GLY A 1 596 ? -16.734 -35.457 14.569 1.00 72.44 596 GLY A N 1
ATOM 4612 C CA . GLY A 1 596 ? -17.205 -36.762 15.050 1.00 72.44 596 GLY A CA 1
ATOM 4613 C C . GLY A 1 596 ? -16.385 -37.947 14.522 1.00 72.44 596 GLY A C 1
ATOM 4614 O O . GLY A 1 596 ? -15.352 -37.763 13.884 1.00 72.44 596 GLY A O 1
ATOM 4615 N N . ALA A 1 597 ? -16.831 -39.167 14.834 1.00 65.69 597 ALA A N 1
ATOM 4616 C CA . ALA A 1 597 ? -16.203 -40.417 14.401 1.00 65.69 597 ALA A CA 1
ATOM 4617 C C . ALA A 1 597 ? -17.264 -41.503 14.138 1.00 65.69 597 ALA A C 1
ATOM 4619 O O . ALA A 1 597 ? -18.295 -41.554 14.816 1.00 65.69 597 ALA A O 1
ATOM 4620 N N . GLY A 1 598 ? -17.008 -42.394 13.175 1.00 65.44 598 GLY A N 1
ATOM 4621 C CA . GLY A 1 598 ? -17.903 -43.508 12.841 1.00 65.44 598 GLY A CA 1
ATOM 4622 C C . GLY A 1 598 ? -19.225 -43.050 12.210 1.00 65.44 598 GLY A C 1
ATOM 4623 O O . GLY A 1 598 ? -19.247 -42.143 11.387 1.00 65.44 598 GLY A O 1
ATOM 4624 N N . ALA A 1 599 ? -20.351 -43.657 12.600 1.00 48.12 599 ALA A N 1
ATOM 4625 C CA . ALA A 1 599 ? -21.672 -43.375 12.015 1.00 48.12 599 ALA A CA 1
ATOM 4626 C C . ALA A 1 599 ? -22.236 -41.966 12.320 1.00 48.12 599 ALA A C 1
ATOM 4628 O O . ALA A 1 599 ? -23.272 -41.594 11.774 1.00 48.12 599 ALA A O 1
ATOM 4629 N N . ALA A 1 600 ? -21.578 -41.197 13.195 1.00 55.47 600 ALA A N 1
ATOM 4630 C CA . ALA A 1 600 ? -21.936 -39.820 13.540 1.00 55.47 600 ALA A CA 1
ATOM 4631 C C . ALA A 1 600 ? -20.976 -38.777 12.929 1.00 55.47 600 ALA A C 1
ATOM 4633 O O . ALA A 1 600 ? -21.047 -37.603 13.296 1.00 55.47 600 ALA A O 1
ATOM 4634 N N . GLU A 1 601 ? -20.064 -39.193 12.040 1.00 71.12 601 GLU A N 1
ATOM 4635 C CA . GLU A 1 601 ? -19.143 -38.288 11.353 1.00 71.12 601 GLU A CA 1
ATOM 4636 C C . GLU A 1 601 ? -19.894 -37.374 10.375 1.00 71.12 601 GLU A C 1
ATOM 4638 O O . GLU A 1 601 ? -20.628 -37.826 9.496 1.00 71.12 601 GLU A O 1
ATOM 4643 N N . VAL A 1 602 ? -19.681 -36.068 10.520 1.00 73.50 602 VAL A N 1
ATOM 4644 C CA . VAL A 1 602 ? -20.161 -35.042 9.596 1.00 73.50 602 VAL A CA 1
ATOM 4645 C C . VAL A 1 602 ? -18.949 -34.411 8.932 1.00 73.50 602 VAL A C 1
ATOM 4647 O O . VAL A 1 602 ? -18.110 -33.814 9.608 1.00 73.50 602 VAL A O 1
ATOM 4650 N N . SER A 1 603 ? -18.863 -34.518 7.607 1.00 79.19 603 SER A N 1
ATOM 4651 C CA . SER A 1 603 ? -17.791 -33.905 6.829 1.00 79.19 603 SER A CA 1
ATOM 4652 C C . SER A 1 603 ? -18.327 -32.925 5.788 1.00 79.19 603 SER A C 1
ATOM 4654 O O . SER A 1 603 ? -19.398 -33.110 5.202 1.00 79.19 603 SER A O 1
ATOM 4656 N N . ARG A 1 604 ? -17.584 -31.839 5.561 1.00 78.19 604 ARG A N 1
ATOM 4657 C CA . ARG A 1 604 ? -17.895 -30.840 4.536 1.00 78.19 604 ARG A CA 1
ATOM 4658 C C . ARG A 1 604 ? -16.628 -30.417 3.812 1.00 78.19 604 ARG A C 1
ATOM 4660 O O . ARG A 1 604 ? -15.693 -29.931 4.438 1.00 78.19 604 ARG A O 1
ATOM 4667 N N . LYS A 1 605 ? -16.634 -30.564 2.487 1.00 82.88 605 LYS A N 1
ATOM 4668 C CA . LYS A 1 605 ? -15.564 -30.116 1.592 1.00 82.88 605 LYS A CA 1
ATOM 4669 C C . LYS A 1 605 ? -15.870 -28.728 1.026 1.00 82.88 605 LYS A C 1
ATOM 4671 O O . LYS A 1 605 ? -17.014 -28.473 0.653 1.00 82.88 605 LYS A O 1
ATOM 4676 N N . ILE A 1 606 ? -14.850 -27.878 0.956 1.00 77.38 606 ILE A N 1
ATOM 4677 C CA . ILE A 1 606 ? -14.835 -26.586 0.261 1.00 77.38 606 ILE A CA 1
ATOM 4678 C C . ILE A 1 606 ? -13.663 -26.606 -0.717 1.00 77.38 606 ILE A C 1
ATOM 4680 O O . ILE A 1 606 ? -12.568 -27.033 -0.348 1.00 77.38 606 ILE A O 1
ATOM 4684 N N . THR A 1 607 ? -13.878 -26.153 -1.949 1.00 79.00 607 THR A N 1
ATOM 4685 C CA . THR A 1 607 ? -12.813 -26.041 -2.960 1.00 79.00 607 THR A CA 1
ATOM 4686 C C . THR A 1 607 ? -12.517 -24.578 -3.269 1.00 79.00 607 THR A C 1
ATOM 4688 O O . THR A 1 607 ? -13.427 -23.765 -3.395 1.00 79.00 607 THR A O 1
ATOM 4691 N N . TYR A 1 608 ? -11.240 -24.244 -3.395 1.00 78.38 608 TYR A N 1
ATOM 4692 C CA . TYR A 1 608 ? -10.737 -22.904 -3.654 1.00 78.38 608 TYR A CA 1
ATOM 4693 C C . TYR A 1 608 ? -9.891 -22.924 -4.926 1.00 78.38 608 TYR A C 1
ATOM 4695 O O . TYR A 1 608 ? -8.921 -23.674 -5.012 1.00 78.38 608 TYR A O 1
ATOM 4703 N N . GLU A 1 609 ? -10.243 -22.087 -5.898 1.00 77.94 609 GLU A N 1
ATOM 4704 C CA . GLU A 1 609 ? -9.506 -21.925 -7.158 1.00 77.94 609 GLU A CA 1
ATOM 4705 C C . GLU A 1 609 ? -8.625 -20.670 -7.050 1.00 77.94 609 GLU A C 1
ATOM 4707 O O . GLU A 1 609 ? -9.141 -19.547 -7.007 1.00 77.94 609 GLU A O 1
ATOM 4712 N N . ILE A 1 610 ? -7.308 -20.868 -6.921 1.00 75.19 610 ILE A N 1
ATOM 4713 C CA . ILE A 1 610 ? -6.365 -19.852 -6.445 1.00 75.19 610 ILE A CA 1
ATOM 4714 C C . ILE A 1 610 ? -5.238 -19.624 -7.463 1.00 75.19 610 ILE A C 1
ATOM 4716 O O . ILE A 1 610 ? -4.376 -20.488 -7.652 1.00 75.19 610 ILE A O 1
ATOM 4720 N N . PRO A 1 611 ? -5.147 -18.421 -8.041 1.00 73.38 611 PRO A N 1
ATOM 4721 C CA . PRO A 1 611 ? -3.965 -18.008 -8.778 1.00 73.38 611 PRO A CA 1
ATOM 4722 C C . PRO A 1 611 ? -2.823 -17.621 -7.820 1.00 73.38 611 PRO A C 1
ATOM 4724 O O . PRO A 1 611 ? -3.007 -16.854 -6.874 1.00 73.38 611 PRO A O 1
ATOM 4727 N N . LEU A 1 612 ? -1.628 -18.162 -8.064 1.00 69.81 612 LEU A N 1
ATOM 4728 C CA . LEU A 1 612 ? -0.418 -17.964 -7.265 1.00 69.81 612 LEU A CA 1
ATOM 4729 C C . LEU A 1 612 ? 0.516 -16.961 -7.945 1.00 69.81 612 LEU A C 1
ATOM 4731 O O . LEU A 1 612 ? 0.789 -17.058 -9.139 1.00 69.81 612 LEU A O 1
ATOM 4735 N N . GLY A 1 613 ? 1.057 -16.013 -7.181 1.00 54.75 613 GLY A N 1
ATOM 4736 C CA . GLY A 1 613 ? 2.236 -15.245 -7.601 1.00 54.75 613 GLY A CA 1
ATOM 4737 C C . GLY A 1 613 ? 2.073 -14.295 -8.801 1.00 54.75 613 GLY A C 1
ATOM 4738 O O . GLY A 1 613 ? 3.014 -13.611 -9.168 1.00 54.75 613 GLY A O 1
ATOM 4739 N N . TYR A 1 614 ? 0.912 -14.145 -9.429 1.00 48.69 614 TYR A N 1
ATOM 4740 C CA . TYR A 1 614 ? 0.775 -13.157 -10.518 1.00 48.69 614 TYR A CA 1
ATOM 4741 C C . TYR A 1 614 ? 0.729 -11.704 -10.013 1.00 48.69 614 TYR A C 1
ATOM 4743 O O . TYR A 1 614 ? 1.040 -10.782 -10.759 1.00 48.69 614 TYR A O 1
ATOM 4751 N N . MET A 1 615 ? 0.404 -11.499 -8.730 1.00 41.09 615 MET A N 1
ATOM 4752 C CA . MET A 1 615 ? 0.652 -10.237 -8.025 1.00 41.09 615 MET A CA 1
ATOM 4753 C C . MET A 1 615 ? 2.024 -10.200 -7.328 1.00 41.09 615 MET A C 1
ATOM 4755 O O . MET A 1 615 ? 2.333 -9.229 -6.639 1.00 41.09 615 MET A O 1
ATOM 4759 N N . THR A 1 616 ? 2.894 -11.198 -7.543 1.00 34.09 616 THR A N 1
ATOM 4760 C CA . THR A 1 616 ? 4.334 -11.041 -7.284 1.00 34.09 616 THR A CA 1
ATOM 4761 C C . THR A 1 616 ? 5.001 -10.441 -8.512 1.00 34.09 616 THR A C 1
ATOM 4763 O O . THR A 1 616 ? 5.885 -11.019 -9.132 1.00 34.09 616 THR A O 1
ATOM 4766 N N . ALA A 1 617 ? 4.574 -9.237 -8.849 1.00 32.62 617 ALA A N 1
ATOM 4767 C CA . ALA A 1 617 ? 5.508 -8.234 -9.295 1.00 32.62 617 ALA A CA 1
ATOM 4768 C C . ALA A 1 617 ? 5.403 -7.140 -8.238 1.00 32.62 617 ALA A C 1
ATOM 4770 O O . ALA A 1 617 ? 4.304 -6.641 -7.977 1.00 32.62 617 ALA A O 1
ATOM 4771 N N . ALA A 1 618 ? 6.525 -6.758 -7.619 1.00 37.66 618 ALA A N 1
ATOM 4772 C CA . ALA A 1 618 ? 6.650 -5.375 -7.169 1.00 37.66 618 ALA A CA 1
ATOM 4773 C C . ALA A 1 618 ? 6.038 -4.522 -8.287 1.00 37.66 618 ALA A C 1
ATOM 4775 O O . ALA A 1 618 ? 6.383 -4.776 -9.447 1.00 37.66 618 ALA A O 1
ATOM 4776 N N . ALA A 1 619 ? 5.051 -3.659 -7.991 1.00 44.12 619 ALA A N 1
ATOM 4777 C CA . ALA A 1 619 ? 4.392 -2.918 -9.069 1.00 44.12 619 ALA A CA 1
ATOM 4778 C C . ALA A 1 619 ? 5.495 -2.340 -9.962 1.00 44.12 619 ALA A C 1
ATOM 4780 O O . ALA A 1 619 ? 6.474 -1.839 -9.397 1.00 44.12 619 ALA A O 1
ATOM 4781 N N . PRO A 1 620 ? 5.420 -2.564 -11.288 1.00 49.06 620 PRO A N 1
ATOM 4782 C CA . PRO A 1 620 ? 6.577 -2.458 -12.160 1.00 49.06 620 PRO A CA 1
ATOM 4783 C C . PRO A 1 620 ? 7.239 -1.112 -11.919 1.00 49.06 620 PRO A C 1
ATOM 4785 O O . PRO A 1 620 ? 6.651 -0.064 -12.189 1.00 49.06 620 PRO A O 1
ATOM 4788 N N . LYS A 1 621 ? 8.438 -1.150 -11.331 1.00 66.25 621 LYS A N 1
ATOM 4789 C CA . LYS A 1 621 ? 9.198 0.070 -11.135 1.00 66.25 621 LYS A CA 1
ATOM 4790 C C . LYS A 1 621 ? 9.613 0.537 -12.502 1.00 66.25 621 LYS A C 1
ATOM 4792 O O . LYS A 1 621 ? 10.167 -0.227 -13.290 1.00 66.25 621 LYS A O 1
ATOM 4797 N N . THR A 1 622 ? 9.303 1.781 -12.782 1.00 73.75 622 THR A N 1
ATOM 4798 C CA . THR A 1 622 ? 9.697 2.384 -14.037 1.00 73.75 622 THR A CA 1
ATOM 4799 C C . THR A 1 622 ? 10.944 3.201 -13.775 1.00 73.75 622 THR A C 1
ATOM 4801 O O . THR A 1 622 ? 11.018 3.956 -12.804 1.00 73.75 622 THR A O 1
ATOM 4804 N N . GLU A 1 623 ? 11.935 3.013 -14.633 1.00 80.50 623 GLU A N 1
ATOM 4805 C CA . GLU A 1 623 ? 13.248 3.623 -14.505 1.00 80.50 623 GLU A CA 1
ATOM 4806 C C . GLU A 1 623 ? 13.553 4.442 -15.751 1.00 80.50 623 GLU A C 1
ATOM 4808 O O . GLU A 1 623 ? 13.236 4.035 -16.869 1.00 80.50 623 GLU A O 1
ATOM 4813 N N . MET A 1 624 ? 14.213 5.574 -15.550 1.00 83.94 624 MET A N 1
ATOM 4814 C CA . MET A 1 624 ? 14.876 6.333 -16.597 1.00 83.94 624 MET A CA 1
ATOM 4815 C C . MET A 1 624 ? 16.349 6.465 -16.227 1.00 83.94 624 MET A C 1
ATOM 4817 O O . MET A 1 624 ? 16.685 6.682 -15.060 1.00 83.94 624 MET A O 1
ATOM 4821 N N . LYS A 1 625 ? 17.217 6.282 -17.223 1.00 87.50 625 LYS A N 1
ATOM 4822 C CA . LYS A 1 625 ? 18.671 6.343 -17.090 1.00 87.50 625 LYS A CA 1
ATOM 4823 C C . LYS A 1 625 ? 19.213 7.295 -18.146 1.00 87.50 625 LYS A C 1
ATOM 4825 O O . LYS A 1 625 ? 18.822 7.210 -19.306 1.00 87.50 625 LYS A O 1
ATOM 4830 N N . GLU A 1 626 ? 20.122 8.158 -17.733 1.00 86.12 626 GLU A N 1
ATOM 4831 C CA . GLU A 1 626 ? 20.799 9.148 -18.554 1.00 86.12 626 GLU A CA 1
ATOM 4832 C C . GLU A 1 626 ? 22.306 9.014 -18.328 1.00 86.12 626 GLU A C 1
ATOM 4834 O O . GLU A 1 626 ? 22.794 9.175 -17.212 1.00 86.12 626 GLU A O 1
ATOM 4839 N N . GLN A 1 627 ? 23.032 8.702 -19.398 1.00 84.56 627 GLN A N 1
ATOM 4840 C CA . GLN A 1 627 ? 24.491 8.534 -19.387 1.00 84.56 627 GLN A CA 1
ATOM 4841 C C . GLN A 1 627 ? 25.196 9.654 -20.163 1.00 84.56 627 GLN A C 1
ATOM 4843 O O . GLN A 1 627 ? 26.348 9.506 -20.550 1.00 84.56 627 GLN A O 1
ATOM 4848 N N . PHE A 1 628 ? 24.488 10.755 -20.450 1.00 84.38 628 PHE A N 1
ATOM 4849 C CA . PHE A 1 628 ? 25.034 11.981 -21.034 1.00 84.38 628 PHE A CA 1
ATOM 4850 C C . PHE A 1 628 ? 25.847 11.739 -22.317 1.00 84.38 628 PHE A C 1
ATOM 4852 O O . PHE A 1 628 ? 26.974 12.204 -22.464 1.00 84.38 628 PHE A O 1
ATOM 4859 N N . GLY A 1 629 ? 25.256 11.011 -23.273 1.00 75.50 629 GLY A N 1
ATOM 4860 C CA . GLY A 1 629 ? 25.950 10.561 -24.485 1.00 75.50 629 GLY A CA 1
ATOM 4861 C C . GLY A 1 629 ? 26.400 11.689 -25.426 1.00 75.50 629 GLY A C 1
ATOM 4862 O O . GLY A 1 629 ? 27.589 11.844 -25.685 1.00 75.50 629 GLY A O 1
ATOM 4863 N N . SER A 1 630 ? 25.463 12.459 -25.993 1.00 70.44 630 SER A N 1
ATOM 4864 C CA . SER A 1 630 ? 25.798 13.517 -26.975 1.00 70.44 630 SER A CA 1
ATOM 4865 C C . SER A 1 630 ? 24.904 14.761 -26.947 1.00 70.44 630 SER A C 1
ATOM 4867 O O . SER A 1 630 ? 25.212 15.744 -27.617 1.00 70.44 630 SER A O 1
ATOM 4869 N N . SER A 1 631 ? 23.800 14.757 -26.191 1.00 81.50 631 SER A N 1
ATOM 4870 C CA . SER A 1 631 ? 22.890 15.906 -26.100 1.00 81.50 631 SER A CA 1
ATOM 4871 C C . SER A 1 631 ? 22.123 15.927 -24.777 1.00 81.50 631 SER A C 1
ATOM 4873 O O . SER A 1 631 ? 22.031 14.911 -24.094 1.00 81.50 631 SER A O 1
ATOM 4875 N N . LEU A 1 632 ? 21.533 17.079 -24.446 1.00 86.38 632 LEU A N 1
ATOM 4876 C CA . LEU A 1 632 ? 20.666 17.288 -23.278 1.00 86.38 632 LEU A CA 1
ATOM 4877 C C . LEU A 1 632 ? 19.170 17.126 -23.622 1.00 86.38 632 LEU A C 1
ATOM 4879 O O . LEU A 1 632 ? 18.321 17.822 -23.072 1.00 86.38 632 LEU A O 1
ATOM 4883 N N . ALA A 1 633 ? 18.823 16.227 -24.550 1.00 85.31 633 ALA A N 1
ATOM 4884 C CA . ALA A 1 633 ? 17.464 16.111 -25.097 1.00 85.31 633 ALA A CA 1
ATOM 4885 C C . ALA A 1 633 ? 16.373 15.833 -24.040 1.00 85.31 633 ALA A C 1
ATOM 4887 O O . ALA A 1 633 ? 15.237 16.281 -24.201 1.00 85.31 633 ALA A O 1
ATOM 4888 N N . ASN A 1 634 ? 16.722 15.138 -22.953 1.00 86.50 634 ASN A N 1
ATOM 4889 C CA . ASN A 1 634 ? 15.817 14.792 -21.852 1.00 86.50 634 ASN A CA 1
ATOM 4890 C C . ASN A 1 634 ? 15.676 15.898 -20.786 1.00 86.50 634 ASN A C 1
ATOM 4892 O O . ASN A 1 634 ? 14.939 15.725 -19.817 1.00 86.50 634 ASN A O 1
ATOM 4896 N N . TRP A 1 635 ? 16.369 17.029 -20.937 1.00 88.75 635 TRP A N 1
ATOM 4897 C CA . TRP A 1 635 ? 16.462 18.089 -19.931 1.00 88.75 635 TRP A CA 1
ATOM 4898 C C . TRP A 1 635 ? 15.787 19.383 -20.402 1.00 88.75 635 TRP A C 1
ATOM 4900 O O . TRP A 1 635 ? 15.510 19.580 -21.591 1.00 88.75 635 TRP A O 1
ATOM 4910 N N . PHE A 1 636 ? 15.494 20.278 -19.460 1.00 87.50 636 PHE A N 1
ATOM 4911 C CA . PHE A 1 636 ? 15.058 21.635 -19.780 1.00 87.50 636 PHE A CA 1
ATOM 4912 C C . PHE A 1 636 ? 16.259 22.467 -20.239 1.00 87.50 636 PHE A C 1
ATOM 4914 O O . PHE A 1 636 ? 17.171 22.717 -19.462 1.00 87.50 636 PHE A O 1
ATOM 4921 N N . THR A 1 637 ? 16.258 22.878 -21.509 1.00 82.38 637 THR A N 1
ATOM 4922 C CA . THR A 1 637 ? 17.332 23.684 -22.123 1.00 82.38 637 THR A CA 1
ATOM 4923 C C . THR A 1 637 ? 16.849 25.054 -22.619 1.00 82.38 637 THR A C 1
ATOM 4925 O O . THR A 1 637 ? 17.625 25.808 -23.201 1.00 82.38 637 THR A O 1
ATOM 4928 N N . GLY A 1 638 ? 15.560 25.373 -22.441 1.00 77.31 638 GLY A N 1
ATOM 4929 C CA . GLY A 1 638 ? 14.970 26.677 -22.771 1.00 77.31 638 GLY A CA 1
ATOM 4930 C C . GLY A 1 638 ? 15.241 27.739 -21.698 1.00 77.31 638 GLY A C 1
ATOM 4931 O O . GLY A 1 638 ? 15.826 27.440 -20.659 1.00 77.31 638 GLY A O 1
ATOM 4932 N N . SER A 1 639 ? 14.819 28.985 -21.942 1.00 67.06 639 SER A N 1
ATOM 4933 C CA . SER A 1 639 ? 14.839 30.046 -20.922 1.00 67.06 639 SER A CA 1
ATOM 4934 C C . SER A 1 639 ? 13.633 29.870 -19.997 1.00 67.06 639 SER A C 1
ATOM 4936 O O . SER A 1 639 ? 12.543 30.361 -20.279 1.00 67.06 639 SER A O 1
ATOM 4938 N N . GLU A 1 640 ? 13.820 29.101 -18.929 1.00 70.81 640 GLU A N 1
ATOM 4939 C CA . GLU A 1 640 ? 12.786 28.748 -17.955 1.00 70.81 640 GLU A CA 1
ATOM 4940 C C . GLU A 1 640 ? 13.390 28.746 -16.545 1.00 70.81 640 GLU A C 1
ATOM 4942 O O . GLU A 1 640 ? 14.588 28.534 -16.377 1.00 70.81 640 GLU A O 1
ATOM 4947 N N . ILE A 1 641 ? 12.564 28.936 -15.511 1.00 75.31 641 ILE A N 1
ATOM 4948 C CA . ILE A 1 641 ? 12.999 29.007 -14.098 1.00 75.31 641 ILE A CA 1
ATOM 4949 C C . ILE A 1 641 ? 13.742 27.726 -13.653 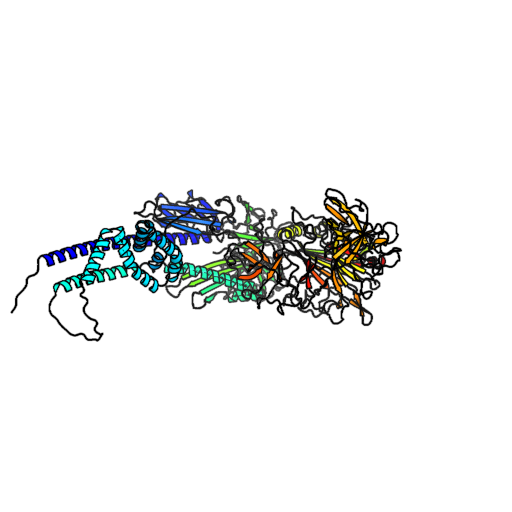1.00 75.31 641 ILE A C 1
ATOM 4951 O O . ILE A 1 641 ? 14.545 27.737 -12.722 1.00 75.31 641 ILE A O 1
ATOM 4955 N N . SER A 1 642 ? 13.504 26.611 -14.343 1.00 77.31 642 SER A N 1
ATOM 4956 C CA . SER A 1 642 ? 14.084 25.294 -14.065 1.00 77.31 642 SER A CA 1
ATOM 4957 C C . SER A 1 642 ? 15.445 25.043 -14.729 1.00 77.31 642 SER A C 1
ATOM 4959 O O . SER A 1 642 ? 16.028 23.975 -14.521 1.00 77.31 642 SER A O 1
ATOM 4961 N N . HIS A 1 643 ? 15.944 25.999 -15.518 1.00 88.75 643 HIS A N 1
ATOM 4962 C CA . HIS A 1 643 ? 17.226 25.942 -16.216 1.00 88.75 643 HIS A CA 1
ATOM 4963 C C . HIS A 1 643 ? 17.991 27.256 -16.002 1.00 88.75 643 HIS A C 1
ATOM 4965 O O . HIS A 1 643 ? 17.665 28.296 -16.569 1.00 88.75 643 HIS A O 1
ATOM 4971 N N . ILE A 1 644 ? 19.005 27.198 -15.140 1.00 86.94 644 ILE A N 1
ATOM 4972 C CA . ILE A 1 644 ? 19.815 28.332 -14.695 1.00 86.94 644 ILE A CA 1
ATOM 4973 C C . ILE A 1 644 ? 21.265 28.099 -15.122 1.00 86.94 644 ILE A C 1
ATOM 4975 O O . ILE A 1 644 ? 21.856 27.061 -14.811 1.00 86.94 644 ILE A O 1
ATOM 4979 N N . GLY A 1 645 ? 21.858 29.095 -15.784 1.00 85.69 645 GLY A N 1
ATOM 4980 C CA . GLY A 1 645 ? 23.191 29.002 -16.381 1.00 85.69 645 GLY A CA 1
ATOM 4981 C C . GLY A 1 645 ? 23.206 28.208 -17.693 1.00 85.69 645 GLY A C 1
ATOM 4982 O O . GLY A 1 645 ? 22.183 28.053 -18.348 1.00 85.69 645 GLY A O 1
ATOM 4983 N N . THR A 1 646 ? 24.387 27.741 -18.101 1.00 86.19 646 THR A N 1
ATOM 4984 C CA . THR A 1 646 ? 24.585 26.915 -19.304 1.00 86.19 646 THR A CA 1
ATOM 4985 C C . THR A 1 646 ? 25.411 25.677 -18.978 1.00 86.19 646 THR A C 1
ATOM 4987 O O . THR A 1 646 ? 26.346 25.735 -18.168 1.00 86.19 646 THR A O 1
ATOM 4990 N N . GLN A 1 647 ? 25.062 24.562 -19.613 1.00 89.69 647 GLN A N 1
ATOM 4991 C CA . GLN A 1 647 ? 25.704 23.262 -19.462 1.00 89.69 647 GLN A CA 1
ATOM 4992 C C . GLN A 1 647 ? 25.971 22.658 -20.844 1.00 89.69 647 GLN A C 1
ATOM 4994 O O . GLN A 1 647 ? 25.215 22.874 -21.793 1.00 89.69 647 GLN A O 1
ATOM 4999 N N . ALA A 1 648 ? 27.035 21.870 -20.949 1.00 88.44 648 ALA A N 1
ATOM 5000 C CA . ALA A 1 648 ? 27.396 21.135 -22.153 1.00 88.44 648 ALA A CA 1
ATOM 5001 C C . ALA A 1 648 ? 27.781 19.694 -21.807 1.00 88.44 648 ALA A C 1
ATOM 5003 O O . ALA A 1 648 ? 28.095 19.379 -20.661 1.00 88.44 648 ALA A O 1
ATOM 5004 N N . ILE A 1 649 ? 27.760 18.818 -22.810 1.00 89.31 649 ILE A N 1
ATOM 5005 C CA . ILE A 1 649 ? 28.281 17.459 -22.672 1.00 89.31 649 ILE A CA 1
ATOM 5006 C C . ILE A 1 649 ? 29.753 17.454 -23.069 1.00 89.31 649 ILE A C 1
ATOM 5008 O O . ILE A 1 649 ? 30.098 17.836 -24.186 1.00 89.31 649 ILE A O 1
ATOM 5012 N N . GLU A 1 650 ? 30.611 16.991 -22.166 1.00 85.19 650 GLU A N 1
ATOM 5013 C CA . GLU A 1 650 ? 32.046 16.850 -22.393 1.00 85.19 650 GLU A CA 1
ATOM 5014 C C . GLU A 1 650 ? 32.534 15.524 -21.806 1.00 85.19 650 GLU A C 1
ATOM 5016 O O . GLU A 1 650 ? 32.274 15.209 -20.647 1.00 85.19 650 GLU A O 1
ATOM 5021 N N . GLY A 1 651 ? 33.223 14.713 -22.615 1.00 78.25 651 GLY A N 1
ATOM 5022 C CA . GLY A 1 651 ? 33.768 13.427 -22.160 1.00 78.25 651 GLY A CA 1
ATOM 5023 C C . GLY A 1 651 ? 32.716 12.397 -21.715 1.00 78.25 651 GLY A C 1
ATOM 5024 O O . GLY A 1 651 ? 33.045 11.506 -20.936 1.00 78.25 651 GLY A O 1
ATOM 5025 N N . GLY A 1 652 ? 31.469 12.514 -22.191 1.00 82.19 652 GLY A N 1
ATOM 5026 C CA . GLY A 1 652 ? 30.355 11.652 -21.773 1.00 82.19 652 GLY A CA 1
ATOM 5027 C C . GLY A 1 652 ? 29.799 11.990 -20.387 1.00 82.19 652 GLY A C 1
ATOM 5028 O O . GLY A 1 652 ? 29.249 11.120 -19.731 1.00 82.19 652 GLY A O 1
ATOM 5029 N N . ALA A 1 653 ? 29.993 13.224 -19.920 1.00 85.88 653 ALA A N 1
ATOM 5030 C CA . ALA A 1 653 ? 29.435 13.740 -18.678 1.00 85.88 653 ALA A CA 1
ATOM 5031 C C . ALA A 1 653 ? 28.880 15.154 -18.905 1.00 85.88 653 ALA A C 1
ATOM 5033 O O . ALA A 1 653 ? 29.317 15.879 -19.804 1.00 85.88 653 ALA A O 1
ATOM 5034 N N . LEU A 1 654 ? 27.919 15.566 -18.083 1.00 90.44 654 LEU A N 1
ATOM 5035 C CA . LEU A 1 654 ? 27.413 16.933 -18.063 1.00 90.44 654 LEU A CA 1
ATOM 5036 C C . LEU A 1 654 ? 28.403 17.831 -17.321 1.00 90.44 654 LEU A C 1
ATOM 5038 O O . LEU A 1 654 ? 28.689 17.606 -16.146 1.00 90.44 654 LEU A O 1
ATOM 5042 N N . ARG A 1 655 ? 28.886 18.872 -17.999 1.00 88.88 655 ARG A N 1
ATOM 5043 C CA . ARG A 1 655 ? 29.763 19.916 -17.461 1.00 88.88 655 ARG A CA 1
ATOM 5044 C C . ARG A 1 655 ? 29.029 21.252 -17.419 1.00 88.88 655 ARG A C 1
ATOM 5046 O O . ARG A 1 655 ? 28.353 21.635 -18.374 1.00 88.88 655 ARG A O 1
ATOM 5053 N N . VAL A 1 656 ? 29.217 22.003 -16.340 1.00 86.69 656 VAL A N 1
ATOM 5054 C CA . VAL A 1 656 ? 28.745 23.392 -16.249 1.00 86.69 656 VAL A CA 1
ATOM 5055 C C . VAL A 1 656 ? 29.692 24.310 -17.028 1.00 86.69 656 VAL A C 1
ATOM 5057 O O . VAL A 1 656 ? 30.886 24.344 -16.747 1.00 86.69 656 VAL A O 1
ATOM 5060 N N . THR A 1 657 ? 29.181 25.067 -18.003 1.00 84.88 657 THR A N 1
ATOM 5061 C CA . THR A 1 657 ? 30.003 25.948 -18.857 1.00 84.88 657 THR A CA 1
ATOM 5062 C C . THR A 1 657 ? 29.961 27.407 -18.428 1.00 84.88 657 THR A C 1
ATOM 5064 O O . THR A 1 657 ? 30.981 28.089 -18.467 1.00 84.88 657 THR A O 1
ATOM 5067 N N . SER A 1 658 ? 28.799 27.906 -18.004 1.00 84.12 658 SER A N 1
ATOM 5068 C CA . SER A 1 658 ? 28.670 29.273 -17.492 1.00 84.12 658 SER A CA 1
ATOM 5069 C C . SER A 1 658 ? 27.585 29.338 -16.416 1.00 84.12 658 SER A C 1
ATOM 5071 O O . SER A 1 658 ? 26.421 29.074 -16.726 1.00 84.12 658 SER A O 1
ATOM 5073 N N . PRO A 1 659 ? 27.929 29.648 -15.155 1.00 80.56 659 PRO A N 1
ATOM 5074 C CA . PRO A 1 659 ? 26.944 29.829 -14.095 1.00 80.56 659 PRO A CA 1
ATOM 5075 C C . PRO A 1 659 ? 26.271 31.205 -14.174 1.00 80.56 659 PRO A C 1
ATOM 5077 O O . PRO A 1 659 ? 26.853 32.168 -14.677 1.00 80.56 659 PRO A O 1
ATOM 5080 N N . GLN A 1 660 ? 25.056 31.315 -13.638 1.00 81.69 660 GLN A N 1
ATOM 5081 C CA . GLN A 1 660 ? 24.331 32.580 -13.562 1.00 81.69 660 GLN A CA 1
ATOM 5082 C C . GLN A 1 660 ? 24.631 33.294 -12.241 1.00 81.69 660 GLN A C 1
ATOM 5084 O O . GLN A 1 660 ? 24.633 32.692 -11.169 1.00 81.69 660 GLN A O 1
ATOM 5089 N N . THR A 1 661 ? 24.849 34.603 -12.316 1.00 74.00 661 THR A N 1
ATOM 5090 C CA . THR A 1 661 ? 24.902 35.472 -11.138 1.00 74.00 661 THR A CA 1
ATOM 5091 C C . THR A 1 661 ? 23.477 35.798 -10.694 1.00 74.00 661 THR A C 1
ATOM 5093 O O . THR A 1 661 ? 22.705 36.355 -11.473 1.00 74.00 661 THR A O 1
ATOM 5096 N N . THR A 1 662 ? 23.125 35.458 -9.458 1.00 63.84 662 THR A N 1
ATOM 5097 C CA . THR A 1 662 ? 21.741 35.504 -8.950 1.00 63.84 662 THR A CA 1
ATOM 5098 C C . THR A 1 662 ? 21.473 36.633 -7.966 1.00 63.84 662 THR A C 1
ATOM 5100 O O . THR A 1 662 ? 20.346 37.113 -7.924 1.00 63.84 662 THR A O 1
ATOM 5103 N N . ASN A 1 663 ? 22.467 37.093 -7.198 1.00 63.44 663 ASN A N 1
ATOM 5104 C CA . ASN A 1 663 ? 22.278 38.203 -6.263 1.00 63.44 663 ASN A CA 1
ATOM 5105 C C . ASN A 1 663 ? 23.470 39.181 -6.311 1.00 63.44 663 ASN A C 1
ATOM 5107 O O . ASN A 1 663 ? 24.631 38.779 -6.176 1.00 63.44 663 ASN A O 1
ATOM 5111 N N . VAL A 1 664 ? 23.179 40.460 -6.564 1.00 54.06 664 VAL A N 1
ATOM 5112 C CA . VAL A 1 664 ? 24.154 41.555 -6.699 1.00 54.06 664 VAL A CA 1
ATOM 5113 C C . VAL A 1 664 ? 23.714 42.674 -5.765 1.00 54.06 664 VAL A C 1
ATOM 5115 O O . VAL A 1 664 ? 22.549 43.068 -5.789 1.00 54.06 664 VAL A O 1
ATOM 5118 N N . SER A 1 665 ? 24.629 43.216 -4.957 1.00 51.88 665 SER A N 1
ATOM 5119 C CA . SER A 1 665 ? 24.315 44.407 -4.161 1.00 51.88 665 SER A CA 1
ATOM 5120 C C . SER A 1 665 ? 23.932 45.559 -5.105 1.00 51.88 665 SER A C 1
ATOM 5122 O O . SER A 1 665 ? 24.716 45.877 -6.006 1.00 51.88 665 SER A O 1
ATOM 5124 N N . PRO A 1 666 ? 22.789 46.245 -4.909 1.00 44.81 666 PRO A N 1
ATOM 5125 C CA . PRO A 1 666 ? 22.469 47.418 -5.707 1.00 44.81 666 PRO A CA 1
ATOM 5126 C C . PRO A 1 666 ? 23.591 48.441 -5.494 1.00 44.81 666 PRO A C 1
ATOM 5128 O O . PRO A 1 666 ? 23.883 48.795 -4.354 1.00 44.81 666 PRO A O 1
ATOM 5131 N N . THR A 1 667 ? 24.231 48.888 -6.577 1.00 49.41 667 THR A N 1
ATOM 5132 C CA . THR A 1 667 ? 25.317 49.899 -6.648 1.00 49.41 667 THR A CA 1
ATOM 5133 C C . THR A 1 667 ? 26.783 49.469 -6.442 1.00 49.41 667 THR A C 1
ATOM 5135 O O . THR A 1 667 ? 27.655 50.335 -6.500 1.00 49.41 667 THR A O 1
ATOM 5138 N N . SER A 1 668 ? 27.123 48.178 -6.325 1.00 52.62 668 SER A N 1
ATOM 5139 C CA . SER A 1 668 ? 28.533 47.724 -6.335 1.00 52.62 668 SER A CA 1
ATOM 5140 C C . SER A 1 668 ? 28.767 46.519 -7.260 1.00 52.62 668 SER A C 1
ATOM 5142 O O . SER A 1 668 ? 27.836 45.807 -7.620 1.00 52.62 668 SER A O 1
ATOM 5144 N N . SER A 1 669 ? 30.021 46.269 -7.660 1.00 53.62 669 SER A N 1
ATOM 5145 C CA . SER A 1 669 ? 30.439 45.058 -8.401 1.00 53.62 669 SER A CA 1
ATOM 5146 C C . SER A 1 669 ? 30.497 43.794 -7.522 1.00 53.62 669 SER A C 1
ATOM 5148 O O . SER A 1 669 ? 31.003 42.756 -7.948 1.00 53.62 669 SER A O 1
ATOM 5150 N N . CYS A 1 670 ? 30.000 43.884 -6.286 1.00 60.06 670 CYS A N 1
ATOM 5151 C CA . CYS A 1 670 ? 30.022 42.830 -5.284 1.00 60.06 670 CYS A CA 1
ATOM 5152 C C . CYS A 1 670 ? 28.960 41.768 -5.610 1.00 60.06 670 CYS A C 1
ATOM 5154 O O . CYS A 1 670 ? 27.757 42.007 -5.475 1.00 60.06 670 CYS A O 1
ATOM 5156 N N . LEU A 1 671 ? 29.420 40.602 -6.065 1.00 61.44 671 LEU A N 1
ATOM 5157 C CA . LEU A 1 671 ? 28.585 39.428 -6.318 1.00 61.44 671 LEU A CA 1
ATOM 5158 C C . LEU A 1 671 ? 28.426 38.631 -5.020 1.00 61.44 671 LEU A C 1
ATOM 5160 O O . LEU A 1 671 ? 29.430 38.346 -4.369 1.00 61.44 671 LEU A O 1
ATOM 5164 N N . LEU A 1 672 ? 27.191 38.272 -4.656 1.00 65.38 672 LEU A N 1
ATOM 5165 C CA . LEU A 1 672 ? 26.920 37.519 -3.426 1.00 65.38 672 LEU A CA 1
ATOM 5166 C C . LEU A 1 672 ? 27.025 36.005 -3.627 1.00 65.38 672 LEU A C 1
ATOM 5168 O O . LEU A 1 672 ? 27.548 35.343 -2.754 1.00 65.38 672 LEU A O 1
ATOM 5172 N N . PHE A 1 673 ? 26.558 35.443 -4.746 1.00 75.19 673 PHE A N 1
ATOM 5173 C CA . PHE A 1 673 ? 26.791 34.031 -5.096 1.00 75.19 673 PHE A CA 1
ATOM 5174 C C . PHE A 1 673 ? 26.468 33.762 -6.575 1.00 75.19 673 PHE A C 1
ATOM 5176 O O . PHE A 1 673 ? 25.906 34.617 -7.273 1.00 75.19 673 PHE A O 1
ATOM 5183 N N . ARG A 1 674 ? 26.836 32.568 -7.058 1.00 80.12 674 ARG A N 1
ATOM 5184 C CA . ARG A 1 674 ? 26.504 32.068 -8.401 1.00 80.12 674 ARG A CA 1
ATOM 5185 C C . ARG A 1 674 ? 25.767 30.738 -8.312 1.00 80.12 674 ARG A C 1
ATOM 5187 O O . ARG A 1 674 ? 26.043 29.924 -7.435 1.00 80.12 674 ARG A O 1
ATOM 5194 N N . GLU A 1 675 ? 24.847 30.524 -9.243 1.00 85.50 675 GLU A N 1
ATOM 5195 C CA . GLU A 1 675 ? 23.992 29.342 -9.299 1.00 85.50 675 GLU A CA 1
ATOM 5196 C C . GLU A 1 675 ? 24.024 28.698 -10.688 1.00 85.50 675 GLU A C 1
ATOM 5198 O O . GLU A 1 675 ? 24.087 29.367 -11.725 1.00 85.50 675 GLU A O 1
ATOM 5203 N N . ASN A 1 676 ? 23.960 27.371 -10.702 1.00 88.62 676 ASN A N 1
ATOM 5204 C CA . ASN A 1 676 ? 23.645 26.575 -11.872 1.00 88.62 676 ASN A CA 1
ATOM 5205 C C . ASN A 1 676 ? 22.618 25.513 -11.481 1.00 88.62 676 ASN A C 1
ATOM 5207 O O . ASN A 1 676 ? 22.766 24.855 -10.451 1.00 88.62 676 ASN A O 1
ATOM 5211 N N . GLN A 1 677 ? 21.589 25.344 -12.305 1.00 89.81 677 GLN A N 1
ATOM 5212 C CA . GLN A 1 677 ? 20.558 24.338 -12.090 1.00 89.81 677 GLN A CA 1
ATOM 5213 C C . GLN A 1 677 ? 20.037 23.846 -13.436 1.00 89.81 677 GLN A C 1
ATOM 5215 O O . GLN A 1 677 ? 19.805 24.643 -14.342 1.00 89.81 677 GLN A O 1
ATOM 5220 N N . ILE A 1 678 ? 19.820 22.543 -13.569 1.00 90.88 678 ILE A N 1
ATOM 5221 C CA . ILE A 1 678 ? 19.157 21.965 -14.736 1.00 90.88 678 ILE A CA 1
ATOM 5222 C C . ILE A 1 678 ? 18.183 20.882 -14.282 1.00 90.88 678 ILE A C 1
ATOM 5224 O O . ILE A 1 678 ? 18.552 19.939 -13.581 1.00 90.88 678 ILE A O 1
ATOM 5228 N N . ALA A 1 679 ? 16.913 21.040 -14.644 1.00 91.25 679 ALA A N 1
ATOM 5229 C CA . ALA A 1 679 ? 15.867 20.079 -14.324 1.00 91.25 679 ALA A CA 1
ATOM 5230 C C . ALA A 1 679 ? 15.672 19.056 -15.448 1.00 91.25 679 ALA A C 1
ATOM 5232 O O . ALA A 1 679 ? 15.799 19.362 -16.639 1.00 91.25 679 ALA A O 1
ATOM 5233 N N . LEU A 1 680 ? 15.312 17.836 -15.061 1.00 88.69 680 LEU A N 1
ATOM 5234 C CA . LEU A 1 680 ? 14.881 16.801 -15.985 1.00 88.69 680 LEU A CA 1
ATOM 5235 C C . LEU A 1 680 ? 13.491 17.144 -16.530 1.00 88.69 680 LEU A C 1
ATOM 5237 O O . LEU A 1 680 ? 12.573 17.425 -15.758 1.00 88.69 680 LEU A O 1
ATOM 5241 N N . ASN A 1 681 ? 13.308 17.036 -17.844 1.00 86.12 681 ASN A N 1
ATOM 5242 C CA . ASN A 1 681 ? 11.997 17.133 -18.468 1.00 86.12 681 ASN A CA 1
ATOM 5243 C C . ASN A 1 681 ? 11.351 15.740 -18.521 1.00 86.12 681 ASN A C 1
ATOM 5245 O O . ASN A 1 681 ? 11.720 14.896 -19.337 1.00 86.12 681 ASN A O 1
ATOM 5249 N N . TRP A 1 682 ? 10.375 15.504 -17.644 1.00 79.50 682 TRP A N 1
ATOM 5250 C CA . TRP A 1 682 ? 9.733 14.198 -17.468 1.00 79.50 682 TRP A CA 1
ATOM 5251 C C . TRP A 1 682 ? 8.994 13.737 -18.722 1.00 79.50 682 TRP A C 1
ATOM 5253 O O . TRP A 1 682 ? 9.058 12.561 -19.079 1.00 79.50 682 TRP A O 1
ATOM 5263 N N . GLU A 1 683 ? 8.336 14.658 -19.423 1.00 77.06 683 GLU A N 1
ATOM 5264 C CA . GLU A 1 683 ? 7.638 14.359 -20.670 1.00 77.06 683 GLU A CA 1
ATOM 5265 C C . GLU A 1 683 ? 8.597 13.802 -21.729 1.00 77.06 683 GLU A C 1
ATOM 5267 O O . GLU A 1 683 ? 8.334 12.755 -22.324 1.00 77.06 683 GLU A O 1
ATOM 5272 N N . LYS A 1 684 ? 9.754 14.441 -21.922 1.00 80.06 684 LYS A N 1
ATOM 5273 C CA . LYS A 1 684 ? 10.769 13.977 -22.881 1.00 80.06 684 LYS A CA 1
ATOM 5274 C C . LYS A 1 684 ? 11.471 12.702 -22.408 1.00 80.06 684 LYS A C 1
ATOM 5276 O O . LYS A 1 684 ? 11.650 11.764 -23.182 1.00 80.06 684 LYS A O 1
ATOM 5281 N N . ALA A 1 685 ? 11.814 12.641 -21.125 1.00 76.88 685 ALA A N 1
ATOM 5282 C CA . ALA A 1 685 ? 12.578 11.542 -20.553 1.00 76.88 685 ALA A CA 1
ATOM 5283 C C . ALA A 1 685 ? 11.808 10.207 -20.534 1.00 76.88 685 ALA A C 1
ATOM 5285 O O . ALA A 1 685 ? 12.393 9.150 -20.770 1.00 76.88 685 ALA A O 1
ATOM 5286 N N . PHE A 1 686 ? 10.493 10.232 -20.282 1.00 73.50 686 PHE A N 1
ATOM 5287 C CA . PHE A 1 686 ? 9.670 9.015 -20.217 1.00 73.50 686 PHE A CA 1
ATOM 5288 C C . PHE A 1 686 ? 8.924 8.685 -21.521 1.00 73.50 686 PHE A C 1
ATOM 5290 O O . PHE A 1 686 ? 8.476 7.547 -21.685 1.00 73.50 686 PHE A O 1
ATOM 5297 N N . SER A 1 687 ? 8.812 9.624 -22.469 1.00 67.12 687 SER A N 1
ATOM 5298 C CA . SER A 1 687 ? 8.251 9.339 -23.803 1.00 67.12 687 SER A CA 1
ATOM 5299 C C . SER A 1 687 ? 9.170 8.443 -24.636 1.00 67.12 687 SER A C 1
ATOM 5301 O O . SER A 1 687 ? 8.701 7.485 -25.248 1.00 67.12 687 SER A O 1
ATOM 5303 N N . SER A 1 688 ? 10.484 8.679 -24.595 1.00 55.75 688 SER A N 1
ATOM 5304 C CA . SER A 1 688 ? 11.485 7.890 -25.333 1.00 55.75 688 SER A CA 1
ATOM 5305 C C . SER A 1 688 ? 11.570 6.420 -24.893 1.00 55.75 688 SER A C 1
ATOM 5307 O O . SER A 1 688 ? 11.915 5.556 -25.697 1.00 55.75 688 SER A O 1
ATOM 5309 N N . SER A 1 689 ? 11.206 6.118 -23.642 1.00 54.56 689 SER A N 1
ATOM 5310 C CA . SER A 1 689 ? 11.165 4.758 -23.081 1.00 54.56 689 SER A CA 1
ATOM 5311 C C . SER A 1 689 ? 9.799 4.065 -23.210 1.00 54.56 689 SER A C 1
ATOM 5313 O O . SER A 1 689 ? 9.665 2.909 -22.808 1.00 54.56 689 SER A O 1
ATOM 5315 N N . GLY A 1 690 ? 8.773 4.743 -23.746 1.00 56.56 690 GLY A N 1
ATOM 5316 C CA . GLY A 1 690 ? 7.402 4.219 -23.824 1.00 56.56 690 GLY A CA 1
ATOM 5317 C C . GLY A 1 690 ? 6.710 4.062 -22.462 1.00 56.56 690 GLY A C 1
ATOM 5318 O O . GLY A 1 690 ? 5.677 3.403 -22.364 1.00 56.56 690 GLY A O 1
ATOM 5319 N N . ALA A 1 691 ? 7.270 4.651 -21.400 1.00 57.75 691 ALA A N 1
ATOM 5320 C CA . ALA A 1 691 ? 6.803 4.490 -20.024 1.00 57.75 691 ALA A CA 1
ATOM 5321 C C . ALA A 1 691 ? 6.024 5.706 -19.487 1.00 57.75 691 ALA A C 1
ATOM 5323 O O . ALA A 1 691 ? 5.660 5.748 -18.311 1.00 57.75 691 ALA A O 1
ATOM 5324 N N . GLN A 1 692 ? 5.734 6.681 -20.351 1.00 59.38 692 GLN A N 1
ATOM 5325 C CA . GLN A 1 692 ? 5.023 7.917 -20.018 1.00 59.38 692 GLN A CA 1
ATOM 5326 C C . GLN A 1 692 ? 3.626 7.670 -19.420 1.00 59.38 692 GLN A C 1
ATOM 5328 O O . GLN A 1 692 ? 3.280 8.271 -18.404 1.00 59.38 692 GLN A O 1
ATOM 5333 N N . GLU A 1 693 ? 2.844 6.743 -19.984 1.00 58.38 693 GLU A N 1
ATOM 5334 C CA . GLU A 1 693 ? 1.521 6.383 -19.444 1.00 58.38 693 GLU A CA 1
ATOM 5335 C C . GLU A 1 693 ? 1.616 5.698 -18.071 1.00 58.38 693 GLU A C 1
ATOM 5337 O O . GLU A 1 693 ? 0.706 5.825 -17.247 1.00 58.38 693 GLU A O 1
ATOM 5342 N N . ASN A 1 694 ? 2.731 5.013 -17.782 1.00 60.09 694 ASN A N 1
ATOM 5343 C CA . ASN A 1 694 ? 2.931 4.347 -16.497 1.00 60.09 694 ASN A CA 1
ATOM 5344 C C . ASN A 1 694 ? 3.111 5.363 -15.362 1.00 60.09 694 ASN A C 1
ATOM 5346 O O . ASN A 1 694 ? 2.628 5.113 -14.266 1.00 60.09 694 ASN A O 1
ATOM 5350 N N . PHE A 1 695 ? 3.744 6.517 -15.600 1.00 65.94 695 PHE A N 1
ATOM 5351 C CA . PHE A 1 695 ? 3.954 7.526 -14.555 1.00 65.94 695 PHE A CA 1
ATOM 5352 C C . PHE A 1 695 ? 2.638 8.125 -14.047 1.00 65.94 695 PHE A C 1
ATOM 5354 O O . PHE A 1 695 ? 2.355 8.090 -12.849 1.00 65.94 695 PHE A O 1
ATOM 5361 N N . GLU A 1 696 ? 1.812 8.644 -14.959 1.00 65.56 696 GLU A N 1
ATOM 5362 C CA . GLU A 1 696 ? 0.547 9.293 -14.602 1.00 65.56 696 GLU A CA 1
ATOM 5363 C C . GLU A 1 696 ? -0.417 8.288 -13.951 1.00 65.56 696 GLU A C 1
ATOM 5365 O O . GLU A 1 696 ? -1.072 8.588 -12.948 1.00 65.56 696 GLU A O 1
ATOM 5370 N N . THR A 1 697 ? -0.430 7.060 -14.478 1.00 60.22 697 THR A N 1
ATOM 5371 C CA . THR A 1 697 ? -1.199 5.943 -13.927 1.00 60.22 697 THR A CA 1
ATOM 5372 C C . THR A 1 697 ? -0.728 5.574 -12.522 1.00 60.22 697 THR A C 1
ATOM 5374 O O . THR A 1 697 ? -1.557 5.438 -11.624 1.00 60.22 697 THR A O 1
ATOM 5377 N N . GLU A 1 698 ? 0.580 5.447 -12.288 1.00 61.09 698 GLU A N 1
ATOM 5378 C CA . GLU A 1 698 ? 1.120 5.079 -10.975 1.00 61.09 698 GLU A CA 1
ATOM 5379 C C . GLU A 1 698 ? 0.950 6.204 -9.944 1.00 61.09 698 GLU A C 1
ATOM 5381 O O . GLU A 1 698 ? 0.615 5.925 -8.793 1.00 61.09 698 GLU A O 1
ATOM 5386 N N . TRP A 1 699 ? 1.056 7.477 -10.337 1.00 70.62 699 TRP A N 1
ATOM 5387 C CA . TRP A 1 699 ? 0.739 8.604 -9.453 1.00 70.62 699 TRP A CA 1
ATOM 5388 C C . TRP A 1 699 ? -0.746 8.621 -9.056 1.00 70.62 699 TRP A C 1
ATOM 5390 O O . TRP A 1 699 ? -1.072 8.730 -7.868 1.00 70.62 699 TRP A O 1
ATOM 5400 N N . LYS A 1 700 ? -1.668 8.437 -10.016 1.00 67.44 700 LYS A N 1
ATOM 5401 C CA . LYS A 1 700 ? -3.119 8.331 -9.749 1.00 67.44 700 LYS A CA 1
ATOM 5402 C C . LYS A 1 700 ? -3.443 7.109 -8.874 1.00 67.44 700 LYS A C 1
ATOM 5404 O O . LYS A 1 700 ? -4.235 7.218 -7.923 1.00 67.44 700 LYS A O 1
ATOM 5409 N N . ARG A 1 701 ? -2.788 5.973 -9.137 1.00 60.78 701 ARG A N 1
ATOM 5410 C CA . ARG A 1 701 ? -2.895 4.724 -8.365 1.00 60.78 701 ARG A CA 1
ATOM 5411 C C . ARG A 1 701 ? -2.417 4.895 -6.929 1.00 60.78 701 ARG A C 1
ATOM 5413 O O . ARG A 1 701 ? -3.124 4.480 -6.018 1.00 60.78 701 ARG A O 1
ATOM 5420 N N . ALA A 1 702 ? -1.289 5.566 -6.717 1.00 62.19 702 ALA A N 1
ATOM 5421 C CA . ALA A 1 702 ? -0.724 5.829 -5.397 1.00 62.19 702 ALA A CA 1
ATOM 5422 C C . ALA A 1 702 ? -1.513 6.874 -4.586 1.00 62.19 702 ALA A C 1
ATOM 5424 O O . ALA A 1 702 ? -1.031 7.318 -3.552 1.00 62.19 702 ALA A O 1
ATOM 5425 N N . GLY A 1 703 ? -2.705 7.293 -5.033 1.00 68.81 703 GLY A N 1
ATOM 5426 C CA . GLY A 1 703 ? -3.536 8.279 -4.339 1.00 68.81 703 GLY A CA 1
ATOM 5427 C C . GLY A 1 703 ? -3.094 9.724 -4.567 1.00 68.81 703 GLY A C 1
ATOM 5428 O O . GLY A 1 703 ? -3.381 10.575 -3.729 1.00 68.81 703 GLY A O 1
ATOM 5429 N N . ARG A 1 704 ? -2.416 10.003 -5.691 1.00 76.50 704 ARG A N 1
ATOM 5430 C CA . ARG A 1 704 ? -1.770 11.291 -6.006 1.00 76.50 704 ARG A CA 1
ATOM 5431 C C . ARG A 1 704 ? -0.587 11.606 -5.090 1.00 76.50 704 ARG A C 1
ATOM 5433 O O . ARG A 1 704 ? -0.338 12.771 -4.788 1.00 76.50 704 ARG A O 1
ATOM 5440 N N . TYR A 1 705 ? 0.113 10.575 -4.626 1.00 79.00 705 TYR A N 1
ATOM 5441 C CA . TYR A 1 705 ? 1.361 10.688 -3.875 1.00 79.00 705 TYR A CA 1
ATOM 5442 C C . TYR A 1 705 ? 2.506 10.181 -4.743 1.00 79.00 705 TYR A C 1
ATOM 5444 O O . TYR A 1 705 ? 2.418 9.090 -5.307 1.00 79.00 705 TYR A O 1
ATOM 5452 N N . LEU A 1 706 ? 3.587 10.948 -4.840 1.00 79.88 706 LEU A N 1
ATOM 5453 C CA . LEU A 1 706 ? 4.719 10.633 -5.698 1.00 79.88 706 LEU A CA 1
ATOM 5454 C C . LEU A 1 706 ? 5.959 10.289 -4.875 1.00 79.88 706 LEU A C 1
ATOM 5456 O O . LEU A 1 706 ? 6.530 11.143 -4.194 1.00 79.88 706 LEU A O 1
ATOM 5460 N N . SER A 1 707 ? 6.406 9.045 -5.008 1.00 83.81 707 SER A N 1
ATOM 5461 C CA . SER A 1 707 ? 7.641 8.552 -4.403 1.00 83.81 707 SER A CA 1
ATOM 5462 C C . SER A 1 707 ? 8.592 8.071 -5.488 1.00 83.81 707 SER A C 1
ATOM 5464 O O . SER A 1 707 ? 8.162 7.409 -6.436 1.00 83.81 707 SER A O 1
ATOM 5466 N N . TYR A 1 708 ? 9.870 8.393 -5.342 1.00 86.19 708 TYR A N 1
ATOM 5467 C CA . TYR A 1 708 ? 10.910 8.003 -6.283 1.00 86.19 708 TYR A CA 1
ATOM 5468 C C . TYR A 1 708 ? 12.280 7.960 -5.612 1.00 86.19 708 TYR A C 1
ATOM 5470 O O . TYR A 1 708 ? 12.527 8.604 -4.592 1.00 86.19 708 TYR A O 1
ATOM 5478 N N . ASP A 1 709 ? 13.170 7.208 -6.240 1.00 90.06 709 ASP A N 1
ATOM 5479 C CA . ASP A 1 709 ? 14.595 7.203 -5.966 1.00 90.06 709 ASP A CA 1
ATOM 5480 C C . ASP A 1 709 ? 15.302 7.970 -7.094 1.00 90.06 709 ASP A C 1
ATOM 5482 O O . ASP A 1 709 ? 15.000 7.763 -8.271 1.00 90.06 709 ASP A O 1
ATOM 5486 N N . VAL A 1 710 ? 16.244 8.843 -6.747 1.00 92.75 710 VAL A N 1
ATOM 5487 C CA . VAL A 1 710 ? 17.090 9.571 -7.702 1.00 92.75 710 VAL A CA 1
ATOM 5488 C C . VAL A 1 710 ? 18.556 9.354 -7.360 1.00 92.75 710 VAL A C 1
ATOM 5490 O O . VAL A 1 710 ? 18.931 9.363 -6.189 1.00 92.75 710 VAL A O 1
ATOM 5493 N N . GLN A 1 711 ? 19.382 9.162 -8.382 1.00 93.56 711 GLN A N 1
ATOM 5494 C CA . GLN A 1 711 ? 20.820 8.992 -8.253 1.00 93.56 711 GLN A CA 1
ATOM 5495 C C . GLN A 1 711 ? 21.562 9.840 -9.286 1.00 93.56 711 GLN A C 1
ATOM 5497 O O . GLN A 1 711 ? 21.135 9.937 -10.434 1.00 93.56 711 GLN A O 1
ATOM 5502 N N . ALA A 1 712 ? 22.709 10.388 -8.885 1.00 93.25 712 ALA A N 1
ATOM 5503 C CA . ALA A 1 712 ? 23.718 10.922 -9.794 1.00 93.25 712 ALA A CA 1
ATOM 5504 C C . ALA A 1 712 ? 25.119 10.537 -9.320 1.00 93.25 712 ALA A C 1
ATOM 5506 O O . ALA A 1 712 ? 25.358 10.368 -8.118 1.00 93.25 712 ALA A O 1
ATOM 5507 N N . LYS A 1 713 ? 26.061 10.454 -10.258 1.00 90.75 713 LYS A N 1
ATOM 5508 C CA . LYS A 1 713 ? 27.492 10.386 -9.962 1.00 90.75 713 LYS A CA 1
ATOM 5509 C C . LYS A 1 713 ? 28.126 11.736 -10.222 1.00 90.75 713 LYS A C 1
ATOM 5511 O O . LYS A 1 713 ? 27.823 12.409 -11.200 1.00 90.75 713 LYS A O 1
ATOM 5516 N N . LEU A 1 714 ? 28.988 12.145 -9.306 1.00 88.75 714 LEU A N 1
ATOM 5517 C CA . LEU A 1 714 ? 29.588 13.466 -9.306 1.00 88.75 714 LEU A CA 1
ATOM 5518 C C . LEU A 1 714 ? 31.098 13.294 -9.380 1.00 88.75 714 LEU A C 1
ATOM 5520 O O . LEU A 1 714 ? 31.694 12.614 -8.539 1.00 88.75 714 LEU A O 1
ATOM 5524 N N . LYS A 1 715 ? 31.716 13.915 -10.381 1.00 85.62 715 LYS A N 1
ATOM 5525 C CA . LYS A 1 715 ? 33.167 14.031 -10.490 1.00 85.62 715 LYS A CA 1
ATOM 5526 C C . LYS A 1 715 ? 33.589 15.394 -9.962 1.00 85.62 715 LYS A C 1
ATOM 5528 O O . LYS A 1 715 ? 33.101 16.429 -10.414 1.00 85.62 715 LYS A O 1
ATOM 5533 N N . LEU A 1 716 ? 34.536 15.359 -9.039 1.00 76.94 716 LEU A N 1
ATOM 5534 C CA . LEU A 1 716 ? 35.159 16.526 -8.438 1.00 76.94 716 LEU A CA 1
ATOM 5535 C C . LEU A 1 716 ? 36.614 16.531 -8.890 1.00 76.94 716 LEU A C 1
ATOM 5537 O O . LEU A 1 716 ? 37.296 15.524 -8.709 1.00 76.94 716 LEU A O 1
ATOM 5541 N N . ASP A 1 717 ? 37.080 17.619 -9.497 1.00 67.56 717 ASP A N 1
ATOM 5542 C CA . ASP A 1 717 ? 38.510 17.787 -9.748 1.00 67.56 717 ASP A CA 1
ATOM 5543 C C . ASP A 1 717 ? 39.238 18.074 -8.422 1.00 67.56 717 ASP A C 1
ATOM 5545 O O . ASP A 1 717 ? 38.810 18.912 -7.625 1.00 67.56 717 ASP A O 1
ATOM 5549 N N . SER A 1 718 ? 40.350 17.375 -8.197 1.00 55.34 718 SER A N 1
ATOM 5550 C CA . SER A 1 718 ? 41.229 17.499 -7.029 1.00 55.34 718 SER A CA 1
ATOM 5551 C C . SER A 1 718 ? 41.823 18.899 -6.805 1.00 55.34 718 SER A C 1
ATOM 5553 O O . SER A 1 718 ? 42.387 19.153 -5.744 1.00 55.34 718 SER A O 1
ATOM 5555 N N . THR A 1 719 ? 41.695 19.809 -7.773 1.00 61.19 719 THR A N 1
ATOM 5556 C CA . THR A 1 719 ? 42.167 21.202 -7.693 1.00 61.19 719 THR A CA 1
ATOM 5557 C C . THR A 1 719 ? 41.191 22.156 -6.985 1.00 61.19 719 THR A C 1
ATOM 5559 O O . THR A 1 719 ? 41.585 23.257 -6.594 1.00 61.19 719 THR A O 1
ATOM 5562 N N . ASN A 1 720 ? 39.932 21.755 -6.770 1.00 62.09 720 ASN A N 1
ATOM 5563 C CA . ASN A 1 720 ? 38.894 22.617 -6.200 1.00 62.09 720 ASN A CA 1
ATOM 5564 C C . ASN A 1 720 ? 38.885 22.589 -4.659 1.00 62.09 720 ASN A C 1
ATOM 5566 O O . ASN A 1 720 ? 38.480 21.603 -4.047 1.00 62.09 720 ASN A O 1
ATOM 5570 N N . GLN A 1 721 ? 39.242 23.704 -4.013 1.00 67.19 721 GLN A N 1
ATOM 5571 C CA . GLN A 1 721 ? 39.199 23.835 -2.543 1.00 67.19 721 GLN A CA 1
ATOM 5572 C C . GLN A 1 721 ? 37.813 24.233 -1.993 1.00 67.19 721 GLN A C 1
ATOM 5574 O O . GLN A 1 721 ? 37.471 23.880 -0.862 1.00 67.19 721 GLN A O 1
ATOM 5579 N N . THR A 1 722 ? 37.000 24.907 -2.812 1.00 76.69 722 THR A N 1
ATOM 5580 C CA . THR A 1 722 ? 35.656 25.402 -2.476 1.00 76.69 722 THR A CA 1
ATOM 5581 C C . THR A 1 722 ? 34.673 24.943 -3.540 1.00 76.69 722 THR A C 1
ATOM 5583 O O . THR A 1 722 ? 34.875 25.264 -4.707 1.00 76.69 722 THR A O 1
ATOM 5586 N N . TYR A 1 723 ? 33.622 24.210 -3.182 1.00 79.31 723 TYR A N 1
ATOM 5587 C CA . TYR A 1 723 ? 32.608 23.727 -4.126 1.00 79.31 723 TYR A CA 1
ATOM 5588 C C . TYR A 1 723 ? 31.308 23.351 -3.424 1.00 79.31 723 TYR A C 1
ATOM 5590 O O . TYR A 1 723 ? 31.307 22.898 -2.280 1.00 79.31 723 TYR A O 1
ATOM 5598 N N . ALA A 1 724 ? 30.208 23.456 -4.164 1.00 86.50 724 ALA A N 1
ATOM 5599 C CA . ALA A 1 724 ? 28.910 22.925 -3.789 1.00 86.50 724 ALA A CA 1
ATOM 5600 C C . ALA A 1 724 ? 28.224 22.332 -5.022 1.00 86.50 724 ALA A C 1
ATOM 5602 O O . ALA A 1 724 ? 28.035 23.017 -6.022 1.00 86.50 724 ALA A O 1
ATOM 5603 N N . GLY A 1 725 ? 27.811 21.069 -4.962 1.00 89.12 725 GLY A N 1
ATOM 5604 C CA . GLY A 1 725 ? 27.004 20.474 -6.027 1.00 89.12 725 GLY A CA 1
ATOM 5605 C C . GLY A 1 725 ? 26.264 19.222 -5.591 1.00 89.12 725 GLY A C 1
ATOM 5606 O O . GLY A 1 725 ? 26.614 18.598 -4.586 1.00 89.12 725 GLY A O 1
ATOM 5607 N N . GLY A 1 726 ? 25.206 18.870 -6.317 1.00 92.62 726 GLY A N 1
ATOM 5608 C CA . GLY A 1 726 ? 24.408 17.699 -5.982 1.00 92.62 726 GLY A CA 1
ATOM 5609 C C . GLY A 1 726 ? 23.082 17.575 -6.716 1.00 92.62 726 GLY A C 1
ATOM 5610 O O . GLY A 1 726 ? 22.959 17.923 -7.889 1.00 92.62 726 GLY A O 1
ATOM 5611 N N . LEU A 1 727 ? 22.117 16.993 -6.007 1.00 94.56 727 LEU A N 1
ATOM 5612 C CA . LEU A 1 727 ? 20.799 16.631 -6.519 1.00 94.56 727 LEU A CA 1
ATOM 5613 C C . LEU A 1 727 ? 19.753 17.624 -6.018 1.00 94.56 727 LEU A C 1
ATOM 5615 O O . LEU A 1 727 ? 19.646 17.838 -4.809 1.00 94.56 727 LEU A O 1
ATOM 5619 N N . SER A 1 728 ? 18.940 18.146 -6.931 1.00 92.12 728 SER A N 1
ATOM 5620 C CA . SER A 1 728 ? 17.728 18.904 -6.618 1.00 92.12 728 SER A CA 1
ATOM 5621 C C . SER A 1 728 ? 16.494 18.024 -6.812 1.00 92.12 728 SER A C 1
ATOM 5623 O O . SER A 1 728 ? 16.420 17.222 -7.746 1.00 92.12 728 SER A O 1
ATOM 5625 N N . PHE A 1 729 ? 15.505 18.166 -5.939 1.00 90.75 729 PHE A N 1
ATOM 5626 C CA . PHE A 1 729 ? 14.261 17.398 -5.963 1.00 90.75 729 PHE A CA 1
ATOM 5627 C C . PHE A 1 729 ? 13.097 18.211 -5.387 1.00 90.75 729 PHE A C 1
ATOM 5629 O O . PHE A 1 729 ? 13.314 19.213 -4.711 1.00 90.75 729 PHE A O 1
ATOM 5636 N N . ARG A 1 730 ? 11.852 17.796 -5.664 1.00 86.25 730 ARG A N 1
ATOM 5637 C CA . ARG A 1 730 ? 10.643 18.587 -5.364 1.00 86.25 730 ARG A CA 1
ATOM 5638 C C . ARG A 1 730 ? 10.709 19.992 -5.961 1.00 86.25 730 ARG A C 1
ATOM 5640 O O . ARG A 1 730 ? 10.301 20.954 -5.312 1.00 86.25 730 ARG A O 1
ATOM 5647 N N . LEU A 1 731 ? 11.243 20.098 -7.178 1.00 86.19 731 LEU A N 1
ATOM 5648 C CA . LEU A 1 731 ? 11.188 21.355 -7.906 1.00 86.19 731 LEU A CA 1
ATOM 5649 C C . LEU A 1 731 ? 9.722 21.708 -8.214 1.00 86.19 731 LEU A C 1
ATOM 5651 O O . LEU A 1 731 ? 8.839 20.842 -8.256 1.00 86.19 731 LEU A O 1
ATOM 5655 N N . ASP A 1 732 ? 9.450 22.992 -8.385 1.00 81.25 732 ASP A N 1
ATOM 5656 C CA . ASP A 1 732 ? 8.160 23.464 -8.870 1.00 81.25 732 ASP A CA 1
ATOM 5657 C C . ASP A 1 732 ? 8.320 24.555 -9.932 1.00 81.25 732 ASP A C 1
ATOM 5659 O O . ASP A 1 732 ? 9.418 25.035 -10.230 1.00 81.25 732 ASP A O 1
ATOM 5663 N N . GLU A 1 733 ? 7.197 24.931 -10.534 1.00 80.19 733 GLU A N 1
ATOM 5664 C CA . GLU A 1 733 ? 7.125 25.945 -11.583 1.00 80.19 733 GLU A CA 1
ATOM 5665 C C . GLU A 1 733 ? 7.478 27.356 -11.081 1.00 80.19 733 GLU A C 1
ATOM 5667 O O . GLU A 1 733 ? 7.789 28.232 -11.887 1.00 80.19 733 GLU A O 1
ATOM 5672 N N . ALA A 1 734 ? 7.457 27.583 -9.764 1.00 79.12 734 ALA A N 1
ATOM 5673 C CA . ALA A 1 734 ? 7.837 28.846 -9.141 1.00 79.12 734 ALA A CA 1
ATOM 5674 C C . ALA A 1 734 ? 9.345 28.929 -8.828 1.00 79.12 734 ALA A C 1
ATOM 5676 O O . ALA A 1 734 ? 9.818 29.992 -8.435 1.00 79.12 734 ALA A O 1
ATOM 5677 N N . GLY A 1 735 ? 10.113 27.853 -9.043 1.00 79.31 735 GLY A N 1
ATOM 5678 C CA . GLY A 1 735 ? 11.562 27.811 -8.816 1.00 79.31 735 GLY A CA 1
ATOM 5679 C C . GLY A 1 735 ? 11.972 27.428 -7.401 1.00 79.31 735 GLY A C 1
ATOM 5680 O O . GLY A 1 735 ? 13.138 27.588 -7.032 1.00 79.31 735 GLY A O 1
ATOM 5681 N N . ASN A 1 736 ? 11.028 26.924 -6.612 1.00 84.44 736 ASN A N 1
ATOM 5682 C CA . ASN A 1 736 ? 11.307 26.377 -5.300 1.00 84.44 736 ASN A CA 1
ATOM 5683 C C . ASN A 1 736 ? 11.883 24.973 -5.435 1.00 84.44 736 ASN A C 1
ATOM 5685 O O . ASN A 1 736 ? 11.534 24.239 -6.360 1.00 84.44 736 ASN A O 1
ATOM 5689 N N . SER A 1 737 ? 12.760 24.586 -4.516 1.00 87.25 737 SER A N 1
ATOM 5690 C CA . SER A 1 737 ? 13.383 23.264 -4.560 1.00 87.25 737 SER A CA 1
ATOM 5691 C C . SER A 1 737 ? 13.891 22.802 -3.201 1.00 87.25 737 SER A C 1
ATOM 5693 O O . SER A 1 737 ? 14.168 23.594 -2.299 1.00 87.25 737 SER A O 1
ATOM 5695 N N . LEU A 1 738 ? 14.022 21.488 -3.057 1.00 89.81 738 LEU A N 1
ATOM 5696 C CA . LEU A 1 738 ? 14.866 20.871 -2.047 1.00 89.81 738 LEU A CA 1
ATOM 5697 C C . LEU A 1 738 ? 16.155 20.411 -2.713 1.00 89.81 738 LEU A C 1
ATOM 5699 O O . LEU A 1 738 ? 16.150 20.021 -3.884 1.00 89.81 738 LEU A O 1
ATOM 5703 N N . GLY A 1 739 ? 17.246 20.393 -1.959 1.00 90.94 739 GLY A N 1
ATOM 5704 C CA . GLY A 1 739 ? 18.512 19.918 -2.488 1.00 90.94 739 GLY A CA 1
ATOM 5705 C C . GLY A 1 739 ? 19.367 19.196 -1.467 1.00 90.94 739 GLY A C 1
ATOM 5706 O O . GLY A 1 739 ? 19.377 19.513 -0.277 1.00 90.94 739 GLY A O 1
ATOM 5707 N N . LEU A 1 740 ? 20.104 18.208 -1.968 1.00 93.00 740 LEU A N 1
ATOM 5708 C CA . LEU A 1 740 ? 21.190 17.544 -1.265 1.00 93.00 740 LEU A CA 1
ATOM 5709 C C . LEU A 1 740 ? 22.506 17.938 -1.932 1.00 93.00 740 LEU A C 1
ATOM 5711 O O . LEU A 1 740 ? 22.718 17.633 -3.105 1.00 93.00 740 LEU A O 1
ATOM 5715 N N . THR A 1 741 ? 23.390 18.575 -1.173 1.00 90.56 741 THR A N 1
ATOM 5716 C CA . THR A 1 741 ? 24.667 19.108 -1.655 1.00 90.56 741 THR A CA 1
ATOM 5717 C C . THR A 1 741 ? 25.833 18.469 -0.922 1.00 90.56 741 THR A C 1
ATOM 5719 O O . THR A 1 741 ? 25.848 18.435 0.310 1.00 90.56 741 THR A O 1
ATOM 5722 N N . ILE A 1 742 ? 26.845 18.038 -1.674 1.00 87.94 742 ILE A N 1
ATOM 5723 C CA . ILE A 1 742 ? 28.201 17.897 -1.139 1.00 87.94 742 ILE A CA 1
ATOM 5724 C C . ILE A 1 742 ? 28.886 19.261 -1.181 1.00 87.94 742 ILE A C 1
ATOM 5726 O O . ILE A 1 742 ? 28.854 19.948 -2.201 1.00 87.94 742 ILE A O 1
ATOM 5730 N N . LEU A 1 743 ? 29.449 19.670 -0.051 1.00 82.88 743 LEU A N 1
ATOM 5731 C CA . LEU A 1 743 ? 29.908 21.031 0.193 1.00 82.88 743 LEU A CA 1
ATOM 5732 C C . LEU A 1 743 ? 31.323 21.021 0.781 1.00 82.88 743 LEU A C 1
ATOM 5734 O O . LEU A 1 743 ? 31.584 20.306 1.746 1.00 82.88 743 LEU A O 1
ATOM 5738 N N . SER A 1 744 ? 32.196 21.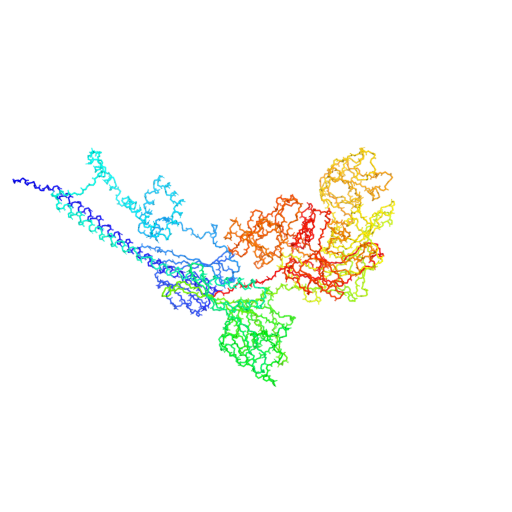874 0.253 1.00 79.69 744 SER A N 1
ATOM 5739 C CA . SER A 1 744 ? 33.417 22.347 0.911 1.00 79.69 744 SER A CA 1
ATOM 5740 C C . SER A 1 744 ? 33.460 23.865 0.782 1.00 79.69 744 SER A C 1
ATOM 5742 O O . SER A 1 744 ? 33.310 24.388 -0.323 1.00 79.69 744 SER A O 1
ATOM 5744 N N . SER A 1 745 ? 33.622 24.577 1.894 1.00 75.31 745 SER A N 1
ATOM 5745 C CA . SER A 1 745 ? 33.467 26.033 1.931 1.00 75.31 745 SER A CA 1
ATOM 5746 C C . SER A 1 745 ? 34.530 26.737 2.772 1.00 75.31 745 SER A C 1
ATOM 5748 O O . SER A 1 745 ? 35.244 26.119 3.574 1.00 75.31 745 SER A O 1
ATOM 5750 N N . VAL A 1 746 ? 34.638 28.057 2.585 1.00 69.75 746 VAL A N 1
ATOM 5751 C CA . VAL A 1 746 ? 35.529 28.922 3.362 1.00 69.75 746 VAL A CA 1
ATOM 5752 C C . VAL A 1 746 ? 34.687 30.011 4.022 1.00 69.75 746 VAL A C 1
ATOM 5754 O O . VAL A 1 746 ? 34.247 30.920 3.327 1.00 69.75 746 VAL A O 1
ATOM 5757 N N . PRO A 1 747 ? 34.498 29.982 5.353 1.00 59.53 747 PRO A N 1
ATOM 5758 C CA . PRO A 1 747 ? 33.621 30.942 6.013 1.00 59.53 747 PRO A CA 1
ATOM 5759 C C . PRO A 1 747 ? 34.181 32.376 5.949 1.00 59.53 747 PRO A C 1
ATOM 5761 O O . PRO A 1 747 ? 35.397 32.589 6.075 1.00 59.53 747 PRO A O 1
ATOM 5764 N N . GLY A 1 748 ? 33.286 33.361 5.815 1.00 59.72 748 GLY A N 1
ATOM 5765 C CA . GLY A 1 748 ? 33.555 34.797 5.989 1.00 59.72 748 GLY A CA 1
ATOM 5766 C C . GLY A 1 748 ? 33.245 35.663 4.761 1.00 59.72 748 GLY A C 1
ATOM 5767 O O . GLY A 1 748 ? 32.763 35.166 3.756 1.00 59.72 748 GLY A O 1
ATOM 5768 N N . PHE A 1 749 ? 33.552 36.963 4.847 1.00 62.22 749 PHE A N 1
ATOM 5769 C CA . PHE A 1 749 ? 33.463 37.931 3.741 1.00 62.22 749 PHE A CA 1
ATOM 5770 C C . PHE A 1 749 ? 34.871 38.438 3.360 1.00 62.22 749 PHE A C 1
ATOM 5772 O O . PHE A 1 749 ? 35.742 38.516 4.229 1.00 62.22 749 PHE A O 1
ATOM 5779 N N . TYR A 1 750 ? 35.122 38.787 2.089 1.00 53.16 750 TYR A N 1
ATOM 5780 C CA . TYR A 1 750 ? 36.459 39.215 1.615 1.00 53.16 750 TYR A CA 1
ATOM 5781 C C . TYR A 1 750 ? 36.780 40.708 1.797 1.00 53.16 750 TYR A C 1
ATOM 5783 O O . TYR A 1 750 ? 37.954 41.077 1.784 1.00 53.16 750 TYR A O 1
ATOM 5791 N N . THR A 1 751 ? 35.784 41.587 1.911 1.00 54.62 751 THR A N 1
ATOM 5792 C CA . THR A 1 751 ? 35.993 43.036 1.742 1.00 54.62 751 THR A CA 1
ATOM 5793 C C . THR A 1 751 ? 35.275 43.865 2.802 1.00 54.62 751 THR A C 1
ATOM 5795 O O . THR A 1 751 ? 34.308 43.422 3.419 1.00 54.62 751 THR A O 1
ATOM 5798 N N . THR A 1 752 ? 35.684 45.130 2.933 1.00 57.75 752 THR A N 1
ATOM 5799 C CA . THR A 1 752 ? 34.954 46.201 3.643 1.00 57.75 752 THR A CA 1
ATOM 5800 C C . THR A 1 752 ? 33.533 46.453 3.107 1.00 57.75 752 THR A C 1
ATOM 5802 O O . THR A 1 752 ? 32.824 47.311 3.633 1.00 57.75 752 THR A O 1
ATOM 5805 N N . ASP A 1 753 ? 33.121 45.726 2.062 1.00 60.16 753 ASP A N 1
ATOM 5806 C CA . ASP A 1 753 ? 31.839 45.847 1.368 1.00 60.16 753 ASP A CA 1
ATOM 5807 C C . ASP A 1 753 ? 30.958 44.585 1.487 1.00 60.16 753 ASP A C 1
ATOM 5809 O O . ASP A 1 753 ? 29.842 44.582 0.974 1.00 60.16 753 ASP A O 1
ATOM 5813 N N . GLY A 1 754 ? 31.409 43.540 2.202 1.00 62.00 754 GLY A N 1
ATOM 5814 C CA . GLY A 1 754 ? 30.557 42.406 2.598 1.00 62.00 754 GLY A CA 1
ATOM 5815 C C . GLY A 1 754 ? 30.311 41.345 1.521 1.00 62.00 754 GLY A C 1
ATOM 5816 O O . GLY A 1 754 ? 29.261 40.702 1.545 1.00 62.00 754 GLY A O 1
ATOM 5817 N N . CYS A 1 755 ? 31.247 41.169 0.581 1.00 68.19 755 CYS A N 1
ATOM 5818 C CA . CYS A 1 755 ? 31.152 40.154 -0.477 1.00 68.19 755 CYS A CA 1
ATOM 5819 C C . CYS A 1 755 ? 31.471 38.749 0.037 1.00 68.19 755 CYS A C 1
ATOM 5821 O O . CYS A 1 755 ? 32.415 38.585 0.818 1.00 68.19 755 CYS A O 1
ATOM 5823 N N . ASP A 1 756 ? 30.711 37.761 -0.434 1.00 70.75 756 ASP A N 1
ATOM 5824 C CA . ASP A 1 756 ? 30.869 36.353 -0.070 1.00 70.75 756 ASP A CA 1
ATOM 5825 C C . ASP A 1 756 ? 32.250 35.803 -0.472 1.00 70.75 756 ASP A C 1
ATOM 5827 O O . ASP A 1 756 ? 32.833 36.187 -1.494 1.00 70.75 756 ASP A O 1
ATOM 5831 N N . LYS A 1 757 ? 32.795 34.931 0.378 1.00 71.38 757 LYS A N 1
ATOM 5832 C CA . LYS A 1 757 ? 34.127 34.347 0.253 1.00 71.38 757 LYS A CA 1
ATOM 5833 C C . LYS A 1 757 ? 34.147 33.052 -0.544 1.00 71.38 757 LYS A C 1
ATOM 5835 O O . LYS A 1 757 ? 35.177 32.712 -1.126 1.00 71.38 757 LYS A O 1
ATOM 5840 N N . ASP A 1 758 ? 33.037 32.332 -0.585 1.00 73.56 758 ASP A N 1
ATOM 5841 C CA . ASP A 1 758 ? 32.969 31.026 -1.232 1.00 73.56 758 ASP A CA 1
ATOM 5842 C C . ASP A 1 758 ? 32.022 30.986 -2.439 1.00 73.56 758 ASP A C 1
ATOM 5844 O O . ASP A 1 758 ? 32.097 30.044 -3.223 1.00 73.56 758 ASP A O 1
ATOM 5848 N N . GLY A 1 759 ? 31.214 32.021 -2.674 1.00 77.88 759 GLY A N 1
ATOM 5849 C CA . GLY A 1 759 ? 30.268 32.080 -3.789 1.00 77.88 759 GLY A CA 1
ATOM 5850 C C . GLY A 1 759 ? 29.092 31.117 -3.622 1.00 77.88 759 GLY A C 1
ATOM 5851 O O . GLY A 1 759 ? 28.471 30.744 -4.626 1.00 77.88 759 GLY A O 1
ATOM 5852 N N . ILE A 1 760 ? 28.824 30.680 -2.389 1.00 80.88 760 ILE A N 1
ATOM 5853 C CA . ILE A 1 760 ? 27.799 29.719 -1.996 1.00 80.88 760 ILE A CA 1
ATOM 5854 C C . ILE A 1 760 ? 26.794 30.451 -1.092 1.00 80.88 760 ILE A C 1
ATOM 5856 O O . ILE A 1 760 ? 27.185 31.126 -0.148 1.00 80.88 760 ILE A O 1
ATOM 5860 N N . PRO A 1 761 ? 25.477 30.307 -1.320 1.00 80.56 761 PRO A N 1
ATOM 5861 C CA . PRO A 1 761 ? 24.469 30.965 -0.492 1.00 80.56 761 PRO A CA 1
ATOM 5862 C C . PRO A 1 761 ? 24.694 30.827 1.022 1.00 80.56 761 PRO A C 1
ATOM 5864 O O . PRO A 1 761 ? 24.702 29.715 1.550 1.00 80.56 761 PRO A O 1
ATOM 5867 N N . ASN A 1 762 ? 24.786 31.965 1.721 1.00 74.19 762 ASN A N 1
ATOM 5868 C CA . ASN A 1 762 ? 25.022 32.038 3.173 1.00 74.19 762 ASN A CA 1
ATOM 5869 C C . ASN A 1 762 ? 24.055 31.175 4.001 1.00 74.19 762 ASN A C 1
ATOM 5871 O O . ASN A 1 762 ? 24.471 30.525 4.960 1.00 74.19 762 ASN A O 1
ATOM 5875 N N . GLY A 1 763 ? 22.784 31.100 3.591 1.00 75.31 763 GLY A N 1
ATOM 5876 C CA . GLY A 1 763 ? 21.769 30.265 4.242 1.00 75.31 763 GLY A CA 1
ATOM 5877 C C . GLY A 1 763 ? 22.026 28.753 4.147 1.00 75.31 763 GLY A C 1
ATOM 5878 O O . GLY A 1 763 ? 21.385 27.983 4.858 1.00 75.31 763 GLY A O 1
ATOM 5879 N N . MET A 1 764 ? 22.970 28.304 3.305 1.00 78.31 764 MET A N 1
ATOM 5880 C CA . MET A 1 764 ? 23.480 26.923 3.263 1.00 78.31 764 MET A CA 1
ATOM 5881 C C . MET A 1 764 ? 24.794 26.732 4.039 1.00 78.31 764 MET A C 1
ATOM 5883 O O . MET A 1 764 ? 25.173 25.592 4.313 1.0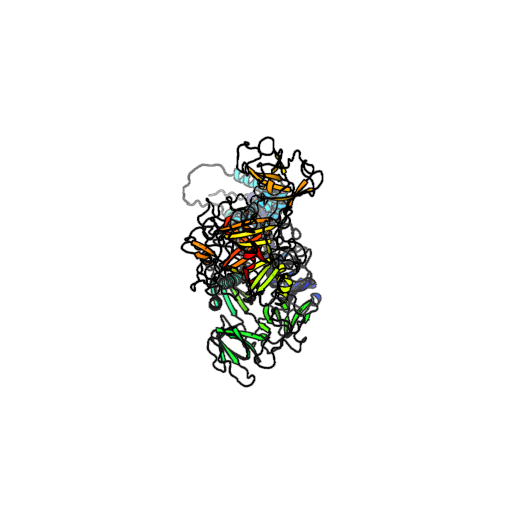0 78.31 764 MET A O 1
ATOM 5887 N N . THR A 1 765 ? 25.508 27.816 4.364 1.00 69.44 765 THR A N 1
ATOM 5888 C CA . THR A 1 765 ? 26.881 27.802 4.902 1.00 69.44 765 THR A CA 1
ATOM 5889 C C . THR A 1 765 ? 27.003 28.505 6.262 1.00 69.44 765 THR A C 1
ATOM 5891 O O . THR A 1 765 ? 28.104 28.911 6.618 1.00 69.44 765 THR A O 1
ATOM 5894 N N . THR A 1 766 ? 25.908 28.589 7.042 1.00 57.69 766 THR A N 1
ATOM 5895 C CA . THR A 1 766 ? 25.654 29.357 8.299 1.00 57.69 766 THR A CA 1
ATOM 5896 C C . THR A 1 766 ? 26.641 29.193 9.480 1.00 57.69 766 THR A C 1
ATOM 5898 O O . THR A 1 766 ? 26.265 29.153 10.659 1.00 57.69 766 THR A O 1
ATOM 5901 N N . VAL A 1 767 ? 27.932 29.006 9.243 1.00 53.03 767 VAL A N 1
ATOM 5902 C CA . VAL A 1 767 ? 28.853 28.450 10.222 1.00 53.03 767 VAL A CA 1
ATOM 5903 C C . VAL A 1 767 ? 29.908 29.464 10.635 1.00 53.03 767 VAL A C 1
ATOM 5905 O O . VAL A 1 767 ? 30.834 29.791 9.905 1.00 53.03 767 VAL A O 1
ATOM 5908 N N . THR A 1 768 ? 29.797 29.892 11.887 1.00 46.72 768 THR A N 1
ATOM 5909 C CA . THR A 1 768 ? 30.747 30.771 12.578 1.00 46.72 768 THR A CA 1
ATOM 5910 C C . THR A 1 768 ? 31.994 30.042 13.106 1.00 46.72 768 THR A C 1
ATOM 5912 O O . THR A 1 768 ? 32.933 30.694 13.544 1.00 46.72 768 THR A O 1
ATOM 5915 N N . ALA A 1 769 ? 32.033 28.701 13.056 1.00 45.34 769 ALA A N 1
ATOM 5916 C CA . ALA A 1 769 ? 33.109 27.867 13.613 1.00 45.34 769 ALA A CA 1
ATOM 5917 C C . ALA A 1 769 ? 33.472 26.640 12.736 1.00 45.34 769 ALA A C 1
ATOM 5919 O O . ALA A 1 769 ? 33.557 25.518 13.235 1.00 45.34 769 ALA A O 1
ATOM 5920 N N . ILE A 1 770 ? 33.660 26.816 11.420 1.00 48.69 770 ILE A N 1
ATOM 5921 C CA . ILE A 1 770 ? 34.264 25.769 10.564 1.00 48.69 770 ILE A CA 1
ATOM 5922 C C . ILE A 1 770 ? 35.786 25.861 10.674 1.00 48.69 770 ILE A C 1
ATOM 5924 O O . ILE A 1 770 ? 36.361 26.928 10.475 1.00 48.69 770 ILE A O 1
ATOM 5928 N N . ILE A 1 771 ? 36.445 24.726 10.911 1.00 51.16 771 ILE A N 1
ATOM 5929 C CA . ILE A 1 771 ? 37.853 24.563 10.532 1.00 51.16 771 ILE A CA 1
ATOM 5930 C C . ILE A 1 771 ? 37.892 24.568 9.000 1.00 51.16 771 ILE A C 1
ATOM 5932 O O . ILE A 1 771 ? 37.260 23.715 8.380 1.00 51.16 771 ILE A O 1
ATOM 5936 N N . GLN A 1 772 ? 38.560 25.565 8.420 1.00 59.06 772 GLN A N 1
ATOM 5937 C CA . GLN A 1 772 ? 38.652 25.841 6.981 1.00 59.06 772 GLN A CA 1
ATOM 5938 C C . GLN A 1 772 ? 38.743 24.557 6.125 1.00 59.06 772 GLN A C 1
ATOM 5940 O O . GLN A 1 772 ? 39.555 23.689 6.435 1.00 59.06 772 GLN A O 1
ATOM 5945 N N . TYR A 1 773 ? 37.946 24.461 5.048 1.00 63.28 773 TYR A N 1
ATOM 5946 C CA . TYR A 1 773 ? 37.973 23.362 4.059 1.00 63.28 773 TYR A CA 1
ATOM 5947 C C . TYR A 1 773 ? 37.460 21.979 4.513 1.00 63.28 773 TYR A C 1
ATOM 5949 O O . TYR A 1 773 ? 37.827 20.962 3.930 1.00 63.28 773 TYR A O 1
ATOM 5957 N N . ASN A 1 774 ? 36.598 21.900 5.529 1.00 72.94 774 ASN A N 1
ATOM 5958 C CA . ASN A 1 774 ? 35.977 20.621 5.894 1.00 72.94 774 ASN A CA 1
ATOM 5959 C C . ASN A 1 774 ? 34.864 20.195 4.907 1.00 72.94 774 ASN A C 1
ATOM 5961 O O . ASN A 1 774 ? 34.016 21.023 4.568 1.00 72.94 774 ASN A O 1
ATOM 5965 N N . PRO A 1 775 ? 34.790 18.903 4.525 1.00 79.50 775 PRO A N 1
ATOM 5966 C CA . PRO A 1 775 ? 33.715 18.373 3.691 1.00 79.50 775 PRO A CA 1
ATOM 5967 C C . PRO A 1 775 ? 32.425 18.117 4.492 1.00 79.50 775 PRO A C 1
ATOM 5969 O O . PRO A 1 775 ? 32.423 17.436 5.527 1.00 79.50 775 PRO A O 1
ATOM 5972 N N . TYR A 1 776 ? 31.305 18.612 3.968 1.00 81.62 776 TYR A N 1
ATOM 5973 C CA . TYR A 1 776 ? 29.964 18.453 4.524 1.00 81.62 776 TYR A CA 1
ATOM 5974 C C . TYR A 1 776 ? 29.002 17.854 3.503 1.00 81.62 776 TYR A C 1
ATOM 5976 O O . TYR A 1 776 ? 29.111 18.072 2.298 1.00 81.62 776 TYR A O 1
ATOM 5984 N N . LEU A 1 777 ? 28.005 17.141 4.016 1.00 86.94 777 LEU A N 1
ATOM 5985 C CA . LEU A 1 777 ? 26.787 16.828 3.282 1.00 86.94 777 LEU A CA 1
ATOM 5986 C C . LEU A 1 777 ? 25.649 17.662 3.871 1.00 86.94 777 LEU A C 1
ATOM 5988 O O . LEU A 1 777 ? 25.411 17.591 5.079 1.00 86.94 777 LEU A O 1
ATOM 5992 N N . VAL A 1 778 ? 24.973 18.453 3.041 1.00 88.19 778 VAL A N 1
ATOM 5993 C CA . VAL A 1 778 ? 23.971 19.434 3.475 1.00 88.19 778 VAL A CA 1
ATOM 5994 C C . VAL A 1 778 ? 22.654 19.199 2.750 1.00 88.19 778 VAL A C 1
ATOM 5996 O O . VAL A 1 778 ? 22.612 19.136 1.523 1.00 88.19 778 VAL A O 1
ATOM 5999 N N . LEU A 1 779 ? 21.580 19.087 3.525 1.00 89.81 779 LEU A N 1
ATOM 6000 C CA . LEU A 1 779 ? 20.204 19.115 3.052 1.00 89.81 779 LEU A CA 1
ATOM 6001 C C . LEU A 1 779 ? 19.649 20.524 3.275 1.00 89.81 779 LEU A C 1
ATOM 6003 O O . LEU A 1 779 ? 19.675 21.029 4.400 1.00 89.81 779 LEU A O 1
ATOM 6007 N N . TRP A 1 780 ? 19.127 21.142 2.224 1.00 88.56 780 TRP A N 1
ATOM 6008 C CA . TRP A 1 780 ? 18.620 22.513 2.247 1.00 88.56 780 TRP A CA 1
ATOM 6009 C C . TRP A 1 780 ? 17.320 22.638 1.451 1.00 88.56 780 TRP A C 1
ATOM 6011 O O . TRP A 1 780 ? 16.942 21.746 0.688 1.00 88.56 780 TRP A O 1
ATOM 6021 N N . MET A 1 781 ? 16.642 23.765 1.643 1.00 86.69 781 MET A N 1
ATOM 6022 C CA . MET A 1 781 ? 15.491 24.183 0.846 1.00 86.69 781 MET A CA 1
ATOM 6023 C C . MET A 1 781 ? 15.703 25.581 0.262 1.00 86.69 781 MET A C 1
ATOM 6025 O O . MET A 1 781 ? 16.349 26.412 0.899 1.00 86.69 781 MET A O 1
ATOM 6029 N N . LYS A 1 782 ? 15.173 25.815 -0.940 1.00 86.00 782 LYS A N 1
ATOM 6030 C CA . LYS A 1 782 ? 15.164 27.096 -1.651 1.00 86.00 782 LYS A CA 1
ATOM 6031 C C . LYS A 1 782 ? 13.728 27.564 -1.844 1.00 86.00 782 LYS A C 1
ATOM 6033 O O . LYS A 1 782 ? 12.895 26.818 -2.361 1.00 86.00 782 LYS A O 1
ATOM 6038 N N . GLU A 1 783 ? 13.472 28.812 -1.475 1.00 81.94 783 GLU A N 1
ATOM 6039 C CA . GLU A 1 783 ? 12.216 29.520 -1.722 1.00 81.94 783 GLU A CA 1
ATOM 6040 C C . GLU A 1 783 ? 12.485 30.697 -2.664 1.00 81.94 783 GLU A C 1
ATOM 6042 O O . GLU A 1 783 ? 13.234 31.609 -2.322 1.00 81.94 783 GLU A O 1
ATOM 6047 N N . ALA A 1 784 ? 11.893 30.680 -3.858 1.00 78.75 784 ALA A N 1
ATOM 6048 C CA . ALA A 1 784 ? 12.119 31.691 -4.890 1.00 78.75 784 ALA A CA 1
ATOM 6049 C C . ALA A 1 784 ? 11.443 33.036 -4.574 1.00 78.75 784 ALA A C 1
ATOM 6051 O O . ALA A 1 784 ? 11.992 34.085 -4.899 1.00 78.75 784 ALA A O 1
ATOM 6052 N N . ALA A 1 785 ? 10.271 33.009 -3.931 1.00 74.25 785 ALA A N 1
ATOM 6053 C CA . ALA A 1 785 ? 9.529 34.198 -3.517 1.00 74.25 785 ALA A CA 1
ATOM 6054 C C . ALA A 1 785 ? 8.828 33.939 -2.178 1.00 74.25 785 ALA A C 1
ATOM 6056 O O . ALA A 1 785 ? 7.799 33.266 -2.103 1.00 74.25 785 ALA A O 1
ATOM 6057 N N . ARG A 1 786 ? 9.402 34.471 -1.100 1.00 78.56 786 ARG A N 1
ATOM 6058 C CA . ARG A 1 786 ? 8.973 34.196 0.271 1.00 78.56 786 ARG A CA 1
ATOM 6059 C C . ARG A 1 786 ? 8.194 35.373 0.844 1.00 78.56 786 ARG A C 1
ATOM 6061 O O . ARG A 1 786 ? 8.670 36.500 0.805 1.00 78.56 786 ARG A O 1
ATOM 6068 N N . THR A 1 787 ? 7.010 35.123 1.402 1.00 81.06 787 THR A N 1
ATOM 6069 C CA . THR A 1 787 ? 6.190 36.166 2.041 1.00 81.06 787 THR A CA 1
ATOM 6070 C C . THR A 1 787 ? 5.880 35.802 3.486 1.00 81.06 787 THR A C 1
ATOM 6072 O O . THR A 1 787 ? 5.270 34.767 3.751 1.00 81.06 787 THR A O 1
ATOM 6075 N N . GLU A 1 788 ? 6.254 36.678 4.414 1.00 81.12 788 GLU A N 1
ATOM 6076 C CA . GLU A 1 788 ? 5.797 36.648 5.799 1.00 81.12 788 GLU A CA 1
ATOM 6077 C C . GLU A 1 788 ? 4.531 37.495 5.925 1.00 81.12 788 GLU A C 1
ATOM 6079 O O . GLU A 1 788 ? 4.534 38.686 5.605 1.00 81.12 788 GLU A O 1
ATOM 6084 N N . LYS A 1 789 ? 3.432 36.873 6.356 1.00 79.62 789 LYS A N 1
ATOM 6085 C CA . LYS A 1 789 ? 2.132 37.535 6.509 1.00 79.62 789 LYS A CA 1
ATOM 6086 C C . LYS A 1 789 ? 1.945 38.003 7.946 1.00 79.62 789 LYS A C 1
ATOM 6088 O O . LYS A 1 789 ? 2.412 37.339 8.865 1.00 79.62 789 LYS A O 1
ATOM 6093 N N . SER A 1 790 ? 1.209 39.097 8.133 1.00 78.19 790 SER A N 1
ATOM 6094 C CA . SER A 1 790 ? 0.827 39.587 9.468 1.00 78.19 790 SER A CA 1
ATOM 6095 C C . SER A 1 790 ? 2.029 39.861 10.375 1.00 78.19 790 SER A C 1
ATOM 6097 O O . SER A 1 790 ? 2.107 39.379 11.505 1.00 78.19 790 SER A O 1
ATOM 6099 N N . VAL A 1 791 ? 2.978 40.640 9.862 1.00 82.50 791 VAL A N 1
ATOM 6100 C CA . VAL A 1 791 ? 4.200 41.006 10.579 1.00 82.50 791 VAL A CA 1
ATOM 6101 C C . VAL A 1 791 ? 3.856 41.745 11.879 1.00 82.50 791 VAL A C 1
ATOM 6103 O O . VAL A 1 791 ? 3.151 42.753 11.854 1.00 82.50 791 VAL A O 1
ATOM 6106 N N . VAL A 1 792 ? 4.362 41.249 13.013 1.00 84.38 792 VAL A N 1
ATOM 6107 C CA . VAL A 1 792 ? 4.089 41.814 14.344 1.00 84.38 792 VAL A CA 1
ATOM 6108 C C . VAL A 1 792 ? 5.167 42.828 14.708 1.00 84.38 792 VAL A C 1
ATOM 6110 O O . VAL A 1 792 ? 6.350 42.495 14.747 1.00 84.38 792 VAL A O 1
ATOM 6113 N N . ILE A 1 793 ? 4.755 44.055 15.011 1.00 87.00 793 ILE A N 1
ATOM 6114 C CA . ILE A 1 793 ? 5.645 45.132 15.451 1.00 87.00 793 ILE A CA 1
ATOM 6115 C C . ILE A 1 793 ? 5.543 45.248 16.965 1.00 87.00 793 ILE A C 1
ATOM 6117 O O . ILE A 1 793 ? 4.454 45.211 17.535 1.00 87.00 793 ILE A O 1
ATOM 6121 N N . VAL A 1 794 ? 6.694 45.320 17.624 1.00 90.38 794 VAL A N 1
ATOM 6122 C CA . VAL A 1 794 ? 6.801 45.409 19.081 1.00 90.38 794 VAL A CA 1
ATOM 6123 C C . VAL A 1 794 ? 7.826 46.474 19.468 1.00 90.38 794 VAL A C 1
ATOM 6125 O O . VAL A 1 794 ? 8.730 46.756 18.676 1.00 90.38 794 VAL A O 1
ATOM 6128 N N . PRO A 1 795 ? 7.750 47.030 20.690 1.00 91.75 795 PRO A N 1
ATOM 6129 C CA . PRO A 1 795 ? 8.792 47.909 21.207 1.00 91.75 795 PRO A CA 1
ATOM 6130 C C . PRO A 1 795 ? 10.173 47.252 21.124 1.00 91.75 795 PRO A C 1
ATOM 6132 O O . PRO A 1 795 ? 10.332 46.081 21.487 1.00 91.75 795 PRO A O 1
ATOM 6135 N N . SER A 1 796 ? 11.164 48.001 20.637 1.00 90.06 796 SER A N 1
ATOM 6136 C CA . SER A 1 796 ? 12.527 47.490 20.486 1.00 90.06 796 SER A CA 1
ATOM 6137 C C . SER A 1 796 ? 13.164 47.222 21.855 1.00 90.06 796 SER A C 1
ATOM 6139 O O . SER A 1 796 ? 13.082 48.075 22.743 1.00 90.06 796 SER A O 1
ATOM 6141 N N . PRO A 1 797 ? 13.860 46.087 22.056 1.00 91.69 797 PRO A N 1
ATOM 6142 C CA . PRO A 1 797 ? 14.811 45.983 23.154 1.00 91.69 797 PRO A CA 1
ATOM 6143 C C . PRO A 1 797 ? 15.973 46.964 22.933 1.00 91.69 797 PRO A C 1
ATOM 6145 O O . PRO A 1 797 ? 16.313 47.292 21.795 1.00 91.69 797 PRO A O 1
ATOM 6148 N N . HIS A 1 798 ? 16.603 47.404 24.021 1.00 89.25 798 HIS A N 1
ATOM 6149 C CA . HIS A 1 798 ? 17.775 48.279 23.986 1.00 89.25 798 HIS A CA 1
ATOM 6150 C C . HIS A 1 798 ? 18.861 47.750 24.918 1.00 89.25 798 HIS A C 1
ATOM 6152 O O . HIS A 1 798 ? 18.559 47.240 25.999 1.00 89.25 798 HIS A O 1
ATOM 6158 N N . LEU A 1 799 ? 20.121 47.882 24.503 1.00 84.06 799 LEU A N 1
ATOM 6159 C CA . LEU A 1 799 ? 21.290 47.494 25.293 1.00 84.06 799 LEU A CA 1
ATOM 6160 C C . LEU A 1 799 ? 22.322 48.632 25.317 1.00 84.06 799 LEU A C 1
ATOM 6162 O O . LEU A 1 799 ? 22.320 49.494 24.439 1.00 84.06 799 LEU A O 1
ATOM 6166 N N . ASP A 1 800 ? 23.159 48.646 26.358 1.00 70.81 800 ASP A N 1
ATOM 6167 C CA . ASP A 1 800 ? 24.185 49.658 26.644 1.00 70.81 800 ASP A CA 1
ATOM 6168 C C . ASP A 1 800 ? 24.991 50.064 25.382 1.00 70.81 800 ASP A C 1
ATOM 6170 O O . ASP A 1 800 ? 25.487 49.183 24.668 1.00 70.81 800 ASP A O 1
ATOM 6174 N N . PRO A 1 801 ? 25.153 51.373 25.088 1.00 65.56 801 PRO A N 1
ATOM 6175 C CA . PRO A 1 801 ? 25.881 51.867 23.915 1.00 65.56 801 PRO A CA 1
ATOM 6176 C C . PRO A 1 801 ? 27.356 51.430 23.799 1.00 65.56 801 PRO A C 1
ATOM 6178 O O . PRO A 1 801 ? 27.971 51.710 22.770 1.00 65.56 801 PRO A O 1
ATOM 6181 N N . ALA A 1 802 ? 27.936 50.754 24.797 1.00 60.97 802 ALA A N 1
ATOM 6182 C CA . ALA A 1 802 ? 29.326 50.289 24.777 1.00 60.97 802 ALA A CA 1
ATOM 6183 C C . ALA A 1 802 ? 29.581 48.925 24.086 1.00 60.97 802 ALA A C 1
ATOM 6185 O O . ALA A 1 802 ? 30.743 48.530 23.969 1.00 60.97 802 ALA A O 1
ATOM 6186 N N . SER A 1 803 ? 28.558 48.186 23.628 1.00 68.44 803 SER A N 1
ATOM 6187 C CA . SER A 1 803 ? 28.789 46.863 23.018 1.00 68.44 803 SER A CA 1
ATOM 6188 C C . SER A 1 803 ? 29.260 46.909 21.555 1.00 68.44 803 SER A C 1
ATOM 6190 O O . SER A 1 803 ? 28.599 47.475 20.676 1.00 68.44 803 SER A O 1
ATOM 6192 N N . ALA A 1 804 ? 30.370 46.213 21.287 1.00 66.31 804 ALA A N 1
ATOM 6193 C CA . ALA A 1 804 ? 30.950 46.026 19.958 1.00 66.31 804 ALA A CA 1
ATOM 6194 C C . ALA A 1 804 ? 30.322 44.870 19.146 1.00 66.31 804 ALA A C 1
ATOM 6196 O O . ALA A 1 804 ? 30.643 44.729 17.966 1.00 66.31 804 ALA A O 1
ATOM 6197 N N . ASP A 1 805 ? 29.449 44.044 19.737 1.00 77.50 805 ASP A N 1
ATOM 6198 C CA . ASP A 1 805 ? 28.842 42.894 19.049 1.00 77.50 805 ASP A CA 1
ATOM 6199 C C . ASP A 1 805 ? 27.654 43.337 18.193 1.00 77.50 805 ASP A C 1
ATOM 6201 O O . ASP A 1 805 ? 26.670 43.839 18.722 1.00 77.50 805 ASP A O 1
ATOM 6205 N N . LEU A 1 806 ? 27.704 43.122 16.874 1.00 73.88 806 LEU A N 1
ATOM 6206 C CA . LEU A 1 806 ? 26.625 43.477 15.947 1.00 73.88 806 LEU A CA 1
ATOM 6207 C C . LEU A 1 806 ? 25.270 42.833 16.282 1.00 73.88 806 LEU A C 1
ATOM 6209 O O . LEU A 1 806 ? 24.242 43.398 15.901 1.00 73.88 806 LEU A O 1
ATOM 6213 N N . ASN A 1 807 ? 25.272 41.713 17.008 1.00 79.31 807 ASN A N 1
ATOM 6214 C CA . ASN A 1 807 ? 24.083 40.937 17.358 1.00 79.31 807 ASN A CA 1
ATOM 6215 C C . ASN A 1 807 ? 23.312 41.464 18.571 1.00 79.31 807 ASN A C 1
ATOM 6217 O O . ASN A 1 807 ? 22.244 40.928 18.857 1.00 79.31 807 ASN A O 1
ATOM 6221 N N . ASP A 1 808 ? 23.807 42.486 19.272 1.00 86.62 808 ASP A N 1
ATOM 6222 C CA . ASP A 1 808 ? 23.054 43.092 20.376 1.00 86.62 808 ASP A CA 1
ATOM 6223 C C . ASP A 1 808 ? 21.922 44.016 19.872 1.00 86.62 808 ASP A C 1
ATOM 6225 O O . ASP A 1 808 ? 21.899 44.377 18.699 1.00 86.62 808 ASP A O 1
ATOM 6229 N N . PRO A 1 809 ? 20.973 44.441 20.715 1.00 88.94 809 PRO A N 1
ATOM 6230 C CA . PRO A 1 809 ? 19.985 45.464 20.354 1.00 88.94 809 PRO A CA 1
ATOM 6231 C C . PRO A 1 809 ? 20.583 46.874 20.114 1.00 88.94 809 PRO A C 1
ATOM 6233 O O . PRO A 1 809 ? 21.727 47.132 20.505 1.00 88.94 809 PRO A O 1
ATOM 6236 N N . PRO A 1 810 ? 19.838 47.810 19.485 1.00 88.81 810 PRO A N 1
ATOM 6237 C CA . PRO A 1 810 ? 20.271 49.198 19.313 1.00 88.81 810 PRO A CA 1
ATOM 6238 C C . PRO A 1 810 ? 20.330 49.970 20.641 1.00 88.81 810 PRO A C 1
ATOM 6240 O O . PRO A 1 810 ? 19.580 49.654 21.571 1.00 88.81 810 PRO A O 1
ATOM 6243 N N . PRO A 1 811 ? 21.187 51.006 20.752 1.00 86.81 811 PRO A N 1
ATOM 6244 C CA . PRO A 1 811 ? 21.271 51.813 21.962 1.00 86.81 811 PRO A CA 1
ATOM 6245 C C . PRO A 1 811 ? 19.976 52.591 22.216 1.00 86.81 811 PRO A C 1
ATOM 6247 O O . PRO A 1 811 ? 19.218 52.916 21.295 1.00 86.81 811 PRO A O 1
ATOM 6250 N N . THR A 1 812 ? 19.733 52.917 23.485 1.00 83.81 812 THR A N 1
ATOM 6251 C CA . THR A 1 812 ? 18.559 53.688 23.913 1.00 83.81 812 THR A CA 1
ATOM 6252 C C . THR A 1 812 ? 18.451 55.001 23.132 1.00 83.81 812 THR A C 1
ATOM 6254 O O . THR A 1 812 ? 19.394 55.790 23.100 1.00 83.81 812 THR A O 1
ATOM 6257 N N . GLY A 1 813 ? 17.291 55.246 22.516 1.00 79.19 813 GLY A N 1
ATOM 6258 C CA . GLY A 1 813 ? 17.035 56.428 21.680 1.00 79.19 813 GLY A CA 1
ATOM 6259 C C . GLY A 1 813 ? 17.206 56.206 20.172 1.00 79.19 813 GLY A C 1
ATOM 6260 O O . GLY A 1 813 ? 16.930 57.121 19.399 1.00 79.19 813 GLY A O 1
ATOM 6261 N N . THR A 1 814 ? 17.606 55.005 19.738 1.00 82.12 814 THR A N 1
ATOM 6262 C CA . THR A 1 814 ? 17.642 54.602 18.320 1.00 82.12 814 THR A CA 1
ATOM 6263 C C . THR A 1 814 ? 16.806 53.343 18.089 1.00 82.12 814 THR A C 1
ATOM 6265 O O . THR A 1 814 ? 17.022 52.350 18.771 1.00 82.12 814 THR A O 1
ATOM 6268 N N . GLY A 1 815 ? 15.871 53.377 17.130 1.00 82.62 815 GLY A N 1
ATOM 6269 C CA . GLY A 1 815 ? 14.978 52.253 16.807 1.00 82.62 815 GLY A CA 1
ATOM 6270 C C . GLY A 1 815 ? 13.848 52.066 17.822 1.00 82.62 815 GLY A C 1
ATOM 6271 O O . GLY A 1 815 ? 13.969 51.268 18.737 1.00 82.62 815 GLY A O 1
ATOM 6272 N N . THR A 1 816 ? 12.744 52.791 17.657 1.00 87.50 816 THR A N 1
ATOM 6273 C CA . THR A 1 816 ? 11.575 52.800 18.552 1.00 87.50 816 THR A CA 1
ATOM 6274 C C . THR A 1 816 ? 10.898 51.429 18.626 1.00 87.50 816 THR A C 1
ATOM 6276 O O . THR A 1 816 ? 10.600 50.930 19.711 1.00 87.50 816 THR A O 1
ATOM 6279 N N . ASN A 1 817 ? 10.679 50.799 17.471 1.00 90.00 817 ASN A N 1
ATOM 6280 C CA . ASN A 1 817 ? 10.065 49.481 17.364 1.00 90.00 817 ASN A CA 1
ATOM 6281 C C . ASN A 1 817 ? 10.909 48.546 16.494 1.00 90.00 817 ASN A C 1
ATOM 6283 O O . ASN A 1 817 ? 11.706 48.986 15.663 1.00 90.00 817 ASN A O 1
ATOM 6287 N N . ALA A 1 818 ? 10.682 47.249 16.665 1.00 91.31 818 ALA A N 1
ATOM 6288 C CA . ALA A 1 818 ? 11.269 46.179 15.878 1.00 91.31 818 ALA A CA 1
ATOM 6289 C C . ALA A 1 818 ? 10.182 45.198 15.430 1.00 91.31 818 ALA A C 1
ATOM 6291 O O . ALA A 1 818 ? 9.110 45.102 16.031 1.00 91.31 818 ALA A O 1
ATOM 6292 N N . ILE A 1 819 ? 10.469 44.439 14.379 1.00 90.44 819 ILE A N 1
ATOM 6293 C CA . ILE A 1 819 ? 9.585 43.366 13.931 1.00 90.44 819 ILE A CA 1
ATOM 6294 C C . ILE A 1 819 ? 9.919 42.101 14.726 1.00 90.44 819 ILE A C 1
ATOM 6296 O O . ILE A 1 819 ? 11.053 41.623 14.689 1.00 90.44 819 ILE A O 1
ATOM 6300 N N . LEU A 1 820 ? 8.940 41.552 15.443 1.00 88.44 820 LEU A N 1
ATOM 6301 C CA . LEU A 1 820 ? 9.082 40.281 16.146 1.00 88.44 820 LEU A CA 1
ATOM 6302 C C . LEU A 1 820 ? 8.826 39.134 15.171 1.00 88.44 820 LEU A C 1
ATOM 6304 O O . LEU A 1 820 ? 7.736 39.011 14.612 1.00 88.44 820 LEU A O 1
ATOM 6308 N N . ILE A 1 821 ? 9.820 38.268 15.007 1.00 83.62 821 ILE A N 1
ATOM 6309 C CA . ILE A 1 821 ? 9.714 37.066 14.177 1.00 83.62 821 ILE A CA 1
ATOM 6310 C C . ILE A 1 821 ? 9.750 35.814 15.053 1.00 83.62 821 ILE A C 1
ATOM 6312 O O . ILE A 1 821 ? 10.412 35.768 16.094 1.00 83.62 821 ILE A O 1
ATOM 6316 N N . GLY A 1 822 ? 9.014 34.785 14.633 1.00 73.88 822 GLY A N 1
ATOM 6317 C CA . GLY A 1 822 ? 8.952 33.518 15.357 1.00 73.88 822 GLY A CA 1
ATOM 6318 C C . GLY A 1 822 ? 10.322 32.825 15.464 1.00 73.88 822 GLY A C 1
ATOM 6319 O O . GLY A 1 822 ? 11.221 33.073 14.654 1.00 73.88 822 GLY A O 1
ATOM 6320 N N . PRO A 1 823 ? 10.499 31.898 16.424 1.00 67.38 823 PRO A N 1
ATOM 6321 C CA . PRO A 1 823 ? 11.759 31.165 16.600 1.00 67.38 823 PRO A CA 1
ATOM 6322 C C . PRO A 1 823 ? 12.168 30.372 15.343 1.00 67.38 823 PRO A C 1
ATOM 6324 O O . PRO A 1 823 ? 13.360 30.253 15.050 1.00 67.38 823 PRO A O 1
ATOM 6327 N N . CYS A 1 824 ? 11.178 29.928 14.560 1.00 68.50 824 CYS A N 1
ATOM 6328 C CA . CYS A 1 824 ? 11.313 29.206 13.291 1.00 68.50 824 CYS A CA 1
ATOM 6329 C C . CYS A 1 824 ? 11.457 30.112 12.051 1.00 68.50 824 CYS A C 1
ATOM 6331 O O . CYS A 1 824 ? 11.198 29.667 10.935 1.00 68.50 824 CYS A O 1
ATOM 6333 N N . SER A 1 825 ? 11.808 31.388 12.232 1.00 74.06 825 SER A N 1
ATOM 6334 C CA . SER A 1 825 ? 11.986 32.324 11.121 1.00 74.06 825 SER A CA 1
ATOM 6335 C C . SER A 1 825 ? 13.151 31.926 10.207 1.00 74.06 825 SER A C 1
ATOM 6337 O O . SER A 1 825 ? 14.217 31.541 10.689 1.00 74.06 825 SER A O 1
ATOM 6339 N N . PHE A 1 826 ? 12.930 32.075 8.903 1.00 73.88 826 PHE A N 1
ATOM 6340 C CA . PHE A 1 826 ? 13.892 31.886 7.809 1.00 73.88 826 PHE A CA 1
ATOM 6341 C C . PHE A 1 826 ? 14.613 33.193 7.430 1.00 73.88 826 PHE A C 1
ATOM 6343 O O . PHE A 1 826 ? 15.486 33.185 6.572 1.00 73.88 826 PHE A O 1
ATOM 6350 N N . TRP A 1 827 ? 14.221 34.324 8.027 1.00 82.25 827 TRP A N 1
ATOM 6351 C CA . TRP A 1 827 ? 14.836 35.621 7.766 1.00 82.25 827 TRP A CA 1
ATOM 6352 C C . TRP A 1 827 ? 16.246 35.679 8.351 1.00 82.25 827 TRP A C 1
ATOM 6354 O O . TRP A 1 827 ? 16.438 35.432 9.545 1.00 82.25 827 TRP A O 1
ATOM 6364 N N . GLU A 1 828 ? 17.207 36.067 7.521 1.00 80.00 828 GLU A N 1
ATOM 6365 C CA . GLU A 1 828 ? 18.611 36.230 7.882 1.00 80.00 828 GLU A CA 1
ATOM 6366 C C . GLU A 1 828 ? 19.075 37.671 7.654 1.00 80.00 828 GLU A C 1
ATOM 6368 O O . GLU A 1 828 ? 18.578 38.392 6.785 1.00 80.00 828 GLU A O 1
ATOM 6373 N N . THR A 1 829 ? 20.063 38.099 8.440 1.00 83.38 829 THR A N 1
ATOM 6374 C CA . THR A 1 829 ? 20.706 39.403 8.255 1.00 83.38 829 THR A CA 1
ATOM 6375 C C . THR A 1 829 ? 21.250 39.524 6.829 1.00 83.38 829 THR A C 1
ATOM 6377 O O . THR A 1 829 ? 21.976 38.654 6.359 1.00 83.38 829 THR A O 1
ATOM 6380 N N . GLY A 1 830 ? 20.892 40.611 6.146 1.00 79.94 830 GLY A N 1
ATOM 6381 C CA . GLY A 1 830 ? 21.274 40.901 4.766 1.00 79.94 830 GLY A CA 1
ATOM 6382 C C . GLY A 1 830 ? 20.201 40.595 3.718 1.00 79.94 830 GLY A C 1
ATOM 6383 O O . GLY A 1 830 ? 20.370 41.009 2.573 1.00 79.94 830 GLY A O 1
ATOM 6384 N N . ASN A 1 831 ? 19.089 39.926 4.058 1.00 84.25 831 ASN A N 1
ATOM 6385 C CA . ASN A 1 831 ? 18.022 39.688 3.075 1.00 84.25 831 ASN A CA 1
ATOM 6386 C C . ASN A 1 831 ? 17.362 41.003 2.617 1.00 84.25 831 ASN A C 1
ATOM 6388 O O . ASN A 1 831 ? 17.116 41.899 3.432 1.00 84.25 831 ASN A O 1
ATOM 6392 N N . ARG A 1 832 ? 17.043 41.091 1.316 1.00 86.56 832 ARG A N 1
ATOM 6393 C CA . ARG A 1 832 ? 16.297 42.204 0.711 1.00 86.56 832 ARG A CA 1
ATOM 6394 C C . ARG A 1 832 ? 14.796 41.930 0.767 1.00 86.56 832 ARG A C 1
ATOM 6396 O O . ARG A 1 832 ? 14.334 40.880 0.314 1.00 86.56 832 ARG A O 1
ATOM 6403 N N . VAL A 1 833 ? 14.033 42.874 1.306 1.00 90.25 833 VAL A N 1
ATOM 6404 C CA . VAL A 1 833 ? 12.588 42.752 1.524 1.00 90.25 833 VAL A CA 1
ATOM 6405 C C . VAL A 1 833 ? 11.835 43.990 1.050 1.00 90.25 833 VAL A C 1
ATOM 6407 O O . VAL A 1 833 ? 12.345 45.105 1.122 1.00 90.25 833 VAL A O 1
ATOM 6410 N N . GLN A 1 834 ? 10.589 43.797 0.628 1.00 91.38 834 GLN A N 1
ATOM 6411 C CA . GLN A 1 834 ? 9.609 44.863 0.427 1.00 91.38 834 GLN A CA 1
ATOM 6412 C C . GLN A 1 834 ? 8.385 44.621 1.298 1.00 91.38 834 GLN A C 1
ATOM 6414 O O . GLN A 1 834 ? 8.054 43.483 1.634 1.00 91.38 834 GLN A O 1
ATOM 6419 N N . PHE A 1 835 ? 7.671 45.697 1.614 1.00 90.19 835 PHE A N 1
ATOM 6420 C CA . PHE A 1 835 ? 6.433 45.623 2.375 1.00 90.19 835 PHE A CA 1
ATOM 6421 C C . PHE A 1 835 ? 5.216 45.908 1.497 1.00 90.19 835 PHE A C 1
ATOM 6423 O O . PHE A 1 835 ? 5.189 46.835 0.679 1.00 90.19 835 PHE A O 1
ATOM 6430 N N . THR A 1 836 ? 4.179 45.108 1.705 1.00 88.44 836 THR A N 1
ATOM 6431 C CA . THR A 1 836 ? 2.853 45.293 1.110 1.00 88.44 836 THR A CA 1
ATOM 6432 C C . THR A 1 836 ? 1.810 45.273 2.217 1.00 88.44 836 THR A C 1
ATOM 6434 O O . THR A 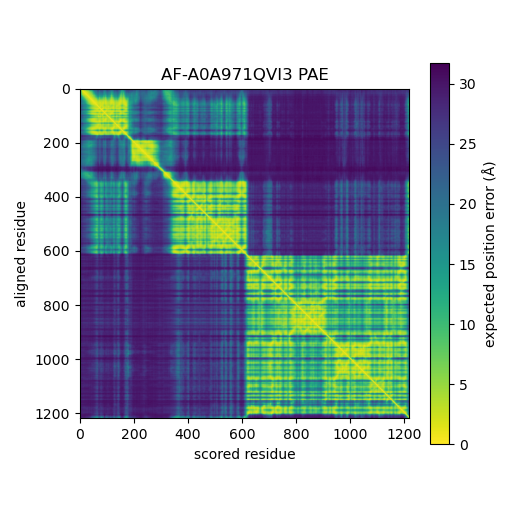1 836 ? 2.049 44.708 3.283 1.00 88.44 836 THR A O 1
ATOM 6437 N N . ASN A 1 837 ? 0.665 45.913 1.997 1.00 86.00 837 ASN A N 1
ATOM 6438 C CA . ASN A 1 837 ? -0.416 45.926 2.976 1.00 86.00 837 ASN A CA 1
ATOM 6439 C C . ASN A 1 837 ? -1.692 45.356 2.367 1.00 86.00 837 ASN A C 1
ATOM 6441 O O . ASN A 1 837 ? -2.046 45.699 1.237 1.00 86.00 837 ASN A O 1
ATOM 6445 N N . VAL A 1 838 ? -2.378 44.503 3.122 1.00 80.06 838 VAL A N 1
ATOM 6446 C CA . VAL A 1 838 ? -3.714 44.010 2.792 1.00 80.06 838 VAL A CA 1
ATOM 6447 C C . VAL A 1 838 ? -4.687 44.805 3.656 1.00 80.06 838 VAL A C 1
ATOM 6449 O O . VAL A 1 838 ? -4.866 44.495 4.833 1.00 80.06 838 VAL A O 1
ATOM 6452 N N . GLU A 1 839 ? -5.261 45.849 3.046 1.00 75.38 839 GLU A N 1
ATOM 6453 C CA . GLU A 1 839 ? -6.137 46.862 3.665 1.00 75.38 839 GLU A CA 1
ATOM 6454 C C . GLU A 1 839 ? -5.409 47.802 4.655 1.00 75.38 839 GLU A C 1
ATOM 6456 O O . GLU A 1 839 ? -4.457 47.411 5.313 1.00 75.38 839 GLU A O 1
ATOM 6461 N N . GLY A 1 840 ? -5.824 49.072 4.759 1.00 81.81 840 GLY A N 1
ATOM 6462 C CA . GLY A 1 840 ? -5.210 50.053 5.676 1.00 81.81 840 GLY A CA 1
ATOM 6463 C C . GLY A 1 840 ? -3.864 50.650 5.215 1.00 81.81 840 GLY A C 1
ATOM 6464 O O . GLY A 1 840 ? -3.596 50.771 4.020 1.00 81.81 840 GLY A O 1
ATOM 6465 N N . SER A 1 841 ? -3.005 51.056 6.159 1.00 85.62 841 SER A N 1
ATOM 6466 C CA . SER A 1 841 ? -1.717 51.745 5.931 1.00 85.62 841 SER A CA 1
ATOM 6467 C C . SER A 1 841 ? -0.510 51.008 6.530 1.00 85.62 841 SER A C 1
ATOM 6469 O O . SER A 1 841 ? -0.603 50.472 7.629 1.00 85.62 841 SER A O 1
ATOM 6471 N N . LEU A 1 842 ? 0.646 51.039 5.856 1.00 86.56 842 LEU A N 1
ATOM 6472 C CA . LEU A 1 842 ? 1.902 50.516 6.415 1.00 86.56 842 LEU A CA 1
ATOM 6473 C C . LEU A 1 842 ? 2.349 51.309 7.668 1.00 86.56 842 LEU A C 1
ATOM 6475 O O . LEU A 1 842 ? 1.929 52.458 7.841 1.00 86.56 842 LEU A O 1
ATOM 6479 N N . PRO A 1 843 ? 3.206 50.723 8.528 1.00 86.50 843 PRO A N 1
ATOM 6480 C CA . PRO A 1 843 ? 3.800 51.407 9.677 1.00 86.50 843 PRO A CA 1
ATOM 6481 C C . PRO A 1 843 ? 4.552 52.677 9.279 1.00 86.50 843 PRO A C 1
ATOM 6483 O O . PRO A 1 843 ? 5.222 52.731 8.243 1.00 86.50 843 PRO A O 1
ATOM 6486 N N . GLN A 1 844 ? 4.488 53.702 10.129 1.00 86.69 844 GLN A N 1
ATOM 6487 C CA . GLN A 1 844 ? 5.159 54.968 9.852 1.00 86.69 844 GLN A CA 1
ATOM 6488 C C . GLN A 1 844 ? 6.683 54.781 9.847 1.00 86.69 844 GLN A C 1
ATOM 6490 O O . GLN A 1 844 ? 7.273 54.456 10.877 1.00 86.69 844 GLN A O 1
ATOM 6495 N N . GLY A 1 845 ? 7.309 55.043 8.697 1.00 83.06 845 GLY A N 1
ATOM 6496 C CA . GLY A 1 845 ? 8.741 54.811 8.456 1.00 83.06 845 GLY A CA 1
ATOM 6497 C C . GLY A 1 845 ? 9.017 53.787 7.351 1.00 83.06 845 GLY A C 1
ATOM 6498 O O . GLY A 1 845 ? 10.147 53.713 6.872 1.00 83.06 845 GLY A O 1
ATOM 6499 N N . ILE A 1 846 ? 7.985 53.060 6.903 1.00 87.75 846 ILE A N 1
ATOM 6500 C CA . ILE A 1 846 ? 8.048 52.081 5.814 1.00 87.75 846 ILE A CA 1
ATOM 6501 C C . ILE A 1 846 ? 7.162 52.538 4.653 1.00 87.75 846 ILE A C 1
ATOM 6503 O O . ILE A 1 846 ? 6.019 52.952 4.846 1.00 87.75 846 ILE A O 1
ATOM 6507 N N . SER A 1 847 ? 7.680 52.411 3.435 1.00 87.50 847 SER A N 1
ATOM 6508 C CA . SER A 1 847 ? 6.958 52.678 2.193 1.00 87.50 847 SER A CA 1
ATOM 6509 C C . SER A 1 847 ? 6.741 51.388 1.408 1.00 87.50 847 SER A C 1
ATOM 6511 O O . SER A 1 847 ? 7.571 50.480 1.431 1.00 87.50 847 SER A O 1
ATOM 6513 N N . SER A 1 848 ? 5.625 51.308 0.680 1.00 84.81 848 SER A N 1
ATOM 6514 C CA . SER A 1 848 ? 5.392 50.185 -0.230 1.00 84.81 848 SER A CA 1
ATOM 6515 C C . SER A 1 848 ? 6.313 50.279 -1.449 1.00 84.81 848 SER A C 1
ATOM 6517 O O . SER A 1 848 ? 6.622 51.381 -1.899 1.00 84.81 848 SER A O 1
ATOM 6519 N N . SER A 1 849 ? 6.711 49.126 -1.999 1.00 82.94 849 SER A N 1
ATOM 6520 C CA . SER A 1 849 ? 7.573 49.015 -3.192 1.00 82.94 849 SER A CA 1
ATOM 6521 C C . SER A 1 849 ? 8.968 49.646 -3.043 1.00 82.94 849 SER A C 1
ATOM 6523 O O . SER A 1 849 ? 9.607 49.982 -4.037 1.00 82.94 849 SER A O 1
ATOM 6525 N N . VAL A 1 850 ? 9.439 49.826 -1.804 1.00 88.62 850 VAL A N 1
ATOM 6526 C CA . VAL A 1 850 ? 10.814 50.234 -1.490 1.00 88.62 850 VAL A CA 1
ATOM 6527 C C . VAL A 1 850 ? 11.566 49.029 -0.944 1.00 88.62 850 VAL A C 1
ATOM 6529 O O . VAL A 1 850 ? 11.060 48.337 -0.059 1.00 88.62 850 VAL A O 1
ATOM 6532 N N . ASP A 1 851 ? 12.763 48.797 -1.477 1.00 88.81 851 ASP A N 1
ATOM 6533 C CA . ASP A 1 851 ? 13.659 47.748 -1.004 1.00 88.81 851 ASP A CA 1
ATOM 6534 C C . ASP A 1 851 ? 14.307 48.154 0.319 1.00 88.81 851 ASP A C 1
ATOM 6536 O O . ASP A 1 851 ? 14.947 49.201 0.424 1.00 88.81 851 ASP A O 1
ATOM 6540 N N . TYR A 1 852 ? 14.178 47.282 1.312 1.00 90.94 852 TYR A N 1
ATOM 6541 C CA . TYR A 1 852 ? 14.865 47.371 2.592 1.00 90.94 852 TYR A CA 1
ATOM 6542 C C . TYR A 1 852 ? 15.764 46.154 2.786 1.00 90.94 852 TYR A C 1
ATOM 6544 O O . TYR A 1 852 ? 15.477 45.065 2.292 1.00 90.94 852 TYR A O 1
ATOM 6552 N N . PHE A 1 853 ? 16.832 46.322 3.555 1.00 88.69 853 PHE A N 1
ATOM 6553 C CA . PHE A 1 853 ? 17.711 45.243 3.988 1.00 88.69 853 PHE A CA 1
ATOM 6554 C C . PHE A 1 853 ? 17.534 44.999 5.476 1.00 88.69 853 PHE A C 1
ATOM 6556 O O . PHE A 1 853 ? 17.456 45.943 6.266 1.00 88.69 853 PHE A O 1
ATOM 6563 N N . ILE A 1 854 ? 17.467 43.730 5.863 1.00 90.81 854 ILE A N 1
ATOM 6564 C CA . ILE A 1 854 ? 17.126 43.363 7.234 1.00 90.81 854 ILE A CA 1
ATOM 6565 C C . ILE A 1 854 ? 18.362 43.020 8.063 1.00 90.81 854 ILE A C 1
ATOM 6567 O O . ILE A 1 854 ? 19.316 42.427 7.562 1.00 90.81 854 ILE A O 1
ATOM 6571 N N . ARG A 1 855 ? 18.325 43.330 9.358 1.00 89.56 855 ARG A N 1
ATOM 6572 C CA . ARG A 1 855 ? 19.240 42.780 10.365 1.00 89.56 855 ARG A CA 1
ATOM 6573 C C . ARG A 1 855 ? 18.441 42.036 11.419 1.00 89.56 855 ARG A C 1
ATOM 6575 O O . ARG A 1 855 ? 17.503 42.600 11.978 1.00 89.56 855 ARG A O 1
ATOM 6582 N N . VAL A 1 856 ? 18.837 40.801 11.707 1.00 89.19 856 VAL A N 1
ATOM 6583 C CA . VAL A 1 856 ? 18.208 39.950 12.718 1.00 89.19 856 VAL A CA 1
ATOM 6584 C C . VAL A 1 856 ? 19.081 39.901 13.968 1.00 89.19 856 VAL A C 1
ATOM 6586 O O . VAL A 1 856 ? 20.258 39.564 13.907 1.00 89.19 856 VAL A O 1
ATOM 6589 N N . VAL A 1 857 ? 18.480 40.227 15.108 1.00 88.38 857 VAL A N 1
ATOM 6590 C CA . VAL A 1 857 ? 19.100 40.269 16.439 1.00 88.38 857 VAL A CA 1
ATOM 6591 C C . VAL A 1 857 ? 18.352 39.292 17.330 1.00 88.38 857 VAL A C 1
ATOM 6593 O O . VAL A 1 857 ? 17.123 39.330 17.400 1.00 88.38 857 VAL A O 1
ATOM 6596 N N . THR A 1 858 ? 19.077 38.423 18.031 1.00 87.56 858 THR A N 1
ATOM 6597 C CA . THR A 1 858 ? 18.474 37.530 19.029 1.00 87.56 858 THR A CA 1
ATOM 6598 C C . THR A 1 858 ? 18.722 38.094 20.421 1.00 87.56 858 THR A C 1
ATOM 6600 O O . THR A 1 858 ? 19.866 38.203 20.843 1.00 87.56 858 THR A O 1
ATOM 6603 N N . TYR A 1 859 ? 17.656 38.438 21.140 1.00 88.38 859 TYR A N 1
ATOM 6604 C CA . TYR A 1 859 ? 17.719 38.977 22.497 1.00 88.38 859 TYR A CA 1
ATOM 6605 C C . TYR A 1 859 ? 16.619 38.349 23.358 1.00 88.38 859 TYR A C 1
ATOM 6607 O O . TYR A 1 859 ? 15.472 38.265 22.923 1.00 88.38 859 TYR A O 1
ATOM 6615 N N . ASP A 1 860 ? 16.966 37.881 24.560 1.00 87.88 860 ASP A N 1
ATOM 6616 C CA . ASP A 1 860 ? 16.041 37.196 25.483 1.00 87.88 860 ASP A CA 1
ATOM 6617 C C . ASP A 1 860 ? 15.244 36.050 24.811 1.00 87.88 860 ASP A C 1
ATOM 6619 O O . ASP A 1 860 ? 14.017 35.978 24.870 1.00 87.88 860 ASP A O 1
ATOM 6623 N N . ASN A 1 861 ? 15.949 35.182 24.070 1.00 83.62 861 ASN A N 1
ATOM 6624 C CA . ASN A 1 861 ? 15.383 34.076 23.277 1.00 83.62 861 ASN A CA 1
ATOM 6625 C C . ASN A 1 861 ? 14.313 34.476 22.235 1.00 83.62 861 ASN A C 1
ATOM 6627 O O . ASN A 1 861 ? 13.622 33.611 21.692 1.00 83.62 861 ASN A O 1
ATOM 6631 N N . LYS A 1 862 ? 14.194 35.766 21.907 1.00 85.06 862 LYS A N 1
ATOM 6632 C CA . LYS A 1 862 ? 13.332 36.296 20.845 1.00 85.06 862 LYS A CA 1
ATOM 6633 C C . LYS A 1 862 ? 14.180 36.873 19.722 1.00 85.06 862 LYS A C 1
ATOM 6635 O O . LYS A 1 862 ? 15.264 37.402 19.955 1.00 85.06 862 LYS A O 1
ATOM 6640 N N . LYS A 1 863 ? 13.679 36.772 18.493 1.00 87.50 863 LYS A N 1
ATOM 6641 C CA . LYS A 1 863 ? 14.335 37.312 17.303 1.00 87.50 863 LYS A CA 1
ATOM 6642 C C . LYS A 1 863 ? 13.631 38.598 16.876 1.00 87.50 863 LYS A C 1
ATOM 6644 O O . LYS A 1 863 ? 12.423 38.595 16.644 1.00 87.50 863 LYS A O 1
ATOM 6649 N N . TYR A 1 864 ? 14.402 39.670 16.766 1.00 91.25 864 TYR A N 1
ATOM 6650 C CA . TYR A 1 864 ? 13.954 40.998 16.364 1.00 91.25 864 TYR A CA 1
ATOM 6651 C C . TYR A 1 864 ? 14.594 41.370 15.033 1.00 91.25 864 TYR A C 1
ATOM 6653 O O . TYR A 1 864 ? 15.786 41.137 14.826 1.00 91.25 864 TYR A O 1
ATOM 6661 N N . LEU A 1 865 ? 13.802 41.951 14.142 1.00 92.56 865 LEU A N 1
ATOM 6662 C CA . LEU A 1 865 ? 14.217 42.359 12.811 1.00 92.56 865 LEU A CA 1
ATOM 6663 C C . LEU A 1 865 ? 14.180 43.885 12.695 1.00 92.56 865 LEU A C 1
ATOM 6665 O O . LEU A 1 865 ? 13.178 44.528 13.020 1.00 92.56 865 LEU A O 1
ATOM 6669 N N . TYR A 1 866 ? 15.289 44.437 12.210 1.00 92.62 866 TYR A N 1
ATOM 6670 C CA . TYR A 1 866 ? 15.515 45.863 11.983 1.00 92.62 866 TYR A CA 1
ATOM 6671 C C . TYR A 1 866 ? 15.756 46.149 10.501 1.00 92.62 866 TYR A C 1
ATOM 6673 O O . TYR A 1 866 ? 16.319 45.309 9.799 1.00 92.62 866 TYR A O 1
ATOM 6681 N N . LEU A 1 867 ? 15.353 47.331 10.033 1.00 92.94 867 LEU A N 1
ATOM 6682 C CA . LEU A 1 867 ? 15.362 47.701 8.615 1.00 92.94 867 LEU A CA 1
ATOM 6683 C C . LEU A 1 867 ? 16.439 48.744 8.300 1.00 92.94 867 LEU A C 1
ATOM 6685 O O . LEU A 1 867 ? 16.638 49.686 9.062 1.00 92.94 867 LEU A O 1
ATOM 6689 N N . PHE A 1 868 ? 17.090 48.605 7.150 1.00 91.06 868 PHE A N 1
ATOM 6690 C CA . PHE A 1 868 ? 18.121 49.512 6.642 1.00 91.06 868 PHE A CA 1
ATOM 6691 C C . PHE A 1 868 ? 17.924 49.763 5.145 1.00 91.06 868 PHE A C 1
ATOM 6693 O O . PHE A 1 868 ? 17.337 48.938 4.449 1.00 91.06 868 PHE A O 1
ATOM 6700 N N . ASP A 1 869 ? 18.453 50.874 4.632 1.00 87.06 869 ASP A N 1
ATOM 6701 C CA . ASP A 1 869 ? 18.334 51.215 3.204 1.00 87.06 869 ASP A CA 1
ATOM 6702 C C . ASP A 1 869 ? 19.348 50.482 2.321 1.00 87.06 869 ASP A C 1
ATOM 6704 O O . ASP A 1 869 ? 19.153 50.343 1.116 1.00 87.06 869 ASP A O 1
ATOM 6708 N N . THR A 1 870 ? 20.466 50.037 2.900 1.00 84.12 870 THR A N 1
ATOM 6709 C CA . THR A 1 870 ? 21.555 49.404 2.149 1.00 84.12 870 THR A CA 1
ATOM 6710 C C . THR A 1 870 ? 22.024 48.118 2.815 1.00 84.12 870 THR A C 1
ATOM 6712 O O . THR A 1 870 ? 22.065 48.008 4.043 1.00 84.12 870 THR A O 1
ATOM 6715 N N . TYR A 1 871 ? 22.457 47.160 1.993 1.00 79.44 871 TYR A N 1
ATOM 6716 C CA . TYR A 1 871 ? 23.054 45.906 2.453 1.00 79.44 871 TYR A CA 1
ATOM 6717 C C . TYR A 1 871 ? 24.238 46.151 3.402 1.00 79.44 871 TYR A C 1
ATOM 6719 O O . TYR A 1 871 ? 24.306 45.568 4.482 1.00 79.44 871 TYR A O 1
ATOM 6727 N N . LYS A 1 872 ? 25.130 47.092 3.054 1.00 77.62 872 LYS A N 1
ATOM 6728 C CA . LYS A 1 872 ? 26.308 47.455 3.860 1.00 77.62 872 LYS A CA 1
ATOM 6729 C C . LYS A 1 872 ? 25.933 47.882 5.284 1.00 77.62 872 LYS A C 1
ATOM 6731 O O . LYS A 1 872 ? 26.584 47.470 6.243 1.00 77.62 872 LYS A O 1
ATOM 6736 N N . GLN A 1 873 ? 24.870 48.675 5.428 1.00 83.94 873 GLN A N 1
ATOM 6737 C CA . GLN A 1 873 ? 24.362 49.097 6.733 1.00 83.94 873 GLN A CA 1
ATOM 6738 C C . GLN A 1 873 ? 23.706 47.939 7.484 1.00 83.94 873 GLN A C 1
ATOM 6740 O O . GLN A 1 873 ? 24.016 47.745 8.655 1.00 83.94 873 GLN A O 1
ATOM 6745 N N . ALA A 1 874 ? 22.884 47.110 6.833 1.00 83.75 874 ALA A N 1
ATOM 6746 C CA . ALA A 1 874 ? 22.274 45.939 7.471 1.00 83.75 874 ALA A CA 1
ATOM 6747 C C . ALA A 1 874 ? 23.319 44.948 8.013 1.00 83.75 874 ALA A C 1
ATOM 6749 O O . ALA A 1 874 ? 23.174 44.455 9.130 1.00 83.75 874 ALA A O 1
ATOM 6750 N N . MET A 1 875 ? 24.421 44.749 7.286 1.00 79.75 875 MET A N 1
ATOM 6751 C CA . MET A 1 875 ? 25.565 43.928 7.708 1.00 79.75 875 MET A CA 1
ATOM 6752 C C . MET A 1 875 ? 26.463 44.603 8.762 1.00 79.75 875 MET A C 1
ATOM 6754 O O . MET A 1 875 ? 27.377 43.974 9.283 1.00 79.75 875 MET A O 1
ATOM 6758 N N . GLY A 1 876 ? 26.219 45.884 9.064 1.00 77.69 876 GLY A N 1
ATOM 6759 C CA . GLY A 1 876 ? 26.967 46.703 10.024 1.00 77.69 876 GLY A CA 1
ATOM 6760 C C . GLY A 1 876 ? 28.416 46.973 9.630 1.00 77.69 876 GLY A C 1
ATOM 6761 O O . GLY A 1 876 ? 29.288 47.108 10.481 1.00 77.69 876 GLY A O 1
ATOM 6762 N N . LEU A 1 877 ? 28.640 47.116 8.325 1.00 75.25 877 LEU A N 1
ATOM 6763 C CA . LEU A 1 877 ? 29.902 47.529 7.710 1.00 75.25 877 LEU A CA 1
ATOM 6764 C C . LEU A 1 877 ? 29.973 49.062 7.504 1.00 75.25 877 LEU A C 1
ATOM 6766 O O . LEU A 1 877 ? 30.772 49.552 6.705 1.00 75.25 877 LEU A O 1
ATOM 6770 N N . ALA A 1 878 ? 29.090 49.820 8.167 1.00 70.50 878 ALA A N 1
ATOM 6771 C CA . ALA A 1 878 ? 29.034 51.286 8.150 1.00 70.50 878 ALA A CA 1
ATOM 6772 C C . ALA A 1 878 ? 29.959 51.913 9.218 1.00 70.50 878 ALA A C 1
ATOM 6774 O O . ALA A 1 878 ? 30.547 51.196 10.027 1.00 70.50 878 ALA A O 1
ATOM 6775 N N . ALA A 1 879 ? 30.108 53.246 9.227 1.00 68.81 879 ALA A N 1
ATOM 6776 C CA . ALA A 1 879 ? 31.015 53.929 10.157 1.00 68.81 879 ALA A CA 1
ATOM 6777 C C . ALA A 1 879 ? 30.541 53.818 11.615 1.00 68.81 879 ALA A C 1
ATOM 6779 O O . ALA A 1 879 ? 31.363 53.748 12.529 1.00 68.81 879 ALA A O 1
ATOM 6780 N N . THR A 1 880 ? 29.222 53.758 11.835 1.00 75.88 880 THR A N 1
ATOM 6781 C CA . THR A 1 880 ? 28.632 53.395 13.132 1.00 75.88 880 THR A CA 1
ATOM 6782 C C . THR A 1 880 ? 27.699 52.186 13.018 1.00 75.88 880 THR A C 1
ATOM 6784 O O . THR A 1 880 ? 27.081 51.931 11.986 1.00 75.88 880 THR A O 1
ATOM 6787 N N . ARG A 1 881 ? 27.580 51.414 14.104 1.00 77.31 881 ARG A N 1
ATOM 6788 C CA . ARG A 1 881 ? 26.914 50.099 14.127 1.00 77.31 881 ARG A CA 1
ATOM 6789 C C . ARG A 1 881 ? 25.446 50.109 13.677 1.00 77.31 881 ARG A C 1
ATOM 6791 O O . ARG A 1 881 ? 24.984 49.148 13.058 1.00 77.31 881 ARG A O 1
ATOM 6798 N N . TRP A 1 882 ? 24.714 51.165 14.016 1.00 85.81 882 TRP A N 1
ATOM 6799 C CA . TRP A 1 882 ? 23.281 51.333 13.737 1.00 85.81 882 TRP A CA 1
ATOM 6800 C C . TRP A 1 882 ? 23.006 52.493 12.770 1.00 85.81 882 TRP A C 1
ATOM 6802 O O . TRP A 1 882 ? 21.888 52.998 12.692 1.00 85.81 882 TRP A O 1
ATOM 6812 N N . GLU A 1 883 ? 24.028 52.921 12.025 1.00 83.31 883 GLU A N 1
ATOM 6813 C CA . GLU A 1 883 ? 23.899 53.967 11.014 1.00 83.31 883 GLU A CA 1
ATOM 6814 C C . GLU A 1 883 ? 22.869 53.591 9.945 1.00 83.31 883 GLU A C 1
ATOM 6816 O O . GLU A 1 883 ? 22.901 52.486 9.402 1.00 83.31 883 GLU A O 1
ATOM 6821 N N . GLY A 1 884 ? 21.970 54.519 9.613 1.00 83.31 884 GLY A N 1
ATOM 6822 C CA . GLY A 1 884 ? 20.958 54.291 8.579 1.00 83.31 884 GLY A CA 1
ATOM 6823 C C . GLY A 1 884 ? 19.826 53.342 8.984 1.00 83.31 884 GLY A C 1
ATOM 6824 O O . GLY A 1 884 ? 19.066 52.921 8.114 1.00 83.31 884 GLY A O 1
ATOM 6825 N N . LEU A 1 885 ? 19.689 53.014 10.277 1.00 89.44 885 LEU A N 1
ATOM 6826 C CA . LEU A 1 885 ? 18.530 52.288 10.798 1.00 89.44 885 LEU A CA 1
ATOM 6827 C C . LEU A 1 885 ? 17.236 53.051 10.475 1.00 89.44 885 LEU A C 1
ATOM 6829 O O . LEU A 1 885 ? 17.080 54.224 10.830 1.00 89.44 885 LEU A O 1
ATOM 6833 N N . ARG A 1 886 ? 16.284 52.368 9.839 1.00 90.44 886 ARG A N 1
ATOM 6834 C CA . ARG A 1 886 ? 14.945 52.892 9.579 1.00 90.44 886 ARG A CA 1
ATOM 6835 C C . ARG A 1 886 ? 14.038 52.653 10.772 1.00 90.44 886 ARG A C 1
ATOM 6837 O O . ARG A 1 886 ? 13.711 51.524 11.123 1.00 90.44 886 ARG A O 1
ATOM 6844 N N . ASP A 1 887 ? 13.652 53.763 11.389 1.00 87.25 887 ASP A N 1
ATOM 6845 C CA . ASP A 1 887 ? 12.828 53.777 12.586 1.00 87.25 887 ASP A CA 1
ATOM 6846 C C . ASP A 1 887 ? 11.339 53.606 12.255 1.00 87.25 887 ASP A C 1
ATOM 6848 O O . ASP A 1 887 ? 10.778 54.370 11.464 1.00 87.25 887 ASP A O 1
ATOM 6852 N N . MET A 1 888 ? 10.705 52.622 12.893 1.00 89.38 888 MET A N 1
ATOM 6853 C CA . MET A 1 888 ? 9.266 52.370 12.829 1.00 89.38 888 MET A CA 1
ATOM 6854 C C . MET A 1 888 ? 8.609 53.019 14.047 1.00 89.38 888 MET A C 1
ATOM 6856 O O . MET A 1 888 ? 8.738 52.515 15.161 1.00 89.38 888 MET A O 1
ATOM 6860 N N . LYS A 1 889 ? 7.924 54.152 13.865 1.00 82.94 889 LYS A N 1
ATOM 6861 C CA . LYS A 1 889 ? 7.480 54.991 14.999 1.00 82.94 889 LYS A CA 1
ATOM 6862 C C . LYS A 1 889 ? 6.123 54.609 15.576 1.00 82.94 889 LYS A C 1
ATOM 6864 O O . LYS A 1 889 ? 5.925 54.695 16.784 1.00 82.94 889 LYS A O 1
ATOM 6869 N N . THR A 1 890 ? 5.186 54.234 14.716 1.00 79.69 890 THR A N 1
ATOM 6870 C CA . THR A 1 890 ? 3.816 53.867 15.085 1.00 79.69 890 THR A CA 1
ATOM 6871 C C . THR A 1 890 ? 3.358 52.685 14.249 1.00 79.69 890 THR A C 1
ATOM 6873 O O . THR A 1 890 ? 3.829 52.494 13.121 1.00 79.69 890 THR A O 1
ATOM 6876 N N . ASP A 1 891 ? 2.434 51.908 14.808 1.00 72.81 891 ASP A N 1
ATOM 6877 C CA . ASP A 1 891 ? 1.807 50.811 14.086 1.00 72.81 891 ASP A CA 1
ATOM 6878 C C . ASP A 1 891 ? 0.980 51.351 12.914 1.00 72.81 891 ASP A C 1
ATOM 6880 O O . ASP A 1 891 ? 0.348 52.409 12.990 1.00 72.81 891 ASP A O 1
ATOM 6884 N N . GLY A 1 892 ? 1.009 50.612 11.806 1.00 77.69 892 GLY A N 1
ATOM 6885 C CA . GLY A 1 892 ? 0.110 50.839 10.683 1.00 77.69 892 GLY A CA 1
ATOM 6886 C C . GLY A 1 892 ? -1.334 50.433 11.005 1.00 77.69 892 GLY A C 1
ATOM 6887 O O . GLY A 1 892 ? -1.696 50.153 12.145 1.00 77.69 892 GLY A O 1
ATOM 6888 N N . SER A 1 893 ? -2.172 50.356 9.974 1.00 80.25 893 SER A N 1
ATOM 6889 C CA . SER A 1 893 ? -3.519 49.778 10.052 1.00 80.25 893 SER A CA 1
ATOM 6890 C C . SER A 1 893 ? -3.671 48.646 9.031 1.00 80.25 893 SER A C 1
ATOM 6892 O O . SER A 1 893 ? -3.086 48.707 7.951 1.00 80.25 893 SER A O 1
ATOM 6894 N N . GLY A 1 894 ? -4.458 47.620 9.364 1.00 81.31 894 GLY A N 1
ATOM 6895 C CA . GLY A 1 894 ? -4.625 46.423 8.529 1.00 81.31 894 GLY A CA 1
ATOM 6896 C C . GLY A 1 894 ? -3.465 45.426 8.634 1.00 81.31 894 GLY A C 1
ATOM 6897 O O . GLY A 1 894 ? -2.785 45.377 9.659 1.00 81.31 894 GLY A O 1
ATOM 6898 N N . THR A 1 895 ? -3.273 44.580 7.613 1.00 81.31 895 THR A N 1
ATOM 6899 C CA . THR A 1 895 ? -2.313 43.457 7.666 1.00 81.31 895 THR A CA 1
ATOM 6900 C C . THR A 1 895 ? -1.090 43.701 6.786 1.00 81.31 895 THR A C 1
ATOM 6902 O O . THR A 1 895 ? -1.142 43.534 5.567 1.00 81.31 895 THR A O 1
ATOM 6905 N N . SER A 1 896 ? 0.042 44.020 7.418 1.00 85.69 896 SER A N 1
ATOM 6906 C CA . SER A 1 896 ? 1.321 44.209 6.725 1.00 85.69 896 SER A CA 1
ATOM 6907 C C . SER A 1 896 ? 2.018 42.875 6.443 1.00 85.69 896 SER A C 1
ATOM 6909 O O . SER A 1 896 ? 2.196 42.048 7.340 1.00 85.69 896 SER A O 1
ATOM 6911 N N . ASN A 1 897 ? 2.450 42.695 5.197 1.00 87.00 897 ASN A N 1
ATOM 6912 C CA . ASN A 1 897 ? 3.206 41.543 4.721 1.00 87.00 897 ASN A CA 1
ATOM 6913 C C . ASN A 1 897 ? 4.625 41.972 4.329 1.00 87.00 897 ASN A C 1
ATOM 6915 O O . ASN A 1 897 ? 4.811 43.032 3.729 1.00 87.00 897 ASN A O 1
ATOM 6919 N N . MET A 1 898 ? 5.609 41.121 4.608 1.00 87.88 898 MET A N 1
ATOM 6920 C CA . MET A 1 898 ? 7.010 41.300 4.223 1.00 87.88 898 MET A CA 1
ATOM 6921 C C . MET A 1 898 ? 7.392 40.261 3.169 1.00 87.88 898 MET A C 1
ATOM 6923 O O . MET A 1 898 ? 7.272 39.062 3.403 1.00 87.88 898 MET A O 1
ATOM 6927 N N . VAL A 1 899 ? 7.834 40.722 2.003 1.00 87.69 899 VAL A N 1
ATOM 6928 C CA . VAL A 1 899 ? 8.074 39.909 0.805 1.00 87.69 899 VAL A CA 1
ATOM 6929 C C . VAL A 1 899 ? 9.557 39.947 0.448 1.00 87.69 899 VAL A C 1
ATOM 6931 O O . VAL A 1 899 ? 10.102 41.020 0.184 1.00 87.69 899 VAL A O 1
ATOM 6934 N N . ALA A 1 900 ? 10.205 38.786 0.413 1.00 86.25 900 ALA A N 1
ATOM 6935 C CA . ALA A 1 900 ? 11.585 38.634 -0.031 1.00 86.25 900 ALA A CA 1
ATOM 6936 C C . ALA A 1 900 ? 11.698 38.974 -1.519 1.00 86.25 900 ALA A C 1
ATOM 6938 O O . ALA A 1 900 ? 10.860 38.559 -2.318 1.00 86.25 900 ALA A O 1
ATOM 6939 N N . GLN A 1 901 ? 12.733 39.730 -1.875 1.00 85.62 901 GLN A N 1
ATOM 6940 C CA . GLN A 1 901 ? 12.973 40.158 -3.256 1.00 85.62 901 GLN A CA 1
ATOM 6941 C C . GLN A 1 901 ? 13.979 39.283 -4.003 1.00 85.62 901 GLN A C 1
ATOM 6943 O O . GLN A 1 901 ? 14.078 39.376 -5.223 1.00 85.62 901 GLN A O 1
ATOM 6948 N N . ASP A 1 902 ? 14.710 38.443 -3.274 1.00 80.88 902 ASP A N 1
ATOM 6949 C CA . ASP A 1 902 ? 15.667 37.486 -3.811 1.00 80.88 902 ASP A CA 1
ATOM 6950 C C . ASP A 1 902 ? 15.319 36.080 -3.289 1.00 80.88 902 ASP A C 1
ATOM 6952 O O . ASP A 1 902 ? 14.756 35.969 -2.191 1.00 80.88 902 ASP A O 1
ATOM 6956 N N . PRO A 1 903 ? 15.668 35.006 -4.024 1.00 80.81 903 PRO A N 1
ATOM 6957 C CA . PRO A 1 903 ? 15.519 33.646 -3.524 1.00 80.81 903 PRO A CA 1
ATOM 6958 C C . PRO A 1 903 ? 16.281 33.442 -2.209 1.00 80.81 903 PRO A C 1
ATOM 6960 O O . PRO A 1 903 ? 17.385 33.962 -2.032 1.00 80.81 903 PRO A O 1
ATOM 6963 N N . LEU A 1 904 ? 15.703 32.664 -1.298 1.00 81.06 904 LEU A N 1
ATOM 6964 C CA . LEU A 1 904 ? 16.273 32.378 0.017 1.00 81.06 904 LEU A CA 1
ATOM 6965 C C . LEU A 1 904 ? 16.590 30.890 0.151 1.00 81.06 904 LEU A C 1
ATOM 6967 O O . LEU A 1 904 ? 15.810 30.043 -0.284 1.00 81.06 904 LEU A O 1
ATOM 6971 N N . TRP A 1 905 ? 17.722 30.582 0.786 1.00 82.94 905 TRP A N 1
ATOM 6972 C CA . TRP A 1 905 ? 18.131 29.221 1.125 1.00 82.94 905 TRP A CA 1
ATOM 6973 C C . TRP A 1 905 ? 18.033 29.018 2.628 1.00 82.94 905 TRP A C 1
ATOM 6975 O O . TRP A 1 905 ? 18.356 29.911 3.406 1.00 82.94 905 TRP A O 1
ATOM 6985 N N . THR A 1 906 ? 17.621 27.828 3.044 1.00 81.62 906 THR A N 1
ATOM 6986 C CA . THR A 1 906 ? 17.593 27.440 4.453 1.00 81.62 906 THR A CA 1
ATOM 6987 C C . THR A 1 906 ? 18.231 26.070 4.624 1.00 81.62 906 THR A C 1
ATOM 6989 O O . THR A 1 906 ? 17.749 25.071 4.084 1.00 81.62 906 THR A O 1
ATOM 6992 N N . GLU A 1 907 ? 19.314 26.018 5.398 1.00 84.12 907 GLU A N 1
ATOM 6993 C CA . GLU A 1 907 ? 19.937 24.782 5.868 1.00 84.12 907 GLU A CA 1
ATOM 6994 C C . GLU A 1 907 ? 18.967 24.023 6.790 1.00 84.12 907 GLU A C 1
ATOM 6996 O O . GLU A 1 907 ? 18.554 24.513 7.845 1.00 84.12 907 GLU A O 1
ATOM 7001 N N . LEU A 1 908 ? 18.607 22.798 6.402 1.00 82.81 908 LEU A N 1
ATOM 7002 C CA . LEU A 1 908 ? 17.716 21.938 7.180 1.00 82.81 908 LEU A CA 1
ATOM 7003 C C . LEU A 1 908 ? 18.526 21.050 8.126 1.00 82.81 908 LEU A C 1
ATOM 7005 O O . LEU A 1 908 ? 18.341 21.066 9.347 1.00 82.81 908 LEU A O 1
ATOM 7009 N N . LEU A 1 909 ? 19.436 20.268 7.548 1.00 84.19 909 LEU A N 1
ATOM 7010 C CA . LEU A 1 909 ? 20.260 19.282 8.239 1.00 84.19 909 LEU A CA 1
ATOM 7011 C C . LEU A 1 909 ? 21.626 19.196 7.572 1.00 84.19 909 LEU A C 1
ATOM 7013 O O . LEU A 1 909 ? 21.735 19.312 6.352 1.00 84.19 909 LEU A O 1
ATOM 7017 N N . ARG A 1 910 ? 22.652 18.871 8.358 1.00 82.81 910 ARG A N 1
ATOM 7018 C CA . ARG A 1 910 ? 23.976 18.573 7.815 1.00 82.81 910 ARG A CA 1
ATOM 7019 C C . ARG A 1 910 ? 24.649 17.380 8.477 1.00 82.81 910 ARG A C 1
ATOM 7021 O O . ARG A 1 910 ? 24.305 16.939 9.582 1.00 82.81 910 ARG A O 1
ATOM 7028 N N . LYS A 1 911 ? 25.689 16.895 7.809 1.00 81.69 911 LYS A N 1
ATOM 7029 C CA . LYS A 1 911 ? 26.633 15.909 8.320 1.00 81.69 911 LYS A CA 1
ATOM 7030 C C . LYS A 1 911 ? 28.059 16.393 8.080 1.00 81.69 911 LYS A C 1
ATOM 7032 O O . LYS A 1 911 ? 28.487 16.518 6.937 1.00 81.69 911 LYS A O 1
ATOM 7037 N N . ASN A 1 912 ? 28.790 16.617 9.170 1.00 79.81 912 ASN A N 1
ATOM 7038 C CA . ASN A 1 912 ? 30.238 16.796 9.131 1.00 79.81 912 ASN A CA 1
ATOM 7039 C C . ASN A 1 912 ? 30.912 15.435 8.906 1.00 79.81 912 ASN A C 1
ATOM 7041 O O . ASN A 1 912 ? 30.689 14.498 9.682 1.00 79.81 912 ASN A O 1
ATOM 7045 N N . LEU A 1 913 ? 31.712 15.325 7.845 1.00 77.12 913 LEU A N 1
ATOM 7046 C CA . LEU A 1 913 ? 32.382 14.079 7.472 1.00 77.12 913 LEU A CA 1
ATOM 7047 C C . LEU A 1 913 ? 33.774 13.922 8.113 1.00 77.12 913 LEU A C 1
ATOM 7049 O O . LEU A 1 913 ? 34.317 12.822 8.092 1.00 77.12 913 LEU A O 1
ATOM 7053 N N . ASN A 1 914 ? 34.313 14.976 8.740 1.00 68.62 914 ASN A N 1
ATOM 7054 C CA . ASN A 1 914 ? 35.652 15.005 9.348 1.00 68.62 914 ASN A CA 1
ATOM 7055 C C . ASN A 1 914 ? 35.639 14.947 10.899 1.00 68.62 914 ASN A C 1
ATOM 7057 O O . ASN A 1 914 ? 36.673 15.054 11.549 1.00 68.62 914 ASN A O 1
ATOM 7061 N N . ALA A 1 915 ? 34.469 14.792 11.535 1.00 58.66 915 ALA A N 1
ATOM 7062 C CA . ALA A 1 915 ? 34.298 15.014 12.981 1.00 58.66 915 ALA A CA 1
ATOM 7063 C C . ALA A 1 915 ? 34.854 13.925 13.938 1.00 58.66 915 ALA A C 1
ATOM 7065 O O . ALA A 1 915 ? 34.715 14.081 15.146 1.00 58.66 915 ALA A O 1
ATOM 7066 N N . SER A 1 916 ? 35.461 12.835 13.454 1.00 51.16 916 SER A N 1
ATOM 7067 C CA . SER A 1 916 ? 36.316 11.898 14.218 1.00 51.16 916 SER A CA 1
ATOM 7068 C C . SER A 1 916 ? 36.707 10.725 13.305 1.00 51.16 916 SER A C 1
ATOM 7070 O O . SER A 1 916 ? 35.813 10.145 12.683 1.00 51.16 916 SER A O 1
ATOM 7072 N N . PRO A 1 917 ? 37.983 10.293 13.250 1.00 46.78 917 PRO A N 1
ATOM 7073 C CA . PRO A 1 917 ? 38.410 9.147 12.435 1.00 46.78 917 PRO A CA 1
ATOM 7074 C C . PRO A 1 917 ? 37.802 7.797 12.876 1.00 46.78 917 PRO A C 1
ATOM 7076 O O . PRO A 1 917 ? 37.994 6.797 12.192 1.00 46.78 917 PRO A O 1
ATOM 7079 N N . TYR A 1 918 ? 37.046 7.762 13.984 1.00 47.31 918 TYR A N 1
ATOM 7080 C CA . TYR A 1 918 ? 36.409 6.560 14.538 1.00 47.31 918 TYR A CA 1
ATOM 7081 C C . TYR A 1 918 ? 34.882 6.476 14.321 1.00 47.31 918 TYR A C 1
ATOM 7083 O O . TYR A 1 918 ? 34.272 5.507 14.765 1.00 47.31 918 TYR A O 1
ATOM 7091 N N . SER A 1 919 ? 34.234 7.446 13.652 1.00 50.09 919 SER A N 1
ATOM 7092 C CA . SER A 1 919 ? 32.794 7.357 13.324 1.00 50.09 919 SER A CA 1
ATOM 7093 C C . SER A 1 919 ? 32.574 6.875 11.882 1.00 50.09 919 SER A C 1
ATOM 7095 O O . SER A 1 919 ? 32.539 7.661 10.933 1.00 50.09 919 SER A O 1
ATOM 7097 N N . SER A 1 920 ? 32.479 5.559 11.726 1.00 56.66 920 SER A N 1
ATOM 7098 C CA . SER A 1 920 ? 32.675 4.781 10.501 1.00 56.66 920 SER A CA 1
ATOM 7099 C C . SER A 1 920 ? 31.420 4.550 9.641 1.00 56.66 920 SER A C 1
ATOM 7101 O O . SER A 1 920 ? 31.088 3.398 9.386 1.00 56.66 920 SER A O 1
ATOM 7103 N N . ASP A 1 921 ? 30.735 5.599 9.164 1.00 61.09 921 ASP A N 1
ATOM 7104 C CA . ASP A 1 921 ? 29.551 5.395 8.291 1.00 61.09 921 ASP A CA 1
ATOM 7105 C C . ASP A 1 921 ? 29.718 5.930 6.851 1.00 61.09 921 ASP A C 1
ATOM 7107 O O . ASP A 1 921 ? 29.032 5.469 5.945 1.00 61.09 921 ASP A O 1
ATOM 7111 N N . VAL A 1 922 ? 30.608 6.913 6.610 1.00 68.88 922 VAL A N 1
ATOM 7112 C CA . VAL A 1 922 ? 30.725 7.582 5.287 1.00 68.88 922 VAL A CA 1
ATOM 7113 C C . VAL A 1 922 ? 32.162 7.994 4.895 1.00 68.88 922 VAL A C 1
ATOM 7115 O O . VAL A 1 922 ? 32.402 8.369 3.756 1.00 68.88 922 VAL A O 1
ATOM 7118 N N . TYR A 1 923 ? 33.171 7.897 5.771 1.00 69.62 923 TYR A N 1
ATOM 7119 C CA . TYR A 1 923 ? 34.492 8.526 5.540 1.00 69.62 923 TYR A CA 1
ATOM 7120 C C . TYR A 1 923 ? 35.283 8.012 4.316 1.00 69.62 923 TYR A C 1
ATOM 7122 O O . TYR A 1 923 ? 36.192 8.696 3.852 1.00 69.62 923 TYR A O 1
ATOM 7130 N N . ARG A 1 924 ? 34.966 6.827 3.773 1.00 69.19 924 ARG A N 1
ATOM 7131 C CA . ARG A 1 924 ? 35.670 6.264 2.603 1.00 69.19 924 ARG A CA 1
ATOM 7132 C C . ARG A 1 924 ? 35.443 7.039 1.313 1.00 69.19 924 ARG A C 1
ATOM 7134 O O . ARG A 1 924 ? 36.294 6.965 0.439 1.00 69.19 924 ARG A O 1
ATOM 7141 N N . ILE A 1 925 ? 34.377 7.834 1.219 1.00 76.44 925 ILE A N 1
ATOM 7142 C CA . ILE A 1 925 ? 34.176 8.727 0.069 1.00 76.44 925 ILE A CA 1
ATOM 7143 C C . ILE A 1 925 ? 35.102 9.955 0.112 1.00 76.44 925 ILE A C 1
ATOM 7145 O O . ILE A 1 925 ? 35.060 10.780 -0.796 1.00 76.44 925 ILE A O 1
ATOM 7149 N N . LEU A 1 926 ? 35.938 10.092 1.151 1.00 78.44 926 LEU A N 1
ATOM 7150 C CA . LEU A 1 926 ? 36.940 11.147 1.275 1.00 78.44 926 LEU A CA 1
ATOM 7151 C C . LEU A 1 926 ? 38.345 10.663 0.875 1.00 78.44 926 LEU A C 1
ATOM 7153 O O . LEU A 1 926 ? 38.730 9.502 1.054 1.00 78.44 926 LEU A O 1
ATOM 7157 N N . LYS A 1 927 ? 39.125 11.588 0.324 1.00 74.81 927 LYS A N 1
ATOM 7158 C CA . LYS A 1 927 ? 40.556 11.493 0.051 1.00 74.81 927 LYS A CA 1
ATOM 7159 C C . LYS A 1 927 ? 41.341 12.034 1.253 1.00 74.81 927 LYS A C 1
ATOM 7161 O O . LYS A 1 927 ? 40.935 13.001 1.901 1.00 74.81 927 LYS A O 1
ATOM 7166 N N . THR A 1 928 ? 42.475 11.402 1.538 1.00 69.75 928 THR A N 1
ATOM 7167 C CA . THR A 1 928 ? 43.407 11.793 2.604 1.00 69.75 928 THR A CA 1
ATOM 7168 C C . THR A 1 928 ? 44.560 12.621 2.056 1.00 69.75 928 THR A C 1
ATOM 7170 O O . THR A 1 928 ? 45.160 12.234 1.051 1.00 69.75 928 THR A O 1
ATOM 7173 N N . GLU A 1 929 ? 44.944 13.671 2.776 1.00 68.25 929 GLU A N 1
ATOM 7174 C CA . GLU A 1 929 ? 46.249 14.321 2.635 1.00 68.25 929 GLU A CA 1
ATOM 7175 C C . GLU A 1 929 ? 46.971 14.273 3.989 1.00 68.25 929 GLU A C 1
ATOM 7177 O O . GLU A 1 929 ? 46.502 14.807 4.996 1.00 68.25 929 GLU A O 1
ATOM 7182 N N . GLY A 1 930 ? 48.093 13.549 4.051 1.00 69.88 930 GLY A N 1
ATOM 7183 C CA . GLY A 1 930 ? 48.743 13.225 5.326 1.00 69.88 930 GLY A CA 1
ATOM 7184 C C . GLY A 1 930 ? 47.817 12.431 6.263 1.00 69.88 930 GLY A C 1
ATOM 7185 O O . GLY A 1 930 ? 47.240 11.426 5.856 1.00 69.88 930 GLY A O 1
ATOM 7186 N N . ASN A 1 931 ? 47.666 12.892 7.513 1.00 60.28 931 ASN A N 1
ATOM 7187 C CA . ASN A 1 931 ? 46.790 12.288 8.535 1.00 60.28 931 ASN A CA 1
ATOM 7188 C C . ASN A 1 931 ? 45.374 12.910 8.590 1.00 60.28 931 ASN A C 1
ATOM 7190 O O . ASN A 1 931 ? 44.640 12.648 9.544 1.00 60.28 931 ASN A O 1
ATOM 7194 N N . GLN A 1 932 ? 44.990 13.755 7.625 1.00 61.50 932 GLN A N 1
ATOM 7195 C CA . GLN A 1 932 ? 43.706 14.468 7.627 1.00 61.50 932 GLN A CA 1
ATOM 7196 C C . GLN A 1 932 ? 42.859 14.136 6.386 1.00 61.50 932 GLN A C 1
ATOM 7198 O O . GLN A 1 932 ? 43.371 14.004 5.274 1.00 61.50 932 GLN A O 1
ATOM 7203 N N . TYR A 1 933 ? 41.544 13.998 6.584 1.00 68.44 933 TYR A N 1
ATOM 7204 C CA . TYR A 1 933 ? 40.557 13.769 5.523 1.00 68.44 933 TYR A CA 1
ATOM 7205 C C . TYR A 1 933 ? 39.938 15.108 5.124 1.00 68.44 933 TYR A C 1
ATOM 7207 O O . TYR A 1 933 ? 39.124 15.653 5.866 1.00 68.44 933 TYR A O 1
ATOM 7215 N N . ILE A 1 934 ? 40.343 15.653 3.979 1.00 65.88 934 ILE A N 1
ATOM 7216 C CA . ILE A 1 934 ? 40.057 17.059 3.644 1.00 65.88 934 ILE A CA 1
ATOM 7217 C C . ILE A 1 934 ? 39.269 17.254 2.343 1.00 65.88 934 ILE A C 1
ATOM 7219 O O . ILE A 1 934 ? 38.644 18.294 2.164 1.00 65.88 934 ILE A O 1
ATOM 7223 N N . HIS A 1 935 ? 39.215 16.257 1.455 1.00 73.25 935 HIS A N 1
ATOM 7224 C CA . HIS A 1 935 ? 38.524 16.369 0.163 1.00 73.25 935 HIS A CA 1
ATOM 7225 C C . HIS A 1 935 ? 37.679 15.130 -0.130 1.00 73.25 935 HIS A C 1
ATOM 7227 O O . HIS A 1 935 ? 37.982 14.051 0.365 1.00 73.25 935 HIS A O 1
ATOM 7233 N N . PHE A 1 936 ? 36.628 15.254 -0.940 1.00 77.44 936 PHE A N 1
ATOM 7234 C CA . PHE A 1 936 ? 35.927 14.093 -1.497 1.00 77.44 936 PHE A CA 1
ATOM 7235 C C . PHE A 1 936 ? 36.800 13.392 -2.556 1.00 77.44 936 PHE A C 1
ATOM 7237 O O . PHE A 1 936 ? 37.669 14.011 -3.173 1.00 77.44 936 PHE A O 1
ATOM 7244 N N . ARG A 1 937 ? 36.595 12.088 -2.761 1.00 78.19 937 ARG A N 1
ATOM 7245 C CA . ARG A 1 937 ? 37.258 11.331 -3.832 1.00 78.19 937 ARG A CA 1
ATOM 7246 C C . ARG A 1 937 ? 36.710 11.718 -5.200 1.00 78.19 937 ARG A C 1
ATOM 7248 O O . ARG A 1 937 ? 35.555 12.120 -5.343 1.00 78.19 937 ARG A O 1
ATOM 7255 N N . GLU A 1 938 ? 37.542 11.517 -6.217 1.00 76.50 938 GLU A N 1
ATOM 7256 C CA . GLU A 1 938 ? 37.099 11.583 -7.604 1.00 76.50 938 GLU A CA 1
ATOM 7257 C C . GLU A 1 938 ? 36.063 10.476 -7.842 1.00 76.50 938 GLU A C 1
ATOM 7259 O O . GLU A 1 938 ? 36.381 9.296 -7.692 1.00 76.50 938 GLU A O 1
ATOM 7264 N N . TRP A 1 939 ? 34.847 10.880 -8.226 1.00 83.81 939 TRP A N 1
ATOM 7265 C CA . TRP A 1 939 ? 33.658 10.038 -8.413 1.00 83.81 939 TRP A CA 1
ATOM 7266 C C . TRP A 1 939 ? 32.994 9.576 -7.114 1.00 83.81 939 TRP A C 1
ATOM 7268 O O . TRP A 1 939 ? 33.317 8.536 -6.545 1.00 83.81 939 TRP A O 1
ATOM 7278 N N . THR A 1 940 ? 31.983 10.333 -6.693 1.00 85.62 940 THR A N 1
ATOM 7279 C CA . THR A 1 940 ? 31.084 9.972 -5.590 1.00 85.62 940 THR A CA 1
ATOM 7280 C C . THR A 1 940 ? 29.674 9.760 -6.133 1.00 85.62 940 THR A C 1
ATOM 7282 O O . THR A 1 940 ? 29.185 10.573 -6.916 1.00 85.62 940 THR A O 1
ATOM 7285 N N . THR A 1 941 ? 29.002 8.681 -5.723 1.00 89.62 941 THR A N 1
ATOM 7286 C CA . THR A 1 941 ? 27.590 8.457 -6.069 1.00 89.62 941 THR A CA 1
ATOM 7287 C C . THR A 1 941 ? 26.700 8.985 -4.949 1.00 89.62 941 THR A C 1
ATOM 7289 O O . THR A 1 941 ? 26.832 8.543 -3.807 1.00 89.62 941 THR A O 1
ATOM 7292 N N . LEU A 1 942 ? 25.776 9.892 -5.269 1.00 91.62 942 LEU A N 1
ATOM 7293 C CA . LEU A 1 942 ? 24.713 10.323 -4.361 1.00 91.62 942 LEU A CA 1
ATOM 7294 C C . LEU A 1 942 ? 23.394 9.701 -4.797 1.00 91.62 942 LEU A C 1
ATOM 7296 O O . LEU A 1 942 ? 23.035 9.775 -5.971 1.00 91.62 942 LEU A O 1
ATOM 7300 N N . MET A 1 943 ? 22.659 9.136 -3.845 1.00 91.94 943 MET A N 1
ATOM 7301 C CA . MET A 1 943 ? 21.303 8.650 -4.058 1.00 91.94 943 MET A CA 1
ATOM 7302 C C . MET A 1 943 ? 20.377 9.203 -2.973 1.00 91.94 943 MET A C 1
ATOM 7304 O O . MET A 1 943 ? 20.685 9.160 -1.781 1.00 91.94 943 MET A O 1
ATOM 7308 N N . VAL A 1 944 ? 19.221 9.711 -3.391 1.00 93.31 944 VAL A N 1
ATOM 7309 C CA . VAL A 1 944 ? 18.165 10.206 -2.507 1.00 93.31 944 VAL A CA 1
ATOM 7310 C C . VAL A 1 944 ? 16.899 9.410 -2.768 1.00 93.31 944 VAL A C 1
ATOM 7312 O O . VAL A 1 944 ? 16.442 9.305 -3.905 1.00 93.31 944 VAL A O 1
ATOM 7315 N N . ARG A 1 945 ? 16.323 8.867 -1.699 1.00 91.38 945 ARG A N 1
ATOM 7316 C CA . ARG A 1 945 ? 15.000 8.244 -1.710 1.00 91.38 945 ARG A CA 1
ATOM 7317 C C . ARG A 1 945 ? 13.993 9.215 -1.138 1.00 91.38 945 ARG A C 1
ATOM 7319 O O . ARG A 1 945 ? 14.200 9.715 -0.034 1.00 91.38 945 ARG A O 1
ATOM 7326 N N . ILE A 1 946 ? 12.902 9.429 -1.861 1.00 89.00 946 ILE A N 1
ATOM 7327 C CA . ILE A 1 946 ? 11.824 10.327 -1.461 1.00 89.00 946 ILE A CA 1
ATOM 7328 C C . ILE A 1 946 ? 10.522 9.543 -1.424 1.00 89.00 946 ILE A C 1
ATOM 7330 O O . ILE A 1 946 ? 10.091 8.971 -2.425 1.00 89.00 946 ILE A O 1
ATOM 7334 N N . ILE A 1 947 ? 9.879 9.537 -0.261 1.00 87.31 947 ILE A N 1
ATOM 7335 C CA . ILE A 1 947 ? 8.582 8.909 -0.049 1.00 87.31 947 ILE A CA 1
ATOM 7336 C C . ILE A 1 947 ? 7.573 9.991 0.310 1.00 87.31 947 ILE A C 1
ATOM 7338 O O . ILE A 1 947 ? 7.661 10.605 1.370 1.00 87.31 947 ILE A O 1
ATOM 7342 N N . GLU A 1 948 ? 6.592 10.210 -0.562 1.00 85.44 948 GLU A N 1
ATOM 7343 C CA . GLU A 1 948 ? 5.415 11.004 -0.219 1.00 85.44 948 GLU A CA 1
ATOM 7344 C C . GLU A 1 948 ? 4.336 10.066 0.299 1.00 85.44 948 GLU A C 1
ATOM 7346 O O . GLU A 1 948 ? 3.928 9.146 -0.410 1.00 85.44 948 GLU A O 1
ATOM 7351 N N . ALA A 1 949 ? 3.862 10.267 1.521 1.00 85.00 949 ALA A N 1
ATOM 7352 C CA . ALA A 1 949 ? 2.808 9.423 2.068 1.00 85.00 949 ALA A CA 1
ATOM 7353 C C . ALA A 1 949 ? 1.981 10.168 3.121 1.00 85.00 949 ALA A C 1
ATOM 7355 O O . ALA A 1 949 ? 2.514 11.040 3.817 1.00 85.00 949 ALA A O 1
ATOM 7356 N N . PRO A 1 950 ? 0.695 9.811 3.291 1.00 87.38 950 PRO A N 1
ATOM 7357 C CA . PRO A 1 950 ? 0.029 10.034 4.561 1.00 87.38 950 PRO A CA 1
ATOM 7358 C C . PRO A 1 950 ? 0.760 9.251 5.657 1.00 87.38 950 PRO A C 1
ATOM 7360 O O . PRO A 1 950 ? 1.247 8.143 5.424 1.00 87.38 950 PRO A O 1
ATOM 7363 N N . SER A 1 951 ? 0.857 9.826 6.850 1.00 89.56 951 SER A N 1
ATOM 7364 C CA . SER A 1 951 ? 1.603 9.229 7.953 1.00 89.56 951 SER A CA 1
ATOM 7365 C C . SER A 1 951 ? 0.828 9.314 9.263 1.00 89.56 951 SER A C 1
ATOM 7367 O O . SER A 1 951 ? 0.175 10.319 9.547 1.00 89.56 951 SER A O 1
ATOM 7369 N N . VAL A 1 952 ? 0.902 8.264 10.080 1.00 93.06 952 VAL A N 1
ATOM 7370 C CA . VAL A 1 952 ? 0.282 8.228 11.410 1.00 93.06 952 VAL A CA 1
ATOM 7371 C C . VAL A 1 952 ? 1.320 7.869 12.461 1.00 93.06 952 VAL A C 1
ATOM 7373 O O . VAL A 1 952 ? 2.056 6.895 12.321 1.00 93.06 952 VAL A O 1
ATOM 7376 N N . SER A 1 953 ? 1.399 8.666 13.522 1.00 92.62 953 SER A N 1
ATOM 7377 C CA . SER A 1 953 ? 2.231 8.352 14.683 1.00 92.62 953 SER A CA 1
ATOM 7378 C C . SER A 1 953 ? 1.559 7.299 15.563 1.00 92.62 953 SER A C 1
ATOM 7380 O O . SER A 1 953 ? 0.343 7.333 15.763 1.00 92.62 953 SER A O 1
ATOM 7382 N N . PHE A 1 954 ? 2.351 6.377 16.103 1.00 93.44 954 PHE A N 1
ATOM 7383 C CA . PHE A 1 954 ? 1.883 5.341 17.017 1.00 93.44 954 PHE A CA 1
ATOM 7384 C C . PHE A 1 954 ? 2.761 5.238 18.267 1.00 93.44 954 PHE A C 1
ATOM 7386 O O . PHE A 1 954 ? 3.949 5.571 18.253 1.00 93.44 954 PHE A O 1
ATOM 7393 N N . ILE A 1 955 ? 2.152 4.724 19.332 1.00 91.25 955 ILE A N 1
ATOM 7394 C CA . ILE A 1 955 ? 2.752 4.393 20.627 1.00 91.25 955 ILE A CA 1
ATOM 7395 C C . ILE A 1 955 ? 2.278 3.005 21.074 1.00 91.25 955 ILE A C 1
ATOM 7397 O O . ILE A 1 955 ? 1.291 2.482 20.546 1.00 91.25 955 ILE A O 1
ATOM 7401 N N . ASN A 1 956 ? 2.946 2.432 22.080 1.00 88.50 956 ASN A N 1
ATOM 7402 C CA . ASN A 1 956 ? 2.620 1.118 22.650 1.00 88.50 956 ASN A CA 1
ATOM 7403 C C . ASN A 1 956 ? 2.552 0.006 21.585 1.00 88.50 956 ASN A C 1
ATOM 7405 O O . ASN A 1 956 ? 1.656 -0.839 21.604 1.00 88.50 956 ASN A O 1
ATOM 7409 N N . GLY A 1 957 ? 3.447 0.065 20.600 1.00 84.94 957 GLY A N 1
ATOM 7410 C CA . GLY A 1 957 ? 3.568 -0.932 19.548 1.00 84.94 957 GLY A CA 1
ATOM 7411 C C . GLY A 1 957 ? 4.131 -2.235 20.105 1.00 84.94 957 GLY A C 1
ATOM 7412 O O . GLY A 1 957 ? 5.134 -2.227 20.818 1.00 84.94 957 GLY A O 1
ATOM 7413 N N . GLY A 1 958 ? 3.468 -3.342 19.776 1.00 77.62 958 GLY A N 1
ATOM 7414 C CA . GLY A 1 958 ? 3.802 -4.676 20.276 1.00 77.62 958 GLY A CA 1
ATOM 7415 C C . GLY A 1 958 ? 2.625 -5.455 20.854 1.00 77.62 958 GLY A C 1
ATOM 7416 O O . GLY A 1 958 ? 2.806 -6.521 21.443 1.00 77.62 958 GLY A O 1
ATOM 7417 N N . GLY A 1 959 ? 1.403 -4.935 20.704 1.00 72.56 959 GLY A N 1
ATOM 7418 C CA . GLY A 1 959 ? 0.185 -5.667 21.036 1.00 72.56 959 GLY A CA 1
ATOM 7419 C C . GLY A 1 959 ? 0.182 -7.045 20.365 1.00 72.56 959 GLY A C 1
ATOM 7420 O O . GLY A 1 959 ? 0.474 -7.171 19.177 1.00 72.56 959 GLY A O 1
ATOM 7421 N N . ALA A 1 960 ? -0.103 -8.085 21.156 1.00 66.56 960 ALA A N 1
ATOM 7422 C CA . ALA A 1 960 ? -0.075 -9.491 20.739 1.00 66.56 960 ALA A CA 1
ATOM 7423 C C . ALA A 1 960 ? 1.287 -10.019 20.222 1.00 66.56 960 ALA A C 1
ATOM 7425 O O . ALA A 1 960 ? 1.316 -11.074 19.592 1.00 66.56 960 ALA A O 1
ATOM 7426 N N . GLY A 1 961 ? 2.403 -9.326 20.491 1.00 69.38 961 GLY A N 1
ATOM 7427 C CA . GLY A 1 961 ? 3.746 -9.739 20.057 1.00 69.38 961 GLY A CA 1
ATOM 7428 C C . GLY A 1 961 ? 3.969 -9.637 18.544 1.00 69.38 961 GLY A C 1
ATOM 7429 O O . GLY A 1 961 ? 4.894 -10.249 18.018 1.00 69.38 961 GLY A O 1
ATOM 7430 N N . LEU A 1 962 ? 3.105 -8.903 17.837 1.00 73.94 962 LEU A N 1
ATOM 7431 C CA . LEU A 1 962 ? 3.199 -8.701 16.396 1.00 73.94 962 LEU A CA 1
ATOM 7432 C C . LEU A 1 962 ? 3.859 -7.359 16.087 1.00 73.94 962 LEU A C 1
ATOM 7434 O O . LEU A 1 962 ? 3.632 -6.356 16.763 1.00 73.94 962 LEU A O 1
ATOM 7438 N N . GLU A 1 963 ? 4.642 -7.337 15.018 1.00 81.00 963 GLU A N 1
ATOM 7439 C CA . GLU A 1 963 ? 5.173 -6.113 14.439 1.00 81.00 963 GLU A CA 1
ATOM 7440 C C . GLU A 1 963 ? 4.337 -5.690 13.225 1.00 81.00 963 GLU A C 1
ATOM 7442 O O . GLU A 1 963 ? 3.949 -6.521 12.403 1.00 81.00 963 GLU A O 1
ATOM 7447 N N . ILE A 1 964 ? 4.095 -4.383 13.091 1.00 83.62 964 ILE A N 1
ATOM 7448 C CA . ILE A 1 964 ? 3.535 -3.806 11.866 1.00 83.62 964 ILE A CA 1
ATOM 7449 C C . ILE A 1 964 ? 4.652 -3.707 10.825 1.00 83.62 964 ILE A C 1
ATOM 7451 O O . ILE A 1 964 ? 5.629 -2.997 11.038 1.00 83.62 964 ILE A O 1
ATOM 7455 N N . VAL A 1 965 ? 4.492 -4.365 9.679 1.00 79.75 965 VAL A N 1
ATOM 7456 C CA . VAL A 1 965 ? 5.461 -4.308 8.570 1.00 79.75 965 VAL A CA 1
ATOM 7457 C C . VAL A 1 965 ? 4.822 -3.784 7.287 1.00 79.75 965 VAL A C 1
ATOM 7459 O O . VAL A 1 965 ? 3.595 -3.754 7.148 1.00 79.75 965 VAL A O 1
ATOM 7462 N N . SER A 1 966 ? 5.653 -3.381 6.325 1.00 74.06 966 SER A N 1
ATOM 7463 C CA . SER A 1 966 ? 5.180 -3.014 4.990 1.00 74.06 966 SER A CA 1
ATOM 7464 C C . SER A 1 966 ? 4.306 -4.107 4.358 1.00 74.06 966 SER A C 1
ATOM 7466 O O . SER A 1 966 ? 4.581 -5.301 4.479 1.00 74.06 966 SER A O 1
ATOM 7468 N N . GLY A 1 967 ? 3.229 -3.695 3.686 1.00 67.75 967 GLY A N 1
ATOM 7469 C CA . GLY A 1 967 ? 2.229 -4.572 3.075 1.00 67.75 967 GLY A CA 1
ATOM 7470 C C . GLY A 1 967 ? 1.114 -5.028 4.019 1.00 67.75 967 GLY A C 1
ATOM 7471 O O . GLY A 1 967 ? 0.146 -5.637 3.567 1.00 67.75 967 GLY A O 1
ATOM 7472 N N . ASN A 1 968 ? 1.191 -4.734 5.320 1.00 73.19 968 ASN A N 1
ATOM 7473 C CA . ASN A 1 968 ? 0.084 -4.994 6.239 1.00 73.19 968 ASN A CA 1
ATOM 7474 C C . ASN A 1 968 ? -1.079 -4.025 5.998 1.00 73.19 968 ASN A C 1
ATOM 7476 O O . ASN A 1 968 ? -0.877 -2.829 5.802 1.00 73.19 968 ASN A O 1
ATOM 7480 N N . VAL A 1 969 ? -2.310 -4.531 6.070 1.00 79.25 969 VAL A N 1
ATOM 7481 C CA . VAL A 1 969 ? -3.503 -3.683 6.176 1.00 79.25 969 VAL A CA 1
ATOM 7482 C C . VAL A 1 969 ? -3.679 -3.303 7.640 1.00 79.25 969 VAL A C 1
ATOM 7484 O O . VAL A 1 969 ? -3.688 -4.179 8.506 1.00 79.25 969 VAL A O 1
ATOM 7487 N N . VAL A 1 970 ? -3.812 -2.007 7.905 1.00 84.81 970 VAL A N 1
ATOM 7488 C CA . VAL A 1 970 ? -4.073 -1.453 9.233 1.00 84.81 970 VAL A CA 1
ATOM 7489 C C . VAL A 1 970 ? -5.409 -0.731 9.254 1.00 84.81 970 VAL A C 1
ATOM 7491 O O . VAL A 1 970 ? -5.761 -0.029 8.306 1.00 84.81 970 VAL A O 1
ATOM 7494 N N . TYR A 1 971 ? -6.161 -0.887 10.338 1.00 86.94 971 TYR A N 1
ATOM 7495 C CA . TYR A 1 971 ? -7.447 -0.219 10.498 1.00 86.94 971 TYR A CA 1
ATOM 7496 C C . TYR A 1 971 ? -7.744 0.161 11.946 1.00 86.94 971 TYR A C 1
ATOM 7498 O O . TYR A 1 971 ? -7.149 -0.354 12.889 1.00 86.94 971 TYR A O 1
ATOM 7506 N N . GLN A 1 972 ? -8.687 1.079 12.104 1.00 91.31 972 GLN A N 1
ATOM 7507 C CA . GLN A 1 972 ? -9.197 1.571 13.373 1.00 91.31 972 GLN A CA 1
ATOM 7508 C C . GLN A 1 972 ? -10.719 1.438 13.379 1.00 91.31 972 GLN A C 1
ATOM 7510 O O . GLN A 1 972 ? -11.362 1.616 12.340 1.00 91.31 972 GLN A O 1
ATOM 7515 N N . THR A 1 973 ? -11.294 1.154 14.544 1.00 86.50 973 THR A N 1
ATOM 7516 C CA . THR A 1 973 ? -12.745 1.061 14.725 1.00 86.50 973 THR A CA 1
ATOM 7517 C C . THR A 1 973 ? -13.261 2.082 15.730 1.00 86.50 973 THR A C 1
ATOM 7519 O O . THR A 1 973 ? -12.518 2.573 16.584 1.00 86.50 973 THR A O 1
ATOM 7522 N N . GLN A 1 974 ? -14.549 2.411 15.638 1.00 86.12 974 GLN A N 1
ATOM 7523 C CA . GLN A 1 974 ? -15.200 3.356 16.544 1.00 86.12 974 GLN A CA 1
ATOM 7524 C C . GLN A 1 974 ? -15.178 2.846 17.994 1.00 86.12 974 GLN A C 1
ATOM 7526 O O . GLN A 1 974 ? -14.877 3.609 18.917 1.00 86.12 974 GLN A O 1
ATOM 7531 N N . GLU A 1 975 ? -15.430 1.550 18.184 1.00 86.94 975 GLU A N 1
ATOM 7532 C CA . GLU A 1 975 ? -15.574 0.874 19.476 1.00 86.94 975 GLU A CA 1
ATOM 7533 C C . GLU A 1 975 ? -14.256 0.313 20.046 1.00 86.94 975 GLU A C 1
ATOM 7535 O O . GLU A 1 975 ? -14.286 -0.373 21.065 1.00 86.94 975 GLU A O 1
ATOM 7540 N N . ASP A 1 976 ? -13.104 0.549 19.401 1.00 89.50 976 ASP A N 1
ATOM 7541 C CA . ASP A 1 976 ? -11.791 -0.011 19.791 1.00 89.50 976 ASP A CA 1
ATOM 7542 C C . ASP A 1 976 ? -11.786 -1.550 19.932 1.00 89.50 976 ASP A C 1
ATOM 7544 O O . ASP A 1 976 ? -11.027 -2.138 20.714 1.00 89.50 976 ASP A O 1
ATOM 7548 N N . THR A 1 977 ? -12.628 -2.219 19.140 1.00 84.56 977 THR A N 1
ATOM 7549 C CA . THR A 1 977 ? -12.706 -3.681 19.015 1.00 84.56 977 THR A CA 1
ATOM 7550 C C . THR A 1 977 ? -12.505 -4.102 17.562 1.00 84.56 977 THR A C 1
ATOM 7552 O O . THR A 1 977 ? -12.903 -3.383 16.646 1.00 84.56 977 THR A O 1
ATOM 7555 N N . ALA A 1 978 ? -11.898 -5.270 17.329 1.00 68.94 978 ALA A N 1
ATOM 7556 C CA . ALA A 1 978 ? -11.535 -5.722 15.981 1.00 68.94 978 ALA A CA 1
ATOM 7557 C C . ALA A 1 978 ? -12.736 -5.815 15.019 1.00 68.94 978 ALA A C 1
ATOM 7559 O O . ALA A 1 978 ? -12.586 -5.512 13.836 1.00 68.94 978 ALA A O 1
ATOM 7560 N N . GLY A 1 979 ? -13.915 -6.188 15.534 1.00 65.38 979 GLY A N 1
ATOM 7561 C CA . GLY A 1 979 ? -15.157 -6.307 14.764 1.00 65.38 979 GLY A CA 1
ATOM 7562 C C . GLY A 1 979 ? -16.076 -5.085 14.786 1.00 65.38 979 GLY A C 1
ATOM 7563 O O . GLY A 1 979 ? -17.214 -5.195 14.338 1.00 65.38 979 GLY A O 1
ATOM 7564 N N . GLY A 1 980 ? -15.608 -3.958 15.325 1.00 70.44 980 GLY A N 1
ATOM 7565 C CA . GLY A 1 980 ? -16.346 -2.697 15.348 1.00 70.44 980 GLY A CA 1
ATOM 7566 C C . GLY A 1 980 ? -16.435 -2.003 13.983 1.00 70.44 980 GLY A C 1
ATOM 7567 O O . GLY A 1 980 ? -15.850 -2.443 12.990 1.00 70.44 980 GLY A O 1
ATOM 7568 N N . THR A 1 981 ? -17.145 -0.878 13.940 1.00 79.69 981 THR A N 1
ATOM 7569 C CA . THR A 1 981 ? -17.328 -0.071 12.726 1.00 79.69 981 THR A CA 1
ATOM 7570 C C . THR A 1 981 ? -16.005 0.572 12.326 1.00 79.69 981 THR A C 1
ATOM 7572 O O . THR A 1 981 ? -15.414 1.309 13.113 1.00 79.69 981 THR A O 1
ATOM 7575 N N . VAL A 1 982 ? -15.527 0.311 11.107 1.00 82.06 982 VAL A N 1
ATOM 7576 C CA . VAL A 1 982 ? -14.235 0.823 10.621 1.00 82.06 982 VAL A CA 1
ATOM 7577 C C . VAL A 1 982 ? -14.307 2.336 10.398 1.00 82.06 982 VAL A C 1
ATOM 7579 O O . VAL A 1 982 ? -15.049 2.805 9.539 1.00 82.06 982 VAL A O 1
ATOM 7582 N N . THR A 1 983 ? -13.504 3.096 11.144 1.00 87.38 983 THR A N 1
ATOM 7583 C CA . THR A 1 983 ? -13.391 4.562 11.022 1.00 87.38 983 THR A CA 1
ATOM 7584 C C . THR A 1 983 ? -12.191 4.996 10.189 1.00 87.38 983 THR A C 1
ATOM 7586 O O . THR A 1 983 ? -12.178 6.108 9.673 1.00 87.38 983 THR A O 1
ATOM 7589 N N . ALA A 1 984 ? -11.168 4.146 10.075 1.00 87.88 984 ALA A N 1
ATOM 7590 C CA . ALA A 1 984 ? -10.003 4.372 9.226 1.00 87.88 984 ALA A CA 1
ATOM 7591 C C . ALA A 1 984 ? -9.411 3.032 8.777 1.00 87.88 984 ALA A C 1
ATOM 7593 O O . ALA A 1 984 ? -9.361 2.097 9.572 1.00 87.88 984 ALA A O 1
ATOM 7594 N N . ILE A 1 985 ? -8.953 2.933 7.533 1.00 85.12 985 ILE A N 1
ATOM 7595 C CA . ILE A 1 985 ? -8.276 1.765 6.972 1.00 85.12 985 ILE A CA 1
ATOM 7596 C C . ILE A 1 985 ? -7.262 2.199 5.911 1.00 85.12 985 ILE A C 1
ATOM 7598 O O . ILE A 1 985 ? -7.555 3.023 5.046 1.00 85.12 985 ILE A O 1
ATOM 7602 N N . ALA A 1 986 ? -6.060 1.638 5.972 1.00 83.94 986 ALA A N 1
ATOM 7603 C CA . ALA A 1 986 ? -4.985 1.920 5.032 1.00 83.94 986 ALA A CA 1
ATOM 7604 C C . ALA A 1 986 ? -4.046 0.716 4.895 1.00 83.94 986 ALA A C 1
ATOM 7606 O O . ALA A 1 986 ? -4.028 -0.179 5.739 1.00 83.94 986 ALA A O 1
ATOM 7607 N N . LEU A 1 987 ? -3.251 0.700 3.829 1.00 80.88 987 LEU A N 1
ATOM 7608 C CA . LEU A 1 987 ? -2.132 -0.228 3.679 1.00 80.88 987 LEU A CA 1
ATOM 7609 C C . LEU A 1 987 ? -0.862 0.427 4.231 1.00 80.88 987 LEU A C 1
ATOM 7611 O O . LEU A 1 987 ? -0.667 1.627 4.073 1.00 80.88 987 LEU A O 1
ATOM 7615 N N . VAL A 1 988 ? 0.019 -0.335 4.868 1.00 82.31 988 VAL A N 1
ATOM 7616 C CA . VAL A 1 988 ? 1.333 0.153 5.299 1.00 82.31 988 VAL A CA 1
ATOM 7617 C C . VAL A 1 988 ? 2.278 0.127 4.100 1.00 82.31 988 VAL A C 1
ATOM 7619 O O . VAL A 1 988 ? 2.548 -0.934 3.540 1.00 82.31 988 VAL A O 1
ATOM 7622 N N . ARG A 1 989 ? 2.762 1.301 3.689 1.00 75.38 989 ARG A N 1
ATOM 7623 C CA . ARG A 1 989 ? 3.540 1.507 2.454 1.00 75.38 989 ARG A CA 1
ATOM 7624 C C . ARG A 1 989 ? 5.038 1.258 2.625 1.00 75.38 989 ARG A C 1
ATOM 7626 O O . ARG A 1 989 ? 5.730 0.869 1.686 1.00 75.38 989 ARG A O 1
ATOM 7633 N N . SER A 1 990 ? 5.549 1.562 3.808 1.00 79.06 990 SER A N 1
ATOM 7634 C CA . SER A 1 990 ? 6.944 1.377 4.192 1.00 79.06 990 SER A CA 1
ATOM 7635 C C . SER A 1 990 ? 6.985 0.855 5.611 1.00 79.06 990 SER A C 1
ATOM 7637 O O . SER A 1 990 ? 6.066 1.106 6.393 1.00 79.06 990 SER A O 1
ATOM 7639 N N . ASP A 1 991 ? 8.060 0.148 5.936 1.00 83.12 991 ASP A N 1
ATOM 7640 C CA . ASP A 1 991 ? 8.295 -0.292 7.301 1.00 83.12 991 ASP A CA 1
ATOM 7641 C C . ASP A 1 991 ? 8.300 0.909 8.271 1.00 83.12 991 ASP A C 1
ATOM 7643 O O . ASP A 1 991 ? 8.653 2.026 7.862 1.00 83.12 991 ASP A O 1
ATOM 7647 N N . PRO A 1 992 ? 7.871 0.706 9.531 1.00 87.31 992 PRO A N 1
ATOM 7648 C CA . PRO A 1 992 ? 7.784 1.774 10.517 1.00 87.31 992 PRO A CA 1
ATOM 7649 C C . PRO A 1 992 ? 9.135 2.439 10.767 1.00 87.31 992 PRO A C 1
ATOM 7651 O O . PRO A 1 992 ? 10.168 1.774 10.805 1.00 87.31 992 PRO A O 1
ATOM 7654 N N . VAL A 1 993 ? 9.104 3.745 11.018 1.00 88.38 993 VAL A N 1
ATOM 7655 C CA . VAL A 1 993 ? 10.279 4.510 11.457 1.00 88.38 993 VAL A CA 1
ATOM 7656 C C . VAL A 1 993 ? 10.094 4.959 12.894 1.00 88.38 993 VAL A C 1
ATOM 7658 O O . VAL A 1 993 ? 8.982 5.287 13.307 1.00 88.38 993 VAL A O 1
ATOM 7661 N N . TYR A 1 994 ? 11.170 4.981 13.670 1.00 86.50 994 TYR A N 1
ATOM 7662 C CA . TYR A 1 994 ? 11.094 5.158 15.118 1.00 86.50 994 TYR A CA 1
ATOM 7663 C C . TYR A 1 994 ? 11.568 6.536 15.566 1.00 86.50 994 TYR A C 1
ATOM 7665 O O . TYR A 1 994 ? 12.427 7.154 14.933 1.00 86.50 994 TYR A O 1
ATOM 7673 N N . TRP A 1 995 ? 11.016 7.014 16.681 1.00 82.69 995 TRP A N 1
ATOM 7674 C CA . TRP A 1 995 ? 11.425 8.282 17.286 1.00 82.69 995 TRP A CA 1
ATOM 7675 C C . TRP A 1 995 ? 12.869 8.224 17.813 1.00 82.69 995 TRP A C 1
ATOM 7677 O O . TRP A 1 995 ? 13.339 7.181 18.264 1.00 82.69 995 TRP A O 1
ATOM 7687 N N . ASN A 1 996 ? 13.575 9.354 17.774 1.00 74.50 996 ASN A N 1
ATOM 7688 C CA . ASN A 1 996 ? 14.935 9.483 18.305 1.00 74.50 996 ASN A CA 1
ATOM 7689 C C . ASN A 1 996 ? 14.936 9.567 19.852 1.00 74.50 996 ASN A C 1
ATOM 7691 O O . ASN A 1 996 ? 13.995 10.110 20.431 1.00 74.50 996 ASN A O 1
ATOM 7695 N N . ARG A 1 997 ? 15.976 9.047 20.523 1.00 66.44 997 ARG A N 1
ATOM 7696 C CA . ARG A 1 997 ? 16.084 8.985 21.995 1.00 66.44 997 ARG A CA 1
ATOM 7697 C C . ARG A 1 997 ? 16.941 10.139 22.511 1.00 66.44 997 ARG A C 1
ATOM 7699 O O . ARG A 1 997 ? 18.128 10.172 22.207 1.00 66.44 997 ARG A O 1
ATOM 7706 N N . PHE A 1 998 ? 16.373 11.053 23.298 1.00 55.62 998 PHE A N 1
ATOM 7707 C CA . PHE A 1 998 ? 17.159 12.141 23.893 1.00 55.62 998 PHE A CA 1
ATOM 7708 C C . PHE A 1 998 ? 17.616 11.823 25.329 1.00 55.62 998 PHE A C 1
ATOM 7710 O O . PHE A 1 998 ? 18.798 11.981 25.604 1.00 55.62 998 PHE A O 1
ATOM 7717 N N . ASP A 1 999 ? 16.761 11.297 26.222 1.00 51.59 999 ASP A N 1
ATOM 7718 C CA . ASP A 1 999 ? 17.169 11.131 27.638 1.00 51.59 999 ASP A CA 1
ATOM 7719 C C . ASP A 1 999 ? 16.234 10.326 28.585 1.00 51.59 999 ASP A C 1
ATOM 7721 O O . ASP A 1 999 ? 16.653 10.056 29.710 1.00 51.59 999 ASP A O 1
ATOM 7725 N N . GLN A 1 1000 ? 15.010 9.901 28.213 1.00 51.09 1000 GLN A N 1
ATOM 7726 C CA . GLN A 1 1000 ? 14.062 9.257 29.168 1.00 51.09 1000 GLN A CA 1
ATOM 7727 C C . GLN A 1 1000 ? 13.170 8.115 28.614 1.00 51.09 1000 GLN A C 1
ATOM 7729 O O . GLN A 1 1000 ? 12.023 7.945 29.025 1.00 51.09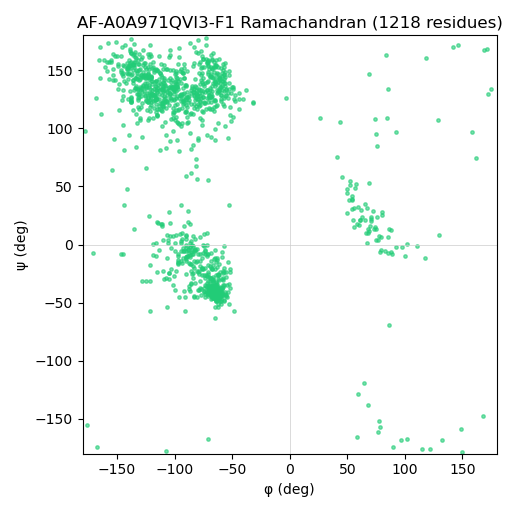 1000 GLN A O 1
ATOM 7734 N N . GLN A 1 1001 ? 13.661 7.306 27.675 1.00 54.34 1001 GLN A N 1
ATOM 7735 C CA . GLN A 1 1001 ? 12.887 6.225 27.030 1.00 54.34 1001 GLN A CA 1
ATOM 7736 C C . GLN A 1 1001 ? 13.537 4.842 27.240 1.00 54.34 1001 GLN A C 1
ATOM 7738 O O . GLN A 1 1001 ? 14.717 4.788 27.592 1.00 54.34 1001 GLN A O 1
ATOM 7743 N N . PRO A 1 1002 ? 12.809 3.717 27.044 1.00 51.94 1002 PRO A N 1
ATOM 7744 C CA . PRO A 1 1002 ? 13.408 2.383 27.092 1.00 51.94 1002 PRO A CA 1
ATOM 7745 C C . PRO A 1 1002 ? 14.624 2.291 26.163 1.00 51.94 1002 PRO A C 1
ATOM 7747 O O . PRO A 1 1002 ? 14.659 2.914 25.099 1.00 51.94 1002 PRO A O 1
ATOM 7750 N N . THR A 1 1003 ? 15.625 1.511 26.579 1.00 53.62 1003 THR A N 1
ATOM 7751 C CA . THR A 1 1003 ? 16.915 1.386 25.889 1.00 53.62 1003 THR A CA 1
ATOM 7752 C C . THR A 1 1003 ? 16.778 0.981 24.433 1.00 53.62 1003 THR A C 1
ATOM 7754 O O . THR A 1 1003 ? 17.685 1.337 23.694 1.00 53.62 1003 THR A O 1
ATOM 7757 N N . GLU A 1 1004 ? 15.675 0.327 24.019 1.00 60.84 1004 GLU A N 1
ATOM 7758 C CA . GLU A 1 1004 ? 15.271 0.120 22.624 1.00 60.84 1004 GLU A CA 1
ATOM 7759 C C . GLU A 1 1004 ? 13.752 0.256 22.369 1.00 60.84 1004 GLU A C 1
ATOM 7761 O O . GLU A 1 1004 ? 12.932 -0.094 23.222 1.00 60.84 1004 GLU A O 1
ATOM 7766 N N . TRP A 1 1005 ? 13.367 0.754 21.180 1.00 70.44 1005 TRP A N 1
ATOM 7767 C CA . TRP A 1 1005 ? 11.984 0.667 20.692 1.00 70.44 1005 TRP A CA 1
ATOM 7768 C C . TRP A 1 1005 ? 11.753 -0.761 20.219 1.00 70.44 1005 TRP A C 1
ATOM 7770 O O . TRP A 1 1005 ? 12.233 -1.140 19.152 1.00 70.44 1005 TRP A O 1
ATOM 7780 N N . ASN A 1 1006 ? 11.059 -1.551 21.031 1.00 74.56 1006 ASN A N 1
ATOM 7781 C CA . ASN A 1 1006 ? 10.943 -2.983 20.818 1.00 74.56 1006 ASN A CA 1
ATOM 7782 C C . ASN A 1 1006 ? 9.467 -3.392 20.756 1.00 74.56 1006 ASN A C 1
ATOM 7784 O O . ASN A 1 1006 ? 8.694 -3.123 21.678 1.00 74.56 1006 ASN A O 1
ATOM 7788 N N . TRP A 1 1007 ? 9.093 -4.050 19.657 1.00 82.38 1007 TRP A N 1
ATOM 7789 C CA . TRP A 1 1007 ? 7.759 -4.612 19.462 1.00 82.38 1007 TRP A CA 1
ATOM 7790 C C . TRP A 1 1007 ? 7.481 -5.777 20.418 1.00 82.38 1007 TRP A C 1
ATOM 7792 O O . TRP A 1 1007 ? 6.375 -5.887 20.923 1.00 82.38 1007 TRP A O 1
ATOM 7802 N N . GLU A 1 1008 ? 8.464 -6.610 20.756 1.00 79.88 1008 GLU A N 1
ATOM 7803 C CA . GLU A 1 1008 ? 8.266 -7.700 21.725 1.00 79.88 1008 GLU A CA 1
ATOM 7804 C C . GLU A 1 1008 ? 7.990 -7.167 23.136 1.00 79.88 1008 GLU A C 1
ATOM 7806 O O . GLU A 1 1008 ? 7.196 -7.734 23.883 1.00 79.88 1008 GLU A O 1
ATOM 7811 N N . ALA A 1 1009 ? 8.615 -6.042 23.494 1.00 75.31 1009 ALA A N 1
ATOM 7812 C CA . ALA A 1 1009 ? 8.450 -5.411 24.800 1.00 75.31 1009 ALA A CA 1
ATOM 7813 C C . ALA A 1 1009 ? 7.192 -4.527 24.901 1.00 75.31 1009 ALA A C 1
ATOM 7815 O O . ALA A 1 1009 ? 6.934 -3.960 25.964 1.00 75.31 1009 ALA A O 1
ATOM 7816 N N . GLY A 1 1010 ? 6.428 -4.355 23.814 1.00 81.12 1010 GLY A N 1
ATOM 7817 C CA . GLY A 1 1010 ? 5.274 -3.450 23.787 1.00 81.12 1010 GLY A CA 1
ATOM 7818 C C . GLY A 1 1010 ? 5.640 -1.966 23.872 1.00 81.12 1010 GLY A C 1
ATOM 7819 O O . GLY A 1 1010 ? 4.767 -1.132 24.114 1.00 81.12 1010 GLY A O 1
ATOM 7820 N N . THR A 1 1011 ? 6.922 -1.620 23.724 1.00 82.88 1011 THR A N 1
ATOM 7821 C CA . THR A 1 1011 ? 7.404 -0.249 23.899 1.00 82.88 1011 THR A CA 1
ATOM 7822 C C . THR A 1 1011 ? 7.468 0.521 22.596 1.00 82.88 1011 THR A C 1
ATOM 7824 O O . THR A 1 1011 ? 7.599 1.735 22.659 1.00 82.88 1011 THR A O 1
ATOM 7827 N N . ALA A 1 1012 ? 7.379 -0.128 21.430 1.00 85.62 1012 ALA A N 1
ATOM 7828 C CA . ALA A 1 1012 ? 7.653 0.510 20.147 1.00 85.62 1012 ALA A CA 1
ATOM 7829 C C . ALA A 1 1012 ? 6.801 1.771 19.922 1.00 85.62 1012 ALA A C 1
ATOM 7831 O O . ALA A 1 1012 ? 5.573 1.752 20.027 1.00 85.62 1012 ALA A O 1
ATOM 7832 N N . ALA A 1 1013 ? 7.456 2.874 19.569 1.00 88.00 1013 ALA A N 1
ATOM 7833 C CA . ALA A 1 1013 ? 6.786 4.094 19.154 1.00 88.00 1013 ALA A CA 1
ATOM 7834 C C . ALA A 1 1013 ? 7.477 4.683 17.930 1.00 88.00 1013 ALA A C 1
ATOM 7836 O O . ALA A 1 1013 ? 8.707 4.735 17.836 1.00 88.00 1013 ALA A O 1
ATOM 7837 N N . GLY A 1 1014 ? 6.673 5.168 16.997 1.00 90.00 1014 GLY A N 1
ATOM 7838 C CA . GLY A 1 1014 ? 7.174 5.586 15.703 1.00 90.00 1014 GLY A CA 1
ATOM 7839 C C . GLY A 1 1014 ? 6.103 6.204 14.828 1.00 90.00 1014 GLY A C 1
ATOM 7840 O O . GLY A 1 1014 ? 5.104 6.743 15.312 1.00 90.00 1014 GLY A O 1
ATOM 7841 N N . VAL A 1 1015 ? 6.329 6.131 13.524 1.00 91.31 1015 VAL A N 1
ATOM 7842 C CA . VAL A 1 1015 ? 5.419 6.608 12.491 1.00 91.31 1015 VAL A CA 1
ATOM 7843 C C . VAL A 1 1015 ? 5.243 5.529 11.429 1.00 91.31 1015 VAL A C 1
ATOM 7845 O O . VAL A 1 1015 ? 6.214 4.937 10.960 1.00 91.31 1015 VAL A O 1
ATOM 7848 N N . LEU A 1 1016 ? 3.988 5.279 11.059 1.00 91.75 1016 LEU A N 1
ATOM 7849 C CA . LEU A 1 1016 ? 3.608 4.428 9.938 1.00 91.75 1016 LEU A CA 1
ATOM 7850 C C . LEU A 1 1016 ? 3.384 5.305 8.710 1.00 91.75 1016 LEU A C 1
ATOM 7852 O O . LEU A 1 1016 ? 2.620 6.269 8.765 1.00 91.75 1016 LEU A O 1
ATOM 7856 N N . MET A 1 1017 ? 4.021 4.945 7.600 1.00 89.88 1017 MET A N 1
ATOM 7857 C CA . MET A 1 1017 ? 3.748 5.522 6.285 1.00 89.88 1017 MET A CA 1
ATOM 7858 C C . MET A 1 1017 ? 2.656 4.699 5.608 1.00 89.88 1017 MET A C 1
ATOM 7860 O O . MET A 1 1017 ? 2.770 3.477 5.499 1.00 89.88 1017 MET A O 1
ATOM 7864 N N . LEU A 1 1018 ? 1.595 5.360 5.162 1.00 87.31 1018 LEU A N 1
ATOM 7865 C CA . LEU A 1 1018 ? 0.371 4.721 4.701 1.00 87.31 1018 LEU A CA 1
ATOM 7866 C C . LEU A 1 1018 ? 0.200 4.850 3.181 1.00 87.31 1018 LEU A C 1
ATOM 7868 O O . LEU A 1 1018 ? 0.690 5.780 2.547 1.00 87.31 1018 LEU A O 1
ATOM 7872 N N . GLU A 1 1019 ? -0.531 3.916 2.592 1.00 81.88 1019 GLU A N 1
ATOM 7873 C CA . GLU A 1 1019 ? -1.071 3.968 1.239 1.00 81.88 1019 GLU A CA 1
ATOM 7874 C C . GLU A 1 1019 ? -2.598 3.941 1.343 1.00 81.88 1019 GLU A C 1
ATOM 7876 O O . GLU A 1 1019 ? -3.190 3.099 2.029 1.00 81.88 1019 GLU A O 1
ATOM 7881 N N . ILE A 1 1020 ? -3.234 4.915 0.691 1.00 78.69 1020 ILE A N 1
ATOM 7882 C CA . ILE A 1 1020 ? -4.685 5.073 0.721 1.00 78.69 1020 ILE A CA 1
ATOM 7883 C C . ILE A 1 1020 ? -5.323 3.955 -0.096 1.00 78.69 1020 ILE A C 1
ATOM 7885 O O . ILE A 1 1020 ? -5.030 3.787 -1.279 1.00 78.69 1020 ILE A O 1
ATOM 7889 N N . LEU A 1 1021 ? -6.245 3.228 0.528 1.00 72.88 1021 LEU A N 1
ATOM 7890 C CA . LEU A 1 1021 ? -7.043 2.219 -0.154 1.00 72.88 1021 LEU A CA 1
ATOM 7891 C C . LEU A 1 1021 ? -8.231 2.863 -0.874 1.00 72.88 1021 LEU A C 1
ATOM 7893 O O . LEU A 1 1021 ? -8.859 3.792 -0.360 1.00 72.88 1021 LEU A O 1
ATOM 7897 N N . LYS A 1 1022 ? -8.558 2.339 -2.055 1.00 61.19 1022 LYS A N 1
ATOM 7898 C CA . LYS A 1 1022 ? -9.688 2.787 -2.873 1.00 61.19 1022 LYS A CA 1
ATOM 7899 C C . LYS A 1 1022 ? -10.584 1.616 -3.262 1.00 61.19 1022 LYS A C 1
ATOM 7901 O O . LYS A 1 1022 ? -10.088 0.515 -3.494 1.00 61.19 1022 LYS A O 1
ATOM 7906 N N . ASP A 1 1023 ? -11.873 1.899 -3.400 1.00 53.81 1023 ASP A N 1
ATOM 7907 C CA . ASP A 1 1023 ? -12.861 1.045 -4.056 1.00 53.81 1023 ASP A CA 1
ATOM 7908 C C . ASP A 1 1023 ? -13.230 1.693 -5.398 1.00 53.81 1023 ASP A C 1
ATOM 7910 O O . ASP A 1 1023 ? -14.047 2.612 -5.464 1.00 53.81 1023 ASP A O 1
ATOM 7914 N N . GLY A 1 1024 ? -12.553 1.283 -6.475 1.00 53.88 1024 GLY A N 1
ATOM 7915 C CA . GLY A 1 1024 ? -12.595 2.015 -7.745 1.00 53.88 1024 GLY A CA 1
ATOM 7916 C C . GLY A 1 1024 ? -11.963 3.405 -7.596 1.00 53.88 1024 GLY A C 1
ATOM 7917 O O . GLY A 1 1024 ? -10.793 3.514 -7.233 1.00 53.88 1024 GLY A O 1
ATOM 7918 N N . GLU A 1 1025 ? -12.741 4.461 -7.838 1.00 51.97 1025 GLU A N 1
ATOM 7919 C CA . GLU A 1 1025 ? -12.312 5.858 -7.649 1.00 51.97 1025 GLU A CA 1
ATOM 7920 C C . GLU A 1 1025 ? -12.596 6.400 -6.235 1.00 51.97 1025 GLU A C 1
ATOM 7922 O O . GLU A 1 1025 ? -12.080 7.453 -5.853 1.00 51.97 1025 GLU A O 1
ATOM 7927 N N . THR A 1 1026 ? -13.396 5.698 -5.425 1.00 55.22 1026 THR A N 1
ATOM 7928 C CA . THR A 1 1026 ? -13.783 6.164 -4.087 1.00 55.22 1026 THR A CA 1
ATOM 7929 C C . THR A 1 1026 ? -12.699 5.844 -3.060 1.00 55.22 1026 THR A C 1
ATOM 7931 O O . THR A 1 1026 ? -12.303 4.693 -2.887 1.00 55.22 1026 THR A O 1
ATOM 7934 N N . ILE A 1 1027 ? -12.224 6.868 -2.350 1.00 68.81 1027 ILE A N 1
ATOM 7935 C CA . ILE A 1 1027 ? -11.229 6.735 -1.280 1.00 68.81 1027 ILE A CA 1
ATOM 7936 C C . ILE A 1 1027 ? -11.894 6.166 -0.018 1.00 68.81 1027 ILE A C 1
ATOM 7938 O O . ILE A 1 1027 ? -12.881 6.721 0.467 1.00 68.81 1027 ILE A O 1
ATOM 7942 N N . ARG A 1 1028 ? -11.336 5.083 0.538 1.00 73.94 1028 ARG A N 1
ATOM 7943 C CA . ARG A 1 1028 ? -11.752 4.551 1.846 1.00 73.94 1028 ARG A CA 1
ATOM 7944 C C . ARG A 1 1028 ? -11.369 5.523 2.968 1.00 73.94 1028 ARG A C 1
ATOM 7946 O O . ARG A 1 1028 ? -10.378 6.239 2.824 1.00 73.94 1028 ARG A O 1
ATOM 7953 N N . PRO A 1 1029 ? -12.096 5.558 4.100 1.00 83.25 1029 PRO A N 1
ATOM 7954 C CA . PRO A 1 1029 ? -11.737 6.439 5.207 1.00 83.25 1029 PRO A CA 1
ATOM 7955 C C . PRO A 1 1029 ? -10.346 6.074 5.738 1.00 83.25 1029 PRO A C 1
ATOM 7957 O O . PRO A 1 1029 ? -10.073 4.903 5.974 1.00 83.25 1029 PRO A O 1
ATOM 7960 N N . TYR A 1 1030 ? -9.465 7.057 5.933 1.00 85.56 1030 TYR A N 1
ATOM 7961 C CA . TYR A 1 1030 ? -8.064 6.831 6.334 1.00 85.56 1030 TYR A CA 1
ATOM 7962 C C . TYR A 1 1030 ? -7.592 7.774 7.455 1.00 85.56 1030 TYR A C 1
ATOM 7964 O O . TYR A 1 1030 ? -6.398 7.876 7.733 1.00 85.56 1030 TYR A O 1
ATOM 7972 N N . THR A 1 1031 ? -8.514 8.479 8.115 1.00 90.38 1031 THR A N 1
ATOM 7973 C CA . THR A 1 1031 ? -8.192 9.434 9.184 1.00 90.38 1031 THR A CA 1
ATOM 7974 C C . THR A 1 1031 ? -8.098 8.725 10.535 1.00 90.38 1031 THR A C 1
ATOM 7976 O O . THR A 1 1031 ? -9.101 8.517 11.215 1.00 90.38 1031 THR A O 1
ATOM 7979 N N . PHE A 1 1032 ? -6.880 8.362 10.936 1.00 92.50 1032 PHE A N 1
ATOM 7980 C CA . PHE A 1 1032 ? -6.613 7.758 12.242 1.00 92.50 1032 PHE A CA 1
ATOM 7981 C C . PHE A 1 1032 ? -6.717 8.801 13.361 1.00 92.50 1032 PHE A C 1
ATOM 7983 O O . PHE A 1 1032 ? -6.133 9.883 13.275 1.00 92.50 1032 PHE A O 1
ATOM 7990 N N . ALA A 1 1033 ? -7.461 8.475 14.417 1.00 92.19 1033 ALA A N 1
ATOM 7991 C CA . ALA A 1 1033 ? -7.710 9.377 15.537 1.00 92.19 1033 ALA A CA 1
ATOM 7992 C C . ALA A 1 1033 ? -6.770 9.062 16.706 1.00 92.19 1033 ALA A C 1
ATOM 7994 O O . ALA A 1 1033 ? -6.521 7.901 17.020 1.00 92.19 1033 ALA A O 1
ATOM 7995 N N . SER A 1 1034 ? -6.266 10.100 17.376 1.00 92.62 1034 SER A N 1
ATOM 7996 C CA . SER A 1 1034 ? -5.373 9.934 18.527 1.00 92.62 1034 SER A CA 1
ATOM 7997 C C . SER A 1 1034 ? -6.056 9.175 19.674 1.00 92.62 1034 SER A C 1
ATOM 7999 O O . SER A 1 1034 ? -7.244 9.365 19.934 1.00 92.62 1034 SER A O 1
ATOM 8001 N N . GLY A 1 1035 ? -5.310 8.304 20.353 1.00 91.12 1035 GLY A N 1
ATOM 8002 C CA . GLY A 1 1035 ? -5.772 7.471 21.468 1.00 91.12 1035 GLY A CA 1
ATOM 8003 C C . GLY A 1 1035 ? -6.496 6.179 21.071 1.00 91.12 1035 GLY A C 1
ATOM 8004 O O . GLY A 1 1035 ? -6.797 5.371 21.947 1.00 91.12 1035 GLY A O 1
ATOM 8005 N N . LYS A 1 1036 ? -6.761 5.953 19.779 1.00 93.69 1036 LYS A N 1
ATOM 8006 C CA . LYS A 1 1036 ? -7.501 4.783 19.282 1.00 93.69 1036 LYS A CA 1
ATOM 8007 C C . LYS A 1 1036 ? -6.591 3.615 18.904 1.00 93.69 1036 LYS A C 1
ATOM 8009 O O . LYS A 1 1036 ? -5.431 3.802 18.529 1.00 93.69 1036 LYS A O 1
ATOM 8014 N N . LYS A 1 1037 ? -7.119 2.391 19.002 1.00 93.50 1037 LYS A N 1
ATOM 8015 C CA . LYS A 1 1037 ? -6.375 1.157 18.703 1.00 93.50 1037 LYS A CA 1
ATOM 8016 C C . LYS A 1 1037 ? -6.192 0.947 17.201 1.00 93.50 1037 LYS A C 1
ATOM 8018 O O . LYS A 1 1037 ? -7.138 1.070 16.429 1.00 93.50 1037 LYS A O 1
ATOM 8023 N N . ILE A 1 1038 ? -4.985 0.549 16.812 1.00 93.06 1038 ILE A N 1
ATOM 8024 C CA . ILE A 1 1038 ? -4.631 0.139 15.454 1.00 93.06 1038 ILE A CA 1
ATOM 8025 C C . ILE A 1 1038 ? -4.629 -1.390 15.397 1.00 93.06 1038 ILE A C 1
ATOM 8027 O O . ILE A 1 1038 ? -3.880 -2.057 16.121 1.00 93.06 1038 ILE A O 1
ATOM 8031 N N . PHE A 1 1039 ? -5.477 -1.933 14.528 1.00 85.00 1039 PHE A N 1
ATOM 8032 C CA . PHE A 1 1039 ? -5.584 -3.354 14.233 1.00 85.00 1039 PHE A CA 1
ATOM 8033 C C . PHE A 1 1039 ? -4.838 -3.691 12.942 1.00 85.00 1039 PHE A C 1
ATOM 8035 O O . PHE A 1 1039 ? -4.952 -2.958 11.964 1.00 85.00 1039 PHE A O 1
ATOM 8042 N N . VAL A 1 1040 ? -4.114 -4.809 12.926 1.00 81.44 1040 VAL A N 1
ATOM 8043 C CA . VAL A 1 1040 ? -3.462 -5.377 11.738 1.00 81.44 1040 VAL A CA 1
ATOM 8044 C C . VAL A 1 1040 ? -4.292 -6.539 11.203 1.00 81.44 1040 VAL A C 1
ATOM 8046 O O . VAL A 1 1040 ? -4.708 -7.416 11.964 1.00 81.44 1040 VAL A O 1
ATOM 8049 N N . GLY A 1 1041 ? -4.508 -6.561 9.890 1.00 64.38 1041 GLY A N 1
ATOM 8050 C CA . GLY A 1 1041 ? -5.286 -7.572 9.176 1.00 64.38 1041 GLY A CA 1
ATOM 8051 C C . GLY A 1 1041 ? -6.546 -6.997 8.533 1.00 64.38 1041 GLY A C 1
ATOM 8052 O O . GLY A 1 1041 ? -6.794 -5.794 8.566 1.00 64.38 1041 GLY A O 1
ATOM 8053 N N . ASN A 1 1042 ? -7.356 -7.869 7.935 1.00 71.19 1042 ASN A N 1
ATOM 8054 C CA . ASN A 1 1042 ? -8.611 -7.452 7.315 1.00 71.19 1042 ASN A CA 1
ATOM 8055 C C . ASN A 1 1042 ? -9.746 -7.417 8.359 1.00 71.19 1042 ASN A C 1
ATOM 8057 O O . ASN A 1 1042 ? -9.908 -8.392 9.106 1.00 71.19 1042 ASN A O 1
ATOM 8061 N N . PRO A 1 1043 ? -10.556 -6.341 8.409 1.00 54.88 1043 PRO A N 1
ATOM 8062 C CA . PRO A 1 1043 ? -11.763 -6.305 9.229 1.00 54.88 1043 PRO A CA 1
ATOM 8063 C C . PRO A 1 1043 ? -12.716 -7.459 8.872 1.00 54.88 1043 PRO A C 1
ATOM 8065 O O . PRO A 1 1043 ? -12.800 -7.825 7.697 1.00 54.88 1043 PRO A O 1
ATOM 8068 N N . PRO A 1 1044 ? -13.463 -8.034 9.835 1.00 50.28 1044 PRO A N 1
ATOM 8069 C CA . PRO A 1 1044 ? -13.524 -7.702 11.266 1.00 50.28 1044 PRO A CA 1
ATOM 8070 C C . PRO A 1 1044 ? -12.519 -8.475 12.151 1.00 50.28 1044 PRO A C 1
ATOM 8072 O O . PRO A 1 1044 ? -12.623 -8.440 13.374 1.00 50.28 1044 PRO A O 1
ATOM 8075 N N . SER A 1 1045 ? -11.581 -9.230 11.573 1.00 63.59 1045 SER A N 1
ATOM 8076 C CA . SER A 1 1045 ? -10.736 -10.195 12.302 1.00 63.59 1045 SER A CA 1
ATOM 8077 C C . SER A 1 1045 ? -9.294 -9.727 12.535 1.00 63.59 1045 SER A C 1
ATOM 8079 O O . SER A 1 1045 ? -8.382 -10.549 12.594 1.00 63.59 1045 SER A O 1
ATOM 8081 N N . GLY A 1 1046 ? -9.062 -8.419 12.615 1.00 66.88 1046 GLY A N 1
ATOM 8082 C CA . GLY A 1 1046 ? -7.741 -7.857 12.879 1.00 66.88 1046 GLY A CA 1
ATOM 8083 C C . GLY A 1 1046 ? -7.271 -8.062 14.317 1.00 66.88 1046 GLY A C 1
ATOM 8084 O O . GLY A 1 1046 ? -8.063 -8.204 15.246 1.00 66.88 1046 GLY A O 1
ATOM 8085 N N . THR A 1 1047 ? -5.956 -8.041 14.508 1.00 79.00 1047 THR A N 1
ATOM 8086 C CA . THR A 1 1047 ? -5.320 -8.126 15.831 1.00 79.00 1047 THR A CA 1
ATOM 8087 C C . THR A 1 1047 ? -4.868 -6.742 16.261 1.00 79.00 1047 THR A C 1
ATOM 8089 O O . THR A 1 1047 ? -4.312 -6.012 15.450 1.00 79.00 1047 THR A O 1
ATOM 8092 N N . TRP A 1 1048 ? -5.115 -6.346 17.509 1.00 88.75 1048 TRP A N 1
ATOM 8093 C CA . TRP A 1 1048 ? -4.611 -5.069 18.022 1.00 88.75 1048 TRP A CA 1
ATOM 8094 C C . TRP A 1 1048 ? -3.091 -5.138 18.194 1.00 88.75 1048 TRP A C 1
ATOM 8096 O O . TRP A 1 1048 ? -2.605 -6.030 18.886 1.00 88.75 1048 TRP A O 1
ATOM 8106 N N . VAL A 1 1049 ? -2.370 -4.187 17.595 1.00 87.88 1049 VAL A N 1
ATOM 8107 C CA . VAL A 1 1049 ? -0.897 -4.180 17.584 1.00 87.88 1049 VAL A CA 1
ATOM 8108 C C . VAL A 1 1049 ? -0.295 -2.881 18.129 1.00 87.88 1049 VAL A C 1
ATOM 8110 O O . VAL A 1 1049 ? 0.774 -2.914 18.735 1.00 87.88 1049 VAL A O 1
ATOM 8113 N N . ALA A 1 1050 ? -0.958 -1.736 17.953 1.00 92.56 1050 ALA A N 1
ATOM 8114 C CA . ALA A 1 1050 ? -0.464 -0.439 18.425 1.00 92.56 1050 ALA A CA 1
ATOM 8115 C C . ALA A 1 1050 ? -1.617 0.522 18.752 1.00 92.56 1050 ALA A C 1
ATOM 8117 O O . ALA A 1 1050 ? -2.784 0.220 18.495 1.00 92.56 1050 ALA A O 1
ATOM 8118 N N . THR A 1 1051 ? -1.303 1.696 19.296 1.00 93.88 1051 THR A N 1
ATOM 8119 C CA . THR A 1 1051 ? -2.268 2.783 19.525 1.00 93.88 1051 THR A CA 1
ATOM 8120 C C . THR A 1 1051 ? -1.816 4.031 18.775 1.00 93.88 1051 THR A C 1
ATOM 8122 O O . THR A 1 1051 ? -0.646 4.401 18.843 1.00 93.88 1051 THR A O 1
ATOM 8125 N N . ALA A 1 1052 ? -2.728 4.696 18.066 1.00 94.25 1052 ALA A N 1
ATOM 8126 C CA . ALA A 1 1052 ? -2.434 5.954 17.387 1.00 94.25 1052 ALA A CA 1
ATOM 8127 C C . ALA A 1 1052 ? -2.132 7.045 18.426 1.00 94.25 1052 ALA A C 1
ATOM 8129 O O . ALA A 1 1052 ? -2.940 7.301 19.318 1.00 94.25 1052 ALA A O 1
ATOM 8130 N N . GLY A 1 1053 ? -0.973 7.688 18.335 1.00 91.75 1053 GLY A N 1
ATOM 8131 C CA . GLY A 1 1053 ? -0.542 8.680 19.316 1.00 91.75 1053 GLY A CA 1
ATOM 8132 C C . GLY A 1 1053 ? 0.904 9.124 19.132 1.00 91.75 1053 GLY A C 1
ATOM 8133 O O . GLY A 1 1053 ? 1.664 8.532 18.370 1.00 91.75 1053 GLY A O 1
ATOM 8134 N N . ILE A 1 1054 ? 1.275 10.187 19.839 1.00 87.75 1054 ILE A N 1
ATOM 8135 C CA . ILE A 1 1054 ? 2.638 10.728 19.887 1.00 87.75 1054 ILE A CA 1
ATOM 8136 C C . ILE A 1 1054 ? 3.198 10.446 21.291 1.00 87.75 1054 ILE A C 1
ATOM 8138 O O . ILE A 1 1054 ? 2.444 10.567 22.261 1.00 87.75 1054 ILE A O 1
ATOM 8142 N N . PRO A 1 1055 ? 4.477 10.051 21.438 1.00 86.00 1055 PRO A N 1
ATOM 8143 C CA . PRO A 1 1055 ? 5.090 9.887 22.754 1.00 86.00 1055 PRO A CA 1
ATOM 8144 C C . PRO A 1 1055 ? 4.998 11.173 23.586 1.00 86.00 1055 PRO A C 1
ATOM 8146 O O . PRO A 1 1055 ? 5.265 12.255 23.075 1.00 86.00 1055 PRO A O 1
ATOM 8149 N N . SER A 1 1056 ? 4.710 11.061 24.885 1.00 81.06 1056 SER A N 1
ATOM 8150 C CA . SER A 1 1056 ? 4.585 12.213 25.801 1.00 81.06 1056 SER A CA 1
ATOM 8151 C C . SER A 1 1056 ? 5.858 13.056 25.950 1.00 81.06 1056 SER A C 1
ATOM 8153 O O . SER A 1 1056 ? 5.804 14.181 26.434 1.00 81.06 1056 SER A O 1
ATOM 8155 N N . THR A 1 1057 ? 7.003 12.509 25.546 1.00 72.06 1057 THR A N 1
ATOM 8156 C CA . THR A 1 1057 ? 8.316 13.170 25.544 1.00 72.06 1057 THR A CA 1
ATOM 8157 C C . THR A 1 1057 ? 8.522 14.091 24.340 1.00 72.06 1057 THR A C 1
ATOM 8159 O O . THR A 1 1057 ? 9.434 14.910 24.357 1.00 72.06 1057 THR A O 1
ATOM 8162 N N . VAL A 1 1058 ? 7.682 13.989 23.306 1.00 75.12 1058 VAL A N 1
ATOM 8163 C CA . VAL A 1 1058 ? 7.717 14.867 22.131 1.00 75.12 1058 VAL A CA 1
ATOM 8164 C C . VAL A 1 1058 ? 6.719 16.003 22.360 1.00 75.12 1058 VAL A C 1
ATOM 8166 O O . VAL A 1 1058 ? 5.511 15.810 22.249 1.00 75.12 1058 VAL A O 1
ATOM 8169 N N . THR A 1 1059 ? 7.218 17.184 22.723 1.00 67.75 1059 THR A N 1
ATOM 8170 C CA . THR A 1 1059 ? 6.398 18.354 23.105 1.00 67.75 1059 THR A CA 1
ATOM 8171 C C . THR A 1 1059 ? 6.171 19.343 21.963 1.00 67.75 1059 THR A C 1
ATOM 8173 O O . THR A 1 1059 ? 5.354 20.254 22.066 1.00 67.75 1059 THR A O 1
ATOM 8176 N N . ASP A 1 1060 ? 6.877 19.152 20.859 1.00 67.06 1060 ASP A N 1
ATOM 8177 C CA . ASP A 1 1060 ? 6.991 20.055 19.721 1.00 67.06 1060 ASP A CA 1
ATOM 8178 C C . ASP A 1 1060 ? 6.369 19.471 18.435 1.00 67.06 1060 ASP A C 1
ATOM 8180 O O . ASP A 1 1060 ? 6.631 19.937 17.324 1.00 67.06 1060 ASP A O 1
ATOM 8184 N N . GLU A 1 1061 ? 5.506 18.462 18.593 1.00 72.94 1061 GLU A N 1
ATOM 8185 C CA . GLU A 1 1061 ? 4.677 17.860 17.548 1.00 72.94 1061 GLU A CA 1
ATOM 8186 C C . GLU A 1 1061 ? 3.246 17.650 18.082 1.00 72.94 1061 GLU A C 1
ATOM 8188 O O . GLU A 1 1061 ? 3.021 16.866 19.000 1.00 72.94 1061 GLU A O 1
ATOM 8193 N N . GLY A 1 1062 ? 2.256 18.333 17.494 1.00 69.81 1062 GLY A N 1
ATOM 8194 C CA . GLY A 1 1062 ? 0.858 18.284 17.957 1.00 69.81 1062 GLY A CA 1
ATOM 8195 C C . GLY A 1 1062 ? -0.094 17.419 17.121 1.00 69.81 1062 GLY A C 1
ATOM 8196 O O . GLY A 1 1062 ? -1.271 17.308 17.453 1.00 69.81 1062 GLY A O 1
ATOM 8197 N N . VAL A 1 1063 ? 0.369 16.828 16.013 1.00 81.12 1063 VAL A N 1
ATOM 8198 C CA . VAL A 1 1063 ? -0.509 16.229 14.990 1.00 81.12 1063 VAL A CA 1
ATOM 8199 C C . VAL A 1 1063 ? -0.246 14.730 14.849 1.00 81.12 1063 VAL A C 1
ATOM 8201 O O . VAL A 1 1063 ? 0.785 14.325 14.325 1.00 81.12 1063 VAL A O 1
ATOM 8204 N N . THR A 1 1064 ? -1.184 13.887 15.301 1.00 86.94 1064 THR A N 1
ATOM 8205 C CA . THR A 1 1064 ? -1.040 12.413 15.247 1.00 86.94 1064 THR A CA 1
ATOM 8206 C C . THR A 1 1064 ? -1.127 11.853 13.821 1.00 86.94 1064 THR A C 1
ATOM 8208 O O . THR A 1 1064 ? -0.362 10.953 13.480 1.00 86.94 1064 THR A O 1
ATOM 8211 N N . MET A 1 1065 ? -2.035 12.376 12.991 1.00 88.75 1065 MET A N 1
ATOM 8212 C CA . MET A 1 1065 ? -2.256 11.940 11.608 1.00 88.75 1065 MET A CA 1
ATOM 8213 C C . MET A 1 1065 ? -1.957 13.081 10.645 1.00 88.75 1065 MET A C 1
ATOM 8215 O O . MET A 1 1065 ? -2.494 14.180 10.782 1.00 88.75 1065 MET A O 1
ATOM 8219 N N . ARG A 1 1066 ? -1.130 12.808 9.641 1.00 85.38 1066 ARG A N 1
ATOM 8220 C CA . ARG A 1 1066 ? -0.682 13.785 8.652 1.00 85.38 1066 ARG A CA 1
ATOM 8221 C C . ARG A 1 1066 ? -1.100 13.308 7.281 1.00 85.38 1066 ARG A C 1
ATOM 8223 O O . ARG A 1 1066 ? -0.805 12.191 6.869 1.00 85.38 1066 ARG A O 1
ATOM 8230 N N . ASN A 1 1067 ? -1.795 14.178 6.560 1.00 80.12 1067 ASN A N 1
ATOM 8231 C CA . ASN A 1 1067 ? -2.355 13.814 5.263 1.00 80.12 1067 ASN A CA 1
ATOM 8232 C C . ASN A 1 1067 ? -1.282 13.649 4.183 1.00 80.12 1067 ASN A C 1
ATOM 8234 O O . ASN A 1 1067 ? -1.532 12.956 3.202 1.00 80.12 1067 ASN A O 1
ATOM 8238 N N . ARG A 1 1068 ? -0.127 14.310 4.321 1.00 80.31 1068 ARG A N 1
ATOM 8239 C CA . ARG A 1 1068 ? 0.925 14.329 3.304 1.00 80.31 1068 ARG A CA 1
ATOM 8240 C C . ARG A 1 1068 ? 2.230 14.829 3.916 1.00 80.31 1068 ARG A C 1
ATOM 8242 O O . ARG A 1 1068 ? 2.302 15.998 4.282 1.00 80.31 1068 ARG A O 1
ATOM 8249 N N . ASP A 1 1069 ? 3.213 13.943 4.007 1.00 81.62 1069 ASP A N 1
ATOM 8250 C CA . ASP A 1 1069 ? 4.582 14.245 4.427 1.00 81.62 1069 ASP A CA 1
ATOM 8251 C C . ASP A 1 1069 ? 5.572 13.811 3.344 1.00 81.62 1069 ASP A C 1
ATOM 8253 O O . ASP A 1 1069 ? 5.319 12.842 2.619 1.00 81.62 1069 ASP A O 1
ATOM 8257 N N . ASN A 1 1070 ? 6.720 14.490 3.295 1.00 86.06 1070 ASN A N 1
ATOM 8258 C CA . ASN A 1 1070 ? 7.879 14.048 2.531 1.00 86.06 1070 ASN A CA 1
ATOM 8259 C C . ASN A 1 1070 ? 8.893 13.401 3.462 1.00 86.06 1070 ASN A C 1
ATOM 8261 O O . ASN A 1 1070 ? 9.364 14.006 4.427 1.00 86.06 1070 ASN A O 1
ATOM 8265 N N . TRP A 1 1071 ? 9.259 12.179 3.122 1.00 88.88 1071 TRP A N 1
ATOM 8266 C CA . TRP A 1 1071 ? 10.229 11.392 3.850 1.00 88.88 1071 TRP A CA 1
ATOM 8267 C C . TRP A 1 1071 ? 11.446 11.141 2.977 1.00 88.88 1071 TRP A C 1
ATOM 8269 O O . TRP A 1 1071 ? 11.307 10.749 1.822 1.00 88.88 1071 TRP A O 1
ATOM 8279 N N . ILE A 1 1072 ? 12.629 11.377 3.526 1.00 90.75 1072 ILE A N 1
ATOM 8280 C CA . ILE A 1 1072 ? 13.884 11.399 2.789 1.00 90.75 1072 ILE A CA 1
ATOM 8281 C C . ILE A 1 1072 ? 14.877 10.452 3.452 1.00 90.75 1072 ILE A C 1
ATOM 8283 O O . ILE A 1 1072 ? 15.104 10.523 4.661 1.00 90.75 1072 ILE A O 1
ATOM 8287 N N . GLN A 1 1073 ? 15.511 9.610 2.642 1.00 90.56 1073 GLN A N 1
ATOM 8288 C CA . GLN A 1 1073 ? 16.727 8.890 3.014 1.00 90.56 1073 GLN A CA 1
ATOM 8289 C C . GLN A 1 1073 ? 17.850 9.252 2.057 1.00 90.56 1073 GLN A C 1
ATOM 8291 O O . GLN A 1 1073 ? 17.627 9.450 0.860 1.00 90.56 1073 GLN A O 1
ATOM 8296 N N . VAL A 1 1074 ? 19.063 9.308 2.597 1.00 90.94 1074 VAL A N 1
ATOM 8297 C CA . VAL A 1 1074 ? 20.255 9.684 1.847 1.00 90.94 1074 VAL A CA 1
ATOM 8298 C C . VAL A 1 1074 ? 21.249 8.538 1.860 1.00 90.94 1074 VAL A C 1
ATOM 8300 O O . VAL A 1 1074 ? 21.582 7.998 2.914 1.00 90.94 1074 VAL A O 1
ATOM 8303 N N . PHE A 1 1075 ? 21.728 8.195 0.674 1.00 89.44 1075 PHE A N 1
ATOM 8304 C CA . PHE A 1 1075 ? 22.640 7.097 0.421 1.00 89.44 1075 PHE A CA 1
ATOM 8305 C C . PHE A 1 1075 ? 23.871 7.602 -0.326 1.00 89.44 1075 PHE A C 1
ATOM 8307 O O . PHE A 1 1075 ? 23.784 8.487 -1.181 1.00 89.44 1075 PHE A O 1
ATOM 8314 N N . VAL A 1 1076 ? 25.016 7.004 -0.017 1.00 88.25 1076 VAL A N 1
ATOM 8315 C CA . VAL A 1 1076 ? 26.303 7.312 -0.647 1.00 88.25 1076 VAL A CA 1
ATOM 8316 C C . VAL A 1 1076 ? 26.951 6.032 -1.154 1.00 88.25 1076 VAL A C 1
ATOM 8318 O O . VAL A 1 1076 ? 26.911 5.001 -0.483 1.00 88.25 1076 VAL A O 1
ATOM 8321 N N . GLY A 1 1077 ? 27.521 6.094 -2.354 1.00 86.81 1077 GLY A N 1
ATOM 8322 C CA . GLY A 1 1077 ? 28.258 4.996 -2.978 1.00 86.81 1077 GLY A CA 1
ATOM 8323 C C . GLY A 1 1077 ? 29.680 5.418 -3.342 1.00 86.81 1077 GLY A C 1
ATOM 8324 O O . GLY A 1 1077 ? 29.905 6.558 -3.759 1.00 86.81 1077 GLY A O 1
ATOM 8325 N N . ASP A 1 1078 ? 30.621 4.485 -3.200 1.00 82.50 1078 ASP A N 1
ATOM 8326 C CA . ASP A 1 1078 ? 32.043 4.654 -3.526 1.00 82.50 1078 ASP A CA 1
ATOM 8327 C C . ASP A 1 1078 ? 32.405 3.828 -4.771 1.00 82.50 1078 ASP A C 1
ATOM 8329 O O . ASP A 1 1078 ? 31.973 2.677 -4.913 1.00 82.50 1078 ASP A O 1
ATOM 8333 N N . LYS A 1 1079 ? 33.221 4.391 -5.669 1.00 82.00 1079 LYS A N 1
ATOM 8334 C CA . LYS A 1 1079 ? 33.734 3.664 -6.838 1.00 82.00 1079 LYS A CA 1
ATOM 8335 C C . LYS A 1 1079 ? 34.716 2.557 -6.435 1.00 82.00 1079 LYS A C 1
ATOM 8337 O O . LYS A 1 1079 ? 34.831 1.570 -7.152 1.00 82.00 1079 LYS A O 1
ATOM 8342 N N . ASP A 1 1080 ? 35.420 2.728 -5.313 1.00 75.62 1080 ASP A N 1
ATOM 8343 C CA . ASP A 1 1080 ? 36.526 1.866 -4.868 1.00 75.62 1080 ASP A CA 1
ATOM 8344 C C . ASP A 1 1080 ? 36.128 0.913 -3.716 1.00 75.62 1080 ASP A C 1
ATOM 8346 O O . ASP A 1 1080 ? 36.988 0.408 -2.991 1.00 75.62 1080 ASP A O 1
ATOM 8350 N N . GLY A 1 1081 ? 34.823 0.679 -3.513 1.00 68.44 1081 GLY A N 1
ATOM 8351 C CA . GLY A 1 1081 ? 34.286 -0.125 -2.403 1.00 68.44 1081 GLY A CA 1
ATOM 8352 C C . GLY A 1 1081 ? 34.815 -1.578 -2.332 1.00 68.44 1081 GLY A C 1
ATOM 8353 O O . GLY A 1 1081 ? 35.148 -2.164 -3.366 1.00 68.44 1081 GLY A O 1
ATOM 8354 N N . PRO A 1 1082 ? 34.910 -2.191 -1.129 1.00 65.56 1082 PRO A N 1
ATOM 8355 C CA . PRO A 1 1082 ? 35.449 -3.546 -0.938 1.00 65.56 1082 PRO A CA 1
ATOM 8356 C C . PRO A 1 1082 ? 34.586 -4.667 -1.547 1.00 65.56 1082 PRO A C 1
ATOM 8358 O O . PRO A 1 1082 ? 33.379 -4.538 -1.719 1.00 65.56 1082 PRO A O 1
ATOM 8361 N N . ALA A 1 1083 ? 35.204 -5.829 -1.795 1.00 56.53 1083 ALA A N 1
ATOM 8362 C CA . ALA A 1 1083 ? 34.545 -7.007 -2.376 1.00 56.53 1083 ALA A CA 1
ATOM 8363 C C . ALA A 1 1083 ? 33.678 -7.831 -1.395 1.00 56.53 1083 ALA A C 1
ATOM 8365 O O . ALA A 1 1083 ? 32.981 -8.738 -1.844 1.00 56.53 1083 ALA A O 1
ATOM 8366 N N . ASN A 1 1084 ? 33.715 -7.531 -0.087 1.00 63.75 1084 ASN A N 1
ATOM 8367 C CA . ASN A 1 1084 ? 33.042 -8.301 0.972 1.00 63.75 1084 ASN A CA 1
ATOM 8368 C C . ASN A 1 1084 ? 31.888 -7.494 1.611 1.00 63.75 1084 ASN A C 1
ATOM 8370 O O . ASN A 1 1084 ? 32.096 -6.879 2.660 1.00 63.75 1084 ASN A O 1
ATOM 8374 N N . PRO A 1 1085 ? 30.709 -7.462 0.969 1.00 62.81 1085 PRO A N 1
ATOM 8375 C CA . PRO A 1 1085 ? 29.509 -6.781 1.463 1.00 62.81 1085 PRO A CA 1
ATOM 8376 C C . PRO A 1 1085 ? 28.928 -7.435 2.729 1.00 62.81 1085 PRO A C 1
ATOM 8378 O O . PRO A 1 1085 ? 29.200 -8.605 3.010 1.00 62.81 1085 PRO A O 1
ATOM 8381 N N . ASN A 1 1086 ? 28.112 -6.693 3.487 1.00 68.62 1086 ASN A N 1
ATOM 8382 C CA . ASN A 1 1086 ? 27.432 -7.178 4.697 1.00 68.62 1086 ASN A CA 1
ATOM 8383 C C . ASN A 1 1086 ? 26.012 -6.610 4.864 1.00 68.62 1086 ASN A C 1
ATOM 8385 O O . ASN A 1 1086 ? 25.605 -5.699 4.155 1.00 68.62 1086 ASN A O 1
ATOM 8389 N N . ASP A 1 1087 ? 25.266 -7.127 5.845 1.00 68.00 1087 ASP A N 1
ATOM 8390 C CA . ASP A 1 1087 ? 23.846 -6.790 6.034 1.00 68.00 1087 ASP A CA 1
ATOM 8391 C C . ASP A 1 1087 ? 23.576 -5.541 6.891 1.00 68.00 1087 ASP A C 1
ATOM 8393 O O . ASP A 1 1087 ? 22.422 -5.163 7.092 1.00 68.00 1087 ASP A O 1
ATOM 8397 N N . ASN A 1 1088 ? 24.610 -4.886 7.428 1.00 76.06 1088 ASN A N 1
ATOM 8398 C CA . ASN A 1 1088 ? 24.428 -3.699 8.265 1.00 76.06 1088 ASN A CA 1
ATOM 8399 C C . ASN A 1 1088 ? 24.395 -2.451 7.377 1.00 76.06 1088 ASN A C 1
ATOM 8401 O O . ASN A 1 1088 ? 25.488 -2.032 7.015 1.00 76.06 1088 ASN A O 1
ATOM 8405 N N . PRO A 1 1089 ? 23.244 -1.794 7.105 1.00 73.19 1089 PRO A N 1
ATOM 8406 C CA . PRO A 1 1089 ? 23.102 -0.685 6.147 1.00 73.19 1089 PRO A CA 1
ATOM 8407 C C . PRO A 1 1089 ? 23.894 0.584 6.513 1.00 73.19 1089 PRO A C 1
ATOM 8409 O O . PRO A 1 1089 ? 24.100 1.453 5.661 1.00 73.19 1089 PRO A O 1
ATOM 8412 N N . LEU A 1 1090 ? 24.355 0.686 7.762 1.00 72.44 1090 LEU A N 1
ATOM 8413 C CA . LEU A 1 1090 ? 25.136 1.810 8.278 1.00 72.44 1090 LEU A CA 1
ATOM 8414 C C . LEU A 1 1090 ? 26.651 1.627 8.099 1.00 72.44 1090 LEU A C 1
ATOM 8416 O O . LEU A 1 1090 ? 27.397 2.577 8.311 1.00 72.44 1090 LEU A O 1
ATOM 8420 N N . ASP A 1 1091 ? 27.114 0.434 7.716 1.00 71.94 1091 ASP A N 1
ATOM 8421 C CA . ASP A 1 1091 ? 28.531 0.186 7.437 1.00 71.94 1091 ASP A CA 1
ATOM 8422 C C . ASP A 1 1091 ? 28.965 0.766 6.068 1.00 71.94 1091 ASP A C 1
ATOM 8424 O O . ASP A 1 1091 ? 28.187 0.900 5.119 1.00 71.94 1091 ASP A O 1
ATOM 8428 N N . ILE A 1 1092 ? 30.252 1.089 5.977 1.00 69.44 1092 ILE A N 1
ATOM 8429 C CA . ILE A 1 1092 ? 31.022 1.527 4.806 1.00 69.44 1092 ILE A CA 1
ATOM 8430 C C . ILE A 1 1092 ? 31.580 0.370 3.966 1.00 69.44 1092 ILE A C 1
ATOM 8432 O O . ILE A 1 1092 ? 32.208 0.603 2.929 1.00 69.44 1092 ILE A O 1
ATOM 8436 N N . ASN A 1 1093 ? 31.445 -0.877 4.419 1.00 74.00 1093 ASN A N 1
ATOM 8437 C CA . ASN A 1 1093 ? 31.889 -2.057 3.675 1.00 74.00 1093 ASN A CA 1
ATOM 8438 C C . ASN A 1 1093 ? 30.862 -2.466 2.607 1.00 74.00 1093 ASN A C 1
ATOM 8440 O O . ASN A 1 1093 ? 30.244 -3.519 2.705 1.00 74.00 1093 ASN A O 1
ATOM 8444 N N . ARG A 1 1094 ? 30.697 -1.616 1.587 1.00 77.12 1094 ARG A N 1
ATOM 8445 C CA . ARG A 1 1094 ? 29.787 -1.819 0.448 1.00 77.12 1094 ARG A CA 1
ATOM 8446 C C . ARG A 1 1094 ? 30.527 -2.170 -0.831 1.00 77.12 1094 ARG A C 1
ATOM 8448 O O . ARG A 1 1094 ? 31.648 -1.717 -1.041 1.00 77.12 1094 ARG A O 1
ATOM 8455 N N . GLY A 1 1095 ? 29.873 -2.920 -1.711 1.00 76.44 1095 GLY A N 1
ATOM 8456 C CA . GLY A 1 1095 ? 30.387 -3.199 -3.047 1.00 76.44 1095 GLY A CA 1
ATOM 8457 C C . GLY A 1 1095 ? 30.551 -1.928 -3.886 1.00 76.44 1095 GLY A C 1
ATOM 8458 O O . GLY A 1 1095 ? 29.828 -0.951 -3.713 1.00 76.44 1095 GLY A O 1
ATOM 8459 N N . LEU A 1 1096 ? 31.482 -1.967 -4.839 1.00 83.19 1096 LEU A N 1
ATOM 8460 C CA . LEU A 1 1096 ? 31.794 -0.846 -5.732 1.00 83.19 1096 LEU A CA 1
ATOM 8461 C C . LEU A 1 1096 ? 30.590 -0.356 -6.565 1.00 83.19 1096 LEU A C 1
ATOM 8463 O O . LEU A 1 1096 ? 29.827 -1.177 -7.081 1.00 83.19 1096 LEU A O 1
ATOM 8467 N N . SER A 1 1097 ? 30.467 0.965 -6.733 1.00 85.06 1097 SER A N 1
ATOM 8468 C CA . SER A 1 1097 ? 29.544 1.649 -7.656 1.00 85.06 1097 SER A CA 1
ATOM 8469 C C . SER A 1 1097 ? 30.350 2.239 -8.833 1.00 85.06 1097 SER A C 1
ATOM 8471 O O . SER A 1 1097 ? 30.762 3.402 -8.778 1.00 85.06 1097 SER A O 1
ATOM 8473 N N . PRO A 1 1098 ? 30.668 1.440 -9.872 1.00 83.62 1098 PRO A N 1
ATOM 8474 C CA . PRO A 1 1098 ? 31.518 1.855 -10.987 1.00 83.62 1098 PRO A CA 1
ATOM 8475 C C . PRO A 1 1098 ? 30.805 2.861 -11.892 1.00 83.62 1098 PRO A C 1
ATOM 8477 O O . PRO A 1 1098 ? 29.577 2.883 -11.944 1.00 83.62 1098 PRO A O 1
ATOM 8480 N N . ARG A 1 1099 ? 31.569 3.653 -12.651 1.00 82.44 1099 ARG A N 1
ATOM 8481 C CA . ARG A 1 1099 ? 31.066 4.492 -13.753 1.00 82.44 1099 ARG A CA 1
ATOM 8482 C C . ARG A 1 1099 ? 30.348 3.639 -14.818 1.00 82.44 1099 ARG A C 1
ATOM 8484 O O . ARG A 1 1099 ? 30.581 2.436 -14.909 1.00 82.44 1099 ARG A O 1
ATOM 8491 N N . ASP A 1 1100 ? 29.440 4.253 -15.562 1.00 81.31 1100 ASP A N 1
ATOM 8492 C CA . ASP A 1 1100 ? 28.654 3.697 -16.668 1.00 81.31 1100 ASP A CA 1
ATOM 8493 C C . ASP A 1 1100 ? 27.614 2.623 -16.263 1.00 81.31 1100 ASP A C 1
ATOM 8495 O O . ASP A 1 1100 ? 27.018 1.959 -17.114 1.00 81.31 1100 ASP A O 1
ATOM 8499 N N . GLN A 1 1101 ? 27.360 2.438 -14.959 1.00 85.00 1101 GLN A N 1
ATOM 8500 C CA . GLN A 1 1101 ? 26.365 1.494 -14.424 1.00 85.00 1101 GLN A CA 1
ATOM 8501 C C . GLN A 1 1101 ? 25.474 2.117 -13.340 1.00 85.00 1101 GLN A C 1
ATOM 8503 O O . GLN A 1 1101 ? 25.956 2.781 -12.426 1.00 85.00 1101 GLN A O 1
ATOM 8508 N N . ILE A 1 1102 ? 24.165 1.866 -13.397 1.00 87.00 1102 ILE A N 1
ATOM 8509 C CA . ILE A 1 1102 ? 23.199 2.341 -12.394 1.00 87.00 1102 ILE A CA 1
ATOM 8510 C C . ILE A 1 1102 ? 22.854 1.215 -11.426 1.00 87.00 1102 ILE A C 1
ATOM 8512 O O . ILE A 1 1102 ? 22.520 0.107 -11.847 1.00 87.00 1102 ILE A O 1
ATOM 8516 N N . PHE A 1 1103 ? 22.872 1.536 -10.137 1.00 85.56 1103 PHE A N 1
ATOM 8517 C CA . PHE A 1 1103 ? 22.495 0.642 -9.051 1.00 85.56 1103 PHE A CA 1
ATOM 8518 C C . PHE A 1 1103 ? 21.389 1.280 -8.229 1.00 85.56 1103 PHE A C 1
ATOM 8520 O O . PHE A 1 1103 ? 21.161 2.480 -8.302 1.00 85.56 1103 PHE A O 1
ATOM 8527 N N . TRP A 1 1104 ? 20.713 0.471 -7.426 1.00 85.88 1104 TRP A N 1
ATOM 8528 C CA . TRP A 1 1104 ? 19.688 0.956 -6.521 1.00 85.88 1104 TRP A CA 1
ATOM 8529 C C . TRP A 1 1104 ? 19.841 0.293 -5.163 1.00 85.88 1104 TRP A C 1
ATOM 8531 O O . TRP A 1 1104 ? 20.096 -0.911 -5.094 1.00 85.88 1104 TRP A O 1
ATOM 8541 N N . SER A 1 1105 ? 19.625 1.053 -4.092 1.00 80.81 1105 SER A N 1
ATOM 8542 C CA . SER A 1 1105 ? 19.523 0.464 -2.761 1.00 80.81 1105 SER A CA 1
ATOM 8543 C C . SER A 1 1105 ? 18.275 -0.430 -2.646 1.00 80.81 1105 SER A C 1
ATOM 8545 O O . SER A 1 1105 ? 17.275 -0.211 -3.356 1.00 80.81 1105 SER A O 1
ATOM 8547 N N . PRO A 1 1106 ? 18.303 -1.441 -1.757 1.00 77.00 1106 PRO A N 1
ATOM 8548 C CA . PRO A 1 1106 ? 17.128 -2.242 -1.454 1.00 77.00 1106 PRO A CA 1
ATOM 8549 C C . PRO A 1 1106 ? 15.948 -1.392 -0.970 1.00 77.00 1106 PRO A C 1
ATOM 8551 O O . PRO A 1 1106 ? 16.103 -0.321 -0.380 1.00 77.00 1106 PRO A O 1
ATOM 8554 N N . ASP A 1 1107 ? 14.743 -1.894 -1.207 1.00 75.06 1107 ASP A N 1
ATOM 8555 C CA . ASP A 1 1107 ? 13.491 -1.255 -0.788 1.00 75.06 1107 ASP A CA 1
ATOM 8556 C C . ASP A 1 1107 ? 13.326 -1.237 0.727 1.00 75.06 1107 ASP A C 1
ATOM 8558 O O . ASP A 1 1107 ? 12.998 -0.211 1.319 1.00 75.06 1107 ASP A O 1
ATOM 8562 N N . ARG A 1 1108 ? 13.626 -2.376 1.356 1.00 74.38 1108 ARG A N 1
ATOM 8563 C CA . ARG A 1 1108 ? 13.640 -2.536 2.808 1.00 74.38 1108 ARG A CA 1
ATOM 8564 C C . ARG A 1 1108 ? 15.084 -2.486 3.278 1.00 74.38 1108 ARG A C 1
ATOM 8566 O O . ARG A 1 1108 ? 15.860 -3.399 3.007 1.00 74.38 1108 ARG A O 1
ATOM 8573 N N . VAL A 1 1109 ? 15.448 -1.405 3.952 1.00 70.06 1109 VAL A N 1
ATOM 8574 C CA . VAL A 1 1109 ? 16.809 -1.176 4.446 1.00 70.06 1109 VAL A CA 1
ATOM 8575 C C . VAL A 1 1109 ? 16.878 -1.599 5.916 1.00 70.06 1109 VAL A C 1
ATOM 8577 O O . VAL A 1 1109 ? 15.980 -1.270 6.684 1.00 70.06 1109 VAL A O 1
ATOM 8580 N N . GLY A 1 1110 ? 17.914 -2.353 6.304 1.00 62.88 1110 GLY A N 1
ATOM 8581 C CA . GLY A 1 1110 ? 18.122 -2.793 7.695 1.00 62.88 1110 GLY A CA 1
ATOM 8582 C C . GLY A 1 1110 ? 17.416 -4.089 8.113 1.00 62.88 1110 GLY A C 1
ATOM 8583 O O . GLY A 1 1110 ? 17.355 -4.380 9.306 1.00 62.88 1110 GLY A O 1
ATOM 8584 N N . TYR A 1 1111 ? 16.898 -4.874 7.159 1.00 67.06 1111 TYR A N 1
ATOM 8585 C CA . TYR A 1 1111 ? 16.325 -6.202 7.414 1.00 67.06 1111 TYR A CA 1
ATOM 8586 C C . TYR A 1 1111 ? 17.300 -7.328 7.029 1.00 67.06 1111 TYR A C 1
ATOM 8588 O O . TYR A 1 1111 ? 17.837 -7.286 5.918 1.00 67.06 1111 TYR A O 1
ATOM 8596 N N . PRO A 1 1112 ? 17.480 -8.359 7.882 1.00 60.34 1112 PRO A N 1
ATOM 8597 C CA . PRO A 1 1112 ? 18.351 -9.496 7.579 1.00 60.34 1112 PRO A CA 1
ATOM 8598 C C . PRO A 1 1112 ? 17.963 -10.200 6.271 1.00 60.34 1112 PRO A C 1
ATOM 8600 O O . PRO A 1 1112 ? 16.778 -10.444 6.031 1.00 60.34 1112 PRO A O 1
ATOM 8603 N N . GLY A 1 1113 ? 18.950 -10.540 5.436 1.00 61.34 1113 GLY A N 1
ATOM 8604 C CA . GLY A 1 1113 ? 18.746 -11.309 4.200 1.00 61.34 1113 GLY A CA 1
ATOM 8605 C C . GLY A 1 1113 ? 18.114 -10.554 3.021 1.00 61.34 1113 GLY A C 1
ATOM 8606 O O . GLY A 1 1113 ? 17.860 -11.165 1.984 1.00 61.34 1113 GLY A O 1
ATOM 8607 N N . ILE A 1 1114 ? 17.851 -9.245 3.146 1.00 66.31 1114 ILE A N 1
ATOM 8608 C CA . ILE A 1 1114 ? 17.386 -8.398 2.027 1.00 66.31 1114 ILE A CA 1
ATOM 8609 C C . ILE A 1 1114 ? 18.567 -7.849 1.211 1.00 66.31 1114 ILE A C 1
ATOM 8611 O O . ILE A 1 1114 ? 18.488 -7.682 -0.013 1.00 66.31 1114 ILE A O 1
ATOM 8615 N N . THR A 1 1115 ? 19.671 -7.567 1.892 1.00 66.56 1115 THR A N 1
ATOM 8616 C CA . THR A 1 1115 ? 20.963 -7.245 1.294 1.00 66.56 1115 THR A CA 1
ATOM 8617 C C . THR A 1 1115 ? 21.627 -8.525 0.795 1.00 66.56 1115 THR A C 1
ATOM 8619 O O . THR A 1 1115 ? 21.655 -9.557 1.453 1.00 66.56 1115 THR A O 1
ATOM 8622 N N . THR A 1 1116 ? 22.129 -8.471 -0.428 1.00 65.81 1116 THR A N 1
ATOM 8623 C CA . THR A 1 1116 ? 22.864 -9.532 -1.112 1.00 65.81 1116 THR A CA 1
ATOM 8624 C C . THR A 1 1116 ? 24.134 -8.922 -1.680 1.00 65.81 1116 THR A C 1
ATOM 8626 O O . THR A 1 1116 ? 24.216 -7.711 -1.897 1.00 65.81 1116 THR A O 1
ATOM 8629 N N . THR A 1 1117 ? 25.100 -9.759 -2.050 1.00 64.38 1117 THR A N 1
ATOM 8630 C CA . THR A 1 1117 ? 26.321 -9.285 -2.716 1.00 64.38 1117 THR A CA 1
ATOM 8631 C C . THR A 1 1117 ? 26.054 -8.503 -4.014 1.00 64.38 1117 THR A C 1
ATOM 8633 O O . THR A 1 1117 ? 26.893 -7.720 -4.462 1.00 64.38 1117 THR A O 1
ATOM 8636 N N . SER A 1 1118 ? 24.873 -8.682 -4.619 1.00 63.88 1118 SER A N 1
ATOM 8637 C CA . SER A 1 1118 ? 24.471 -8.003 -5.852 1.00 63.88 1118 SER A CA 1
ATOM 8638 C C . SER A 1 1118 ? 23.922 -6.584 -5.637 1.00 63.88 1118 SER A C 1
ATOM 8640 O O . SER A 1 1118 ? 24.164 -5.722 -6.481 1.00 63.88 1118 SER A O 1
ATOM 8642 N N . ASN A 1 1119 ? 23.242 -6.313 -4.513 1.00 72.25 1119 ASN A N 1
ATOM 8643 C CA . ASN A 1 1119 ? 22.533 -5.047 -4.252 1.00 72.25 1119 ASN A CA 1
ATOM 8644 C C . ASN A 1 1119 ? 23.134 -4.211 -3.099 1.00 72.25 1119 ASN A C 1
ATOM 8646 O O . ASN A 1 1119 ? 22.708 -3.076 -2.883 1.00 72.25 1119 ASN A O 1
ATOM 8650 N N . ASP A 1 1120 ? 24.144 -4.728 -2.396 1.00 77.19 1120 ASP A N 1
ATOM 8651 C CA . ASP A 1 1120 ? 24.824 -4.039 -1.297 1.00 77.19 1120 ASP A CA 1
ATOM 8652 C C . ASP A 1 1120 ? 25.885 -3.039 -1.800 1.00 77.19 1120 ASP A C 1
ATOM 8654 O O . ASP A 1 1120 ? 27.087 -3.304 -1.777 1.00 77.19 1120 ASP A O 1
ATOM 8658 N N . ARG A 1 1121 ? 25.434 -1.898 -2.338 1.00 82.00 1121 ARG A N 1
ATOM 8659 C CA . ARG A 1 1121 ? 26.288 -0.889 -3.014 1.00 82.00 1121 ARG A CA 1
ATOM 8660 C C . ARG A 1 1121 ? 26.293 0.492 -2.358 1.00 82.00 1121 ARG A C 1
ATOM 8662 O O . ARG A 1 1121 ? 27.082 1.351 -2.739 1.00 82.00 1121 ARG A O 1
ATOM 8669 N N . PHE A 1 1122 ? 25.409 0.712 -1.389 1.00 84.88 1122 PHE A N 1
ATOM 8670 C CA . PHE A 1 1122 ? 25.156 2.027 -0.808 1.00 84.88 1122 PHE A CA 1
ATOM 8671 C C . PHE A 1 1122 ? 25.221 1.994 0.712 1.00 84.88 1122 PHE A C 1
ATOM 8673 O O . PHE A 1 1122 ? 24.614 1.133 1.347 1.00 84.88 1122 PHE A O 1
ATOM 8680 N N . SER A 1 1123 ? 25.908 2.968 1.299 1.00 83.31 1123 SER A N 1
ATOM 8681 C CA . SER A 1 1123 ? 25.885 3.217 2.740 1.00 83.31 1123 SER A CA 1
ATOM 8682 C C . SER A 1 1123 ? 24.808 4.247 3.063 1.00 83.31 1123 SER A C 1
ATOM 8684 O O . SER A 1 1123 ? 24.683 5.266 2.378 1.00 83.31 1123 SER A O 1
ATOM 8686 N N . LEU A 1 1124 ? 24.014 3.980 4.098 1.00 85.62 1124 LEU A N 1
ATOM 8687 C CA . LEU A 1 1124 ? 22.964 4.878 4.568 1.00 85.62 1124 LEU A CA 1
ATOM 8688 C C . LEU A 1 1124 ? 23.563 5.989 5.445 1.00 85.62 1124 LEU A C 1
ATOM 8690 O O . LEU A 1 1124 ? 24.303 5.725 6.393 1.00 85.62 1124 LEU A O 1
ATOM 8694 N N . VAL A 1 1125 ? 23.230 7.247 5.151 1.00 85.12 1125 VAL A N 1
ATOM 8695 C CA . VAL A 1 1125 ? 23.804 8.406 5.847 1.00 85.12 1125 VAL A CA 1
ATOM 8696 C C . VAL A 1 1125 ? 22.971 8.807 7.063 1.00 85.12 1125 VAL A C 1
ATOM 8698 O O . VAL A 1 1125 ? 21.799 9.157 6.949 1.00 85.12 1125 VAL A O 1
ATOM 8701 N N . LYS A 1 1126 ? 23.621 8.872 8.232 1.00 83.12 1126 LYS A N 1
ATOM 8702 C CA . LYS A 1 1126 ? 23.058 9.452 9.465 1.00 83.12 1126 LYS A CA 1
ATOM 8703 C C . LYS A 1 1126 ? 23.361 10.950 9.569 1.00 83.12 1126 LYS A C 1
ATOM 8705 O O . LYS A 1 1126 ? 24.529 11.318 9.760 1.00 83.12 1126 LYS A O 1
ATOM 8710 N N . MET A 1 1127 ? 22.326 11.793 9.521 1.00 80.69 1127 MET A N 1
ATOM 8711 C CA . MET A 1 1127 ? 22.418 13.259 9.630 1.00 80.69 1127 MET A CA 1
ATOM 8712 C C . MET A 1 1127 ? 22.535 13.718 11.094 1.00 80.69 1127 MET A C 1
ATOM 8714 O O . MET A 1 1127 ? 21.750 13.313 11.959 1.00 80.69 1127 MET A O 1
ATOM 8718 N N . GLY A 1 1128 ? 23.542 14.553 11.376 1.00 65.94 1128 GLY A N 1
ATOM 8719 C CA . GLY A 1 1128 ? 24.061 14.784 12.731 1.00 65.94 1128 GLY A CA 1
ATOM 8720 C C . GLY A 1 1128 ? 23.695 16.128 13.358 1.00 65.94 1128 GLY A C 1
ATOM 8721 O O . GLY A 1 1128 ? 23.118 16.135 14.442 1.00 65.94 1128 GLY A O 1
ATOM 8722 N N . ASP A 1 1129 ? 23.972 17.245 12.682 1.00 67.06 1129 ASP A N 1
ATOM 8723 C CA . ASP A 1 1129 ? 23.779 18.577 13.267 1.00 67.06 1129 ASP A CA 1
ATOM 8724 C C . ASP A 1 1129 ? 22.474 19.175 12.730 1.00 67.06 1129 ASP A C 1
ATOM 8726 O O . ASP A 1 1129 ? 22.348 19.457 11.535 1.00 67.06 1129 ASP A O 1
ATOM 8730 N N . SER A 1 1130 ? 21.473 19.339 13.595 1.00 57.94 1130 SER A N 1
ATOM 8731 C CA . SER A 1 1130 ? 20.205 19.970 13.227 1.00 57.94 1130 SER A CA 1
ATOM 8732 C C . SER A 1 1130 ? 20.269 21.475 13.464 1.00 57.94 1130 SER A C 1
ATOM 8734 O O . SER A 1 1130 ? 20.354 21.907 14.613 1.00 57.94 1130 SER A O 1
ATOM 8736 N N . ARG A 1 1131 ? 20.196 22.268 12.390 1.00 60.06 1131 ARG A N 1
ATOM 8737 C CA . ARG A 1 1131 ? 20.100 23.734 12.470 1.00 60.06 1131 ARG A CA 1
ATOM 8738 C C . ARG A 1 1131 ? 18.653 24.217 12.580 1.00 60.06 1131 ARG A C 1
ATOM 8740 O O . ARG A 1 1131 ? 18.408 25.170 13.312 1.00 60.06 1131 ARG A O 1
ATOM 8747 N N . ASN A 1 1132 ? 17.700 23.548 11.918 1.00 65.19 1132 ASN A N 1
ATOM 8748 C CA . ASN A 1 1132 ? 16.305 23.996 11.880 1.00 65.19 1132 ASN A CA 1
ATOM 8749 C C . ASN A 1 1132 ? 15.289 22.864 12.148 1.00 65.19 1132 ASN A C 1
ATOM 8751 O O . ASN A 1 1132 ? 14.727 22.254 11.235 1.00 65.19 1132 ASN A O 1
ATOM 8755 N N . LEU A 1 1133 ? 15.041 22.593 13.436 1.00 64.38 1133 LEU A N 1
ATOM 8756 C CA . LEU A 1 1133 ? 14.109 21.553 13.911 1.00 64.38 1133 LEU A CA 1
ATOM 8757 C C . LEU A 1 1133 ? 12.635 21.827 13.565 1.00 64.38 1133 LEU A C 1
ATOM 8759 O O . LEU A 1 1133 ? 11.804 20.927 13.685 1.00 64.38 1133 LEU A O 1
ATOM 8763 N N . CYS A 1 1134 ? 12.305 23.045 13.130 1.00 70.94 1134 CYS A N 1
ATOM 8764 C CA . CYS A 1 1134 ? 10.942 23.415 12.766 1.00 70.94 1134 CYS A CA 1
ATOM 8765 C C . CYS A 1 1134 ? 10.495 22.775 11.447 1.00 70.94 1134 CYS A C 1
ATOM 8767 O O . CYS A 1 1134 ? 9.326 22.430 11.297 1.00 70.94 1134 CYS A O 1
ATOM 8769 N N . PHE A 1 1135 ? 11.423 22.590 10.503 1.00 74.06 1135 PHE A N 1
ATOM 8770 C CA . PHE A 1 1135 ? 11.112 22.082 9.164 1.00 74.06 1135 PHE A CA 1
ATOM 8771 C C . PHE A 1 1135 ? 11.526 20.622 8.967 1.00 74.06 1135 PHE A C 1
ATOM 8773 O O . PHE A 1 1135 ? 10.867 19.896 8.221 1.00 74.06 1135 PHE A O 1
ATOM 8780 N N . ALA A 1 1136 ? 12.573 20.162 9.660 1.00 80.69 1136 ALA A N 1
ATOM 8781 C CA . ALA A 1 1136 ? 13.095 18.807 9.523 1.00 80.69 1136 ALA A CA 1
ATOM 8782 C C . ALA A 1 1136 ? 13.095 18.045 10.855 1.00 80.69 1136 ALA A C 1
ATOM 8784 O O . ALA A 1 1136 ? 13.613 18.503 11.874 1.00 80.69 1136 ALA A O 1
ATOM 8785 N N . ARG A 1 1137 ? 12.559 16.823 10.823 1.00 81.94 1137 ARG A N 1
ATOM 8786 C CA . ARG A 1 1137 ? 12.594 15.856 11.926 1.00 81.94 1137 ARG A CA 1
ATOM 8787 C C . ARG A 1 1137 ? 13.384 14.624 11.523 1.00 81.94 1137 ARG A C 1
ATOM 8789 O O . ARG A 1 1137 ? 13.403 14.239 10.358 1.00 81.94 1137 ARG A O 1
ATOM 8796 N N . ARG A 1 1138 ? 14.014 13.993 12.508 1.00 84.25 1138 ARG A N 1
ATOM 8797 C CA . ARG A 1 1138 ? 14.886 12.832 12.331 1.00 84.25 1138 ARG A CA 1
ATOM 8798 C C . ARG A 1 1138 ? 14.271 11.616 13.012 1.00 84.25 1138 ARG A C 1
ATOM 8800 O O . ARG A 1 1138 ? 13.867 11.702 14.170 1.00 84.25 1138 ARG A O 1
ATOM 8807 N N . PHE A 1 1139 ? 14.246 10.508 12.293 1.00 85.19 1139 PHE A N 1
ATOM 8808 C CA . PHE A 1 1139 ? 13.755 9.207 12.721 1.00 85.19 1139 PHE A CA 1
ATOM 8809 C C . PHE A 1 1139 ? 14.824 8.144 12.456 1.00 85.19 1139 PHE A C 1
ATOM 8811 O O . PHE A 1 1139 ? 15.812 8.402 11.762 1.00 85.19 1139 PHE A O 1
ATOM 8818 N N . LEU A 1 1140 ? 14.616 6.967 13.040 1.00 82.31 1140 LEU A N 1
ATOM 8819 C CA . LEU A 1 1140 ? 15.493 5.804 12.934 1.00 82.31 1140 LEU A CA 1
ATOM 8820 C C . LEU A 1 1140 ? 14.811 4.731 12.072 1.00 82.31 1140 LEU A C 1
ATOM 8822 O O . LEU A 1 1140 ? 13.665 4.381 12.359 1.00 82.31 1140 LEU A O 1
ATOM 8826 N N . SER A 1 1141 ? 15.482 4.208 11.040 1.00 77.38 1141 SER A N 1
ATOM 8827 C CA . SER A 1 1141 ? 14.909 3.184 10.146 1.00 77.38 1141 SER A CA 1
ATOM 8828 C C . SER A 1 1141 ? 14.947 1.761 10.726 1.00 77.38 1141 SER A C 1
ATOM 8830 O O . SER A 1 1141 ? 13.976 1.032 10.573 1.00 77.38 1141 SER A O 1
ATOM 8832 N N . ARG A 1 1142 ? 16.029 1.387 11.423 1.00 70.44 1142 ARG A N 1
ATOM 8833 C CA . ARG A 1 1142 ? 16.251 0.272 12.385 1.00 70.44 1142 ARG A CA 1
ATOM 8834 C C . ARG A 1 1142 ? 17.770 0.189 12.638 1.00 70.44 1142 ARG A C 1
ATOM 8836 O O . ARG A 1 1142 ? 18.532 0.823 11.919 1.00 70.44 1142 ARG A O 1
ATOM 8843 N N . GLN A 1 1143 ? 18.231 -0.554 13.653 1.00 60.91 1143 GLN A N 1
ATOM 8844 C CA . GLN A 1 1143 ? 19.673 -0.740 13.954 1.00 60.91 1143 GLN A CA 1
ATOM 8845 C C . GLN A 1 1143 ? 20.470 0.567 14.175 1.00 60.91 1143 GLN A C 1
ATOM 8847 O O . GLN A 1 1143 ? 21.656 0.643 13.864 1.00 60.91 1143 GLN A O 1
ATOM 8852 N N . ASN A 1 1144 ? 19.836 1.611 14.713 1.00 61.31 1144 ASN A N 1
ATOM 8853 C CA . ASN A 1 1144 ? 20.465 2.918 14.891 1.00 61.31 1144 ASN A CA 1
ATOM 8854 C C . ASN A 1 1144 ? 20.381 3.371 16.362 1.00 61.31 1144 ASN A C 1
ATOM 8856 O O . ASN A 1 1144 ? 19.343 3.210 17.008 1.00 61.31 1144 ASN A O 1
ATOM 8860 N N . ALA A 1 1145 ? 21.487 3.899 16.892 1.00 60.16 1145 ALA A N 1
ATOM 8861 C CA . ALA A 1 1145 ? 21.644 4.324 18.281 1.00 60.16 1145 ALA A CA 1
ATOM 8862 C C . ALA A 1 1145 ? 22.290 5.717 18.349 1.00 60.16 1145 ALA A C 1
ATOM 8864 O O . ALA A 1 1145 ? 23.164 6.047 17.544 1.00 60.16 1145 ALA A O 1
ATOM 8865 N N . GLY A 1 1146 ? 21.885 6.515 19.339 1.00 64.31 1146 GLY A N 1
ATOM 8866 C CA . GLY A 1 1146 ? 22.340 7.896 19.520 1.00 64.31 1146 GLY A CA 1
ATOM 8867 C C . GLY A 1 1146 ? 21.382 8.929 18.924 1.00 64.31 1146 GLY A C 1
ATOM 8868 O O . GLY A 1 1146 ? 20.259 8.607 18.560 1.00 64.31 1146 GLY A O 1
ATOM 8869 N N . ASP A 1 1147 ? 21.841 10.176 18.831 1.00 64.75 1147 ASP A N 1
ATOM 8870 C CA . ASP A 1 1147 ? 21.045 11.357 18.475 1.00 64.75 1147 ASP A CA 1
ATOM 8871 C C . ASP A 1 1147 ? 20.922 11.614 16.959 1.00 64.75 1147 ASP A C 1
ATOM 8873 O O . ASP A 1 1147 ? 20.277 12.583 16.544 1.00 64.75 1147 ASP A O 1
ATOM 8877 N N . ARG A 1 1148 ? 21.513 10.759 16.115 1.00 76.81 1148 ARG A N 1
ATOM 8878 C CA . ARG A 1 1148 ? 21.577 10.925 14.653 1.00 76.81 1148 ARG A CA 1
ATOM 8879 C C . ARG A 1 1148 ? 20.535 10.056 13.946 1.00 76.81 1148 ARG A C 1
ATOM 8881 O O . ARG A 1 1148 ? 20.551 8.836 14.079 1.00 76.81 1148 ARG A O 1
ATOM 8888 N N . GLY A 1 1149 ? 19.683 10.671 13.125 1.00 79.56 1149 GLY A N 1
ATOM 8889 C CA . GLY A 1 1149 ? 18.688 9.954 12.319 1.00 79.56 1149 GLY A CA 1
ATOM 8890 C C . GLY A 1 1149 ? 19.131 9.728 10.878 1.00 79.56 1149 GLY A C 1
ATOM 8891 O O . GLY A 1 1149 ? 19.870 10.531 10.308 1.00 79.56 1149 GLY A O 1
ATOM 8892 N N . ASP A 1 1150 ? 18.660 8.634 10.300 1.00 83.69 1150 ASP A N 1
ATOM 8893 C CA . ASP A 1 1150 ? 18.874 8.193 8.915 1.00 83.69 1150 ASP A CA 1
ATOM 8894 C C . ASP A 1 1150 ? 17.625 8.368 8.037 1.00 83.69 1150 ASP A C 1
ATOM 8896 O O . ASP A 1 1150 ? 17.691 8.269 6.811 1.00 83.69 1150 ASP A O 1
ATOM 8900 N N . PHE A 1 1151 ? 16.487 8.651 8.667 1.00 88.38 1151 PHE A N 1
ATOM 8901 C CA . PHE A 1 1151 ? 15.220 8.893 8.006 1.00 88.38 1151 PHE A CA 1
ATOM 8902 C C . PHE A 1 1151 ? 14.723 10.290 8.371 1.00 88.38 1151 PHE A C 1
ATOM 8904 O O . PHE A 1 1151 ? 14.538 10.622 9.543 1.00 88.38 1151 PHE A O 1
ATOM 8911 N N . ILE A 1 1152 ? 14.548 11.147 7.375 1.00 88.38 1152 ILE A N 1
ATOM 8912 C CA . ILE A 1 1152 ? 14.274 12.568 7.575 1.00 88.38 1152 ILE A CA 1
ATOM 8913 C C . ILE A 1 1152 ? 12.848 12.833 7.139 1.00 88.38 1152 ILE A C 1
ATOM 8915 O O . ILE A 1 1152 ? 12.495 12.599 5.989 1.00 88.38 1152 ILE A O 1
ATOM 8919 N N . ARG A 1 1153 ? 12.025 13.354 8.039 1.00 87.88 1153 ARG A N 1
ATOM 8920 C CA . ARG A 1 1153 ? 10.719 13.886 7.669 1.00 87.88 1153 ARG A CA 1
ATOM 8921 C C . ARG A 1 1153 ? 10.840 15.383 7.489 1.00 87.88 1153 ARG A C 1
ATOM 8923 O O . ARG A 1 1153 ? 11.219 16.083 8.430 1.00 87.88 1153 ARG A O 1
ATOM 8930 N N . LEU A 1 1154 ? 10.427 15.870 6.334 1.00 81.81 1154 LEU A N 1
ATOM 8931 C CA . LEU A 1 1154 ? 10.132 17.279 6.157 1.00 81.81 1154 LEU A CA 1
ATOM 8932 C C . LEU A 1 1154 ? 8.666 17.500 6.514 1.00 81.81 1154 LEU A C 1
ATOM 8934 O O . LEU A 1 1154 ? 7.774 16.871 5.942 1.00 81.81 1154 LEU A O 1
ATOM 8938 N N . GLY A 1 1155 ? 8.434 18.318 7.538 1.00 63.88 1155 GLY A N 1
ATOM 8939 C CA . GLY A 1 1155 ? 7.085 18.687 7.957 1.00 63.88 1155 GLY A CA 1
ATOM 8940 C C . GLY A 1 1155 ? 6.423 19.647 6.966 1.00 63.88 1155 GLY A C 1
ATOM 8941 O O . GLY A 1 1155 ? 7.066 20.172 6.058 1.00 63.88 1155 GLY A O 1
ATOM 8942 N N . LYS A 1 1156 ? 5.126 19.910 7.165 1.00 59.53 1156 LYS A N 1
ATOM 8943 C CA . LYS A 1 1156 ? 4.442 21.009 6.472 1.00 59.53 1156 LYS A CA 1
ATOM 8944 C C . LYS A 1 1156 ? 5.082 22.369 6.821 1.00 59.53 1156 LYS A C 1
ATOM 8946 O O . LYS A 1 1156 ? 5.353 22.578 8.005 1.00 59.53 1156 LYS A O 1
ATOM 8951 N N . PRO A 1 1157 ? 5.253 23.296 5.856 1.00 51.09 1157 PRO A N 1
ATOM 8952 C CA . PRO A 1 1157 ? 5.866 24.603 6.107 1.00 51.09 1157 PRO A CA 1
ATOM 8953 C C . PRO A 1 1157 ? 4.820 25.736 6.171 1.00 51.09 1157 PRO A C 1
ATOM 8955 O O . PRO A 1 1157 ? 3.716 25.606 5.655 1.00 51.09 1157 PRO A O 1
ATOM 8958 N N . LEU A 1 1158 ? 5.235 26.875 6.733 1.00 48.41 1158 LEU A N 1
ATOM 8959 C CA . LEU A 1 1158 ? 4.633 28.217 6.652 1.00 48.41 1158 LEU A CA 1
ATOM 8960 C C . LEU A 1 1158 ? 3.515 28.542 7.660 1.00 48.41 1158 LEU A C 1
ATOM 8962 O O . LEU A 1 1158 ? 2.550 27.801 7.829 1.00 48.41 1158 LEU A O 1
ATOM 8966 N N . TYR A 1 1159 ? 3.611 29.731 8.271 1.00 43.34 1159 TYR A N 1
ATOM 8967 C CA . TYR A 1 1159 ? 2.565 30.343 9.111 1.00 43.34 1159 TYR A CA 1
ATOM 8968 C C . TYR A 1 1159 ? 1.194 30.447 8.404 1.00 43.34 1159 TYR A C 1
ATOM 8970 O O . TYR A 1 1159 ? 0.184 30.668 9.066 1.00 43.34 1159 TYR A O 1
ATOM 8978 N N . ASP A 1 1160 ? 1.140 30.281 7.075 1.00 41.91 1160 ASP A N 1
ATOM 8979 C CA . ASP A 1 1160 ? -0.061 30.447 6.252 1.00 41.91 1160 ASP A CA 1
ATOM 8980 C C . ASP A 1 1160 ? -0.786 29.143 5.866 1.00 41.91 1160 ASP A C 1
ATOM 8982 O O . ASP A 1 1160 ? -1.804 29.191 5.174 1.00 41.91 1160 ASP A O 1
ATOM 8986 N N . GLY A 1 1161 ? -0.301 27.982 6.325 1.00 47.44 1161 GLY A N 1
ATOM 8987 C CA . GLY A 1 1161 ? -0.989 26.694 6.181 1.00 47.44 1161 GLY A CA 1
ATOM 8988 C C . GLY A 1 1161 ? -0.909 26.034 4.797 1.00 47.44 1161 GLY A C 1
ATOM 8989 O O . GLY A 1 1161 ? -1.567 25.008 4.585 1.00 47.44 1161 GLY A O 1
ATOM 8990 N N . SER A 1 1162 ? -0.118 26.569 3.862 1.00 51.00 1162 SER A N 1
ATOM 8991 C CA . SER A 1 1162 ? 0.059 25.991 2.523 1.00 51.00 1162 SER A CA 1
ATOM 8992 C C . SER A 1 1162 ? 1.091 24.844 2.497 1.00 51.00 1162 SER A C 1
ATOM 8994 O O . SER A 1 1162 ? 2.144 24.894 3.124 1.00 51.00 1162 SER A O 1
ATOM 8996 N N . ALA A 1 1163 ? 0.779 23.744 1.797 1.00 50.16 1163 ALA A N 1
ATOM 8997 C CA . ALA A 1 1163 ? 1.651 22.566 1.722 1.00 50.16 1163 ALA A CA 1
ATOM 8998 C C . ALA A 1 1163 ? 2.720 22.740 0.634 1.00 50.16 1163 ALA A C 1
ATOM 9000 O O . ALA A 1 1163 ? 2.548 22.311 -0.506 1.00 50.16 1163 ALA A O 1
ATOM 9001 N N . PHE A 1 1164 ? 3.824 23.373 1.000 1.00 56.41 1164 PHE A N 1
ATOM 9002 C CA . PHE A 1 1164 ? 4.981 23.531 0.130 1.00 56.41 1164 PHE A CA 1
ATOM 9003 C C . PHE A 1 1164 ? 5.777 22.209 0.005 1.00 56.41 1164 PHE A C 1
ATOM 9005 O O . PHE A 1 1164 ? 5.848 21.436 0.963 1.00 56.41 1164 PHE A O 1
ATOM 9012 N N . PHE A 1 1165 ? 6.324 21.926 -1.187 1.00 60.75 1165 PHE A N 1
ATOM 9013 C CA . PHE A 1 1165 ? 7.054 20.695 -1.582 1.00 60.75 1165 PHE A CA 1
ATOM 9014 C C . PHE A 1 1165 ? 6.266 19.391 -1.735 1.00 60.75 1165 PHE A C 1
ATOM 9016 O O . PHE A 1 1165 ? 6.837 18.301 -1.668 1.00 60.75 1165 PHE A O 1
ATOM 9023 N N . SER A 1 1166 ? 4.960 19.464 -1.955 1.00 61.31 1166 SER A N 1
ATOM 9024 C CA . SER A 1 1166 ? 4.140 18.271 -2.156 1.00 61.31 1166 SER A CA 1
ATOM 9025 C C . SER A 1 1166 ? 3.547 18.243 -3.566 1.00 61.31 1166 SER A C 1
ATOM 9027 O O . SER A 1 1166 ? 3.367 19.299 -4.184 1.00 61.31 1166 SER A O 1
ATOM 9029 N N . THR A 1 1167 ? 3.309 17.053 -4.125 1.00 65.94 1167 THR A N 1
ATOM 9030 C CA . THR A 1 1167 ? 2.690 16.971 -5.459 1.00 65.94 1167 THR A CA 1
ATOM 9031 C C . THR A 1 1167 ? 1.267 17.539 -5.420 1.00 65.94 1167 THR A C 1
ATOM 9033 O O . THR A 1 1167 ? 0.654 17.554 -4.348 1.00 65.94 1167 THR A O 1
ATOM 9036 N N . PRO A 1 1168 ? 0.718 18.051 -6.542 1.00 63.06 1168 PRO A N 1
ATOM 9037 C CA . PRO A 1 1168 ? -0.566 18.748 -6.529 1.00 63.06 1168 PRO A CA 1
ATOM 9038 C C . PRO A 1 1168 ? -1.668 17.924 -5.846 1.00 63.06 1168 PRO A C 1
ATOM 9040 O O . PRO A 1 1168 ? -2.010 16.822 -6.277 1.00 63.06 1168 PRO A O 1
ATOM 9043 N N . ALA A 1 1169 ? -2.226 18.465 -4.758 1.00 56.34 1169 ALA A N 1
ATOM 9044 C CA . ALA A 1 1169 ? -3.243 17.783 -3.955 1.00 56.34 1169 ALA A CA 1
ATOM 9045 C C . ALA A 1 1169 ? -4.647 17.824 -4.597 1.00 56.34 1169 ALA A C 1
ATOM 9047 O O . ALA A 1 1169 ? -5.511 17.021 -4.246 1.00 56.34 1169 ALA A O 1
ATOM 9048 N N . SER A 1 1170 ? -4.876 18.736 -5.549 1.00 52.12 1170 SER A N 1
ATOM 9049 C CA . SER A 1 1170 ? -6.146 18.937 -6.264 1.00 52.12 1170 SER A CA 1
ATOM 9050 C C . SER A 1 1170 ? -5.892 19.264 -7.744 1.00 52.12 1170 SER A C 1
ATOM 9052 O O . SER A 1 1170 ? -4.829 19.784 -8.069 1.00 52.12 1170 SER A O 1
ATOM 9054 N N . GLY A 1 1171 ? -6.833 18.914 -8.631 1.00 48.97 1171 GLY A N 1
ATOM 9055 C CA . GLY A 1 1171 ? -6.663 18.929 -10.098 1.00 48.97 1171 GLY A CA 1
ATOM 9056 C C . GLY A 1 1171 ? -6.824 17.536 -10.727 1.00 48.97 1171 GLY A C 1
ATOM 9057 O O . GLY A 1 1171 ? -6.771 16.533 -10.006 1.00 48.97 1171 GLY A O 1
ATOM 9058 N N . SER A 1 1172 ? -7.094 17.457 -12.036 1.00 49.00 1172 SER A N 1
ATOM 9059 C CA . SER A 1 1172 ? -7.233 16.184 -12.765 1.00 49.00 1172 SER A CA 1
ATOM 9060 C C . SER A 1 1172 ? -5.882 15.543 -13.095 1.00 49.00 1172 SER A C 1
ATOM 9062 O O . SER A 1 1172 ? -5.792 14.314 -13.073 1.00 49.00 1172 SER A O 1
ATOM 9064 N N . ASP A 1 1173 ? -4.834 16.352 -13.313 1.00 58.59 1173 ASP A N 1
ATOM 9065 C CA . ASP A 1 1173 ? -3.587 15.901 -13.940 1.00 58.59 1173 ASP A CA 1
ATOM 9066 C C . ASP A 1 1173 ? -2.331 16.519 -13.298 1.00 58.59 1173 ASP A C 1
ATOM 9068 O O . ASP A 1 1173 ? -2.317 17.683 -12.895 1.00 58.59 1173 ASP A O 1
ATOM 9072 N N . PHE A 1 1174 ? -1.265 15.719 -13.195 1.00 66.19 1174 PHE A N 1
ATOM 9073 C CA . PHE A 1 1174 ? 0.075 16.192 -12.845 1.00 66.19 1174 PHE A CA 1
ATOM 9074 C C . PHE A 1 1174 ? 0.650 16.915 -14.067 1.00 66.19 1174 PHE A C 1
ATOM 9076 O O . PHE A 1 1174 ? 0.722 16.321 -15.145 1.00 66.19 1174 PHE A O 1
ATOM 9083 N N . SER A 1 1175 ? 1.022 18.190 -13.921 1.00 66.12 1175 SER A N 1
ATOM 9084 C CA . SER A 1 1175 ? 1.536 18.993 -15.036 1.00 66.12 1175 SER A CA 1
ATOM 9085 C C . SER A 1 1175 ? 2.759 18.320 -15.666 1.00 66.12 1175 SER A C 1
ATOM 9087 O O . SER A 1 1175 ? 3.772 18.098 -15.004 1.00 66.12 1175 SER A O 1
ATOM 9089 N N . ARG A 1 1176 ? 2.664 17.980 -16.957 1.00 63.00 1176 ARG A N 1
ATOM 9090 C CA . ARG A 1 1176 ? 3.710 17.248 -17.701 1.00 63.00 1176 ARG A CA 1
ATOM 9091 C C . ARG A 1 1176 ? 4.988 18.066 -17.897 1.00 63.00 1176 ARG A C 1
ATOM 9093 O O . ARG A 1 1176 ? 6.055 17.492 -18.093 1.00 63.00 1176 ARG A O 1
ATOM 9100 N N . SER A 1 1177 ? 4.878 19.389 -17.789 1.00 67.31 1177 SER A N 1
ATOM 9101 C CA . SER A 1 1177 ? 5.985 20.340 -17.870 1.00 67.31 1177 SER A CA 1
ATOM 9102 C C . SER A 1 1177 ? 6.562 20.717 -16.504 1.00 67.31 1177 SER A C 1
ATOM 9104 O O . SER A 1 1177 ? 7.445 21.568 -16.446 1.00 67.31 1177 SER A O 1
ATOM 9106 N N . ARG A 1 1178 ? 6.076 20.134 -15.399 1.00 78.12 1178 ARG A N 1
ATOM 9107 C CA . ARG A 1 1178 ? 6.592 20.456 -14.067 1.00 78.12 1178 ARG A CA 1
ATOM 9108 C C . ARG A 1 1178 ? 8.015 19.900 -13.890 1.00 78.12 1178 ARG A C 1
ATOM 9110 O O . ARG A 1 1178 ? 8.218 18.697 -14.076 1.00 78.12 1178 ARG A O 1
ATOM 9117 N N . PRO A 1 1179 ? 8.997 20.727 -13.492 1.00 81.19 1179 PRO A N 1
ATOM 9118 C CA . PRO A 1 1179 ? 10.295 20.231 -13.043 1.00 81.19 1179 PRO A CA 1
ATOM 9119 C C . PRO A 1 1179 ? 10.107 19.513 -11.699 1.00 81.19 1179 PRO A C 1
ATOM 9121 O O . PRO A 1 1179 ? 9.464 20.053 -10.816 1.00 81.19 1179 PRO A O 1
ATOM 9124 N N . GLU A 1 1180 ? 10.656 18.315 -11.504 1.00 85.44 1180 GLU A N 1
ATOM 9125 C CA . GLU A 1 1180 ? 10.522 17.599 -10.211 1.00 85.44 1180 GLU A CA 1
ATOM 9126 C C . GLU A 1 1180 ? 11.872 17.129 -9.656 1.00 85.44 1180 GLU A C 1
ATOM 9128 O O . GLU A 1 1180 ? 12.071 17.105 -8.442 1.00 85.44 1180 GLU A O 1
ATOM 9133 N N . VAL A 1 1181 ? 12.824 16.803 -10.533 1.00 90.12 1181 VAL A N 1
ATOM 9134 C CA . VAL A 1 1181 ? 14.194 16.399 -10.186 1.00 90.12 1181 VAL A CA 1
ATOM 9135 C C . VAL A 1 1181 ? 15.186 17.090 -11.108 1.00 90.12 1181 VAL A C 1
ATOM 9137 O O . VAL A 1 1181 ? 14.865 17.386 -12.260 1.00 90.12 1181 VAL A O 1
ATOM 9140 N N . GLY A 1 1182 ? 16.388 17.345 -10.607 1.00 92.00 1182 GLY A N 1
ATOM 9141 C CA . GLY A 1 1182 ? 17.426 18.036 -11.351 1.00 92.00 1182 GLY A CA 1
ATOM 9142 C C . GLY A 1 1182 ? 18.794 17.948 -10.694 1.00 92.00 1182 GLY A C 1
ATOM 9143 O O . GLY A 1 1182 ? 18.988 17.270 -9.684 1.00 92.00 1182 GLY A O 1
ATOM 9144 N N . LEU A 1 1183 ? 19.736 18.664 -11.288 1.00 93.19 1183 LEU A N 1
ATOM 9145 C CA . LEU A 1 1183 ? 21.116 18.789 -10.841 1.00 93.19 1183 LEU A CA 1
ATOM 9146 C C . LEU A 1 1183 ? 21.407 20.257 -10.556 1.00 93.19 1183 LEU A C 1
ATOM 9148 O O . LEU A 1 1183 ? 20.900 21.131 -11.264 1.00 93.19 1183 LEU A O 1
ATOM 9152 N N . HIS A 1 1184 ? 22.223 20.526 -9.541 1.00 91.94 1184 HIS A N 1
ATOM 9153 C CA . HIS A 1 1184 ? 22.604 21.889 -9.179 1.00 91.94 1184 HIS A CA 1
ATOM 9154 C C . HIS A 1 1184 ? 24.071 21.991 -8.782 1.00 91.94 1184 HIS A C 1
ATOM 9156 O O . HIS A 1 1184 ? 24.657 21.047 -8.244 1.00 91.94 1184 HIS A O 1
ATOM 9162 N N . SER A 1 1185 ? 24.637 23.177 -8.960 1.00 90.00 1185 SER A N 1
ATOM 9163 C CA . SER A 1 1185 ? 25.915 23.551 -8.367 1.00 90.00 1185 SER A CA 1
ATOM 9164 C C . SER A 1 1185 ? 25.944 25.024 -7.966 1.00 90.00 1185 SER A C 1
ATOM 9166 O O . SER A 1 1185 ? 25.224 25.860 -8.517 1.00 90.00 1185 SER A O 1
ATOM 9168 N N . TYR A 1 1186 ? 26.790 25.326 -6.985 1.00 86.75 1186 TYR A N 1
ATOM 9169 C CA . TYR A 1 1186 ? 27.044 26.651 -6.433 1.00 86.75 1186 TYR A CA 1
ATOM 9170 C C . TYR A 1 1186 ? 28.547 26.822 -6.187 1.00 86.75 1186 TYR A C 1
ATOM 9172 O O . TYR A 1 1186 ? 29.275 25.841 -5.998 1.00 86.75 1186 TYR A O 1
ATOM 9180 N N . GLY A 1 1187 ? 29.013 28.067 -6.164 1.00 81.88 1187 GLY A N 1
ATOM 9181 C CA . GLY A 1 1187 ? 30.404 28.403 -5.865 1.00 81.88 1187 GLY A CA 1
ATOM 9182 C C . GLY A 1 1187 ? 31.023 29.395 -6.853 1.00 81.88 1187 GLY A C 1
ATOM 9183 O O . GLY A 1 1187 ? 30.333 30.011 -7.671 1.00 81.88 1187 GLY A O 1
ATOM 9184 N N . PRO A 1 1188 ? 32.354 29.579 -6.814 1.00 76.94 1188 PRO A N 1
ATOM 9185 C CA . PRO A 1 1188 ? 33.040 30.455 -7.751 1.00 76.94 1188 PRO A CA 1
ATOM 9186 C C . PRO A 1 1188 ? 33.058 29.830 -9.156 1.00 76.94 1188 PRO A C 1
ATOM 9188 O O . PRO A 1 1188 ? 32.962 28.613 -9.313 1.00 76.94 1188 PRO A O 1
ATOM 9191 N N . ALA A 1 1189 ? 33.210 30.659 -10.195 1.00 74.06 1189 ALA A N 1
ATOM 9192 C CA . ALA A 1 1189 ? 33.086 30.215 -11.589 1.00 74.06 1189 ALA A CA 1
ATOM 9193 C C . ALA A 1 1189 ? 34.108 29.121 -11.938 1.00 74.06 1189 ALA A C 1
ATOM 9195 O O . ALA A 1 1189 ? 33.753 28.127 -12.571 1.00 74.06 1189 ALA A O 1
ATOM 9196 N N . ASP A 1 1190 ? 35.340 29.265 -11.451 1.00 72.69 1190 ASP A N 1
ATOM 9197 C CA . ASP A 1 1190 ? 36.415 28.298 -11.684 1.00 72.69 1190 ASP A CA 1
ATOM 9198 C C . ASP A 1 1190 ? 36.104 26.936 -11.043 1.00 72.69 1190 ASP A C 1
ATOM 9200 O O . ASP A 1 1190 ? 36.373 25.894 -11.626 1.00 72.69 1190 ASP A O 1
ATOM 9204 N N . SER A 1 1191 ? 35.445 26.922 -9.881 1.00 75.12 1191 SER A N 1
ATOM 9205 C CA . SER A 1 1191 ? 35.051 25.676 -9.217 1.00 75.12 1191 SER A CA 1
ATOM 9206 C C . SER A 1 1191 ? 33.881 24.989 -9.917 1.00 75.12 1191 SER A C 1
ATOM 9208 O O . SER A 1 1191 ? 33.921 23.784 -10.176 1.00 75.12 1191 SER A O 1
ATOM 9210 N N . MET A 1 1192 ? 32.851 25.761 -10.278 1.00 78.12 1192 MET A N 1
ATOM 9211 C CA . MET A 1 1192 ? 31.651 25.233 -10.928 1.00 78.12 1192 MET A CA 1
ATOM 9212 C C . MET A 1 1192 ? 31.957 24.651 -12.309 1.00 78.12 1192 MET A C 1
ATOM 9214 O O . MET A 1 1192 ? 31.409 23.613 -12.667 1.00 78.12 1192 MET A O 1
ATOM 9218 N N . THR A 1 1193 ? 32.860 25.277 -13.068 1.00 78.94 1193 THR A N 1
ATOM 9219 C CA . THR A 1 1193 ? 33.259 24.798 -14.404 1.00 78.94 1193 THR A CA 1
ATOM 9220 C C . THR A 1 1193 ? 34.113 23.528 -14.383 1.00 78.94 1193 THR A C 1
ATOM 9222 O O . THR A 1 1193 ? 34.296 22.901 -15.430 1.00 78.94 1193 THR A O 1
ATOM 9225 N N . ASN A 1 1194 ? 34.578 23.115 -13.202 1.00 76.69 1194 ASN A N 1
ATOM 9226 C CA . ASN A 1 1194 ? 35.303 21.868 -12.946 1.00 76.69 1194 ASN A CA 1
ATOM 9227 C C . ASN A 1 1194 ? 34.412 20.774 -12.326 1.00 76.69 1194 ASN A C 1
ATOM 9229 O O . ASN A 1 1194 ? 34.904 19.716 -11.927 1.00 76.69 1194 ASN A O 1
ATOM 9233 N N . PHE A 1 1195 ? 33.102 21.017 -12.239 1.00 80.62 1195 PHE A N 1
ATOM 9234 C CA . PHE A 1 1195 ? 32.125 20.065 -11.731 1.00 80.62 1195 PHE A CA 1
ATOM 9235 C C . PHE A 1 1195 ? 31.500 19.271 -12.879 1.00 80.62 1195 PHE A C 1
ATOM 9237 O O . PHE A 1 1195 ? 30.980 19.866 -13.828 1.00 80.62 1195 PHE A O 1
ATOM 9244 N N . TYR A 1 1196 ? 31.506 17.937 -12.777 1.00 87.50 1196 TYR A N 1
ATOM 9245 C CA . TYR A 1 1196 ? 30.856 17.078 -13.767 1.00 87.50 1196 TYR A CA 1
ATOM 9246 C C . TYR A 1 1196 ? 29.837 16.155 -13.111 1.00 87.50 1196 TYR A C 1
ATOM 9248 O O . TYR A 1 1196 ? 30.092 15.571 -12.054 1.00 87.50 1196 TYR A O 1
ATOM 9256 N N . PHE A 1 1197 ? 28.704 15.993 -13.780 1.00 90.44 1197 PHE A N 1
ATOM 9257 C CA . PHE A 1 1197 ? 27.685 15.013 -13.442 1.00 90.44 1197 PHE A CA 1
ATOM 9258 C C . PHE A 1 1197 ? 27.680 13.905 -14.480 1.00 90.44 1197 PHE A C 1
ATOM 9260 O O . PHE A 1 1197 ? 27.733 14.160 -15.680 1.00 90.44 1197 PHE A O 1
ATOM 9267 N N . ASP A 1 1198 ? 27.590 12.676 -14.009 1.00 87.88 1198 ASP A N 1
ATOM 9268 C CA . ASP A 1 1198 ? 27.590 11.484 -14.836 1.00 87.88 1198 ASP A CA 1
ATOM 9269 C C . ASP A 1 1198 ? 26.572 10.479 -14.296 1.00 87.88 1198 ASP A C 1
ATOM 9271 O O . ASP A 1 1198 ? 26.199 10.554 -13.122 1.00 87.88 1198 ASP A O 1
ATOM 9275 N N . ASP A 1 1199 ? 26.124 9.555 -15.146 1.00 88.38 1199 ASP A N 1
ATOM 9276 C CA . ASP A 1 1199 ? 25.184 8.480 -14.816 1.00 88.38 1199 ASP A CA 1
ATOM 9277 C C . ASP A 1 1199 ? 24.037 8.933 -13.891 1.00 88.38 1199 ASP A C 1
ATOM 9279 O O . ASP A 1 1199 ? 24.005 8.637 -12.688 1.00 88.38 1199 ASP A O 1
ATOM 9283 N N . PHE A 1 1200 ? 23.082 9.663 -14.458 1.00 91.62 1200 PHE A N 1
ATOM 9284 C CA . PHE A 1 1200 ? 21.873 10.085 -13.765 1.00 91.62 1200 PHE A CA 1
ATOM 9285 C C . PHE A 1 1200 ? 20.764 9.044 -13.935 1.00 91.62 1200 PHE A C 1
ATOM 9287 O O . PHE A 1 1200 ? 20.541 8.522 -15.026 1.00 91.62 1200 PHE A O 1
ATOM 9294 N N . ALA A 1 1201 ? 20.029 8.742 -12.869 1.00 89.81 1201 ALA A N 1
ATOM 9295 C CA . ALA A 1 1201 ? 18.880 7.855 -12.963 1.00 89.81 1201 ALA A CA 1
ATOM 9296 C C . ALA A 1 1201 ? 17.767 8.226 -11.991 1.00 89.81 1201 ALA A C 1
ATOM 9298 O O . ALA A 1 1201 ? 18.008 8.688 -10.875 1.00 89.81 1201 ALA A O 1
ATOM 9299 N N . VAL A 1 1202 ? 16.535 7.953 -12.414 1.00 88.56 1202 VAL A N 1
ATOM 9300 C CA . VAL A 1 1202 ? 15.320 8.116 -11.613 1.00 88.56 1202 VAL A CA 1
ATOM 9301 C C . VAL A 1 1202 ? 14.507 6.837 -11.701 1.00 88.56 1202 VAL A C 1
ATOM 9303 O O . VAL A 1 1202 ? 14.312 6.290 -12.786 1.00 88.56 1202 VAL A O 1
ATOM 9306 N N . ARG A 1 1203 ? 14.000 6.375 -10.561 1.00 84.31 1203 ARG A N 1
ATOM 9307 C CA . ARG A 1 1203 ? 13.132 5.205 -10.458 1.00 84.31 1203 ARG A CA 1
ATOM 9308 C C . ARG A 1 1203 ? 11.882 5.538 -9.670 1.00 84.31 1203 ARG A C 1
ATOM 9310 O O . ARG A 1 1203 ? 11.977 6.002 -8.539 1.00 84.31 1203 ARG A O 1
ATOM 9317 N N . PHE A 1 1204 ? 10.718 5.234 -10.233 1.00 75.56 1204 PHE A N 1
ATOM 9318 C CA . PHE A 1 1204 ? 9.428 5.413 -9.573 1.00 75.56 1204 PHE A CA 1
ATOM 9319 C C . PHE A 1 1204 ? 8.686 4.087 -9.394 1.00 75.56 1204 PHE A C 1
ATOM 9321 O O . PHE A 1 1204 ? 8.845 3.151 -10.178 1.00 75.56 1204 PHE A O 1
ATOM 9328 N N . GLY A 1 1205 ? 7.871 4.012 -8.342 1.00 64.94 1205 GLY A N 1
ATOM 9329 C CA . GLY A 1 1205 ? 7.070 2.840 -7.990 1.00 64.94 1205 GLY A CA 1
ATOM 9330 C C . GLY A 1 1205 ? 6.843 2.725 -6.478 1.00 64.94 1205 GLY A C 1
ATOM 9331 O O . GLY A 1 1205 ? 7.282 3.590 -5.712 1.00 64.94 1205 GLY A O 1
ATOM 9332 N N . PRO A 1 1206 ? 6.143 1.681 -6.007 1.00 57.31 1206 PRO A N 1
ATOM 9333 C CA . PRO A 1 1206 ? 6.010 1.419 -4.581 1.00 57.31 1206 PRO A CA 1
ATOM 9334 C C . PRO A 1 1206 ? 7.386 1.141 -3.966 1.00 57.31 1206 PRO A C 1
ATOM 9336 O O . PRO A 1 1206 ? 8.174 0.354 -4.491 1.00 57.31 1206 PRO A O 1
ATOM 9339 N N . VAL A 1 1207 ? 7.664 1.821 -2.852 1.00 48.16 1207 VAL A N 1
ATOM 9340 C CA . VAL A 1 1207 ? 8.969 1.814 -2.169 1.00 48.16 1207 VAL A CA 1
ATOM 9341 C C . VAL A 1 1207 ? 9.190 0.523 -1.384 1.00 48.16 1207 VAL A C 1
ATOM 9343 O O . VAL A 1 1207 ? 10.324 0.166 -1.112 1.00 48.16 1207 VAL A O 1
ATOM 9346 N N . SER A 1 1208 ? 8.122 -0.203 -1.048 1.00 44.47 1208 SER A N 1
ATOM 9347 C CA . SER A 1 1208 ? 8.169 -1.583 -0.572 1.00 44.47 1208 SER A CA 1
ATOM 9348 C C . SER A 1 1208 ? 6.764 -2.190 -0.635 1.00 44.47 1208 SER A C 1
ATOM 9350 O O . SER A 1 1208 ? 5.774 -1.460 -0.668 1.00 44.47 1208 SER A O 1
ATOM 9352 N N . GLY A 1 1209 ? 6.683 -3.519 -0.669 1.00 37.38 1209 GLY A N 1
ATOM 9353 C CA . GLY A 1 1209 ? 5.421 -4.253 -0.644 1.00 37.38 1209 GLY A CA 1
ATOM 9354 C C . GLY A 1 1209 ? 5.340 -5.268 -1.774 1.00 37.38 1209 GLY A C 1
ATOM 9355 O O . GLY A 1 1209 ? 5.138 -4.926 -2.939 1.00 37.38 1209 GLY A O 1
ATOM 9356 N N . VAL A 1 1210 ? 5.457 -6.547 -1.424 1.00 31.48 1210 VAL A N 1
ATOM 9357 C CA . VAL A 1 1210 ? 4.917 -7.597 -2.282 1.00 31.48 1210 VAL A CA 1
ATOM 9358 C C . VAL A 1 1210 ? 3.404 -7.469 -2.146 1.00 31.48 1210 VAL A C 1
ATOM 9360 O O . VAL A 1 1210 ? 2.887 -7.596 -1.036 1.00 31.48 1210 VAL A O 1
ATOM 9363 N N . ARG A 1 1211 ? 2.659 -7.275 -3.240 1.00 34.78 1211 ARG A N 1
ATOM 9364 C CA . ARG A 1 1211 ? 1.238 -7.661 -3.242 1.00 34.78 1211 ARG A CA 1
ATOM 9365 C C . ARG A 1 1211 ? 1.168 -9.197 -3.255 1.00 34.78 1211 ARG A C 1
ATOM 9367 O O . ARG A 1 1211 ? 0.601 -9.804 -4.152 1.00 34.78 1211 ARG A O 1
ATOM 9374 N N . ALA A 1 1212 ? 1.806 -9.850 -2.284 1.00 30.25 1212 ALA A N 1
ATOM 9375 C CA . ALA A 1 1212 ? 1.686 -11.280 -2.067 1.00 30.25 1212 ALA A CA 1
ATOM 9376 C C . ALA A 1 1212 ? 0.380 -11.477 -1.319 1.00 30.25 1212 ALA A C 1
ATOM 9378 O O . ALA A 1 1212 ? 0.309 -11.385 -0.098 1.00 30.25 1212 ALA A O 1
ATOM 9379 N N . GLY A 1 1213 ? -0.677 -11.696 -2.082 1.00 32.56 1213 GLY A N 1
ATOM 9380 C CA . GLY A 1 1213 ? -1.948 -12.120 -1.544 1.00 32.56 1213 GLY A CA 1
ATOM 9381 C C . GLY A 1 1213 ? -2.481 -13.239 -2.409 1.00 32.56 1213 GLY A C 1
ATOM 9382 O O . GLY A 1 1213 ? -2.515 -13.118 -3.632 1.00 32.56 1213 GLY A O 1
ATOM 9383 N N . PHE A 1 1214 ? -2.941 -14.305 -1.761 1.00 33.78 1214 PHE A N 1
ATOM 9384 C CA . PHE A 1 1214 ? -4.065 -15.063 -2.287 1.00 33.78 1214 PHE A CA 1
ATOM 9385 C C . PHE A 1 1214 ? -5.152 -14.030 -2.611 1.00 33.78 1214 PHE A C 1
ATOM 9387 O O . PHE A 1 1214 ? -5.690 -13.402 -1.697 1.00 33.78 1214 PHE A O 1
ATOM 9394 N N . LEU A 1 1215 ? -5.434 -13.779 -3.891 1.00 38.28 1215 LEU A N 1
ATOM 9395 C CA . LEU A 1 1215 ? -6.639 -13.030 -4.235 1.00 38.28 1215 LEU A CA 1
ATOM 9396 C C . LEU A 1 1215 ? -7.840 -13.820 -3.726 1.00 38.28 1215 LEU A C 1
ATOM 9398 O O . LEU A 1 1215 ? -7.776 -15.047 -3.716 1.00 38.28 1215 LEU A O 1
ATOM 9402 N N . MET A 1 1216 ? -8.883 -13.126 -3.250 1.00 37.97 1216 MET A N 1
ATOM 9403 C CA . MET A 1 1216 ? -10.054 -13.769 -2.644 1.00 37.97 1216 MET A CA 1
ATOM 9404 C C . MET A 1 1216 ? -10.580 -14.857 -3.591 1.00 37.97 1216 MET A C 1
ATOM 9406 O O . MET A 1 1216 ? -11.126 -14.524 -4.645 1.00 37.97 1216 MET A O 1
ATOM 9410 N N . PRO A 1 1217 ? -10.363 -16.146 -3.269 1.00 43.19 1217 PRO A N 1
ATOM 9411 C CA . PRO A 1 1217 ? -10.731 -17.221 -4.171 1.00 43.19 1217 PRO A CA 1
ATOM 9412 C C . PRO A 1 1217 ? -12.251 -17.333 -4.217 1.00 43.19 1217 PRO A C 1
ATOM 9414 O O . PRO A 1 1217 ? -12.928 -17.133 -3.206 1.00 43.19 1217 PRO A O 1
ATOM 9417 N N . VAL A 1 1218 ? -12.790 -17.712 -5.376 1.00 41.97 1218 VAL A N 1
ATOM 9418 C CA . VAL A 1 1218 ? -14.176 -18.186 -5.445 1.00 41.97 1218 VAL A CA 1
ATOM 9419 C C . VAL A 1 1218 ? -14.244 -19.487 -4.650 1.00 41.97 1218 VAL A C 1
ATOM 9421 O O . VAL A 1 1218 ? -13.479 -20.419 -4.905 1.00 41.97 1218 VAL A O 1
ATOM 9424 N N . GLN A 1 1219 ? -15.129 -19.512 -3.655 1.00 48.03 1219 GLN A N 1
ATOM 9425 C CA . GLN A 1 1219 ? -15.345 -20.649 -2.762 1.00 48.03 1219 GLN A CA 1
ATOM 9426 C C . GLN A 1 1219 ? -16.396 -21.569 -3.398 1.00 48.03 1219 GLN A C 1
ATOM 9428 O O . GLN A 1 1219 ? -17.475 -21.093 -3.761 1.00 48.03 1219 GLN A O 1
ATOM 9433 N N . ARG A 1 1220 ? -16.090 -22.860 -3.554 1.00 43.19 1220 ARG A N 1
ATOM 9434 C CA . ARG A 1 1220 ? -16.975 -23.878 -4.150 1.00 43.19 1220 ARG A CA 1
ATOM 9435 C C . ARG A 1 1220 ? -17.458 -24.899 -3.124 1.00 43.19 1220 ARG A C 1
ATOM 9437 O O . ARG A 1 1220 ? -16.618 -25.337 -2.299 1.00 43.19 1220 ARG A O 1
#

pLDDT: mean 74.38, std 14.06, range [29.62, 94.56]

Nearest PDB structures (foldseek):
  1yo8-assembly1_A  TM=2.868E-01  e=3.053E+00  Homo sapiens
  2rhp-assembly1_A  TM=2.649E-01  e=4.838E+00  unclassified
  1ux6-assembly1_A  TM=2.848E-01  e=6.919E+00  Homo sapiens

Sequence (1220 aa):
MRNKTGFTLIEIMVSLVLVGIIASIAGTSVLMGMKGYVTSRENNVLTQKAQLALNRIHREFIELSEVQDGKERCLIYQGPYGRRALKWFENDKTIRLFTNADAISCDALSSGDTLVDGVQSLSIQYFSNASGPWTTAQDIRSLCALTVQIRMMRPDMADGILFSTTVSPRNNGNAGGAAIPTPDNKPPEYASKYCFVATAAWGDGHHPMVELLREFRDDVLLKAEPGISLVRLYYRVGPTLAAAIENKPLACLAVRVMMIPLAGVALLALHSPLLIPLALILSWWIARSIPAQRKGRFRSRLSRLTGERGAILLTLIAVMVVFSALSAVMITMFGSTSLGQAMGSNVMRAYYLAESGFRYAASTYINAADETTRENLMLAMHNQEYTLADNEGKFRILVYPYYARLTELSNGDELTAKVSGGFPVPEGDFVSDSWVKVQRPDGVVTYNQISQVSPQEPNTLRFCRSNAAGSPLWDTGYETGSLITPVCLPDRNVNNRKLIINQDGRYDLAYKEGTGALAFPERNGVFSVRFEGEPTPRMLSYRHRNRDTRRFEGISDTGGRSLPNGPMVEPGSSAPYKNFIELAKFVRLESTGILGAGAAEVSRKITYEIPLGYMTAAAPKTEMKEQFGSSLANWFTGSEISHIGTQAIEGGALRVTSPQTTNVSPTSSCLLFRENQIALNWEKAFSSSGAQENFETEWKRAGRYLSYDVQAKLKLDSTNQTYAGGLSFRLDEAGNSLGLTILSSVPGFYTTDGCDKDGIPNGMTTVTAIIQYNPYLVLWMKEAARTEKSVVIVPSPHLDPASADLNDPPPTGTGTNAILIGPCSFWETGNRVQFTNVEGSLPQGISSSVDYFIRVVTYDNKKYLYLFDTYKQAMGLAATRWEGLRDMKTDGSGTSNMVAQDPLWTELLRKNLNASPYSSDVYRILKTEGNQYIHFREWTTLMVRIIEAPSVSFINGGGAGLEIVSGNVVYQTQEDTAGGTVTAIALVRSDPVYWNRFDQQPTEWNWEAGTAAGVLMLEILKDGETIRPYTFASGKKIFVGNPPSGTWVATAGIPSTVTDEGVTMRNRDNWIQVFVGDKDGPANPNDNPLDINRGLSPRDQIFWSPDRVGYPGITTTSNDRFSLVKMGDSRNLCFARRFLSRQNAGDRGDFIRLGKPLYDGSAFFSTPASGSDFSRSRPEVGLHSYGPADSMTNFYFDDFAVRFGPVSGVRAGFLMPVQR

Radius of gyration: 42.81 Å; Cα contacts (8 Å, |Δi|>4): 2633; chains: 1; bounding box: 122×111×111 Å

Solvent-accessible surface area (backbone atoms only — not comparable to full-atom values): 65916 Å² total; per-residue (Å²): 139,84,87,84,80,78,85,57,71,64,61,55,50,53,50,52,50,51,50,50,52,50,52,50,53,51,53,52,50,48,52,52,49,50,50,39,46,52,53,42,51,52,50,49,52,52,48,50,51,51,50,54,38,49,54,49,50,42,57,54,44,30,38,22,40,44,65,69,28,79,49,50,48,26,39,31,32,33,39,82,78,46,40,26,32,40,39,57,40,78,93,76,19,27,35,26,42,28,75,73,40,88,62,74,46,72,85,71,66,86,85,60,48,79,62,41,72,56,38,71,47,56,42,43,47,44,34,31,82,56,101,56,69,46,53,77,91,49,66,58,43,42,46,50,36,37,40,42,36,42,26,35,59,42,100,91,38,98,81,36,49,82,47,75,52,76,30,54,46,66,37,28,69,46,91,64,89,67,71,76,77,48,92,90,56,65,72,86,82,78,88,72,95,77,60,50,46,52,20,45,42,68,73,37,76,74,32,56,72,39,44,49,51,48,48,32,41,64,75,52,27,61,75,36,75,73,34,43,54,51,50,53,52,44,71,72,49,26,60,65,56,17,64,73,31,47,97,36,70,69,53,18,49,54,50,50,63,65,42,48,65,55,50,53,51,35,50,37,57,74,77,41,55,74,52,55,63,53,50,50,51,50,52,52,51,55,65,66,70,57,79,93,74,77,94,74,79,92,78,89,75,94,76,87,86,86,81,90,69,76,61,66,53,49,54,50,48,51,50,50,51,51,53,49,52,52,48,52,53,52,55,60,68,69,62,71,73,67,69,72,61,56,62,62,51,46,52,55,52,10,44,55,37,12,52,50,42,48,53,50,54,50,52,58,49,71,71,38,91,46,72,68,54,34,39,53,48,36,37,65,43,32,77,36,75,48,69,45,76,94,71,80,30,31,23,33,33,39,32,20,35,59,44,32,30,25,70,44,62,44,72,34,54,43,41,44,24,39,35,51,17,43,78,67,65,63,76,78,35,52,38,57,57,12,29,33,36,42,33,38,85,90,66,56,73,47,66,46,45,25,41,43,58,46,81,43,92,86,41,32,35,38,40,29,51,39,85,59,92,90,53,59,52,55,65,77,85,47,49,63,61,18,37,38,31,42,19,23,42,62,18,67,90,49,73,60,35,21,67,40,75,46,100,86,74,43,30,28,40,50,44,33,84,57,22,16,60,65,54,49,60,62,41,50,39,37,28,36,39,32,40,58,96,51,98,60,65,45,55,35,31,25,51,33,51,44,77,91,81,36,26,34,35,53,46,43,46,75,85,70,55,87,79,72,89,51,34,49,40,74,35,69,96,55,86,83,50,47,59,46,42,32,54,49,56,34,33,40,38,36,14,30,2,35,30,76,64,75,98,63,50,35,72,30,74,37,36,32,43,37,52,44,65,80,46,62,46,57,62,79,65,48,72,46,79,44,57,38,75,85,67,68,78,42,38,48,82,60,98,45,78,53,28,38,50,45,71,45,72,54,97,47,17,41,28,39,71,42,69,31,80,77,46,64,51,90,94,54,96,44,55,44,28,30,39,30,32,40,20,41,31,53,53,54,47,27,50,81,72,72,45,46,69,54,52,60,49,48,27,59,65,50,65,51,33,67,32,38,38,40,36,38,28,37,38,51,51,94,84,56,70,39,39,32,38,43,45,31,34,51,34,41,85,76,46,27,31,34,36,44,29,46,34,24,47,47,78,62,59,77,50,88,72,67,26,49,57,37,18,48,59,59,44,68,57,82,53,93,78,68,69,77,37,50,41,31,44,38,34,36,39,38,40,41,70,45,72,48,70,64,64,42,76,40,77,39,68,62,36,73,83,82,67,88,60,87,49,54,55,48,34,83,96,48,53,63,32,26,35,55,48,62,93,78,57,84,82,52,63,46,45,45,32,30,40,48,60,59,56,77,43,64,34,47,72,59,58,70,87,43,72,30,10,27,27,59,27,68,56,94,94,38,39,35,39,45,41,14,76,38,53,46,35,27,68,42,58,43,98,44,74,69,51,67,60,53,44,36,77,46,84,47,40,70,39,38,28,44,31,39,76,52,65,45,49,43,44,33,39,28,27,73,62,66,84,50,102,82,66,71,35,64,54,82,51,42,34,71,60,89,98,42,65,49,43,71,36,72,43,38,34,44,34,42,38,39,41,38,28,30,34,37,26,28,27,51,20,11,31,90,63,41,74,82,46,44,53,38,36,37,31,28,30,76,72,66,40,51,69,41,60,74,54,15,37,32,34,26,34,37,61,48,32,27,66,65,65,87,88,88,70,73,97,60,76,30,34,79,77,33,54,17,39,31,36,40,33,36,35,71,40,60,66,84,89,46,72,50,53,61,67,62,54,70,78,38,44,32,21,43,45,63,81,52,74,24,45,58,25,31,27,28,23,70,58,88,87,55,84,90,65,92,73,37,52,40,84,67,38,46,35,40,37,44,33,42,27,31,50,81,33,47,95,68,47,65,61,57,43,50,40,61,51,19,22,50,47,50,85,96,62,90,83,64,69,62,64,65,67,60,45,88,84,65,52,43,86,86,46,30,33,49,17,41,45,58,44,58,53,74,76,29,72,74,48,38,45,58,21,33,62,55,100,71,78,64,82,47,22,43,31,35,37,40,52,72,44,68,101,81,74,53,73,64,79,60,66,73,90,72,81,96,70,82,66,62,84,46,32,41,41,32,40,36,36,27,16,40,71,76,36,41,53,48,36,33,41,34,51,35,35,42,37,36,46,75,61,37,44,62,53,76,56,80,59,89,47,53,65,70

Secondary structure (DSSP, 8-state):
---PPPPPHHHHHHHHHHHHHHHHHHHHHHHHHHHHHHHHHHHHHHHHHHHHHHHHHHHHHHT--EEEEE-SSEEEEEETTEEEEEEEETTTTEEEEESS---SSGGG----EEEESSEEEEEEEEEESSSSB--TTS-GGGEEEEEEEEEEEETTEEEEEEEEEEE--SSS---S---S--TTSPPS-------HHHHHHHS-TT-HHHHHHHHHHHHTGGGSHHHHHHHHHHHHHHHHHHHHHTT-HHHHHHHHHHHHHHHHHHHHHHH-TTHHHHHHHHHHHHHHSS-------------------HHHHHHHHHHHHHHHHHHHHHHHHHSTTSHHHHHHHHHHHHHHHHHHHHHHHHHHHHT-SSHHHHHHHHHHHTTEEEEPGGGS-EEEEEEEES-EEE-S---SSEEEEE-SS---S-TTSS-TT-EEEEE-TTS-EEEEEEEEEEEETTTEEEEEEP--TT--SPPTT--TT-EEEEEEPBPTTSGGGPPEEPTTS-EEEEB-TTSSGGGS-SBS-EEEE-BTT-SS-EEEE-SEEETTTTEEEEEEETT-PPPP-SPBPP--SSSSP---EEEPSEEEEEEEEEESSGGG-EEEEEEEEEE-STT-S-S--EEEEE---S--TTB--SSSTTEESEEEEETTEEEEEEPEEEEE-TTSS-EEEEEEEEEB-HHHHHHTTT-HHHHHHHHHHTTS---EEEEEEEEE-TT-SSEEEEEEES--TTS-EEEEEEEE---SB-STT--BSSSS-GGG---SS--TT-EEEEEEEEESS-EE-SPEEEEPP---TT---TTSPPPTTS-SEEEEE-TT----TT-EEEEEEESS-PPTT--BT--EEEEEEEETTEEEEEEESSHHHHTT-SSSTTTTEE---S--SSEEEEEESS-EEEEEEEEESSS-TT-TTSGGGEEEETTEEEEEPSSEEEEEEEEEEEEEEEEEE-GGGPPP-TT-EEEEETTSSTTS-EEEEEEEEEEEEEEPPSSSS-SS--TTTT-EEEEEEEEE-EETTEEPP--PPTTPEEEESSTTSPEEEEEE---TT--S---SEEEEEEEEEEEEEETT--S---S-TT-S------TT------SS-S-TTT--TTT---EEP-B-EES-TTTEEEEE-SS--SS-BSEEEEPPP-TT---TTS--SSSSS--TT---EEEEEES-HHHHTTEEEEEEEEEES-SS--------PEE-

Mean predicted aligned error: 20.73 Å

Foldseek 3Di:
DDDDDDDDPVVVVVVVVVVVVVCVVVVVVVVLLVVLLVVVVVVLVLVLLLVQLVVVVLVFQQQFAAWLEDDFAKTWTQGPQGIKMWGQDQVQQFIFIGSYDPDSYPVPDDDGHTSHHQWNDKTKWWDFPDPDTDGNLDQLLRTQKIKIKTFGDDPVDPRGDIDIDMHGHQNNNNPDNPDDDDPVRDDPDPDDDFQQQLCLLLVHRSRSLNVLVSCLLVVPLVVDPVSVVVVVVCVVCRNVNSVVCHPPNVSSVVVVVVCVVVSVVSCCVVPPVVVVVVVVVVVVVVVVPDDDDDDDDDDDDDDDDDDDDPPVVVVVVVVVVVVVVVVVVSVVSSPPSPPSVVLVVVQVVQVVQLVVLVVVLFVCLLPQDDPVSNLLSLLVLAQDKDADPPRQWIKHKFKAWQKWWFADFWPFFKTKTFHSTAHPADQPLLAQQAKKWKAAPVGDIFIFGFHGWDDDPPRMIMTGGDDDDDGSTDDRPHDTGIMIHGWFAFDCVPPNQFWDQDPSRFTKTATDPNHRLSSADQAFWWWWFAFPPDPGTFIKTAGGCDPVRRMRTRIDGPVRDDDDRGHTDAQDDDPRGDTTGTTAIWMKMKMKIWGDDDPSIHIDIKIFTFGACPLPPQLDWDKFWQFQAADPQQWDPDPALQFAADWGRDPSFIFGDGWDQFDDFPPDPFGAATKGWIFGQQLRRCVVVVCSVVQFVQCVVLVVFFWWKWKWKKFAPPPDLWWKWFKWFLAFRLNKTKTKIWTWAADDADDLQGHDDWRFACQFVVDPDDPHQFIKIFIKIKDFKDKDKQWDKDAWDADDPPDPDLQDTHHPPPAGIWTWDDLQDLDAQLFKKFKDFDDWWAFPQHDGPQIWTWAWHQDPNTITIWTANGSSQSVQSDPGSNPRTGHRNDGTDHMMMMMTPGMGMHTFFMDGLFPDPPQFQPVVQFDDDPPGGRGGDGMKMKMKTKTKFKKFKWFLFQFVNDADAAQWKKFFAPVLALQHHTQAIWGQQGGWWAAADDDDAPPDQDNNVSGHITMTGTRFDDDVSHTDRHDADAQTFMFTDDPSDTGTGTGGHDPPVPPPDDDRIGGIWMKMAMKMFAQPADQDADQQLRHSNFDHDHAPDDADAFLQHNDPPSDDSRRRGIHTDWTDDGPRPPFKDATDSDPDHDRTHRMIIGDADDPVRDRRSTFDSDDDGGPSRTRGMIIMIITDRVRSSSMIMGIIMMITRRSDHSPRDRDSTSMD